Protein AF-A0A7V2CKJ3-F1 (afdb_monomer_lite)

Foldseek 3Di:
DWDQDCQAIWDDDPNDIGDDPCCVPDLHNHFQEWEAQVVQRWIWTQHLAFIWIDGPNDIDTDACPPAVDLFRGWQEWEDENFWIWTAGQFAIWIQGPVPRHIDTDHVVHAVQPFRGWQYWYDYNFWIWTQGALFAIWIAGPVVRDIDGFADPVSPQDQDPDFWAGDRGSGFNDWDAAPQRWIWTQHQAFIWIGNPDIIGTDGCVRHVCVGSHWQEWDYDHLKIWTWFFQFIWIDSSPWIWTFHDDPPDATWIWTDDPDPVLIDTDHAPEHDDDGGWNYWDDDPQKIWTQHPVGIKIKGFDLDDDVPDDDDDDDDDDDDDDSPDDDTDIRIYRSPDDDPDPPPDDDDDDDPADDDDPDDPDPPDLAQEEEEEAEDDPDPCNVLSVLLVLLLVLLQVVCVVVCFQVNRGYDYDYDYAHDPQLSRLSVVLCCCCPVVNHLAYEAYQEPSSLQSCLVVQVVSLHAYEYLHYQQPSNLSSLPLSYAYAFHHLLQFLLLQLCCVCVVVVWQEEAEEAEPDPQRVRNVVSNQVSCVVVVRHHLYYYYDYPPDQDPPPVLVVVQVSPGQEYEYTDALLVVLSVLQVNVVVVPNHQYEYEQNVQDPSNLVNNPPSQAFYKYKHLADCPDPDPQLVVSQVSSCVVPVDGRDSSSFSSNQSSNQLSVQCSVQNSHSVSSSSSQQPAQWGAHSRGIWGAASSNYTDASMWIWTQDPSHTDTDGDPPVPCRNLRPPPPVADPVVVPPDDDDDDDDDDDDQDAAEEEEEEACDDVRVVLVVLLVVLQVVVCVVCVPDHRYHYHYDYNPDDPLVVVLVVCCCVQPVVHQEYEEACDDPVNVVVLVVCVPLVRAYEHEYQDDHPCPDGDSVPRYHYDPRPDGSSVVVVVVCVVSDDDDPDDDPPPVVVVRSVVSSVVVVVDDPDPCNVSVVVVVPDPDDDDPDDDDDDDDDDDDDDDDD

Sequence (943 aa):
MWIGTACGVARYAGGVLEKHPTAGRLANAFVTSIAFHEPTGDVWVGTLTGLTRYSAGRRIDYNQVNSGLINDVIYGVAASRTAIWVATAAGCGRYDLARDEWTLFDRSNSPMPEVTLNGVSATEDRVAVAVFGGGVLEYRNSTGRWRRFLDPDGDRVTDLLSDDGLIHDVVNVAVHDESGRLWAGTRFGLSCFDGGRWRSFRSFDSPLACERVTSLIARGRFVWIGTDEGLYTTDGTRWIVYRRWPAERDRASTPGPEDSLAQHIALPASFPEGPINDIAFDGSDIWVATDSGLAHGRTIWALDLTETPAVVSSQRSPSTRADRLTPIQAIPLRRYSDPYGRFYECLPPTAKRPHVISPPVVRERVKLGFLSPAGGARDAHLAREMLDGIRLALEEVNEAGGYKGVPFELVVRGERGLWGATAANEIVSLALEDGVVALFGPVDGASAQAAAQLAGRLRLPVVNTAATDPGLTELGDPWLVRNMPDDRQQAYALAHHVYNECVIELVAGMRSDDRFGYLGLAAFREASDRLGHPLRLSLRWVAGQESFAEAINQIAVSAVGGLVLWGPADDAAKIVRQVRARGLPVRIFGCDRLASEAFLRSAGKAAEGVTAVATYDPGSTDTLAASFREAFSRRWAYQPGTFAVHAYDGARMLLDCIRRAGPQAALIRDELAGQTDYRGAAGAVTFDTTLNAVGGLYVAQVTGGMFTCRAVDLVVMPANNAVRVLDRELARYAFAPPREPGLHSRRQDYNVGCFWPLDGWGRRALLGAELAVSEDAVLHPAAPPISLHAHDARADWGTQCAALVDLVREDEVLAILGPSDGPIGSLLPALAARISVPIVALGQGTVPSSGGDSARWFSAPPPGGLPHEAAGLLEKTLGRPTASDQALGAGYAAARFVIRAIRGGATSRAGLAESLRSTGRYGTPKGAGRSTGGRDEHERTQQ

Structure (mmCIF, N/CA/C/O backbone):
data_AF-A0A7V2CKJ3-F1
#
_entry.id   AF-A0A7V2CKJ3-F1
#
loop_
_atom_site.group_PDB
_atom_site.id
_atom_site.type_symbol
_atom_site.label_atom_id
_atom_site.label_alt_id
_atom_site.label_comp_id
_atom_site.label_asym_id
_atom_site.label_entity_id
_atom_site.label_seq_id
_atom_site.pdbx_PDB_ins_code
_atom_site.Cartn_x
_atom_site.Cartn_y
_atom_site.Cartn_z
_atom_site.occupancy
_atom_site.B_iso_or_equiv
_atom_site.auth_seq_id
_atom_site.auth_comp_id
_atom_site.auth_asym_id
_atom_site.auth_atom_id
_atom_site.pdbx_PDB_model_num
ATOM 1 N N . MET A 1 1 ? -18.918 -0.712 29.990 1.00 81.31 1 MET A N 1
ATOM 2 C CA . MET A 1 1 ? -18.197 -0.570 28.707 1.00 81.31 1 MET A CA 1
ATOM 3 C C . MET A 1 1 ? -16.763 -0.077 28.920 1.00 81.31 1 MET A C 1
ATOM 5 O O . MET A 1 1 ? -16.547 0.785 29.770 1.00 81.31 1 MET A O 1
ATOM 9 N N . TRP A 1 2 ? -15.801 -0.613 28.165 1.00 84.56 2 TRP A N 1
ATOM 10 C CA . TRP A 1 2 ? -14.410 -0.134 28.100 1.00 84.56 2 TRP A CA 1
ATOM 11 C C . TRP A 1 2 ? -14.186 0.600 26.780 1.00 84.56 2 TRP A C 1
ATOM 13 O O . TRP A 1 2 ? -14.695 0.163 25.756 1.00 84.56 2 TRP A O 1
ATOM 23 N N . ILE A 1 3 ? -13.468 1.722 26.810 1.00 82.94 3 ILE A N 1
ATOM 24 C CA . ILE A 1 3 ? -13.304 2.614 25.657 1.00 82.94 3 ILE A CA 1
ATOM 25 C C . ILE A 1 3 ? -11.818 2.910 25.465 1.00 82.94 3 ILE A C 1
ATOM 27 O O . ILE A 1 3 ? -11.149 3.380 26.389 1.00 82.94 3 ILE A O 1
ATOM 31 N N . GLY A 1 4 ? -11.313 2.635 24.264 1.00 79.62 4 GLY A N 1
ATOM 32 C CA . GLY A 1 4 ? -9.965 2.995 23.836 1.00 79.62 4 GLY A CA 1
ATOM 33 C C . GLY A 1 4 ? -9.937 4.405 23.264 1.00 79.62 4 GLY A C 1
ATOM 34 O O . GLY A 1 4 ? -10.873 4.828 22.592 1.00 79.62 4 GLY A O 1
ATOM 35 N N . THR A 1 5 ? -8.877 5.152 23.549 1.00 73.06 5 THR A N 1
ATOM 36 C CA . THR A 1 5 ? -8.663 6.502 23.020 1.00 73.06 5 THR A CA 1
ATOM 37 C C . THR A 1 5 ? -7.204 6.672 22.610 1.00 73.06 5 THR A C 1
ATOM 39 O O . THR A 1 5 ? -6.349 5.874 22.994 1.00 73.06 5 THR A O 1
ATOM 42 N N . ALA A 1 6 ? -6.888 7.764 21.913 1.00 65.81 6 ALA A N 1
ATOM 43 C CA . ALA A 1 6 ? -5.502 8.155 21.641 1.00 65.81 6 ALA A CA 1
ATOM 44 C C . ALA A 1 6 ? -4.692 8.493 22.917 1.00 65.81 6 ALA A C 1
ATOM 46 O O . ALA A 1 6 ? -3.472 8.616 22.862 1.00 65.81 6 ALA A O 1
ATOM 47 N N . CYS A 1 7 ? -5.363 8.655 24.066 1.00 66.12 7 CYS A N 1
ATOM 48 C CA . CYS A 1 7 ? -4.778 9.091 25.338 1.00 66.12 7 CYS A CA 1
ATOM 49 C C . CYS A 1 7 ? -4.960 8.062 26.472 1.00 66.12 7 CYS A C 1
ATOM 51 O O . CYS A 1 7 ? -4.827 8.401 27.653 1.00 66.12 7 CYS A O 1
ATOM 53 N N . GLY A 1 8 ? -5.299 6.824 26.120 1.00 72.12 8 GLY A N 1
ATOM 54 C CA . GLY A 1 8 ? -5.406 5.680 27.010 1.00 72.12 8 GLY A CA 1
ATOM 55 C C . GLY A 1 8 ? -6.808 5.086 27.054 1.00 72.12 8 GLY A C 1
ATOM 56 O O . GLY A 1 8 ? -7.588 5.204 26.111 1.00 72.12 8 GLY A O 1
ATOM 57 N N . VAL A 1 9 ? -7.132 4.438 28.170 1.00 78.56 9 VAL A N 1
ATOM 58 C CA . VAL A 1 9 ? -8.401 3.725 28.357 1.00 78.56 9 VAL A CA 1
ATOM 59 C C . VAL A 1 9 ? -9.333 4.510 29.279 1.00 78.56 9 VAL A C 1
ATOM 61 O O . VAL A 1 9 ? -8.914 5.053 30.306 1.00 78.56 9 VAL A O 1
ATOM 64 N N . ALA A 1 10 ? -10.616 4.527 28.937 1.00 79.00 10 ALA A N 1
ATOM 65 C CA . ALA A 1 10 ? -11.703 4.999 29.782 1.00 79.00 10 ALA A CA 1
ATOM 66 C C . ALA A 1 10 ? -12.689 3.861 30.077 1.00 79.00 10 ALA A C 1
ATOM 68 O O . ALA A 1 10 ? -12.806 2.894 29.320 1.00 79.00 10 ALA A O 1
ATOM 69 N N . ARG A 1 11 ? -13.409 3.977 31.192 1.00 80.50 11 ARG A N 1
ATOM 70 C CA . ARG A 1 11 ? -14.468 3.045 31.579 1.00 80.50 11 ARG A CA 1
ATOM 71 C C . ARG A 1 11 ? -15.772 3.811 31.718 1.00 80.50 11 ARG A C 1
ATOM 73 O O . ARG A 1 11 ? -15.843 4.793 32.446 1.00 80.50 11 ARG A O 1
ATOM 80 N N . TYR A 1 12 ? -16.805 3.327 31.043 1.00 76.81 12 TYR A N 1
ATOM 81 C CA . TYR A 1 12 ? -18.172 3.777 31.255 1.00 76.81 12 TYR A CA 1
ATOM 82 C C . TYR A 1 12 ? -18.911 2.765 32.131 1.00 76.81 12 TYR A C 1
ATOM 84 O O . TYR A 1 12 ? -19.065 1.594 31.752 1.00 76.81 12 TYR A O 1
ATOM 92 N N . ALA A 1 13 ? -19.336 3.207 33.314 1.00 77.62 13 ALA A N 1
ATOM 93 C CA . ALA A 1 13 ? -20.080 2.407 34.280 1.00 77.62 13 ALA A CA 1
ATOM 94 C C . ALA A 1 13 ? -21.094 3.285 35.028 1.00 77.62 13 ALA A C 1
ATOM 96 O O . ALA A 1 13 ? -20.775 4.391 35.452 1.00 77.62 13 ALA A O 1
ATOM 97 N N . GLY A 1 14 ? -22.331 2.801 35.184 1.00 72.31 14 GLY A N 1
ATOM 98 C CA . GLY A 1 14 ? -23.355 3.495 35.978 1.00 72.31 14 GLY A CA 1
ATOM 99 C C . GLY A 1 14 ? -23.722 4.901 35.481 1.00 72.31 14 GLY A C 1
ATOM 100 O O . GLY A 1 14 ? -24.084 5.749 36.288 1.00 72.31 14 GLY A O 1
ATOM 101 N N . GLY A 1 15 ? -23.605 5.175 34.178 1.00 69.81 15 GLY A N 1
ATOM 102 C CA . GLY A 1 15 ? -23.878 6.502 33.614 1.00 69.81 15 GLY A CA 1
ATOM 103 C C . GLY A 1 15 ? -22.683 7.460 33.611 1.00 69.81 15 GLY A C 1
ATOM 104 O O . GLY A 1 15 ? -22.788 8.550 33.050 1.00 69.81 15 GLY A O 1
ATOM 105 N N . VAL A 1 16 ? -21.554 7.064 34.203 1.00 69.19 16 VAL A N 1
ATOM 106 C CA . VAL A 1 16 ? -20.360 7.901 34.350 1.00 69.19 16 VAL A CA 1
ATOM 107 C C . VAL A 1 16 ? -19.248 7.372 33.450 1.00 69.19 16 VAL A C 1
ATOM 109 O O . VAL A 1 16 ? -18.949 6.177 33.449 1.00 69.19 16 VAL A O 1
ATOM 112 N N . LEU A 1 17 ? -18.649 8.273 32.669 1.00 70.81 17 LEU A N 1
ATOM 113 C CA . LEU A 1 17 ? -17.422 8.011 31.928 1.00 70.81 17 LEU A CA 1
ATOM 114 C C . LEU A 1 17 ? -16.235 8.463 32.779 1.00 70.81 17 LEU A C 1
ATOM 116 O O . LEU A 1 17 ? -16.068 9.654 33.030 1.00 70.81 17 LEU A O 1
ATOM 120 N N . GLU A 1 18 ? -15.401 7.519 33.193 1.00 71.00 18 GLU A N 1
ATOM 121 C CA . GLU A 1 18 ? -14.225 7.793 34.010 1.00 71.00 18 GLU A CA 1
ATOM 122 C C . GLU A 1 18 ? -12.960 7.459 33.225 1.00 71.00 18 GLU A C 1
ATOM 124 O O . GLU A 1 18 ? -12.833 6.383 32.627 1.00 71.00 18 GLU A O 1
ATOM 129 N N . LYS A 1 19 ? -11.987 8.378 33.239 1.00 70.56 19 LYS A N 1
ATOM 130 C CA . LYS A 1 19 ? -10.637 8.064 32.769 1.00 70.56 19 LYS A CA 1
ATOM 131 C C . LYS A 1 19 ? -10.095 6.962 33.666 1.00 70.56 19 LYS A C 1
ATOM 133 O O . LYS A 1 19 ? -10.027 7.136 34.883 1.00 70.56 19 LYS A O 1
ATOM 138 N N . HIS A 1 20 ? -9.703 5.836 33.080 1.00 67.50 20 HIS A N 1
ATOM 139 C CA . HIS A 1 20 ? -9.189 4.753 33.893 1.00 67.50 20 HIS A CA 1
ATOM 140 C C . HIS A 1 20 ? -7.852 5.202 34.514 1.00 67.50 20 HIS A C 1
ATOM 142 O O . HIS A 1 20 ? -7.015 5.759 33.793 1.00 67.50 20 HIS A O 1
ATOM 148 N N . PRO A 1 21 ? -7.603 4.973 35.820 1.00 58.06 21 PRO A N 1
ATOM 149 C CA . PRO A 1 21 ? -6.398 5.455 36.509 1.00 58.06 21 PRO A CA 1
ATOM 150 C C . PRO A 1 21 ? -5.074 5.020 35.857 1.00 58.06 21 PRO A C 1
ATOM 152 O O . PRO A 1 21 ? -4.019 5.594 36.114 1.00 58.06 21 PRO A O 1
ATOM 155 N N . THR A 1 22 ? -5.119 4.004 34.996 1.00 56.50 22 THR A N 1
ATOM 156 C CA . THR A 1 22 ? -3.974 3.470 34.254 1.00 56.50 22 THR A CA 1
ATOM 157 C C . THR A 1 22 ? -3.816 4.030 32.840 1.00 56.50 22 THR A C 1
ATOM 159 O O . THR A 1 22 ? -2.952 3.549 32.121 1.00 56.50 22 THR A O 1
ATOM 162 N N . ALA A 1 23 ? -4.565 5.054 32.421 1.00 49.19 23 ALA A N 1
ATOM 163 C CA . ALA A 1 23 ? -4.414 5.665 31.093 1.00 49.19 23 ALA A CA 1
ATOM 164 C C . ALA A 1 23 ? -2.998 6.236 30.823 1.00 49.19 23 ALA A C 1
ATOM 166 O O . ALA A 1 23 ? -2.587 6.309 29.673 1.00 49.19 23 ALA A O 1
ATOM 167 N N . GLY A 1 24 ? -2.223 6.572 31.866 1.00 50.09 24 GLY A N 1
ATOM 168 C CA . GLY A 1 24 ? -0.783 6.896 31.770 1.00 50.09 24 GLY A CA 1
ATOM 169 C C . GLY A 1 24 ? 0.163 5.715 32.045 1.00 50.09 24 GLY A C 1
ATOM 170 O O . GLY A 1 24 ? 1.362 5.900 32.208 1.00 50.09 24 GLY A O 1
ATOM 171 N N . ARG A 1 25 ? -0.383 4.504 32.185 1.00 58.44 25 ARG A N 1
ATOM 172 C CA . ARG A 1 25 ? 0.295 3.250 32.547 1.00 58.44 25 ARG A CA 1
ATOM 173 C C . ARG A 1 25 ? -0.173 2.128 31.609 1.00 58.44 25 ARG A C 1
ATOM 175 O O . ARG A 1 25 ? -0.467 1.034 32.086 1.00 58.44 25 ARG A O 1
ATOM 182 N N . LEU A 1 26 ? -0.276 2.402 30.317 1.00 62.91 26 LEU A N 1
ATOM 183 C CA . LEU A 1 26 ? -0.391 1.395 29.255 1.00 62.91 26 LEU A CA 1
ATOM 184 C C . LEU A 1 26 ? 0.995 1.149 28.649 1.00 62.91 26 LEU A C 1
ATOM 186 O O . LEU A 1 26 ? 1.929 1.889 28.973 1.00 62.91 26 LEU A O 1
ATOM 190 N N . ALA A 1 27 ? 1.139 0.130 27.796 1.00 56.91 27 ALA A N 1
ATOM 191 C CA . ALA A 1 27 ? 2.325 0.012 26.945 1.00 56.91 27 ALA A CA 1
ATOM 192 C C . ALA A 1 27 ? 2.506 1.299 26.116 1.00 56.91 27 ALA A C 1
ATOM 194 O O . ALA A 1 27 ? 3.567 1.914 26.150 1.00 56.91 27 ALA A O 1
ATOM 195 N N . ASN A 1 28 ? 1.413 1.782 25.519 1.00 68.38 28 ASN A N 1
ATOM 196 C CA . ASN A 1 28 ? 1.296 3.096 24.895 1.00 68.38 28 ASN A CA 1
ATOM 197 C C . ASN A 1 28 ? -0.115 3.667 25.122 1.00 68.38 28 ASN A C 1
ATOM 199 O O . ASN A 1 28 ? -1.081 2.918 25.264 1.00 68.38 28 ASN A O 1
ATOM 203 N N . ALA A 1 29 ? -0.243 4.994 25.194 1.00 65.38 29 ALA A N 1
ATOM 204 C CA . ALA A 1 29 ? -1.537 5.648 25.401 1.00 65.38 29 ALA A CA 1
ATOM 205 C C . ALA A 1 29 ? -2.465 5.536 24.176 1.00 65.38 29 ALA A C 1
ATOM 207 O O . ALA A 1 29 ? -3.680 5.601 24.323 1.00 65.38 29 ALA A O 1
ATOM 208 N N . PHE A 1 30 ? -1.918 5.341 22.981 1.00 72.06 30 PHE A N 1
ATOM 209 C CA . PHE A 1 30 ? -2.671 5.175 21.751 1.00 72.06 30 PHE A CA 1
ATOM 210 C C . PHE A 1 30 ? -3.243 3.757 21.663 1.00 72.06 30 PHE A C 1
ATOM 212 O O . PHE A 1 30 ? -2.552 2.803 21.293 1.00 72.06 30 PHE A O 1
ATOM 219 N N . VAL A 1 31 ? -4.518 3.623 22.027 1.00 81.81 31 VAL A N 1
ATOM 220 C CA . VAL A 1 31 ? -5.241 2.349 21.991 1.00 81.81 31 VAL A CA 1
ATOM 221 C C . VAL A 1 31 ? -5.795 2.110 20.591 1.00 81.81 31 VAL A C 1
ATOM 223 O O . VAL A 1 31 ? -6.547 2.934 20.075 1.00 81.81 31 VAL A O 1
ATOM 226 N N . THR A 1 32 ? -5.448 0.971 19.997 1.00 85.38 32 THR A N 1
ATOM 227 C CA . THR A 1 32 ? -5.893 0.573 18.651 1.00 85.38 32 THR A CA 1
ATOM 228 C C . THR A 1 32 ? -7.021 -0.450 18.676 1.00 85.38 32 THR A C 1
ATOM 230 O O . THR A 1 32 ? -7.798 -0.517 17.731 1.00 85.38 32 THR A O 1
ATOM 233 N N . SER A 1 33 ? -7.119 -1.252 19.739 1.00 90.25 33 SER A N 1
ATOM 234 C CA . SER A 1 33 ? -8.153 -2.277 19.897 1.00 90.25 33 SER A CA 1
ATOM 235 C C . SER A 1 33 ? -8.321 -2.662 21.367 1.00 90.25 33 SER A C 1
ATOM 237 O O . SER A 1 33 ? -7.357 -2.641 22.138 1.00 90.25 33 SER A O 1
ATOM 239 N N . ILE A 1 34 ? -9.542 -3.026 21.764 1.00 91.56 34 ILE A N 1
ATOM 240 C CA . ILE A 1 34 ? -9.839 -3.595 23.081 1.00 91.56 34 ILE A CA 1
ATOM 241 C C . ILE A 1 34 ? -10.639 -4.886 22.908 1.00 91.56 34 ILE A C 1
ATOM 243 O O . ILE A 1 34 ? -11.619 -4.911 22.171 1.00 91.56 34 ILE A O 1
ATOM 247 N N . ALA A 1 35 ? -10.275 -5.924 23.660 1.00 92.50 35 ALA A N 1
ATOM 248 C CA . ALA A 1 35 ? -11.079 -7.128 23.823 1.00 92.50 35 ALA A CA 1
ATOM 249 C C . ALA A 1 35 ? -11.379 -7.380 25.305 1.00 92.50 35 ALA A C 1
ATOM 251 O O . ALA A 1 35 ? -10.497 -7.294 26.162 1.00 92.50 35 ALA A O 1
ATOM 252 N N . PHE A 1 36 ? -12.631 -7.716 25.608 1.00 90.38 36 PHE A N 1
ATOM 253 C CA . PHE A 1 36 ? -13.051 -8.143 26.938 1.00 90.38 36 PHE A CA 1
ATOM 254 C C . PHE A 1 36 ? -13.218 -9.660 26.954 1.00 90.38 36 PHE A C 1
ATOM 256 O O . PHE A 1 36 ? -13.961 -10.214 26.146 1.00 90.38 36 PHE A O 1
ATOM 263 N N . HIS A 1 37 ? -12.531 -10.336 27.870 1.00 92.44 37 HIS A N 1
ATOM 264 C CA . HIS A 1 37 ? -12.664 -11.774 28.040 1.00 92.44 37 HIS A CA 1
ATOM 265 C C . HIS A 1 37 ? -13.704 -12.070 29.126 1.00 92.44 37 HIS A C 1
ATOM 267 O O . HIS A 1 37 ? -13.390 -12.060 30.317 1.00 92.44 37 HIS A O 1
ATOM 273 N N . GLU A 1 38 ? -14.949 -12.331 28.714 1.00 86.12 38 GLU A N 1
ATOM 274 C CA . GLU A 1 38 ? -16.087 -12.499 29.631 1.00 86.12 38 GLU A CA 1
ATOM 275 C C . GLU A 1 38 ? -15.851 -13.512 30.767 1.00 86.12 38 GLU A C 1
ATOM 277 O O . GLU A 1 38 ? -16.176 -13.178 31.907 1.00 86.12 38 GLU A O 1
ATOM 282 N N . PRO A 1 39 ? -15.267 -14.710 30.533 1.00 90.00 39 PRO A N 1
ATOM 283 C CA . PRO A 1 39 ? -15.106 -15.704 31.595 1.00 90.00 39 PRO A CA 1
ATOM 284 C C . PRO A 1 39 ? -14.175 -15.277 32.735 1.00 90.00 39 PRO A C 1
ATOM 286 O O . PRO A 1 39 ? -14.412 -15.656 33.879 1.00 90.00 39 PRO A O 1
ATOM 289 N N . THR A 1 40 ? -13.109 -14.520 32.444 1.00 88.88 40 THR A N 1
ATOM 290 C CA . THR A 1 40 ? -12.150 -14.074 33.477 1.00 88.88 40 THR A CA 1
ATOM 291 C C . THR A 1 40 ? -12.384 -12.636 33.925 1.00 88.88 40 THR A C 1
ATOM 293 O O . THR A 1 40 ? -11.887 -12.236 34.975 1.00 88.88 40 THR A O 1
ATOM 296 N N . GLY A 1 41 ? -13.137 -11.852 33.150 1.00 88.19 41 GLY A N 1
ATOM 297 C CA . GLY A 1 41 ? -13.283 -10.413 33.352 1.00 88.19 41 GLY A CA 1
ATOM 298 C C . GLY A 1 41 ? -12.037 -9.610 32.967 1.00 88.19 41 GLY A C 1
ATOM 299 O O . GLY A 1 41 ? -11.947 -8.430 33.315 1.00 88.19 41 GLY A O 1
ATOM 300 N N . ASP A 1 42 ? -11.077 -10.228 32.272 1.00 91.69 42 ASP A N 1
ATOM 301 C CA . ASP A 1 42 ? -9.850 -9.558 31.850 1.00 91.69 42 ASP A CA 1
ATOM 302 C C . ASP A 1 42 ? -10.101 -8.630 30.664 1.00 91.69 42 ASP A C 1
ATOM 304 O O . ASP A 1 42 ? -10.896 -8.920 29.766 1.00 91.69 42 ASP A O 1
ATOM 308 N N . VAL A 1 43 ? -9.356 -7.529 30.630 1.00 91.69 43 VAL A N 1
ATOM 309 C CA . VAL A 1 43 ? -9.372 -6.574 29.521 1.00 91.69 43 VAL A CA 1
ATOM 310 C C . VAL A 1 43 ? -8.029 -6.627 28.821 1.00 91.69 43 VAL A C 1
ATOM 312 O O . VAL A 1 43 ? -6.988 -6.444 29.449 1.00 91.69 43 VAL A O 1
ATOM 315 N N . TRP A 1 44 ? -8.058 -6.842 27.517 1.00 93.81 44 TRP A N 1
ATOM 316 C CA . TRP A 1 44 ? -6.886 -6.889 26.662 1.00 93.81 44 TRP A CA 1
ATOM 317 C C . TRP A 1 44 ? -6.881 -5.657 25.771 1.00 93.81 44 TRP A C 1
ATOM 319 O O . TRP A 1 44 ? -7.863 -5.376 25.091 1.00 93.81 44 TRP A O 1
ATOM 329 N N . VAL A 1 45 ? -5.792 -4.900 25.815 1.00 92.75 45 VAL A N 1
ATOM 330 C CA . VAL A 1 45 ? -5.674 -3.588 25.180 1.00 92.75 45 VAL A CA 1
ATOM 331 C C . VAL A 1 45 ? -4.506 -3.625 24.209 1.00 92.75 45 VAL A C 1
ATOM 333 O O . VAL A 1 45 ? -3.351 -3.700 24.626 1.00 92.75 45 VAL A O 1
ATOM 336 N N . GLY A 1 46 ? -4.819 -3.597 22.918 1.00 92.06 46 GLY A N 1
ATOM 337 C CA . GLY A 1 46 ? -3.843 -3.442 21.849 1.00 92.06 46 GLY A CA 1
ATOM 338 C C . GLY A 1 46 ? -3.402 -1.988 21.728 1.00 92.06 46 GLY A C 1
ATOM 339 O O . GLY A 1 46 ? -4.226 -1.071 21.791 1.00 92.06 46 GLY A O 1
ATOM 340 N N . THR A 1 47 ? -2.098 -1.777 21.572 1.00 87.81 47 THR A N 1
ATOM 341 C CA . THR A 1 47 ? -1.503 -0.448 21.414 1.00 87.81 47 THR A CA 1
ATOM 342 C C . THR A 1 47 ? -0.474 -0.446 20.285 1.00 87.81 47 THR A C 1
ATOM 344 O O . THR A 1 47 ? -0.182 -1.486 19.694 1.00 87.81 47 THR A O 1
ATOM 347 N N . LEU A 1 48 ? 0.099 0.722 19.989 1.00 81.75 48 LEU A N 1
ATOM 348 C CA . LEU A 1 48 ? 1.184 0.844 19.010 1.00 81.75 48 LEU A CA 1
ATOM 349 C C . LEU A 1 48 ? 2.553 0.353 19.516 1.00 81.75 48 LEU A C 1
ATOM 351 O O . LEU A 1 48 ? 3.501 0.363 18.742 1.00 81.75 48 LEU A O 1
ATOM 355 N N . THR A 1 49 ? 2.686 -0.043 20.787 1.00 81.44 49 THR A N 1
ATOM 356 C CA . THR A 1 49 ? 3.959 -0.551 21.340 1.00 81.44 49 THR A CA 1
ATOM 357 C C . THR A 1 49 ? 3.760 -1.769 22.256 1.00 81.44 49 THR A C 1
ATOM 359 O O . THR A 1 49 ? 4.448 -1.927 23.268 1.00 81.44 49 THR A O 1
ATOM 362 N N . GLY A 1 50 ? 2.770 -2.603 21.950 1.00 88.69 50 GLY A N 1
ATOM 363 C CA . GLY A 1 50 ? 2.528 -3.881 22.612 1.00 88.69 50 GLY A CA 1
ATOM 364 C C . GLY A 1 50 ? 1.096 -4.063 23.108 1.00 88.69 50 GLY A C 1
ATOM 365 O O . GLY A 1 50 ? 0.222 -3.204 22.940 1.00 88.69 50 GLY A O 1
ATOM 366 N N . LEU A 1 51 ? 0.863 -5.216 23.732 1.00 93.44 51 LEU A N 1
ATOM 367 C CA . LEU A 1 51 ? -0.418 -5.627 24.301 1.00 93.44 51 LEU A CA 1
ATOM 368 C C . LEU A 1 51 ? -0.386 -5.440 25.814 1.00 93.44 51 LEU A C 1
ATOM 370 O O . LEU A 1 51 ? 0.543 -5.898 26.473 1.00 93.44 51 LEU A O 1
ATOM 374 N N . THR A 1 52 ? -1.433 -4.866 26.389 1.00 92.12 52 THR A N 1
ATOM 375 C CA . THR A 1 52 ? -1.599 -4.800 27.843 1.00 92.12 52 THR A CA 1
ATOM 376 C C . THR A 1 52 ? -2.806 -5.634 28.273 1.00 92.12 52 THR A C 1
ATOM 378 O O . THR A 1 52 ? -3.928 -5.377 27.841 1.00 92.12 52 THR A O 1
ATOM 381 N N . ARG A 1 53 ? -2.600 -6.606 29.168 1.00 92.19 53 ARG A N 1
ATOM 382 C CA . ARG A 1 53 ? -3.663 -7.322 29.890 1.00 92.19 53 ARG A CA 1
ATOM 383 C C . ARG A 1 53 ? -3.896 -6.669 31.245 1.00 92.19 53 ARG A C 1
ATOM 385 O O . ARG A 1 53 ? -2.973 -6.530 32.053 1.00 92.19 53 ARG A O 1
ATOM 392 N N . TYR A 1 54 ? -5.151 -6.354 31.525 1.00 87.69 54 TYR A N 1
ATOM 393 C CA . TYR A 1 54 ? -5.635 -6.015 32.852 1.00 87.69 54 TYR A CA 1
ATOM 394 C C . TYR A 1 54 ? -6.416 -7.187 33.427 1.00 87.69 54 TYR A C 1
ATOM 396 O O . TYR A 1 54 ? -7.457 -7.562 32.894 1.00 87.69 54 TYR A O 1
ATOM 404 N N . SER A 1 55 ? -5.913 -7.740 34.528 1.00 86.06 55 SER A N 1
ATOM 405 C CA . SER A 1 55 ? -6.512 -8.882 35.218 1.00 86.06 55 SER A CA 1
ATOM 406 C C . SER A 1 55 ? -6.534 -8.630 36.718 1.00 86.06 55 SER A C 1
ATOM 408 O O . SER A 1 55 ? -5.488 -8.384 37.320 1.00 86.06 55 SER A O 1
ATOM 410 N N . ALA A 1 56 ? -7.726 -8.619 37.322 1.00 81.56 56 ALA A N 1
ATOM 411 C CA . ALA A 1 56 ? -7.924 -8.388 38.760 1.00 81.56 56 ALA A CA 1
ATOM 412 C C . ALA A 1 56 ? -7.146 -7.170 39.326 1.00 81.56 56 ALA A C 1
ATOM 414 O O . ALA A 1 56 ? -6.550 -7.228 40.400 1.00 81.56 56 ALA A O 1
ATOM 415 N N . GLY A 1 57 ? -7.103 -6.060 38.578 1.00 75.75 57 GLY A N 1
ATOM 416 C CA . GLY A 1 57 ? -6.384 -4.837 38.966 1.00 75.75 57 GLY A CA 1
ATOM 417 C C . GLY A 1 57 ? -4.865 -4.868 38.741 1.00 75.75 57 GLY A C 1
ATOM 418 O O . GLY A 1 57 ? -4.194 -3.863 38.975 1.00 75.75 57 GLY A O 1
ATOM 419 N N . ARG A 1 58 ? -4.311 -5.984 38.250 1.00 82.38 58 ARG A N 1
ATOM 420 C CA . ARG A 1 58 ? -2.907 -6.113 37.840 1.00 82.38 58 ARG A CA 1
ATOM 421 C C . ARG A 1 58 ? -2.753 -5.848 36.346 1.00 82.38 58 ARG A C 1
ATOM 423 O O . ARG A 1 58 ? -3.631 -6.179 35.553 1.00 82.38 58 ARG A O 1
ATOM 430 N N . ARG A 1 59 ? -1.611 -5.258 35.985 1.00 85.62 59 ARG A N 1
ATOM 431 C CA . ARG A 1 59 ? -1.175 -5.002 34.608 1.00 85.62 59 ARG A CA 1
ATOM 432 C C . ARG A 1 59 ? -0.094 -6.007 34.228 1.00 85.62 59 ARG A C 1
ATOM 434 O O . ARG A 1 59 ? 0.846 -6.194 35.000 1.00 85.62 59 ARG A O 1
ATOM 441 N N . ILE A 1 60 ? -0.218 -6.588 33.042 1.00 88.94 60 ILE A N 1
ATOM 442 C CA . ILE A 1 60 ? 0.815 -7.403 32.403 1.00 88.94 60 ILE A CA 1
ATOM 443 C C . ILE A 1 60 ? 0.959 -6.895 30.971 1.00 88.94 60 ILE A C 1
ATOM 445 O O . ILE A 1 60 ? -0.042 -6.780 30.269 1.00 88.94 60 ILE A O 1
ATOM 449 N N . ASP A 1 61 ? 2.179 -6.568 30.556 1.00 89.38 61 ASP A N 1
ATOM 450 C CA . ASP A 1 61 ? 2.454 -6.135 29.186 1.00 89.38 61 ASP A CA 1
ATOM 451 C C . ASP A 1 61 ? 3.174 -7.227 28.415 1.00 89.38 61 ASP A C 1
ATOM 453 O O . ASP A 1 61 ? 4.069 -7.879 28.954 1.00 89.38 61 ASP A O 1
ATOM 457 N N . TYR A 1 62 ? 2.822 -7.360 27.145 1.00 90.69 62 TYR A N 1
ATOM 458 C CA . TYR A 1 62 ? 3.424 -8.282 26.200 1.00 90.69 62 TYR A CA 1
ATOM 459 C C . TYR A 1 62 ? 3.963 -7.479 25.014 1.00 90.69 62 TYR A C 1
ATOM 461 O O . TYR A 1 62 ? 3.230 -6.721 24.376 1.00 90.69 62 TYR A O 1
ATOM 469 N N . ASN A 1 63 ? 5.250 -7.643 24.741 1.00 87.50 63 ASN A N 1
ATOM 470 C CA . ASN A 1 63 ? 5.962 -7.099 23.591 1.00 87.50 63 ASN A CA 1
ATOM 471 C C . ASN A 1 63 ? 6.957 -8.143 23.051 1.00 87.50 63 ASN A C 1
ATOM 473 O O . ASN A 1 63 ? 7.138 -9.219 23.641 1.00 87.50 63 ASN A O 1
ATOM 477 N N . GLN A 1 64 ? 7.609 -7.824 21.936 1.00 83.69 64 GLN A N 1
ATOM 478 C CA . GLN A 1 64 ? 8.602 -8.668 21.273 1.00 83.69 64 GLN A CA 1
ATOM 479 C C . GLN A 1 64 ? 9.718 -9.109 22.226 1.00 83.69 64 GLN A C 1
ATOM 481 O O . GLN A 1 64 ? 10.186 -10.243 22.151 1.00 83.69 64 GLN A O 1
ATOM 486 N N . VAL A 1 65 ? 10.120 -8.237 23.152 1.00 79.50 65 VAL A N 1
ATOM 487 C CA . VAL A 1 65 ? 11.263 -8.469 24.044 1.00 79.50 65 VAL A CA 1
ATOM 488 C C . VAL A 1 65 ? 10.911 -9.391 25.211 1.00 79.50 65 VAL A C 1
ATOM 490 O O . VAL A 1 65 ? 11.718 -10.237 25.586 1.00 79.50 65 VAL A O 1
ATOM 493 N N . ASN A 1 66 ? 9.733 -9.227 25.816 1.00 82.62 66 ASN A N 1
ATOM 494 C CA . ASN A 1 66 ? 9.394 -9.891 27.076 1.00 82.62 66 ASN A CA 1
ATOM 495 C C . ASN A 1 66 ? 8.511 -11.138 26.924 1.00 82.62 66 ASN A C 1
ATOM 497 O O . ASN A 1 66 ? 8.427 -11.930 27.859 1.00 82.62 66 ASN A O 1
ATOM 501 N N . SER A 1 67 ? 7.848 -11.304 25.779 1.00 82.44 67 SER A N 1
ATOM 502 C CA . SER A 1 67 ? 6.844 -12.356 25.575 1.00 82.44 67 SER A CA 1
ATOM 503 C C . SER A 1 67 ? 7.010 -13.128 24.274 1.00 82.44 67 SER A C 1
ATOM 505 O O . SER A 1 67 ? 6.400 -14.180 24.111 1.00 82.44 67 SER A O 1
ATOM 507 N N . GLY A 1 68 ? 7.818 -12.609 23.345 1.00 72.62 68 GLY A N 1
ATOM 508 C CA . GLY A 1 68 ? 7.918 -13.157 21.999 1.00 72.62 68 GLY A CA 1
ATOM 509 C C . GLY A 1 68 ? 6.702 -12.853 21.123 1.00 72.62 68 GLY A C 1
ATOM 510 O O . GLY A 1 68 ? 6.543 -13.503 20.098 1.00 72.62 68 GLY A O 1
ATOM 511 N N . LEU A 1 69 ? 5.845 -11.884 21.484 1.00 86.31 69 LEU A N 1
ATOM 512 C CA . LEU A 1 69 ? 4.819 -11.362 20.572 1.00 86.31 69 LEU A CA 1
ATOM 513 C C . LEU A 1 69 ? 5.469 -11.020 19.225 1.00 86.31 69 LEU A C 1
ATOM 515 O O . LEU A 1 69 ? 6.539 -10.428 19.206 1.00 86.31 69 LEU A O 1
ATOM 519 N N . ILE A 1 70 ? 4.848 -11.382 18.102 1.00 84.31 70 ILE A N 1
ATOM 520 C CA . ILE A 1 70 ? 5.514 -11.271 16.795 1.00 84.31 70 ILE A CA 1
ATOM 521 C C . ILE A 1 70 ? 5.840 -9.820 16.397 1.00 84.31 70 ILE A C 1
ATOM 523 O O . ILE A 1 70 ? 6.843 -9.576 15.725 1.00 84.31 70 ILE A O 1
ATOM 527 N N . ASN A 1 71 ? 5.031 -8.853 16.838 1.00 85.81 71 ASN A N 1
ATOM 528 C CA . ASN A 1 71 ? 5.230 -7.425 16.606 1.00 85.81 71 ASN A CA 1
ATOM 529 C C . ASN A 1 71 ? 4.545 -6.580 17.689 1.00 85.81 71 ASN A C 1
ATOM 531 O O . ASN A 1 71 ? 3.491 -6.973 18.191 1.00 85.81 71 ASN A O 1
ATOM 535 N N . ASP A 1 72 ? 5.111 -5.414 18.002 1.00 86.81 72 ASP A N 1
ATOM 536 C CA . ASP A 1 72 ? 4.585 -4.516 19.036 1.00 86.81 72 ASP A CA 1
ATOM 537 C C . ASP A 1 72 ? 3.441 -3.626 18.526 1.00 86.81 72 ASP A C 1
ATOM 539 O O . ASP A 1 72 ? 2.598 -3.190 19.310 1.00 86.81 72 ASP A O 1
ATOM 543 N N . VAL A 1 73 ? 3.346 -3.385 17.217 1.00 86.12 73 VAL A N 1
ATOM 544 C CA . VAL A 1 73 ? 2.227 -2.646 16.625 1.00 86.12 73 VAL A CA 1
ATOM 545 C C . VAL A 1 73 ? 1.028 -3.576 16.474 1.00 86.12 73 VAL A C 1
ATOM 547 O O . VAL A 1 73 ? 0.982 -4.436 15.588 1.00 86.12 73 VAL A O 1
ATOM 550 N N . ILE A 1 74 ? 0.032 -3.383 17.337 1.00 91.31 74 ILE A N 1
ATOM 551 C CA . ILE A 1 74 ? -1.192 -4.185 17.358 1.00 91.31 74 ILE A CA 1
ATOM 552 C C . ILE A 1 74 ? -2.297 -3.456 16.610 1.00 91.31 74 ILE A C 1
ATOM 554 O O . ILE A 1 74 ? -2.592 -2.292 16.883 1.00 91.31 74 ILE A O 1
ATOM 558 N N . TYR A 1 75 ? -2.951 -4.166 15.698 1.00 89.00 75 TYR A N 1
ATOM 559 C CA . TYR A 1 75 ? -4.048 -3.640 14.894 1.00 89.00 75 TYR A CA 1
ATOM 560 C C . TYR A 1 75 ? -5.412 -4.189 15.297 1.00 89.00 75 TYR A C 1
ATOM 562 O O . TYR A 1 75 ? -6.407 -3.492 15.127 1.00 89.00 75 TYR A O 1
ATOM 570 N N . GLY A 1 76 ? -5.462 -5.386 15.883 1.00 92.62 76 GLY A N 1
ATOM 571 C CA . GLY A 1 76 ? -6.702 -5.974 16.378 1.00 92.62 76 GLY A CA 1
ATOM 572 C C . GLY A 1 76 ? -6.453 -6.980 17.490 1.00 92.62 76 GLY A C 1
ATOM 573 O O . GLY A 1 76 ? -5.458 -7.705 17.469 1.00 92.62 76 GLY A O 1
ATOM 574 N N . VAL A 1 77 ? -7.370 -7.037 18.448 1.00 95.94 77 VAL A N 1
ATOM 575 C CA . VAL A 1 77 ? -7.393 -8.031 19.520 1.00 95.94 77 VAL A CA 1
ATOM 576 C C . VAL A 1 77 ? -8.780 -8.659 19.548 1.00 95.94 77 VAL A C 1
ATOM 578 O O . VAL A 1 77 ? -9.781 -7.949 19.587 1.00 95.94 77 VAL A O 1
ATOM 581 N N . ALA A 1 78 ? -8.844 -9.986 19.554 1.00 95.31 78 ALA A N 1
ATOM 582 C CA . ALA A 1 78 ? -10.089 -10.732 19.675 1.00 95.31 78 ALA A CA 1
ATOM 583 C C . ALA A 1 78 ? -9.987 -11.766 20.796 1.00 95.31 78 ALA A C 1
ATOM 585 O O . ALA A 1 78 ? -8.973 -12.449 20.936 1.00 95.31 78 ALA A O 1
ATOM 586 N N . ALA A 1 79 ? -11.047 -11.899 21.587 1.00 93.44 79 ALA A N 1
ATOM 587 C CA . ALA A 1 79 ? -11.126 -12.878 22.662 1.00 93.44 79 ALA A CA 1
ATOM 588 C C . ALA A 1 79 ? -12.100 -14.002 22.288 1.00 93.44 79 ALA A C 1
ATOM 590 O O . ALA A 1 79 ? -13.232 -13.747 21.892 1.00 93.44 79 ALA A O 1
ATOM 591 N N . SER A 1 80 ? -11.654 -15.244 22.454 1.00 91.75 80 SER A N 1
ATOM 592 C CA . SER A 1 80 ? -12.505 -16.440 22.538 1.00 91.75 80 SER A CA 1
ATOM 593 C C . SER A 1 80 ? -12.486 -16.952 23.982 1.00 91.75 80 SER A C 1
ATOM 595 O O . SER A 1 80 ? -11.647 -16.500 24.761 1.00 91.75 80 SER A O 1
ATOM 597 N N . ARG A 1 81 ? -13.326 -17.929 24.357 1.00 89.38 81 ARG A N 1
ATOM 598 C CA . ARG A 1 81 ? -13.291 -18.496 25.725 1.00 89.38 81 ARG A CA 1
ATOM 599 C C . ARG A 1 81 ? -11.957 -19.131 26.116 1.00 89.38 81 ARG A C 1
ATOM 601 O O . ARG A 1 81 ? -11.699 -19.301 27.304 1.00 89.38 81 ARG A O 1
ATOM 608 N N . THR A 1 82 ? -11.158 -19.564 25.141 1.00 90.38 82 THR A N 1
ATOM 609 C CA . THR A 1 82 ? -9.939 -20.355 25.389 1.00 90.38 82 THR A CA 1
ATOM 610 C C . THR A 1 82 ? -8.653 -19.644 24.988 1.00 90.38 82 THR A C 1
ATOM 612 O O . THR A 1 82 ? -7.576 -20.027 25.445 1.00 90.38 82 THR A O 1
ATOM 615 N N . ALA A 1 83 ? -8.736 -18.614 24.150 1.00 93.44 83 ALA A N 1
ATOM 616 C CA . ALA A 1 83 ? -7.563 -17.926 23.638 1.00 93.44 83 ALA A CA 1
ATOM 617 C C . ALA A 1 83 ? -7.825 -16.455 23.313 1.00 93.44 83 ALA A C 1
ATOM 619 O O . ALA A 1 83 ? -8.940 -16.067 22.946 1.00 93.44 83 ALA A O 1
ATOM 620 N N . ILE A 1 84 ? -6.750 -15.673 23.360 1.00 95.75 84 ILE A N 1
ATOM 621 C CA . ILE A 1 84 ? -6.694 -14.307 22.844 1.00 95.75 84 ILE A CA 1
ATOM 622 C C . ILE A 1 84 ? -5.930 -14.319 21.529 1.00 95.75 84 ILE A C 1
ATOM 624 O O . ILE A 1 84 ? -4.834 -14.866 21.441 1.00 95.75 84 ILE A O 1
ATOM 628 N N . TRP A 1 85 ? -6.514 -13.707 20.512 1.00 96.44 85 TRP A N 1
ATOM 629 C CA . TRP A 1 85 ? -5.921 -13.545 19.197 1.00 96.44 85 TRP A CA 1
ATOM 630 C C . TRP A 1 85 ? -5.510 -12.098 18.988 1.00 96.44 85 TRP A C 1
ATOM 632 O O . TRP A 1 85 ? -6.243 -11.177 19.348 1.00 96.44 85 TRP A O 1
ATOM 642 N N . VAL A 1 86 ? -4.339 -11.906 18.394 1.00 96.38 86 VAL A N 1
ATOM 643 C CA . VAL A 1 86 ? -3.728 -10.597 18.189 1.00 96.38 86 VAL A CA 1
ATOM 644 C C . VAL A 1 86 ? -3.290 -10.485 16.736 1.00 96.38 86 VAL A C 1
ATOM 646 O O . VAL A 1 86 ? -2.451 -11.256 16.270 1.00 96.38 86 VAL A O 1
ATOM 649 N N . ALA A 1 87 ? -3.867 -9.529 16.015 1.00 94.56 87 ALA A N 1
ATOM 650 C CA . ALA A 1 87 ? -3.415 -9.113 14.697 1.00 94.56 87 ALA A CA 1
ATOM 651 C C . ALA A 1 87 ? -2.375 -8.002 14.847 1.00 94.56 87 ALA A C 1
ATOM 653 O O . ALA A 1 87 ? -2.631 -6.998 15.516 1.00 94.56 87 ALA A O 1
ATOM 654 N N . THR A 1 88 ? -1.216 -8.175 14.220 1.00 92.12 88 THR A N 1
ATOM 655 C CA . THR A 1 88 ? -0.093 -7.242 14.334 1.00 92.12 88 THR A CA 1
ATOM 656 C C . THR A 1 88 ? 0.442 -6.828 12.963 1.00 92.12 88 THR A C 1
ATOM 658 O O . THR A 1 88 ? 0.049 -7.391 11.937 1.00 92.12 88 THR A O 1
ATOM 661 N N . ALA A 1 89 ? 1.375 -5.874 12.934 1.00 83.75 89 ALA A N 1
ATOM 662 C CA . ALA A 1 89 ? 2.008 -5.430 11.693 1.00 83.75 89 ALA A CA 1
ATOM 663 C C . ALA A 1 89 ? 2.895 -6.484 10.995 1.00 83.75 89 ALA A C 1
ATOM 665 O O . ALA A 1 89 ? 3.262 -6.288 9.836 1.00 83.75 89 ALA A O 1
ATOM 666 N N . ALA A 1 90 ? 3.225 -7.600 11.656 1.00 82.69 90 ALA A N 1
ATOM 667 C CA . ALA A 1 90 ? 4.102 -8.632 11.091 1.00 82.69 90 ALA A CA 1
ATOM 668 C C . ALA A 1 90 ? 3.624 -10.073 11.328 1.00 82.69 90 ALA A C 1
ATOM 670 O O . ALA A 1 90 ? 4.417 -11.009 11.266 1.00 82.69 90 ALA A O 1
ATOM 671 N N . GLY A 1 91 ? 2.334 -10.255 11.592 1.00 88.50 91 GLY A N 1
ATOM 672 C CA . GLY A 1 91 ? 1.693 -11.562 11.658 1.00 88.50 91 GLY A CA 1
ATOM 673 C C . GLY A 1 91 ? 0.706 -11.655 12.810 1.00 88.50 91 GLY A C 1
ATOM 674 O O . GLY A 1 91 ? 0.281 -10.643 13.379 1.00 88.50 91 GLY A O 1
ATOM 675 N N . CYS A 1 92 ? 0.316 -12.880 13.149 1.00 92.44 92 CYS A N 1
ATOM 676 C CA . CYS A 1 92 ? -0.726 -13.137 14.137 1.00 92.44 92 CYS A CA 1
ATOM 677 C C . CYS A 1 92 ? -0.167 -13.850 15.372 1.00 92.44 92 CYS A C 1
ATOM 679 O O . CYS A 1 92 ? 0.627 -14.779 15.255 1.00 92.44 92 CYS A O 1
ATOM 681 N N . GLY A 1 93 ? -0.605 -13.443 16.562 1.00 93.69 93 GLY A N 1
ATOM 682 C CA . GLY A 1 93 ? -0.332 -14.140 17.816 1.00 93.69 93 GLY A CA 1
ATOM 683 C C . GLY A 1 93 ? -1.602 -14.764 18.387 1.00 93.69 93 GLY A C 1
ATOM 684 O O . GLY A 1 93 ? -2.657 -14.133 18.393 1.00 93.69 93 GLY A O 1
ATOM 685 N N . ARG A 1 94 ? -1.498 -15.986 18.907 1.00 94.19 94 ARG A N 1
ATOM 686 C CA . ARG A 1 94 ? -2.540 -16.659 19.688 1.00 94.19 94 ARG A CA 1
ATOM 687 C C . ARG A 1 94 ? -1.992 -16.970 21.072 1.00 94.19 94 ARG A C 1
ATOM 689 O O . ARG A 1 94 ? -1.044 -17.737 21.195 1.00 94.19 94 ARG A O 1
ATOM 696 N N . TYR A 1 95 ? -2.616 -16.419 22.097 1.00 94.12 95 TYR A N 1
ATOM 697 C CA . TYR A 1 95 ? -2.287 -16.670 23.490 1.00 94.12 95 TYR A CA 1
ATOM 698 C C . TYR A 1 95 ? -3.303 -17.642 24.095 1.00 94.12 95 TYR A C 1
ATOM 700 O O . TYR A 1 95 ? -4.495 -17.334 24.167 1.00 94.12 95 TYR A O 1
ATOM 708 N N . ASP A 1 96 ? -2.841 -18.829 24.483 1.00 92.25 96 ASP A N 1
ATOM 709 C CA . ASP A 1 96 ? -3.656 -19.858 25.133 1.00 92.25 96 ASP A CA 1
ATOM 710 C C . ASP A 1 96 ? -3.848 -19.497 26.613 1.00 92.25 96 ASP A C 1
ATOM 712 O O . ASP A 1 96 ? -2.897 -19.471 27.395 1.00 92.25 96 ASP A O 1
ATOM 716 N N . LEU A 1 97 ? -5.096 -19.220 27.002 1.00 90.88 97 LEU A N 1
ATOM 717 C CA . LEU A 1 97 ? -5.429 -18.755 28.351 1.00 90.88 97 LEU A CA 1
ATOM 718 C C . LEU A 1 97 ? -5.278 -19.843 29.421 1.00 90.88 97 LEU A C 1
ATOM 720 O O . LEU A 1 97 ? -5.159 -19.510 30.600 1.00 90.88 97 LEU A O 1
ATOM 724 N N . ALA A 1 98 ? -5.309 -21.122 29.036 1.00 90.06 98 ALA A N 1
ATOM 725 C CA . ALA A 1 98 ? -5.154 -22.237 29.964 1.00 90.06 98 ALA A CA 1
ATOM 726 C C . ALA A 1 98 ? -3.679 -22.589 30.194 1.00 90.06 98 ALA A C 1
ATOM 728 O O . ALA A 1 98 ? -3.325 -23.028 31.288 1.00 90.06 98 ALA A O 1
ATOM 729 N N . ARG A 1 99 ? -2.836 -22.416 29.167 1.00 90.06 99 ARG A N 1
ATOM 730 C CA . ARG A 1 99 ? -1.404 -22.755 29.215 1.00 90.06 99 ARG A CA 1
ATOM 731 C C . ARG A 1 99 ? -0.484 -21.579 29.524 1.00 90.06 99 ARG A C 1
ATOM 733 O O . ARG A 1 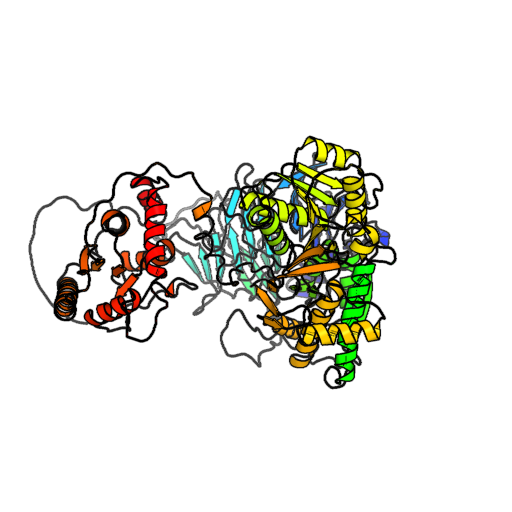99 ? 0.638 -21.832 29.935 1.00 90.06 99 ARG A O 1
ATOM 740 N N . ASP A 1 100 ? -0.952 -20.339 29.364 1.00 89.12 100 ASP A N 1
ATOM 741 C CA . ASP A 1 100 ? -0.112 -19.132 29.450 1.00 89.12 100 ASP A CA 1
ATOM 742 C C . ASP A 1 100 ? 1.014 -19.138 28.393 1.00 89.12 100 ASP A C 1
ATOM 744 O O . ASP A 1 100 ? 2.158 -18.773 28.651 1.00 89.12 100 ASP A O 1
ATOM 748 N N . GLU A 1 101 ? 0.686 -19.592 27.179 1.00 91.00 101 GLU A N 1
ATOM 749 C CA . GLU A 1 101 ? 1.650 -19.797 26.091 1.00 91.00 101 GLU A CA 1
ATOM 750 C C . GLU A 1 101 ? 1.228 -19.085 24.804 1.00 91.00 101 GLU A C 1
ATOM 752 O O . GLU A 1 101 ? 0.049 -19.049 24.436 1.00 91.00 101 GLU A O 1
ATOM 757 N N . TRP A 1 102 ? 2.222 -18.560 24.082 1.00 92.62 102 TRP A N 1
ATOM 758 C CA . TRP A 1 102 ? 2.047 -17.970 22.758 1.00 92.62 102 TRP A CA 1
ATOM 759 C C . TRP A 1 102 ? 2.275 -18.996 21.649 1.00 92.62 102 TRP A C 1
ATOM 761 O O . TRP A 1 102 ? 3.256 -19.733 21.635 1.00 92.62 102 TRP A O 1
ATOM 771 N N . THR A 1 103 ? 1.391 -18.979 20.657 1.00 92.06 103 THR A N 1
ATOM 772 C CA . THR A 1 103 ? 1.613 -19.553 19.329 1.00 92.06 103 THR A CA 1
ATOM 773 C C . THR A 1 103 ? 1.644 -18.411 18.320 1.00 92.06 103 THR A C 1
ATOM 775 O O . THR A 1 103 ? 0.721 -17.598 18.283 1.00 92.06 103 THR A O 1
ATOM 778 N N . LEU A 1 104 ? 2.700 -18.333 17.514 1.00 91.88 104 LEU A N 1
ATOM 779 C CA . LEU A 1 104 ? 2.908 -17.249 16.551 1.00 91.88 104 LEU A CA 1
ATOM 780 C C . LEU A 1 104 ? 2.717 -17.764 15.128 1.00 91.88 104 LEU A C 1
ATOM 782 O O . LEU A 1 104 ? 3.173 -18.861 14.800 1.00 91.88 104 LEU A O 1
ATOM 786 N N . PHE A 1 105 ? 2.076 -16.957 14.290 1.00 90.38 105 PHE A N 1
ATOM 787 C CA . PHE A 1 105 ? 1.796 -17.272 12.898 1.00 90.38 105 PHE A CA 1
ATOM 788 C C . PHE A 1 105 ? 2.360 -16.201 11.967 1.00 90.38 105 PHE A C 1
ATOM 790 O O . PHE A 1 105 ? 2.042 -15.017 12.101 1.00 90.38 105 PHE A O 1
ATOM 797 N N . ASP A 1 106 ? 3.156 -16.648 11.000 1.00 83.56 106 ASP A N 1
ATOM 798 C CA . ASP A 1 106 ? 3.791 -15.836 9.965 1.00 83.56 106 ASP A CA 1
ATOM 799 C C . ASP A 1 106 ? 3.791 -16.576 8.612 1.00 83.56 106 ASP A C 1
ATOM 801 O O . ASP A 1 106 ? 3.166 -17.629 8.455 1.00 83.56 106 ASP A O 1
ATOM 805 N N . ARG A 1 107 ? 4.511 -16.048 7.616 1.00 77.69 107 ARG A N 1
ATOM 806 C CA . ARG A 1 107 ? 4.665 -16.681 6.292 1.00 77.69 107 ARG A CA 1
ATOM 807 C C . ARG A 1 107 ? 5.286 -18.084 6.325 1.00 77.69 107 ARG A C 1
ATOM 809 O O . ARG A 1 107 ? 5.097 -18.845 5.381 1.00 77.69 107 ARG A O 1
ATOM 816 N N . SER A 1 108 ? 6.071 -18.415 7.350 1.00 76.88 108 SER A N 1
ATOM 817 C CA . SER A 1 108 ? 6.811 -19.680 7.423 1.00 76.88 108 SER A CA 1
ATOM 818 C C . SER A 1 108 ? 5.933 -20.855 7.853 1.00 76.88 108 SER A C 1
ATOM 820 O O . SER A 1 108 ? 6.194 -21.994 7.467 1.00 76.88 108 SER A O 1
ATOM 822 N N . ASN A 1 109 ? 4.887 -20.585 8.636 1.00 84.88 109 ASN A N 1
ATOM 823 C CA . ASN A 1 109 ? 4.064 -21.616 9.268 1.00 84.88 109 ASN A CA 1
ATOM 824 C C . ASN A 1 109 ? 2.552 -21.440 9.045 1.00 84.88 109 ASN A C 1
ATOM 826 O O . ASN A 1 109 ? 1.749 -22.237 9.535 1.00 84.88 109 ASN A O 1
ATOM 830 N N . SER A 1 110 ? 2.154 -20.420 8.290 1.00 86.00 110 SER A N 1
ATOM 831 C CA . SER A 1 110 ? 0.773 -20.182 7.889 1.00 86.00 110 SER A CA 1
ATOM 832 C C . SER A 1 110 ? 0.725 -19.819 6.404 1.00 86.00 110 SER A C 1
ATOM 834 O O . SER A 1 110 ? 1.714 -19.339 5.848 1.00 86.00 110 SER A O 1
ATOM 836 N N . PRO A 1 111 ? -0.410 -20.020 5.712 1.00 84.56 111 PRO A N 1
ATOM 837 C CA . PRO A 1 111 ? -0.514 -19.734 4.285 1.00 84.56 111 PRO A CA 1
ATOM 838 C C . PRO A 1 111 ? -0.719 -18.232 4.025 1.00 84.56 111 PRO A C 1
ATOM 840 O O . PRO A 1 111 ? -1.343 -17.848 3.038 1.00 84.56 111 PRO A O 1
ATOM 843 N N . MET A 1 112 ? -0.232 -17.402 4.946 1.00 80.31 112 MET A N 1
ATOM 844 C CA . MET A 1 112 ? -0.350 -15.961 4.978 1.00 80.31 112 MET A CA 1
ATOM 845 C C . MET A 1 112 ? 0.532 -15.371 3.880 1.00 80.31 112 MET A C 1
ATOM 847 O O . MET A 1 112 ? 1.752 -15.373 4.022 1.00 80.31 112 MET A O 1
ATOM 851 N N . PRO A 1 113 ? -0.045 -14.890 2.764 1.00 63.25 113 PRO A N 1
ATOM 852 C CA . PRO A 1 113 ? 0.749 -14.331 1.685 1.00 63.25 113 PRO A CA 1
ATOM 853 C C . PRO A 1 113 ? 1.386 -13.018 2.111 1.00 63.25 113 PRO A C 1
ATOM 855 O O . PRO A 1 113 ? 2.418 -12.690 1.563 1.00 63.25 113 PRO A O 1
ATOM 858 N N . GLU A 1 114 ? 0.825 -12.292 3.079 1.00 69.81 114 GLU A N 1
ATOM 859 C CA . GLU A 1 114 ? 1.295 -10.993 3.561 1.00 69.81 114 GLU A CA 1
ATOM 860 C C . GLU A 1 114 ? 1.249 -10.948 5.078 1.00 69.81 114 GLU A C 1
ATOM 862 O O . GLU A 1 114 ? 0.260 -11.362 5.669 1.00 69.81 114 GLU A O 1
ATOM 867 N N . VAL A 1 115 ? 2.308 -10.447 5.713 1.00 71.94 115 VAL A N 1
ATOM 868 C CA . VAL A 1 115 ? 2.435 -10.480 7.179 1.00 71.94 115 VAL A CA 1
ATOM 869 C C . VAL A 1 115 ? 1.667 -9.362 7.879 1.00 71.94 115 VAL A C 1
ATOM 871 O O . VAL A 1 115 ? 1.431 -9.435 9.079 1.00 71.94 115 VAL A O 1
ATOM 874 N N . THR A 1 116 ? 1.263 -8.323 7.154 1.00 78.38 116 THR A N 1
ATOM 875 C CA . THR A 1 116 ? 0.635 -7.155 7.763 1.00 78.38 116 THR A CA 1
ATOM 876 C C . THR A 1 116 ? -0.880 -7.327 7.837 1.00 78.38 116 THR A C 1
ATOM 878 O O . THR A 1 116 ? -1.564 -7.439 6.817 1.00 78.38 116 THR A O 1
ATOM 881 N N . LEU A 1 117 ? -1.409 -7.363 9.060 1.00 88.00 117 LEU A N 1
ATOM 882 C CA . LEU A 1 117 ? -2.810 -7.687 9.332 1.00 88.00 117 LEU A CA 1
ATOM 883 C C . LEU A 1 117 ? -3.604 -6.430 9.679 1.00 88.00 117 LEU A C 1
ATOM 885 O O . LEU A 1 117 ? -3.155 -5.639 10.491 1.00 88.00 117 LEU A O 1
ATOM 889 N N . ASN A 1 118 ? -4.813 -6.258 9.152 1.00 86.75 118 ASN A N 1
ATOM 890 C CA . ASN A 1 118 ? -5.639 -5.095 9.500 1.00 86.75 118 ASN A CA 1
ATOM 891 C C . ASN A 1 118 ? -6.526 -5.332 10.727 1.00 86.75 118 ASN A C 1
ATOM 893 O O . ASN A 1 118 ? -6.840 -4.383 11.445 1.00 86.75 118 ASN A O 1
ATOM 897 N N . GLY A 1 119 ? -6.893 -6.587 10.993 1.00 91.44 119 GLY A N 1
ATOM 898 C CA . GLY A 1 119 ? -7.769 -6.939 12.102 1.00 91.44 119 GLY A CA 1
ATOM 899 C C . GLY A 1 119 ? -7.917 -8.445 12.288 1.00 91.44 119 GLY A C 1
ATOM 900 O O . GLY A 1 119 ? -7.525 -9.247 11.438 1.00 91.44 119 GLY A O 1
ATOM 901 N N . VAL A 1 120 ? -8.498 -8.826 13.422 1.00 95.88 120 VAL A N 1
ATOM 902 C CA . VAL A 1 120 ? -8.831 -10.214 13.751 1.00 95.88 120 VAL A CA 1
ATOM 903 C C . VAL A 1 120 ? -10.171 -10.262 14.467 1.00 95.88 120 VAL A C 1
ATOM 905 O O . VAL A 1 120 ? -10.474 -9.398 15.286 1.00 95.88 120 VAL A O 1
ATOM 908 N N . SER A 1 121 ? -10.959 -11.290 14.176 1.00 95.19 121 SER A N 1
ATOM 909 C CA . SER A 1 121 ? -12.142 -11.656 14.946 1.00 95.19 121 SER A CA 1
ATOM 910 C C . SER A 1 121 ? -12.100 -13.140 15.281 1.00 95.19 121 SER A C 1
ATOM 912 O O . SER A 1 121 ? -11.589 -13.957 14.513 1.00 95.19 121 SER A O 1
ATOM 914 N N . ALA A 1 122 ? -12.622 -13.498 16.450 1.00 93.00 122 ALA A N 1
ATOM 915 C CA . ALA A 1 122 ? -12.602 -14.864 16.940 1.00 93.00 122 ALA A CA 1
ATOM 916 C C . ALA A 1 122 ? -13.996 -15.277 17.407 1.00 93.00 122 ALA A C 1
ATOM 918 O O . ALA A 1 122 ? -14.629 -14.602 18.213 1.00 93.00 122 ALA A O 1
ATOM 919 N N . THR A 1 123 ? -14.444 -16.418 16.902 1.00 89.75 123 THR A N 1
ATOM 920 C CA . THR A 1 123 ? -15.484 -17.243 17.518 1.00 89.75 123 THR A CA 1
ATOM 921 C C . THR A 1 123 ? -14.806 -18.410 18.245 1.00 89.75 123 THR A C 1
ATOM 923 O O . THR A 1 123 ? -13.578 -18.528 18.239 1.00 89.75 123 THR A O 1
ATOM 926 N N . GLU A 1 124 ? -15.583 -19.306 18.852 1.00 86.75 124 GLU A N 1
ATOM 927 C CA . GLU A 1 124 ? -15.026 -20.482 19.533 1.00 86.75 124 GLU A CA 1
ATOM 928 C C . GLU A 1 124 ? -14.236 -21.407 18.596 1.00 86.75 124 GLU A C 1
ATOM 930 O O . GLU A 1 124 ? -13.150 -21.864 18.950 1.00 86.75 124 GLU A O 1
ATOM 935 N N . ASP A 1 125 ? -14.740 -21.662 17.385 1.00 90.19 125 ASP A N 1
ATOM 936 C CA . ASP A 1 125 ? -14.072 -22.558 16.431 1.00 90.19 125 ASP A CA 1
ATOM 937 C C . ASP A 1 125 ? -13.383 -21.821 15.281 1.00 90.19 125 ASP A C 1
ATOM 939 O O . ASP A 1 125 ? -12.362 -22.290 14.790 1.00 90.19 125 ASP A O 1
ATOM 943 N N . ARG A 1 126 ? -13.913 -20.678 14.835 1.00 93.06 126 ARG A N 1
ATOM 944 C CA . ARG A 1 126 ? -13.420 -19.969 13.645 1.00 93.06 126 ARG A CA 1
ATOM 945 C C . ARG A 1 126 ? -12.842 -18.613 13.993 1.00 93.06 126 ARG A C 1
ATOM 947 O O . ARG A 1 126 ? -13.490 -17.818 14.672 1.00 93.06 126 ARG A O 1
ATOM 954 N N . VAL A 1 127 ? -11.671 -18.328 13.450 1.00 95.56 127 VAL A N 1
ATOM 955 C CA . VAL A 1 127 ? -10.967 -17.057 13.600 1.00 95.56 127 VAL A CA 1
ATOM 956 C C . VAL A 1 127 ? -10.767 -16.480 12.211 1.00 95.56 127 VAL A C 1
ATOM 958 O O . VAL A 1 127 ? -10.19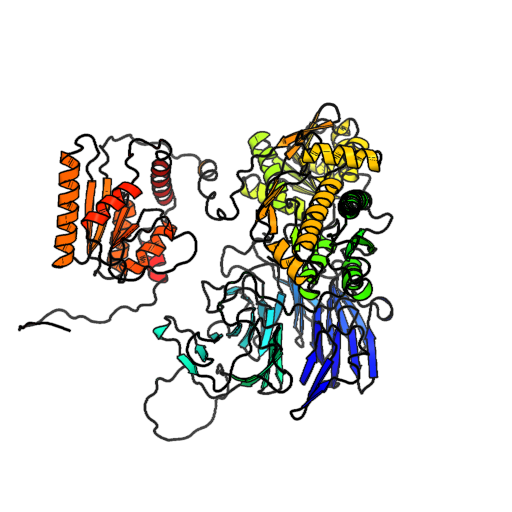7 -17.155 11.359 1.00 95.56 127 VAL A O 1
ATOM 961 N N . ALA A 1 128 ? -11.257 -15.268 11.969 1.00 96.00 128 ALA A N 1
ATOM 962 C CA . ALA A 1 128 ? -11.026 -14.559 10.717 1.00 96.00 128 ALA A CA 1
ATOM 963 C C . ALA A 1 128 ? -9.928 -13.516 10.924 1.00 96.00 128 ALA A C 1
ATOM 965 O O . ALA A 1 128 ? -9.996 -12.700 11.842 1.00 96.00 128 ALA A O 1
ATOM 966 N N . VAL A 1 129 ? -8.927 -13.541 10.055 1.00 95.31 129 VAL A N 1
ATOM 967 C CA . VAL A 1 129 ? -7.819 -12.593 10.023 1.00 95.31 129 VAL A CA 1
ATOM 968 C C . VAL A 1 129 ? -7.915 -11.815 8.717 1.00 95.31 129 VAL A C 1
ATOM 970 O O . VAL A 1 129 ? -7.851 -12.399 7.634 1.00 95.31 129 VAL A O 1
ATOM 973 N N . ALA A 1 130 ? -8.085 -10.500 8.830 1.00 93.38 130 ALA A N 1
ATOM 974 C CA . ALA A 1 130 ? -8.096 -9.587 7.697 1.00 93.38 130 ALA A CA 1
ATOM 975 C C . ALA A 1 130 ? -6.653 -9.224 7.338 1.00 93.38 130 ALA A C 1
ATOM 977 O O . ALA A 1 130 ? -5.918 -8.689 8.175 1.00 93.38 130 ALA A O 1
ATOM 978 N N . VAL A 1 131 ? -6.241 -9.538 6.113 1.00 86.62 131 VAL A N 1
ATOM 979 C CA . VAL A 1 131 ? -4.862 -9.362 5.656 1.00 86.62 131 VAL A CA 1
ATOM 980 C C . VAL A 1 131 ? -4.800 -8.221 4.655 1.00 86.62 131 VAL A C 1
ATOM 982 O O . VAL A 1 131 ? -5.613 -8.128 3.736 1.00 86.62 131 VAL A O 1
ATOM 985 N N . PHE A 1 132 ? -3.804 -7.355 4.811 1.00 77.12 132 PHE A N 1
ATOM 986 C CA . PHE A 1 132 ? -3.554 -6.316 3.833 1.00 77.12 132 PHE A CA 1
ATOM 987 C C . PHE A 1 132 ? -3.011 -6.920 2.530 1.00 77.12 132 PHE A C 1
ATOM 989 O O . PHE A 1 132 ? -1.914 -7.475 2.529 1.00 77.12 132 PHE A O 1
ATOM 996 N N . GLY A 1 133 ? -3.755 -6.806 1.425 1.00 71.06 133 GLY A N 1
ATOM 997 C CA . GLY A 1 133 ? -3.336 -7.317 0.111 1.00 71.06 133 GLY A CA 1
ATOM 998 C C . GLY A 1 133 ? -3.231 -8.847 0.046 1.00 71.06 133 GLY A C 1
ATOM 999 O O . GLY A 1 133 ? -2.479 -9.383 -0.769 1.00 71.06 133 GLY A O 1
ATOM 1000 N N . GLY A 1 134 ? -3.926 -9.546 0.949 1.00 75.25 134 GLY A N 1
ATOM 1001 C CA . GLY A 1 134 ? -3.896 -11.003 1.080 1.00 75.25 134 GLY A CA 1
ATOM 1002 C C . GLY A 1 134 ? -5.253 -11.642 1.375 1.00 75.25 134 GLY A C 1
ATOM 1003 O O . GLY A 1 134 ? -5.282 -12.822 1.735 1.00 75.25 134 GLY A O 1
ATOM 1004 N N . GLY A 1 135 ? -6.341 -10.877 1.261 1.00 87.25 135 GLY A N 1
ATOM 1005 C CA . GLY A 1 135 ? -7.710 -11.340 1.458 1.00 87.25 135 GLY A CA 1
ATOM 1006 C C . GLY A 1 135 ? -8.043 -11.656 2.920 1.00 87.25 135 GLY A C 1
ATOM 1007 O O . GLY A 1 135 ? -7.619 -10.963 3.852 1.00 87.25 135 GLY A O 1
ATOM 1008 N N . VAL A 1 136 ? -8.819 -12.723 3.126 1.00 92.62 136 VAL A N 1
ATOM 1009 C CA . VAL A 1 136 ? -9.159 -13.236 4.463 1.00 92.62 136 VAL A CA 1
ATOM 1010 C C . VAL A 1 136 ? -8.503 -14.591 4.694 1.00 92.62 136 VAL A C 1
ATOM 1012 O O . VAL A 1 136 ? -8.634 -15.516 3.890 1.00 92.62 136 VAL A O 1
ATOM 1015 N N . LEU A 1 137 ? -7.851 -14.741 5.845 1.00 93.75 137 LEU A N 1
ATOM 1016 C CA . LEU A 1 137 ? -7.415 -16.039 6.348 1.00 93.75 137 LEU A CA 1
ATOM 1017 C C . LEU A 1 137 ? -8.362 -16.493 7.451 1.00 93.75 137 LEU A C 1
ATOM 1019 O O . LEU A 1 137 ? -8.594 -15.775 8.420 1.00 93.75 137 LEU A O 1
ATOM 1023 N N . GLU A 1 138 ? -8.885 -17.703 7.328 1.00 94.75 138 GLU A N 1
ATOM 1024 C CA . GLU A 1 138 ? -9.678 -18.342 8.367 1.00 94.75 138 GLU A CA 1
ATOM 1025 C C . GLU A 1 138 ? -8.846 -19.434 9.040 1.00 94.75 138 GLU A C 1
ATOM 1027 O O . GLU A 1 138 ? -8.340 -20.339 8.374 1.00 94.75 138 GLU A O 1
ATOM 1032 N N . TYR A 1 139 ? -8.724 -19.369 10.363 1.00 94.69 139 TYR A N 1
ATOM 1033 C CA . TYR A 1 139 ? -8.157 -20.437 11.176 1.00 94.69 139 TYR A CA 1
ATOM 1034 C C . TYR A 1 139 ? -9.259 -21.169 11.929 1.00 94.69 139 TYR A C 1
ATOM 1036 O O . TYR A 1 139 ? -10.127 -20.552 12.551 1.00 94.69 139 TYR A O 1
ATOM 1044 N N . ARG A 1 140 ? -9.205 -22.499 11.894 1.00 93.19 140 ARG A N 1
ATOM 1045 C CA . ARG A 1 140 ? -10.140 -23.359 12.615 1.00 93.19 140 ARG A CA 1
ATOM 1046 C C . ARG A 1 140 ? -9.466 -23.970 13.843 1.00 93.19 140 ARG A C 1
ATOM 1048 O O . ARG A 1 140 ? -8.606 -24.843 13.693 1.00 93.19 140 ARG A O 1
ATOM 1055 N N . ASN A 1 141 ? -9.897 -23.565 15.038 1.00 89.12 141 ASN A N 1
ATOM 1056 C CA . ASN A 1 141 ? -9.346 -24.006 16.323 1.00 89.12 141 ASN A CA 1
ATOM 1057 C C . ASN A 1 141 ? -9.448 -25.527 16.510 1.00 89.12 141 ASN A C 1
ATOM 1059 O O . ASN A 1 141 ? -8.492 -26.141 16.976 1.00 89.12 141 ASN A O 1
ATOM 1063 N N . SER A 1 142 ? -10.561 -26.154 16.106 1.00 89.12 142 SER A N 1
ATOM 1064 C CA . SER A 1 142 ? -10.752 -27.607 16.258 1.00 89.12 142 SER A CA 1
ATOM 1065 C C . SER A 1 142 ? -9.765 -28.461 15.459 1.00 89.12 142 SER A C 1
ATOM 1067 O O . SER A 1 142 ? -9.426 -29.562 15.887 1.00 89.12 142 SER A O 1
ATOM 1069 N N . THR A 1 143 ? -9.307 -27.983 14.300 1.00 91.44 143 THR A N 1
ATOM 1070 C CA . THR A 1 143 ? -8.437 -28.762 13.399 1.00 91.44 143 THR A CA 1
ATOM 1071 C C . THR A 1 143 ? -7.016 -28.221 13.301 1.00 91.44 143 THR A C 1
ATOM 1073 O O . THR A 1 143 ? -6.164 -28.880 12.710 1.00 91.44 143 THR A O 1
ATOM 1076 N N . GLY A 1 144 ? -6.772 -27.004 13.789 1.00 89.50 144 GLY A N 1
ATOM 1077 C CA . GLY A 1 144 ? -5.511 -26.290 13.613 1.00 89.50 144 GLY A CA 1
ATOM 1078 C C . GLY A 1 144 ? -5.176 -25.978 12.151 1.00 89.50 144 GLY A C 1
ATOM 1079 O O . GLY A 1 144 ? -4.004 -25.937 11.787 1.00 89.50 144 GLY A O 1
ATOM 1080 N N . ARG A 1 145 ? -6.193 -25.821 11.291 1.00 91.94 145 ARG A N 1
ATOM 1081 C CA . ARG A 1 145 ? -6.015 -25.648 9.840 1.00 91.94 145 ARG A CA 1
ATOM 1082 C C . ARG A 1 145 ? -6.392 -24.244 9.405 1.00 91.94 145 ARG A C 1
ATOM 1084 O O . ARG A 1 145 ? -7.350 -23.670 9.918 1.00 91.94 145 ARG A O 1
ATOM 1091 N N . TRP A 1 146 ? -5.659 -23.760 8.412 1.00 93.31 146 TRP A N 1
ATOM 1092 C CA . TRP A 1 146 ? -5.917 -22.503 7.732 1.00 93.31 146 TRP A CA 1
ATOM 1093 C C . TRP A 1 146 ? -6.687 -22.724 6.430 1.00 93.31 146 TRP A C 1
ATOM 1095 O O . TRP A 1 146 ? -6.437 -23.691 5.705 1.00 93.31 146 TRP A O 1
ATOM 1105 N N . ARG A 1 147 ? -7.571 -21.783 6.109 1.00 91.06 147 ARG A N 1
ATOM 1106 C CA . ARG A 1 147 ? -8.237 -21.632 4.815 1.00 91.06 147 ARG A CA 1
ATOM 1107 C C . ARG A 1 147 ? -8.037 -20.199 4.327 1.00 91.06 147 ARG A C 1
ATOM 1109 O O . ARG A 1 147 ? -8.099 -19.267 5.122 1.00 91.06 147 ARG A O 1
ATOM 1116 N N . ARG A 1 148 ? -7.772 -20.031 3.032 1.00 89.19 148 ARG A N 1
ATOM 1117 C CA . ARG A 1 148 ? -7.627 -18.717 2.392 1.00 89.19 148 ARG A CA 1
ATOM 1118 C C . ARG A 1 148 ? -8.881 -18.378 1.604 1.00 89.19 148 ARG A C 1
ATOM 1120 O O . ARG A 1 148 ? -9.436 -19.255 0.946 1.00 89.19 148 ARG A O 1
ATOM 1127 N N . PHE A 1 149 ? -9.245 -17.109 1.634 1.00 85.81 149 PHE A N 1
ATOM 1128 C CA . PHE A 1 149 ? -10.226 -16.486 0.763 1.00 85.81 149 PHE A CA 1
ATOM 1129 C C . PHE A 1 149 ? -9.533 -15.323 0.060 1.00 85.81 149 PHE A C 1
ATOM 1131 O O . PHE A 1 149 ? -8.960 -14.468 0.734 1.00 85.81 149 PHE A O 1
ATOM 1138 N N . LEU A 1 150 ? -9.535 -15.348 -1.269 1.00 74.00 150 LEU A N 1
ATOM 1139 C CA . LEU A 1 150 ? -8.873 -14.386 -2.152 1.00 74.00 150 LEU A CA 1
ATOM 1140 C C . LEU A 1 150 ? -9.833 -14.031 -3.285 1.00 74.00 150 LEU A C 1
ATOM 1142 O O . LEU A 1 150 ? -10.817 -14.750 -3.495 1.00 74.00 150 LEU A O 1
ATOM 1146 N N . ASP A 1 151 ? -9.495 -12.976 -4.009 1.00 65.88 151 ASP A N 1
ATOM 1147 C CA . ASP A 1 151 ? -9.996 -12.750 -5.359 1.00 65.88 151 ASP A CA 1
ATOM 1148 C C . ASP A 1 151 ? -9.678 -13.964 -6.280 1.00 65.88 151 ASP A C 1
ATOM 1150 O O . ASP A 1 151 ? -8.533 -14.446 -6.276 1.00 65.88 151 ASP A O 1
ATOM 1154 N N . PRO A 1 152 ? -10.665 -14.542 -7.000 1.00 55.88 152 PRO A N 1
ATOM 1155 C CA . PRO A 1 152 ? -10.463 -15.637 -7.943 1.00 55.88 152 PRO A CA 1
ATOM 1156 C C . PRO A 1 152 ? -9.530 -15.317 -9.113 1.00 55.88 152 PRO A C 1
ATOM 1158 O O . PRO A 1 152 ? -8.871 -16.247 -9.595 1.00 55.88 152 PRO A O 1
ATOM 1161 N N . ASP A 1 153 ? -9.486 -14.067 -9.587 1.00 48.91 153 ASP A N 1
ATOM 1162 C CA . ASP A 1 153 ? -8.632 -13.687 -10.719 1.00 48.91 153 ASP A CA 1
ATOM 1163 C C . ASP A 1 153 ? -7.181 -13.400 -10.282 1.00 48.91 153 ASP A C 1
ATOM 1165 O O . ASP A 1 153 ? -6.237 -13.637 -11.041 1.00 48.91 153 ASP A O 1
ATOM 1169 N N . GLY A 1 154 ? -6.992 -13.040 -9.008 1.00 48.66 154 GLY A N 1
ATOM 1170 C CA . GLY A 1 154 ? -5.695 -12.773 -8.395 1.00 48.66 154 GLY A CA 1
ATOM 1171 C C . GLY A 1 154 ? -5.023 -11.487 -8.884 1.00 48.66 154 GLY A C 1
ATOM 1172 O O . GLY A 1 154 ? -3.881 -11.223 -8.478 1.00 48.66 154 GLY A O 1
ATOM 1173 N N . ASP A 1 155 ? -5.706 -10.699 -9.716 1.00 45.00 155 ASP A N 1
ATOM 1174 C CA . ASP A 1 155 ? -5.302 -9.345 -10.049 1.00 45.00 155 ASP A CA 1
ATOM 1175 C C . ASP A 1 155 ? -5.617 -8.520 -8.804 1.00 45.00 155 ASP A C 1
ATOM 1177 O O . ASP A 1 155 ? -6.747 -8.436 -8.348 1.00 45.00 155 ASP A O 1
ATOM 1181 N N . ARG A 1 156 ? -4.611 -7.910 -8.176 1.00 45.47 156 ARG A N 1
ATOM 1182 C CA . ARG A 1 156 ? -4.786 -7.129 -6.930 1.00 45.47 156 ARG A CA 1
ATOM 1183 C C . ARG A 1 156 ? -5.585 -5.829 -7.125 1.00 45.47 156 ARG A C 1
ATOM 1185 O O . ARG A 1 156 ? -5.462 -4.903 -6.333 1.00 45.47 156 ARG A O 1
ATOM 1192 N N . VAL A 1 157 ? -6.348 -5.759 -8.205 1.00 42.25 157 VAL A N 1
ATOM 1193 C CA . VAL A 1 157 ? -7.239 -4.690 -8.619 1.00 42.25 157 VAL A CA 1
ATOM 1194 C C . VAL A 1 157 ? -8.635 -5.008 -8.073 1.00 42.25 157 VAL A C 1
ATOM 1196 O O . VAL A 1 157 ? -8.896 -6.084 -7.553 1.00 42.25 157 VAL A O 1
ATOM 1199 N N . THR A 1 158 ? -9.546 -4.042 -8.118 1.00 42.34 158 THR A N 1
ATOM 1200 C CA . THR A 1 158 ? -10.950 -4.304 -7.799 1.00 42.34 158 THR A CA 1
ATOM 1201 C C . THR A 1 158 ? -11.529 -5.337 -8.766 1.00 42.34 158 THR A C 1
ATOM 1203 O O . THR A 1 158 ? -11.517 -5.089 -9.973 1.00 42.34 158 THR A O 1
ATOM 1206 N N . ASP A 1 159 ? -12.108 -6.408 -8.224 1.00 46.78 159 ASP A N 1
ATOM 1207 C CA . ASP A 1 159 ? -12.821 -7.437 -8.982 1.00 46.78 159 ASP A CA 1
ATOM 1208 C C . ASP A 1 159 ? -13.838 -6.787 -9.946 1.00 46.78 159 ASP A C 1
ATOM 1210 O O . ASP A 1 159 ? -14.642 -5.915 -9.568 1.00 46.78 159 ASP A O 1
ATOM 1214 N N . LEU A 1 160 ? -13.759 -7.162 -11.222 1.00 44.97 160 LEU A N 1
ATOM 1215 C CA . LEU A 1 160 ? -14.616 -6.636 -12.285 1.00 44.97 160 LEU A CA 1
ATOM 1216 C C . LEU A 1 160 ? -15.927 -7.428 -12.424 1.00 44.97 160 LEU A C 1
ATOM 1218 O O . LEU A 1 160 ? -16.889 -6.912 -13.005 1.00 44.97 160 LEU A O 1
ATOM 1222 N N . LEU A 1 161 ? -15.988 -8.653 -11.895 1.00 47.91 161 LEU A N 1
ATOM 1223 C CA . LEU A 1 161 ? -17.105 -9.584 -12.003 1.00 47.91 161 LEU A CA 1
ATOM 1224 C C . LEU A 1 161 ? -17.789 -9.774 -10.645 1.00 47.91 161 LEU A C 1
ATOM 1226 O O . LEU A 1 161 ? -17.484 -10.670 -9.871 1.00 47.91 161 LEU A O 1
ATOM 1230 N N . SER A 1 162 ? -18.824 -8.968 -10.399 1.00 63.53 162 SER A N 1
ATOM 1231 C CA . SER A 1 162 ? -19.601 -9.054 -9.155 1.00 63.53 162 SER A CA 1
ATOM 1232 C C . SER A 1 162 ? -20.029 -10.491 -8.798 1.00 63.53 162 SER A C 1
ATOM 1234 O O . SER A 1 162 ? -20.489 -11.247 -9.657 1.00 63.53 162 SER A O 1
ATOM 1236 N N . ASP A 1 163 ? -19.941 -10.818 -7.505 1.00 74.00 163 ASP A N 1
ATOM 1237 C CA . ASP A 1 163 ? -20.312 -12.093 -6.869 1.00 74.00 163 ASP A CA 1
ATOM 1238 C C . ASP A 1 163 ? -19.431 -13.321 -7.195 1.00 74.00 163 ASP A C 1
ATOM 1240 O O . ASP A 1 163 ? -19.777 -14.437 -6.786 1.00 74.00 163 ASP A O 1
ATOM 1244 N N . ASP A 1 164 ? -18.290 -13.167 -7.873 1.00 68.38 164 ASP A N 1
ATOM 1245 C CA . ASP A 1 164 ? -17.384 -14.295 -8.131 1.00 68.38 164 ASP A CA 1
ATOM 1246 C C . ASP A 1 164 ? -16.384 -14.561 -6.981 1.00 68.38 164 ASP A C 1
ATOM 1248 O O . ASP A 1 164 ? -15.940 -15.702 -6.788 1.00 68.38 164 ASP A O 1
ATOM 1252 N N . GLY A 1 165 ? -16.134 -13.546 -6.147 1.00 76.69 165 GLY A N 1
ATOM 1253 C CA . GLY A 1 165 ? -15.014 -13.516 -5.219 1.00 76.69 165 GLY A CA 1
ATOM 1254 C C . GLY A 1 165 ? -15.106 -12.491 -4.090 1.00 76.69 165 GLY A C 1
ATOM 1255 O O . GLY A 1 165 ? -16.153 -11.908 -3.791 1.00 76.69 165 GLY A O 1
ATOM 1256 N N . LEU A 1 166 ? -13.967 -12.286 -3.420 1.00 81.81 166 LEU A N 1
ATOM 1257 C CA . LEU A 1 166 ? -13.762 -11.087 -2.606 1.00 81.81 166 LEU A CA 1
ATOM 1258 C C . LEU A 1 166 ? -13.672 -9.880 -3.541 1.00 81.81 166 LEU A C 1
ATOM 1260 O O . LEU A 1 166 ? -12.928 -9.926 -4.502 1.00 81.81 166 LEU A O 1
ATOM 1264 N N . ILE A 1 167 ? -14.330 -8.770 -3.193 1.00 76.25 167 ILE A N 1
ATOM 1265 C CA . ILE A 1 167 ? -14.284 -7.528 -3.992 1.00 76.25 167 ILE A CA 1
ATOM 1266 C C . ILE A 1 167 ? -12.850 -7.007 -4.174 1.00 76.25 167 ILE A C 1
ATOM 1268 O O . ILE A 1 167 ? -12.557 -6.308 -5.143 1.00 76.25 167 ILE A O 1
ATOM 1272 N N . HIS A 1 168 ? -12.000 -7.245 -3.171 1.00 73.50 168 HIS A N 1
ATOM 1273 C CA . HIS A 1 168 ? -10.601 -6.850 -3.181 1.00 73.50 168 HIS A CA 1
ATOM 1274 C C . HIS A 1 168 ? -9.807 -7.626 -2.128 1.00 73.50 168 HIS A C 1
ATOM 1276 O O . HIS A 1 168 ? -10.283 -7.872 -1.014 1.00 73.50 168 HIS A O 1
ATOM 1282 N N . ASP A 1 169 ? -8.530 -7.862 -2.414 1.00 74.00 169 ASP A N 1
ATOM 1283 C CA . ASP A 1 169 ? -7.586 -8.503 -1.494 1.00 74.00 169 ASP A CA 1
ATOM 1284 C C . ASP A 1 169 ? -7.122 -7.610 -0.324 1.00 74.00 169 ASP A C 1
ATOM 1286 O O . ASP A 1 169 ? -6.425 -8.076 0.580 1.00 74.00 169 ASP A O 1
ATOM 1290 N N . VAL A 1 170 ? -7.503 -6.327 -0.289 1.00 75.38 170 VAL A N 1
ATOM 1291 C CA . VAL A 1 170 ? -7.218 -5.439 0.844 1.00 75.38 170 VAL A CA 1
ATOM 1292 C C . VAL A 1 170 ? -8.427 -5.433 1.764 1.00 75.38 170 VAL A C 1
ATOM 1294 O O . VAL A 1 170 ? -9.342 -4.613 1.644 1.00 75.38 170 VAL A O 1
ATOM 1297 N N . VAL A 1 171 ? -8.406 -6.356 2.720 1.00 86.94 171 VAL A N 1
ATOM 1298 C CA . VAL A 1 171 ? -9.482 -6.498 3.695 1.00 86.94 171 VAL A CA 1
ATOM 1299 C C . VAL A 1 171 ? -9.123 -5.716 4.951 1.00 86.94 171 VAL A C 1
ATOM 1301 O O . VAL A 1 171 ? -8.083 -5.958 5.563 1.00 86.94 171 VAL A O 1
ATOM 1304 N N . ASN A 1 172 ? -9.981 -4.777 5.349 1.00 86.81 172 ASN A N 1
ATOM 1305 C CA . ASN A 1 172 ? -9.808 -3.993 6.573 1.00 86.81 172 ASN A CA 1
ATOM 1306 C C . ASN A 1 172 ? -10.272 -4.784 7.802 1.00 86.81 172 ASN A C 1
ATOM 1308 O O . ASN A 1 172 ? -9.624 -4.771 8.844 1.00 86.81 172 ASN A O 1
ATOM 1312 N N . VAL A 1 173 ? -11.399 -5.484 7.679 1.00 92.69 173 VAL A N 1
ATOM 1313 C CA . VAL A 1 173 ? -12.038 -6.193 8.788 1.00 92.69 173 VAL A CA 1
ATOM 1314 C C . VAL A 1 173 ? -12.792 -7.409 8.264 1.00 92.69 173 VAL A C 1
ATOM 1316 O O . VAL A 1 173 ? -13.385 -7.366 7.190 1.00 92.69 173 VAL A O 1
ATOM 1319 N N . ALA A 1 174 ? -12.778 -8.504 9.021 1.00 95.94 174 ALA A N 1
ATOM 1320 C CA . ALA A 1 174 ? -13.508 -9.714 8.676 1.00 95.94 174 ALA A CA 1
ATOM 1321 C C . ALA A 1 174 ? -14.149 -10.331 9.921 1.00 95.94 174 ALA A C 1
ATOM 1323 O O . ALA A 1 174 ? -13.501 -10.426 10.967 1.00 95.94 174 ALA A O 1
ATOM 1324 N N . VAL A 1 175 ? -15.408 -10.758 9.812 1.00 95.88 175 VAL A N 1
ATOM 1325 C CA . VAL A 1 175 ? -16.181 -11.362 10.908 1.00 95.88 175 VAL A CA 1
ATOM 1326 C C . VAL A 1 175 ? -17.020 -12.536 10.425 1.00 95.88 175 VAL A C 1
ATOM 1328 O O . VAL A 1 175 ? -17.497 -12.551 9.293 1.00 95.88 175 VAL A O 1
ATOM 1331 N N . HIS A 1 176 ? -17.231 -13.510 11.305 1.00 94.75 176 HIS A N 1
ATOM 1332 C CA . HIS A 1 176 ? -18.244 -14.540 11.101 1.00 94.75 176 HIS A CA 1
ATOM 1333 C C . HIS A 1 176 ? -19.540 -14.137 11.794 1.00 94.75 176 HIS A C 1
ATOM 1335 O O . HIS A 1 176 ? -19.507 -13.678 12.936 1.00 94.75 176 HIS A O 1
ATOM 1341 N N . ASP A 1 177 ? -20.671 -14.342 11.125 1.00 91.44 177 ASP A N 1
ATOM 1342 C CA . ASP A 1 177 ? -21.974 -14.267 11.783 1.00 91.44 177 ASP A CA 1
ATOM 1343 C C . ASP A 1 177 ? -22.353 -15.591 12.467 1.00 91.44 177 ASP A C 1
ATOM 1345 O O . ASP A 1 177 ? -21.694 -16.619 12.285 1.00 91.44 177 ASP A O 1
ATOM 1349 N N . GLU A 1 178 ? -23.423 -15.588 13.268 1.00 86.88 178 GLU A N 1
ATOM 1350 C CA . GLU A 1 178 ? -23.856 -16.789 14.002 1.00 86.88 178 GLU A CA 1
ATOM 1351 C C . GLU A 1 178 ? -24.371 -17.905 13.077 1.00 86.88 178 GLU A C 1
ATOM 1353 O O . GLU A 1 178 ? -24.440 -19.062 13.487 1.00 86.88 178 GLU A O 1
ATOM 1358 N N . SER A 1 179 ? -24.691 -17.589 11.815 1.00 86.25 179 SER A N 1
ATOM 1359 C CA . SER A 1 179 ? -25.014 -18.595 10.794 1.00 86.25 179 SER A CA 1
ATOM 1360 C C . SER A 1 179 ? -23.773 -19.209 10.133 1.00 86.25 179 SER A C 1
ATOM 1362 O O . SER A 1 179 ? -23.892 -20.141 9.340 1.00 86.25 179 SER A O 1
ATOM 1364 N N . GLY A 1 180 ? -22.577 -18.727 10.480 1.00 88.44 180 GLY A N 1
ATOM 1365 C CA . GLY A 1 180 ? -21.303 -19.216 9.968 1.00 88.44 180 GLY A CA 1
ATOM 1366 C C . GLY A 1 180 ? -20.896 -18.624 8.618 1.00 88.44 180 GLY A C 1
ATOM 1367 O O . GLY A 1 180 ? -19.951 -19.149 8.016 1.00 88.44 180 GLY A O 1
ATOM 1368 N N . ARG A 1 181 ? -21.576 -17.563 8.158 1.00 92.81 181 ARG A N 1
ATOM 1369 C CA . ARG A 1 181 ? -21.195 -16.808 6.956 1.00 92.81 181 ARG A CA 1
ATOM 1370 C C . ARG A 1 181 ? -20.038 -15.877 7.283 1.00 92.81 181 ARG A C 1
ATOM 1372 O O . ARG A 1 181 ? -19.995 -15.297 8.370 1.00 92.81 181 ARG A O 1
ATOM 1379 N N . LEU A 1 182 ? -19.114 -15.738 6.341 1.00 95.00 182 LEU A N 1
ATOM 1380 C CA . LEU A 1 182 ? -17.985 -14.824 6.453 1.00 95.00 182 LEU A CA 1
ATOM 1381 C C . LEU A 1 182 ? -18.360 -13.485 5.820 1.00 95.00 182 LEU A C 1
ATOM 1383 O O . LEU A 1 182 ? -18.811 -13.442 4.682 1.00 95.00 182 LEU A O 1
ATOM 1387 N N . TRP A 1 183 ? -18.135 -12.401 6.547 1.00 95.88 183 TRP A N 1
ATOM 1388 C CA . TRP A 1 183 ? -18.285 -11.033 6.072 1.00 95.88 183 TRP A CA 1
ATOM 1389 C C . TRP A 1 183 ? -16.916 -10.365 6.052 1.00 95.88 183 TRP A C 1
ATOM 1391 O O . TRP A 1 183 ? -16.207 -10.399 7.058 1.00 95.88 183 TRP A O 1
ATOM 1401 N N . ALA A 1 184 ? -16.551 -9.761 4.926 1.00 95.06 184 ALA A N 1
ATOM 1402 C CA . ALA A 1 184 ? -15.277 -9.087 4.718 1.00 95.06 184 ALA A CA 1
ATOM 1403 C C . ALA A 1 184 ? -15.523 -7.646 4.260 1.00 95.06 184 ALA A C 1
ATOM 1405 O O . ALA A 1 184 ? -16.113 -7.405 3.210 1.00 95.06 184 ALA A O 1
ATOM 1406 N N . GLY A 1 185 ? -15.090 -6.687 5.072 1.00 92.50 185 GLY A N 1
ATOM 1407 C CA . GLY A 1 185 ? -15.128 -5.265 4.766 1.00 92.50 185 GLY A CA 1
ATOM 1408 C C . GLY A 1 185 ? -13.814 -4.831 4.134 1.00 92.50 185 GLY A C 1
ATOM 1409 O O . GLY A 1 185 ? -12.746 -5.023 4.723 1.00 92.50 185 GLY A O 1
ATOM 1410 N N . THR A 1 186 ? -13.892 -4.237 2.950 1.00 84.75 186 THR A N 1
ATOM 1411 C CA . THR A 1 186 ? -12.742 -3.727 2.193 1.00 84.75 186 THR A CA 1
ATOM 1412 C C . THR A 1 186 ? -12.822 -2.202 2.075 1.00 84.75 186 THR A C 1
ATOM 1414 O O . THR A 1 186 ? -13.735 -1.571 2.611 1.00 84.75 186 THR A O 1
ATOM 1417 N N . ARG A 1 187 ? -11.866 -1.579 1.375 1.00 73.00 187 ARG A N 1
ATOM 1418 C CA . ARG A 1 187 ? -11.985 -0.160 0.987 1.00 73.00 187 ARG A CA 1
ATOM 1419 C C . ARG A 1 187 ? -12.925 0.077 -0.201 1.00 73.00 187 ARG A C 1
ATOM 1421 O O . ARG A 1 187 ? -13.252 1.226 -0.468 1.00 73.00 187 ARG A O 1
ATOM 1428 N N . PHE A 1 188 ? -13.347 -0.997 -0.863 1.00 73.19 188 PHE A N 1
ATOM 1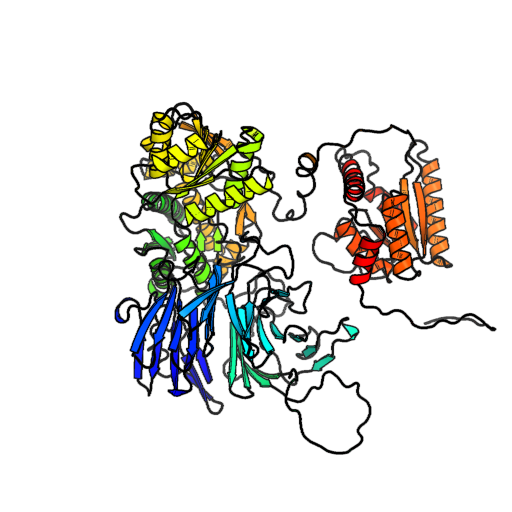429 C CA . PHE A 1 188 ? -14.069 -1.002 -2.136 1.00 73.19 188 PHE A CA 1
ATOM 1430 C C . PHE A 1 188 ? -15.476 -1.609 -2.008 1.00 73.19 188 PHE A C 1
ATOM 1432 O O . PHE A 1 188 ? -16.161 -1.842 -2.999 1.00 73.19 188 PHE A O 1
ATOM 1439 N N . GLY A 1 189 ? -15.918 -1.883 -0.779 1.00 81.62 189 GLY A N 1
ATOM 1440 C CA . GLY A 1 189 ? -17.225 -2.448 -0.481 1.00 81.62 189 GLY A CA 1
ATOM 1441 C C . GLY A 1 189 ? -17.176 -3.591 0.527 1.00 81.62 189 GLY A C 1
ATOM 1442 O O . GLY A 1 189 ? -16.171 -3.843 1.204 1.00 81.62 189 GLY A O 1
ATOM 1443 N N . LEU A 1 190 ? -18.302 -4.289 0.622 1.00 91.25 190 LEU A N 1
ATOM 1444 C CA . LEU A 1 190 ? -18.526 -5.401 1.537 1.00 91.25 190 LEU A CA 1
ATOM 1445 C C . LEU A 1 190 ? -18.727 -6.698 0.748 1.00 91.25 190 LEU A C 1
ATOM 1447 O O . LEU A 1 190 ? -19.556 -6.745 -0.155 1.00 91.25 190 LEU A O 1
ATOM 1451 N N . SER A 1 191 ? -18.038 -7.766 1.140 1.00 92.19 191 SER A N 1
ATOM 1452 C CA . SER A 1 191 ? -18.241 -9.114 0.597 1.00 92.19 191 SER A CA 1
ATOM 1453 C C . SER A 1 191 ? -18.809 -10.053 1.659 1.00 92.19 191 SER A C 1
ATOM 1455 O O . SER A 1 191 ? -18.446 -9.983 2.835 1.00 92.19 191 SER A O 1
ATOM 1457 N N . CYS A 1 192 ? -19.686 -10.963 1.245 1.00 93.50 192 CYS A N 1
ATOM 1458 C CA . CYS A 1 192 ? -20.242 -12.026 2.072 1.00 93.50 192 CYS A CA 1
ATOM 1459 C C . CYS A 1 192 ? -20.030 -13.383 1.398 1.00 93.50 192 CYS A C 1
ATOM 1461 O O . CYS A 1 192 ? -20.366 -13.546 0.230 1.00 93.50 192 CYS A O 1
ATOM 1463 N N . PHE A 1 193 ? -19.526 -14.361 2.144 1.00 92.31 193 PHE A N 1
ATOM 1464 C CA . PHE A 1 193 ? -19.402 -15.745 1.707 1.00 92.31 193 PHE A CA 1
ATOM 1465 C C . PHE A 1 193 ? -20.298 -16.648 2.551 1.00 92.31 193 PHE A C 1
ATOM 1467 O O . PHE A 1 193 ? -20.142 -16.744 3.774 1.00 92.31 193 PHE A O 1
ATOM 1474 N N . ASP A 1 194 ? -21.229 -17.338 1.893 1.00 86.62 194 ASP A N 1
ATOM 1475 C CA . ASP A 1 194 ? -22.231 -18.176 2.560 1.00 86.62 194 ASP A CA 1
ATOM 1476 C C . ASP A 1 194 ? -21.795 -19.634 2.793 1.00 86.62 194 ASP A C 1
ATOM 1478 O O . ASP A 1 194 ? -22.533 -20.421 3.386 1.00 86.62 194 ASP A O 1
ATOM 1482 N N . GLY A 1 195 ? -20.587 -19.997 2.355 1.00 82.19 195 GLY A N 1
ATOM 1483 C CA . GLY A 1 195 ? -20.081 -21.369 2.375 1.00 82.19 195 GLY A CA 1
ATOM 1484 C C . GLY A 1 195 ? -19.949 -21.998 0.988 1.00 82.19 195 GLY A C 1
ATOM 1485 O O . GLY A 1 195 ? -19.224 -22.987 0.860 1.00 82.19 195 GLY A O 1
ATOM 1486 N N . GLY A 1 196 ? -20.581 -21.420 -0.037 1.00 80.50 196 GLY A N 1
ATOM 1487 C CA . GLY A 1 196 ? -20.435 -21.858 -1.427 1.00 80.50 196 GLY A CA 1
ATOM 1488 C C . GLY A 1 196 ? -20.448 -20.737 -2.466 1.00 80.50 196 GLY A C 1
ATOM 1489 O O . GLY A 1 196 ? -19.928 -20.947 -3.558 1.00 80.50 196 GLY A O 1
ATOM 1490 N N . ARG A 1 197 ? -21.016 -19.569 -2.153 1.00 83.75 197 ARG A N 1
ATOM 1491 C CA . ARG A 1 197 ? -21.131 -18.426 -3.063 1.00 83.75 197 ARG A CA 1
ATOM 1492 C C . ARG A 1 197 ? -20.679 -17.140 -2.393 1.00 83.75 197 ARG A C 1
ATOM 1494 O O . ARG A 1 197 ? -20.865 -16.958 -1.185 1.00 83.75 197 ARG A O 1
ATOM 1501 N N . TRP A 1 198 ? -20.110 -16.262 -3.207 1.00 86.19 198 TRP A N 1
ATOM 1502 C CA . TRP A 1 198 ? -19.828 -14.889 -2.835 1.00 86.19 198 TRP A CA 1
ATOM 1503 C C . TRP A 1 198 ? -21.010 -13.994 -3.162 1.00 86.19 198 TRP A C 1
ATOM 1505 O O . TRP A 1 198 ? -21.819 -14.281 -4.045 1.00 86.19 198 TRP A O 1
ATOM 1515 N N . ARG A 1 199 ? -21.116 -12.920 -2.390 1.00 88.44 199 ARG A N 1
ATOM 1516 C CA . ARG A 1 199 ? -21.974 -11.796 -2.699 1.00 88.44 199 ARG A CA 1
ATOM 1517 C C . ARG A 1 199 ? -21.279 -10.493 -2.357 1.00 88.44 199 ARG A C 1
ATOM 1519 O O . ARG A 1 199 ? -20.802 -10.332 -1.231 1.00 88.44 199 ARG A O 1
ATOM 1526 N N . SER A 1 200 ? -21.283 -9.576 -3.303 1.00 84.06 200 SER A N 1
ATOM 1527 C CA . SER A 1 200 ? -20.622 -8.286 -3.246 1.00 84.06 200 SER A CA 1
ATOM 1528 C C . SER A 1 200 ? -21.651 -7.168 -3.069 1.00 84.06 200 SER A C 1
ATOM 1530 O O . SER A 1 200 ? -22.776 -7.240 -3.561 1.00 84.06 200 SER A O 1
ATOM 1532 N N . PHE A 1 201 ? -21.286 -6.151 -2.292 1.00 84.12 201 PHE A N 1
ATOM 1533 C CA . PHE A 1 201 ? -22.114 -4.981 -2.023 1.00 84.12 201 PHE A CA 1
ATOM 1534 C C . PHE A 1 201 ? -21.261 -3.720 -2.169 1.00 84.12 201 PHE A C 1
ATOM 1536 O O . PHE A 1 201 ? -20.338 -3.485 -1.379 1.00 84.12 201 PHE A O 1
ATOM 1543 N N . ARG A 1 202 ? -21.589 -2.913 -3.176 1.00 73.19 202 ARG A N 1
ATOM 1544 C CA . ARG A 1 202 ? -20.945 -1.645 -3.530 1.00 73.19 202 ARG A CA 1
ATOM 1545 C C . ARG A 1 202 ? -21.968 -0.515 -3.540 1.00 73.19 202 ARG A C 1
ATOM 1547 O O . ARG A 1 202 ? -23.169 -0.731 -3.362 1.00 73.19 202 ARG A O 1
ATOM 1554 N N . SER A 1 203 ? -21.497 0.710 -3.729 1.00 67.12 203 SER A N 1
ATOM 1555 C CA . SER A 1 203 ? -22.359 1.895 -3.648 1.00 67.12 203 SER A CA 1
ATOM 1556 C C . SER A 1 203 ? -23.406 1.991 -4.754 1.00 67.12 203 SER A C 1
ATOM 1558 O O . SER A 1 203 ? -24.468 2.579 -4.554 1.00 67.12 203 SER A O 1
ATOM 1560 N N . PHE A 1 204 ? -23.138 1.383 -5.909 1.00 58.84 204 PHE A N 1
ATOM 1561 C CA . PHE A 1 204 ? -24.027 1.432 -7.067 1.00 58.84 204 PHE A CA 1
ATOM 1562 C C . PHE A 1 204 ? -25.043 0.280 -7.130 1.00 58.84 204 PHE A C 1
ATOM 1564 O O . PHE A 1 204 ? -26.046 0.405 -7.830 1.00 58.84 204 PHE A O 1
ATOM 1571 N N . ASP A 1 205 ? -24.803 -0.837 -6.436 1.00 64.06 205 ASP A N 1
ATOM 1572 C CA . ASP A 1 205 ? -25.652 -2.042 -6.470 1.00 64.06 205 ASP A CA 1
ATOM 1573 C C . ASP A 1 205 ? -26.253 -2.410 -5.104 1.00 64.06 205 ASP A C 1
ATOM 1575 O O . ASP A 1 205 ? -27.044 -3.354 -4.986 1.00 64.06 205 ASP A O 1
ATOM 1579 N N . SER A 1 206 ? -25.928 -1.641 -4.065 1.00 73.62 206 SER A N 1
ATOM 1580 C CA . SER A 1 206 ? -26.432 -1.847 -2.718 1.00 73.62 206 SER A CA 1
ATOM 1581 C C . SER A 1 206 ? -26.706 -0.521 -1.998 1.00 73.62 206 SER A C 1
ATOM 1583 O O . SER A 1 206 ? -26.225 0.532 -2.405 1.00 73.62 206 SER A O 1
ATOM 1585 N N . PRO A 1 207 ? -27.449 -0.544 -0.877 1.00 75.12 207 PRO A N 1
ATOM 1586 C CA . PRO A 1 207 ? -27.675 0.649 -0.058 1.00 75.12 207 PRO A CA 1
ATOM 1587 C C . PRO A 1 207 ? -26.437 1.195 0.672 1.00 75.12 207 PRO A C 1
ATOM 1589 O O . PRO A 1 207 ? -26.562 2.149 1.443 1.00 75.12 207 PRO A O 1
ATOM 1592 N N . LEU A 1 208 ? -25.271 0.567 0.502 1.00 73.75 208 LEU A N 1
ATOM 1593 C CA . LEU A 1 208 ? -24.010 0.968 1.110 1.00 73.75 208 LEU A CA 1
ATOM 1594 C C . LEU A 1 208 ? -23.459 2.218 0.406 1.00 73.75 208 LEU A C 1
ATOM 1596 O O . LEU A 1 208 ? -22.693 2.105 -0.537 1.00 73.75 208 LEU A O 1
ATOM 1600 N N . ALA A 1 209 ? -23.813 3.419 0.864 1.00 65.44 209 ALA A N 1
ATOM 1601 C CA . ALA A 1 209 ? -23.422 4.657 0.175 1.00 65.44 209 ALA A CA 1
ATOM 1602 C C . ALA A 1 209 ? -21.900 4.917 0.155 1.00 65.44 209 ALA A C 1
ATOM 1604 O O . ALA A 1 209 ? -21.415 5.625 -0.721 1.00 65.44 209 ALA A O 1
ATOM 1605 N N . CYS A 1 210 ? -21.151 4.323 1.090 1.00 68.69 210 CYS A N 1
ATOM 1606 C CA . CYS A 1 210 ? -19.700 4.443 1.177 1.00 68.69 210 CYS A CA 1
ATOM 1607 C C . CYS A 1 210 ? -19.040 3.063 1.172 1.00 68.69 210 CYS A C 1
ATOM 1609 O O . CYS A 1 210 ? -19.299 2.229 2.038 1.00 68.69 210 CYS A O 1
ATOM 1611 N N . GLU A 1 211 ? -18.150 2.851 0.209 1.00 73.44 211 GLU A N 1
ATOM 1612 C CA . GLU A 1 211 ? -17.448 1.583 -0.009 1.00 73.44 211 GLU A CA 1
ATOM 1613 C C . GLU A 1 211 ? -16.322 1.328 0.996 1.00 73.44 211 GLU A C 1
ATOM 1615 O O . GLU A 1 211 ? -15.927 0.179 1.208 1.00 73.44 211 GLU A O 1
ATOM 1620 N N . ARG A 1 212 ? -15.829 2.373 1.671 1.00 77.06 212 ARG A N 1
ATOM 1621 C CA . ARG A 1 212 ? -14.780 2.221 2.676 1.00 77.06 212 ARG A CA 1
ATOM 1622 C C . ARG A 1 212 ? -15.366 1.694 3.984 1.00 77.06 212 ARG A C 1
ATOM 1624 O O . ARG A 1 212 ? -15.796 2.459 4.846 1.00 77.06 212 ARG A O 1
ATOM 1631 N N . VAL A 1 213 ? -15.346 0.370 4.133 1.00 87.75 213 VAL A N 1
ATOM 1632 C CA . VAL A 1 213 ? -15.770 -0.327 5.351 1.00 87.75 213 VAL A CA 1
ATOM 1633 C C . VAL A 1 213 ? -14.636 -0.303 6.371 1.00 87.75 213 VAL A C 1
ATOM 1635 O O . VAL A 1 213 ? -13.543 -0.826 6.133 1.00 87.75 213 VAL A O 1
ATOM 1638 N N . THR A 1 214 ? -14.898 0.308 7.520 1.00 85.38 214 THR A N 1
ATOM 1639 C CA . THR A 1 214 ? -13.913 0.548 8.585 1.00 85.38 214 THR A CA 1
ATOM 1640 C C . THR A 1 214 ? -14.078 -0.410 9.762 1.00 85.38 214 THR A C 1
ATOM 1642 O O . THR A 1 214 ? -13.086 -0.802 10.369 1.00 85.38 214 THR A O 1
ATOM 1645 N N . SER A 1 215 ? -15.312 -0.823 10.069 1.00 90.50 215 SER A N 1
ATOM 1646 C CA . SER A 1 215 ? -15.619 -1.737 11.176 1.00 90.50 215 SER A CA 1
ATOM 1647 C C . SER A 1 215 ? -16.781 -2.668 10.836 1.00 90.50 215 SER A C 1
ATOM 1649 O O . SER A 1 215 ? -17.724 -2.291 10.137 1.00 90.50 215 SER A O 1
ATOM 1651 N N . LEU A 1 216 ? -16.705 -3.901 11.344 1.00 94.62 216 LEU A N 1
ATOM 1652 C CA . LEU A 1 216 ? -17.766 -4.898 11.255 1.00 94.62 216 LEU A CA 1
ATOM 1653 C C . LEU A 1 216 ? -17.935 -5.590 12.602 1.00 94.62 216 LEU A C 1
ATOM 1655 O O . LEU A 1 216 ? -16.957 -6.018 13.210 1.00 94.62 216 LEU A O 1
ATOM 1659 N N . ILE A 1 217 ? -19.183 -5.776 13.020 1.00 92.12 217 ILE A N 1
ATOM 1660 C CA . ILE A 1 217 ? -19.525 -6.631 14.158 1.00 92.12 217 ILE A CA 1
ATOM 1661 C C . ILE A 1 217 ? -20.791 -7.422 13.840 1.00 92.12 217 ILE A C 1
ATOM 1663 O O . ILE A 1 217 ? -21.790 -6.876 13.366 1.00 92.12 217 ILE A O 1
ATOM 1667 N N . ALA A 1 218 ? -20.748 -8.731 14.072 1.00 90.81 218 ALA A N 1
ATOM 1668 C CA . ALA A 1 218 ? -21.893 -9.602 13.857 1.00 90.81 218 ALA A CA 1
ATOM 1669 C C . ALA A 1 218 ? -22.725 -9.747 15.135 1.00 90.81 218 ALA A C 1
ATOM 1671 O O . ALA A 1 218 ? -22.194 -9.811 16.244 1.00 90.81 218 ALA A O 1
ATOM 1672 N N . ARG A 1 219 ? -24.045 -9.815 14.967 1.00 86.50 219 ARG A N 1
ATOM 1673 C CA . ARG A 1 219 ? -25.009 -10.086 16.032 1.00 86.50 219 ARG A CA 1
ATOM 1674 C C . ARG A 1 219 ? -26.154 -10.920 15.466 1.00 86.50 219 ARG A C 1
ATOM 1676 O O . ARG A 1 219 ? -26.957 -10.423 14.669 1.00 86.50 219 ARG A O 1
ATOM 1683 N N . GLY A 1 220 ? -26.251 -12.187 15.862 1.00 84.69 220 GLY A N 1
ATOM 1684 C CA . GLY A 1 220 ? -27.127 -13.126 15.169 1.00 84.69 220 GLY A CA 1
ATOM 1685 C C . GLY A 1 220 ? -26.701 -13.303 13.712 1.00 84.69 220 GLY A C 1
ATOM 1686 O O . GLY A 1 220 ? -25.520 -13.420 13.388 1.00 84.69 220 GLY A O 1
ATOM 1687 N N . ARG A 1 221 ? -27.690 -13.265 12.818 1.00 82.12 221 ARG A N 1
ATOM 1688 C CA . ARG A 1 221 ? -27.514 -13.266 11.355 1.00 82.12 221 ARG A CA 1
ATOM 1689 C C . ARG A 1 221 ? -27.232 -11.884 10.751 1.00 82.12 221 ARG A C 1
ATOM 1691 O O . ARG A 1 221 ? -27.107 -11.781 9.532 1.00 82.12 221 ARG A O 1
ATOM 1698 N N . PHE A 1 222 ? -27.248 -10.825 11.559 1.00 87.06 222 PHE A N 1
ATOM 1699 C CA . PHE A 1 222 ? -27.059 -9.458 11.082 1.00 87.06 222 PHE A CA 1
ATOM 1700 C C . PHE A 1 222 ? -25.623 -9.017 11.324 1.00 87.06 222 PHE A C 1
ATOM 1702 O O . PHE A 1 222 ? -25.055 -9.272 12.385 1.00 87.06 222 PHE A O 1
ATOM 1709 N N . VAL A 1 223 ? -25.059 -8.305 10.358 1.00 91.50 223 VAL A N 1
ATOM 1710 C CA . VAL A 1 223 ? -23.798 -7.590 10.513 1.00 91.50 223 VAL A CA 1
ATOM 1711 C C . VAL A 1 223 ? -24.087 -6.097 10.624 1.00 91.50 223 VAL A C 1
ATOM 1713 O O . VAL A 1 223 ? -24.978 -5.566 9.957 1.00 91.50 223 VAL A O 1
ATOM 1716 N N . TRP A 1 224 ? -23.368 -5.432 11.517 1.00 91.50 224 TRP A N 1
ATOM 1717 C CA . TRP A 1 224 ? -23.333 -3.982 11.648 1.00 91.50 224 TRP A CA 1
ATOM 1718 C C . TRP A 1 224 ? -22.059 -3.471 11.004 1.00 91.50 224 TRP A C 1
ATOM 1720 O O . TRP A 1 224 ? -20.990 -4.034 11.232 1.00 91.50 224 TRP A O 1
ATOM 1730 N N . ILE A 1 225 ? -22.199 -2.436 10.186 1.00 91.69 225 ILE A N 1
ATOM 1731 C CA . ILE A 1 225 ? -21.172 -1.962 9.267 1.00 91.69 225 ILE A CA 1
ATOM 1732 C C . ILE A 1 225 ? -20.929 -0.487 9.543 1.00 91.69 225 ILE A C 1
ATOM 1734 O O . ILE A 1 225 ? -21.835 0.334 9.374 1.00 91.69 225 ILE A O 1
ATOM 1738 N N . GLY A 1 226 ? -19.710 -0.161 9.957 1.00 88.25 226 GLY A N 1
ATOM 1739 C CA . GLY A 1 226 ? -19.220 1.206 10.008 1.00 88.25 226 GLY A CA 1
ATOM 1740 C C . GLY A 1 226 ? -18.508 1.564 8.710 1.00 88.25 226 GLY A C 1
ATOM 1741 O O . GLY A 1 226 ? -17.760 0.758 8.155 1.00 88.25 226 GLY A O 1
ATOM 1742 N N . THR A 1 227 ? -18.756 2.779 8.236 1.00 82.81 227 THR A N 1
ATOM 1743 C CA . THR A 1 227 ? -18.071 3.384 7.089 1.00 82.81 227 THR A CA 1
ATOM 1744 C C . THR A 1 227 ? -17.710 4.829 7.425 1.00 82.81 227 THR A C 1
ATOM 1746 O O . THR A 1 227 ? -18.075 5.337 8.492 1.00 82.81 227 THR A O 1
ATOM 1749 N N . ASP A 1 228 ? -17.067 5.531 6.496 1.00 72.12 228 ASP A N 1
ATOM 1750 C CA . ASP A 1 228 ? -16.816 6.965 6.663 1.00 72.12 228 ASP A CA 1
ATOM 1751 C C . ASP A 1 228 ? -18.072 7.831 6.678 1.00 72.12 228 ASP A C 1
ATOM 1753 O O . ASP A 1 228 ? -18.072 8.921 7.251 1.00 72.12 228 ASP A O 1
ATOM 1757 N N . GLU A 1 229 ? -19.126 7.371 6.006 1.00 69.25 229 GLU A N 1
ATOM 1758 C CA . GLU A 1 229 ? -20.318 8.181 5.753 1.00 69.25 229 GLU A CA 1
ATOM 1759 C C . GLU A 1 229 ? -21.541 7.721 6.544 1.00 69.25 229 GLU A C 1
ATOM 1761 O O . GLU A 1 229 ? -22.586 8.372 6.505 1.00 69.25 229 GLU A O 1
ATOM 1766 N N . GLY A 1 230 ? -21.438 6.623 7.293 1.00 74.00 230 GLY A N 1
ATOM 1767 C CA . GLY A 1 230 ? -22.545 6.184 8.130 1.00 74.00 230 GLY A CA 1
ATOM 1768 C C . GLY A 1 230 ? -22.450 4.767 8.668 1.00 74.00 230 GLY A C 1
ATOM 1769 O O . GLY A 1 230 ? -21.482 4.036 8.436 1.00 74.00 230 GLY A O 1
ATOM 1770 N N . LEU A 1 231 ? -23.509 4.414 9.398 1.00 81.81 231 LEU A N 1
ATOM 1771 C CA . LEU A 1 231 ? -23.747 3.103 9.989 1.00 81.81 231 LEU A CA 1
ATOM 1772 C C . LEU A 1 231 ? -24.811 2.371 9.181 1.00 81.81 231 LEU A C 1
ATOM 1774 O O . LEU A 1 231 ? -25.858 2.932 8.845 1.00 81.81 231 LEU A O 1
ATOM 1778 N N . TYR A 1 232 ? -24.580 1.087 8.957 1.00 85.38 232 TYR A N 1
ATOM 1779 C CA . TYR A 1 232 ? -25.502 0.213 8.253 1.00 85.38 232 TYR A CA 1
ATOM 1780 C C . TYR A 1 232 ? -25.685 -1.070 9.052 1.00 85.38 232 TYR A C 1
ATOM 1782 O O . TYR A 1 232 ? -24.819 -1.474 9.829 1.00 85.38 232 TYR A O 1
ATOM 1790 N N . THR A 1 233 ? -26.810 -1.742 8.855 1.00 86.62 233 THR A N 1
ATOM 1791 C CA . THR A 1 233 ? -26.946 -3.135 9.276 1.00 86.62 233 THR A CA 1
ATOM 1792 C C . THR A 1 233 ? -27.679 -3.942 8.226 1.00 86.62 233 THR A C 1
ATOM 1794 O O . THR A 1 233 ? -28.605 -3.441 7.585 1.00 86.62 233 THR A O 1
ATOM 1797 N N . THR A 1 234 ? -27.237 -5.181 8.023 1.00 86.06 234 THR A N 1
ATOM 1798 C CA . THR A 1 234 ? -27.776 -6.061 6.991 1.00 86.06 234 THR A CA 1
ATOM 1799 C C . THR A 1 234 ? -27.659 -7.530 7.368 1.00 86.06 234 THR A C 1
ATOM 1801 O O . THR A 1 234 ? -26.790 -7.915 8.145 1.00 86.06 234 THR A O 1
ATOM 1804 N N . ASP A 1 235 ? -28.530 -8.369 6.810 1.00 83.50 235 ASP A N 1
ATOM 1805 C CA . ASP A 1 235 ? -28.325 -9.825 6.742 1.00 83.50 235 ASP A CA 1
ATOM 1806 C C . ASP A 1 235 ? -27.921 -10.299 5.338 1.00 83.50 235 ASP A C 1
ATOM 1808 O O . ASP A 1 235 ? -27.958 -11.498 5.054 1.00 83.50 235 ASP A O 1
ATOM 1812 N N . GLY A 1 236 ? -27.597 -9.360 4.448 1.00 81.88 236 GLY A N 1
ATOM 1813 C CA . GLY A 1 236 ? -27.309 -9.577 3.032 1.00 81.88 236 GLY A CA 1
ATOM 1814 C C . GLY A 1 236 ? -28.528 -9.440 2.132 1.00 81.88 236 GLY A C 1
ATOM 1815 O O . GLY A 1 236 ? -28.383 -9.313 0.921 1.00 81.88 236 GLY A O 1
ATOM 1816 N N . THR A 1 237 ? -29.738 -9.430 2.686 1.00 79.38 237 THR A N 1
ATOM 1817 C CA . THR A 1 237 ? -30.977 -9.259 1.912 1.00 79.38 237 THR A CA 1
ATOM 1818 C C . THR A 1 237 ? -31.730 -7.998 2.296 1.00 79.38 237 THR A C 1
ATOM 1820 O O . THR A 1 237 ? -32.254 -7.307 1.427 1.00 79.38 237 THR A O 1
ATOM 1823 N N . ARG A 1 238 ? -31.760 -7.676 3.588 1.00 78.88 238 ARG A N 1
ATOM 1824 C CA . ARG A 1 238 ? -32.458 -6.521 4.147 1.00 78.88 238 ARG A CA 1
ATOM 1825 C C . ARG A 1 238 ? -31.442 -5.576 4.751 1.00 78.88 238 ARG A C 1
ATOM 1827 O O . ARG A 1 238 ? -30.552 -6.032 5.456 1.00 78.88 238 ARG A O 1
ATOM 1834 N N . TRP A 1 239 ? -31.624 -4.281 4.526 1.00 78.06 239 TRP A N 1
ATOM 1835 C CA . TRP A 1 239 ? -30.738 -3.242 5.035 1.00 78.06 239 TRP A CA 1
ATOM 1836 C C . TRP A 1 239 ? -31.500 -2.278 5.947 1.00 78.06 239 TRP A C 1
ATOM 1838 O O . TRP A 1 239 ? -32.677 -1.994 5.727 1.00 78.06 239 TRP A O 1
ATOM 1848 N N . ILE A 1 240 ? -30.815 -1.747 6.956 1.00 76.44 240 ILE A N 1
ATOM 1849 C CA . ILE A 1 240 ? -31.166 -0.476 7.590 1.00 76.44 240 ILE A CA 1
ATOM 1850 C C . ILE A 1 240 ? -29.973 0.456 7.409 1.00 76.44 240 ILE A C 1
ATOM 1852 O O . ILE A 1 240 ? -28.844 0.095 7.745 1.00 76.44 240 ILE A O 1
ATOM 1856 N N . VAL A 1 241 ? -30.247 1.655 6.903 1.00 75.44 241 VAL A N 1
ATOM 1857 C CA . VAL A 1 241 ? -29.270 2.730 6.720 1.00 75.44 241 VAL A CA 1
ATOM 1858 C C . VAL A 1 241 ? -29.537 3.821 7.749 1.00 75.44 241 VAL A C 1
ATOM 1860 O O . VAL A 1 241 ? -30.657 4.340 7.829 1.00 75.44 241 VAL A O 1
ATOM 1863 N N . TYR A 1 242 ? -28.512 4.187 8.514 1.00 72.44 242 TYR A N 1
ATOM 1864 C CA . TYR A 1 242 ? -28.554 5.307 9.448 1.00 72.44 242 TYR A CA 1
ATOM 1865 C C . TYR A 1 242 ? -27.818 6.497 8.825 1.00 72.44 242 TYR A C 1
ATOM 1867 O O . TYR A 1 242 ? -26.593 6.474 8.711 1.00 72.44 242 TYR A O 1
ATOM 1875 N N . ARG A 1 243 ? -28.568 7.528 8.404 1.00 58.94 243 ARG A N 1
ATOM 1876 C CA . ARG A 1 243 ? -28.011 8.723 7.749 1.00 58.94 243 ARG A CA 1
ATOM 1877 C C . ARG A 1 243 ? -28.680 10.013 8.219 1.00 58.94 243 ARG A C 1
ATOM 1879 O O . ARG A 1 243 ? -29.857 10.028 8.584 1.00 58.94 243 ARG A O 1
ATOM 1886 N N . ARG A 1 244 ? -27.948 11.122 8.141 1.00 53.03 244 ARG A N 1
ATOM 1887 C CA . ARG A 1 244 ? -28.488 12.465 8.390 1.00 53.03 244 ARG A CA 1
ATOM 1888 C C . ARG A 1 244 ? -29.117 13.032 7.117 1.00 53.03 244 ARG A C 1
ATOM 1890 O O . ARG A 1 244 ? -28.508 12.960 6.054 1.00 53.03 244 ARG A O 1
ATOM 1897 N N . TRP A 1 245 ? -30.329 13.590 7.207 1.00 47.97 245 TRP A N 1
ATOM 1898 C CA . TRP A 1 245 ? -31.009 14.221 6.065 1.00 47.97 245 TRP A CA 1
ATOM 1899 C C . TRP A 1 245 ? -30.840 15.752 6.101 1.00 47.97 245 TRP A C 1
ATOM 1901 O O . TRP A 1 245 ? -31.024 16.326 7.176 1.00 47.97 245 TRP A O 1
ATOM 1911 N N . PRO A 1 246 ? -30.563 16.444 4.975 1.00 40.50 246 PRO A N 1
ATOM 1912 C CA . PRO A 1 246 ? -30.239 17.879 4.965 1.00 40.50 246 PRO A CA 1
ATOM 1913 C C . PRO A 1 246 ? -31.335 18.869 5.402 1.00 40.50 246 PRO A C 1
ATOM 1915 O O . PRO A 1 246 ? -31.112 20.068 5.281 1.00 40.50 246 PRO A O 1
ATOM 1918 N N . ALA A 1 247 ? -32.500 18.432 5.897 1.00 42.75 247 ALA A N 1
ATOM 1919 C CA . ALA A 1 247 ? -33.600 19.358 6.191 1.00 42.75 247 ALA A CA 1
ATOM 1920 C C . ALA A 1 247 ? -34.343 19.162 7.521 1.00 42.75 247 ALA A C 1
ATOM 1922 O O . ALA A 1 247 ? -34.818 20.157 8.037 1.00 42.75 247 ALA A O 1
ATOM 1923 N N . GLU A 1 248 ? -34.441 17.978 8.140 1.00 40.00 248 GLU A N 1
ATOM 1924 C CA . GLU A 1 248 ? -35.203 17.831 9.400 1.00 40.00 248 GLU A CA 1
ATOM 1925 C C . GLU A 1 248 ? -34.974 16.454 10.059 1.00 40.00 248 GLU A C 1
ATOM 1927 O O . GLU A 1 248 ? -35.411 15.437 9.516 1.00 40.00 248 GLU A O 1
ATOM 1932 N N . ARG A 1 249 ? -34.360 16.455 11.260 1.00 43.59 249 ARG A N 1
ATOM 1933 C CA . ARG A 1 249 ? -34.071 15.313 12.169 1.00 43.59 249 ARG A CA 1
ATOM 1934 C C . ARG A 1 249 ? -33.289 14.132 11.555 1.00 43.59 249 ARG A C 1
ATOM 1936 O O . ARG A 1 249 ? -33.389 13.821 10.375 1.00 43.59 249 ARG A O 1
ATOM 1943 N N . ASP A 1 250 ? -32.509 13.439 12.383 1.00 46.09 250 ASP A N 1
ATOM 1944 C CA . ASP A 1 250 ? -31.817 12.212 11.965 1.00 46.09 250 ASP A CA 1
ATOM 1945 C C . ASP A 1 250 ? -32.830 11.080 11.733 1.00 46.09 250 ASP A C 1
ATOM 1947 O O . ASP A 1 250 ? -33.787 10.925 12.499 1.00 46.09 250 ASP A O 1
ATOM 1951 N N . ARG A 1 251 ? -32.672 10.320 10.640 1.00 49.22 251 ARG A N 1
ATOM 1952 C CA . ARG A 1 251 ? -33.639 9.297 10.209 1.00 49.22 251 ARG A CA 1
ATOM 1953 C C . ARG A 1 251 ? -32.937 7.963 9.953 1.00 49.22 251 ARG A C 1
ATOM 1955 O O . ARG A 1 251 ? -31.882 7.917 9.327 1.00 49.22 251 ARG A O 1
ATOM 1962 N N . ALA A 1 252 ? -33.548 6.869 10.400 1.00 45.88 252 ALA A N 1
ATOM 1963 C CA . ALA A 1 252 ? -33.216 5.530 9.918 1.00 45.88 252 ALA A CA 1
ATOM 1964 C C . ALA A 1 252 ? -34.110 5.208 8.715 1.00 45.88 252 ALA A C 1
ATOM 1966 O O . ALA A 1 252 ? -35.276 5.608 8.691 1.00 45.88 252 ALA A O 1
ATOM 1967 N N . SER A 1 253 ? -33.580 4.501 7.720 1.00 47.81 253 SER A N 1
ATOM 1968 C CA . SER A 1 253 ? -34.361 4.085 6.551 1.00 47.81 253 SER A CA 1
ATOM 1969 C C . SER A 1 253 ? -34.159 2.616 6.225 1.00 47.81 253 SER A C 1
ATOM 1971 O O . SER A 1 253 ? -33.051 2.094 6.348 1.00 47.81 253 SER A O 1
ATOM 1973 N N . THR A 1 254 ? -35.234 1.959 5.797 1.00 44.97 254 THR A N 1
ATOM 1974 C CA . THR A 1 254 ? -35.159 0.651 5.144 1.00 44.97 254 THR A CA 1
ATOM 1975 C C . THR A 1 254 ? -35.271 0.878 3.641 1.00 44.97 254 THR A C 1
ATOM 1977 O O . THR A 1 254 ? -36.344 1.283 3.194 1.00 44.97 254 THR A O 1
ATOM 1980 N N . PRO A 1 255 ? -34.203 0.686 2.857 1.00 45.69 255 PRO A N 1
ATOM 1981 C CA . PRO A 1 255 ? -34.248 0.913 1.422 1.00 45.69 255 PRO A CA 1
ATOM 1982 C C . PRO A 1 255 ? -35.248 -0.057 0.783 1.00 45.69 255 PRO A C 1
ATOM 1984 O O . PRO A 1 255 ? -35.164 -1.276 0.956 1.00 45.69 255 PRO A O 1
ATOM 1987 N N . GLY A 1 256 ? -36.231 0.514 0.089 1.00 36.47 256 GLY A N 1
ATOM 1988 C CA . GLY A 1 256 ? -37.121 -0.201 -0.813 1.00 36.47 256 GLY A CA 1
ATOM 1989 C C . GLY A 1 256 ? -36.563 -0.182 -2.240 1.00 36.47 256 GLY A C 1
ATOM 1990 O O . GLY A 1 256 ? -35.624 0.554 -2.523 1.00 36.47 256 GLY A O 1
ATOM 1991 N N . PRO A 1 257 ? -37.133 -0.973 -3.160 1.00 31.80 257 PRO A N 1
ATOM 1992 C CA . PRO A 1 257 ? -36.726 -0.989 -4.572 1.00 31.80 257 PRO A CA 1
ATOM 1993 C C . PRO A 1 257 ? -36.911 0.335 -5.330 1.00 31.80 257 PRO A C 1
ATOM 1995 O O . PRO A 1 257 ? -36.449 0.452 -6.458 1.00 31.80 257 PRO A O 1
ATOM 1998 N N . GLU A 1 258 ? -37.570 1.308 -4.711 1.00 36.88 258 GLU A N 1
ATOM 1999 C CA . GLU A 1 258 ? -37.693 2.698 -5.128 1.00 36.88 258 GLU A CA 1
ATOM 2000 C C . GLU A 1 258 ? -37.563 3.559 -3.859 1.00 36.88 258 GLU A C 1
ATOM 2002 O O . GLU A 1 258 ? -38.034 3.142 -2.795 1.00 36.88 258 GLU A O 1
ATOM 2007 N N . ASP A 1 259 ? -36.993 4.767 -3.951 1.00 38.50 259 ASP A N 1
ATOM 2008 C CA . ASP A 1 259 ? -36.952 5.735 -2.831 1.00 38.50 259 ASP A CA 1
ATOM 2009 C C . ASP A 1 259 ? -38.365 6.046 -2.282 1.00 38.50 259 ASP A C 1
ATOM 2011 O O . ASP A 1 259 ? -38.528 6.388 -1.113 1.00 38.50 259 ASP A O 1
ATOM 2015 N N . SER A 1 260 ? -39.407 5.842 -3.099 1.00 35.16 260 SER A N 1
ATOM 2016 C CA . SER A 1 260 ? -40.829 5.947 -2.739 1.00 35.16 260 SER A CA 1
ATOM 2017 C C . SER A 1 260 ? -41.296 4.908 -1.699 1.00 35.16 260 SER A C 1
ATOM 2019 O O . SER A 1 260 ? -42.296 5.130 -1.015 1.00 35.16 260 SER A O 1
ATOM 2021 N N . LEU A 1 261 ? -40.578 3.786 -1.555 1.00 34.66 261 LEU A N 1
ATOM 2022 C CA . LEU A 1 261 ? -40.881 2.678 -0.638 1.00 34.66 261 LEU A CA 1
ATOM 2023 C C . LEU A 1 261 ? -39.969 2.655 0.596 1.00 34.66 261 LEU A C 1
ATOM 2025 O O . LEU A 1 261 ? -40.111 1.772 1.448 1.00 34.66 261 LEU A O 1
ATOM 2029 N N . ALA A 1 262 ? -39.033 3.601 0.711 1.00 47.72 262 ALA A N 1
ATOM 2030 C CA . ALA A 1 262 ? -38.183 3.702 1.882 1.00 47.72 262 ALA A CA 1
ATOM 2031 C C . ALA A 1 262 ? -39.013 4.131 3.103 1.00 47.72 262 ALA A C 1
ATOM 2033 O O . ALA A 1 262 ? -39.525 5.249 3.181 1.00 47.72 262 ALA A O 1
ATOM 2034 N N . GLN A 1 263 ? -39.146 3.247 4.096 1.00 53.03 263 GLN A N 1
ATOM 2035 C CA . GLN A 1 263 ? -39.743 3.641 5.370 1.00 53.03 263 GLN A CA 1
ATOM 2036 C C . GLN A 1 263 ? -38.742 4.504 6.130 1.00 53.03 263 GLN A C 1
ATOM 2038 O O . GLN A 1 263 ? -37.727 4.015 6.626 1.00 53.03 263 GLN A O 1
ATOM 2043 N N . HIS A 1 264 ? -39.029 5.800 6.211 1.00 57.50 264 HIS A N 1
ATOM 2044 C CA . HIS A 1 264 ? -38.240 6.745 6.983 1.00 57.50 264 HIS A CA 1
ATOM 2045 C C . HIS A 1 264 ? -38.756 6.824 8.414 1.00 57.50 264 HIS A C 1
ATOM 2047 O O . HIS A 1 264 ? -39.872 7.273 8.673 1.00 57.50 264 HIS A O 1
ATOM 2053 N N . ILE A 1 265 ? -37.907 6.443 9.357 1.00 58.09 265 ILE A N 1
ATOM 2054 C CA . ILE A 1 265 ? -38.216 6.481 10.779 1.00 58.09 265 ILE A CA 1
ATOM 2055 C C . ILE A 1 265 ? -37.453 7.661 11.364 1.00 58.09 265 ILE A C 1
ATOM 2057 O O . ILE A 1 265 ? -36.221 7.656 11.405 1.00 58.09 265 ILE A O 1
ATOM 2061 N N . ALA A 1 266 ? -38.184 8.684 11.804 1.00 54.06 266 ALA A N 1
ATOM 2062 C CA . ALA A 1 266 ? -37.594 9.792 12.540 1.00 54.06 266 ALA A CA 1
ATOM 2063 C C . ALA A 1 266 ? -37.022 9.277 13.864 1.00 54.06 266 ALA A C 1
ATOM 2065 O O . ALA A 1 266 ? -37.744 8.701 14.682 1.00 54.06 266 ALA A O 1
ATOM 2066 N N . LEU A 1 267 ? -35.725 9.488 14.076 1.00 56.31 267 LEU A N 1
ATOM 2067 C CA . LEU A 1 267 ? -35.079 9.129 15.325 1.00 56.31 267 LEU A CA 1
ATOM 2068 C C . LEU A 1 267 ? -35.313 10.247 16.353 1.00 56.31 267 LEU A C 1
ATOM 2070 O O . LEU A 1 267 ? -35.291 11.433 16.012 1.00 56.31 267 LEU A O 1
ATOM 2074 N N . PRO A 1 268 ? -35.565 9.899 17.625 1.00 44.00 268 PRO A N 1
ATOM 2075 C CA . PRO A 1 268 ? -35.844 10.889 18.665 1.00 44.00 268 PRO A CA 1
ATOM 2076 C C . PRO A 1 268 ? -34.601 11.676 19.106 1.00 44.00 268 PRO A C 1
ATOM 2078 O O . PRO A 1 268 ? -34.740 12.666 19.820 1.00 44.00 268 PRO A O 1
ATOM 2081 N N . ALA A 1 269 ? -33.402 11.262 18.698 1.00 53.53 269 ALA A N 1
ATOM 2082 C CA . ALA A 1 269 ? -32.154 11.941 19.006 1.00 53.53 269 ALA A CA 1
ATOM 2083 C C . ALA A 1 269 ? -31.141 11.769 17.866 1.00 53.53 269 ALA A C 1
ATOM 2085 O O . ALA A 1 269 ? -31.358 10.982 16.941 1.00 53.53 269 ALA A O 1
ATOM 2086 N N . SER A 1 270 ? -30.098 12.603 17.903 1.00 51.84 270 SER A N 1
ATOM 2087 C CA . SER A 1 270 ? -29.206 12.788 16.765 1.00 51.84 270 SER A CA 1
ATOM 2088 C C . SER A 1 270 ? -28.162 11.688 16.605 1.00 51.84 270 SER A C 1
ATOM 2090 O O . SER A 1 270 ? -27.667 11.141 17.592 1.00 51.84 270 SER A O 1
ATOM 2092 N N . PHE A 1 271 ? -27.825 11.375 15.356 1.00 57.75 271 PHE A N 1
ATOM 2093 C CA . PHE A 1 271 ? -26.814 10.382 15.001 1.00 57.75 271 PHE A CA 1
ATOM 2094 C C . PHE A 1 271 ? -25.404 11.010 15.069 1.00 57.75 271 PHE A C 1
ATOM 2096 O O . PHE A 1 271 ? -25.263 12.190 14.735 1.00 57.75 271 PHE A O 1
ATOM 2103 N N . PRO A 1 272 ? -24.361 10.288 15.530 1.00 54.16 272 PRO A N 1
ATOM 2104 C CA . PRO A 1 272 ? -23.000 10.826 15.583 1.00 54.16 272 PRO A CA 1
ATOM 2105 C C . PRO A 1 272 ? -22.473 11.246 14.206 1.00 54.16 272 PRO A C 1
ATOM 2107 O O . PRO A 1 272 ? -22.715 10.581 13.202 1.00 54.16 272 PRO A O 1
ATOM 2110 N N . GLU A 1 273 ? -21.722 12.348 14.181 1.00 54.12 273 GLU A N 1
ATOM 2111 C CA . GLU A 1 273 ? -21.089 12.880 12.974 1.00 54.12 273 GLU A CA 1
ATOM 2112 C C . GLU A 1 273 ? -19.693 12.270 12.752 1.00 54.12 273 GLU A C 1
ATOM 2114 O O . GLU A 1 273 ? -18.907 12.111 13.695 1.00 54.12 273 GLU A O 1
ATOM 2119 N N . GLY A 1 274 ? -19.373 11.999 11.483 1.00 57.62 274 GLY A N 1
ATOM 2120 C CA . GLY A 1 274 ? -18.040 11.612 11.016 1.00 57.62 274 GLY A CA 1
ATOM 2121 C C . GLY A 1 274 ? -17.824 10.105 10.825 1.00 57.62 274 GLY A C 1
ATOM 2122 O O . GLY A 1 274 ? -18.730 9.317 11.108 1.00 57.62 274 GLY A O 1
ATOM 2123 N N . PRO A 1 275 ? -16.624 9.717 10.353 1.00 70.56 275 PRO A N 1
ATOM 2124 C CA . PRO A 1 275 ? -16.266 8.326 10.106 1.00 70.56 275 PRO A CA 1
ATOM 2125 C C . PRO A 1 275 ? -16.453 7.449 11.334 1.00 70.56 275 PRO A C 1
ATOM 2127 O O . PRO A 1 275 ? -16.063 7.833 12.441 1.00 70.56 275 PRO A O 1
ATOM 2130 N N . ILE A 1 276 ? -17.050 6.274 11.138 1.00 80.00 276 ILE A N 1
ATOM 2131 C CA . ILE A 1 276 ? -17.235 5.291 12.203 1.00 80.00 276 ILE A CA 1
ATOM 2132 C C . ILE A 1 276 ? -15.958 4.476 12.332 1.00 80.00 276 ILE A C 1
ATOM 2134 O O . ILE A 1 276 ? -15.562 3.795 11.396 1.00 80.00 276 ILE A O 1
ATOM 2138 N N . ASN A 1 277 ? -15.336 4.513 13.502 1.00 79.81 277 ASN A N 1
ATOM 2139 C CA . ASN A 1 277 ? -14.084 3.812 13.765 1.00 79.81 277 ASN A CA 1
ATOM 2140 C C . ASN A 1 277 ? -14.311 2.417 14.352 1.00 79.81 277 ASN A C 1
ATOM 2142 O O . ASN A 1 277 ? -13.573 1.496 14.019 1.00 79.81 277 ASN A O 1
ATOM 2146 N N . ASP A 1 278 ? -15.318 2.255 15.214 1.00 87.06 278 ASP A N 1
ATOM 2147 C CA . ASP A 1 278 ? -15.618 0.971 15.854 1.00 87.06 278 ASP A CA 1
ATOM 2148 C C . ASP A 1 278 ? -17.072 0.901 16.349 1.00 87.06 278 ASP A C 1
ATOM 2150 O O . ASP A 1 278 ? -17.714 1.932 16.597 1.00 87.06 278 ASP A O 1
ATOM 2154 N N . ILE A 1 279 ? -17.589 -0.320 16.506 1.00 88.81 279 ILE A N 1
ATOM 2155 C CA . ILE A 1 279 ? -18.954 -0.609 16.956 1.00 88.81 279 ILE A CA 1
ATOM 2156 C C . ILE A 1 279 ? -18.907 -1.706 18.021 1.00 88.81 279 ILE A C 1
ATOM 2158 O O . ILE A 1 279 ? -18.395 -2.797 17.784 1.00 88.81 279 ILE A O 1
ATOM 2162 N N . ALA A 1 280 ? -19.525 -1.455 19.174 1.00 88.00 280 ALA A N 1
ATOM 2163 C CA . ALA A 1 280 ? -19.604 -2.421 20.267 1.00 88.00 280 ALA A CA 1
ATOM 2164 C C . ALA A 1 280 ? -21.030 -2.571 20.804 1.00 88.00 280 ALA A C 1
ATOM 2166 O O . ALA A 1 280 ? -21.835 -1.640 20.757 1.00 88.00 280 ALA A O 1
ATOM 2167 N N . PHE A 1 281 ? -21.331 -3.742 21.368 1.00 85.31 281 PHE A N 1
ATOM 2168 C CA . PHE A 1 281 ? -22.607 -4.021 22.025 1.00 85.31 281 PHE A CA 1
ATOM 2169 C C . PHE A 1 281 ? -22.425 -4.338 23.510 1.00 85.31 281 PHE A C 1
ATOM 2171 O O . PHE A 1 281 ? -21.480 -5.017 23.897 1.00 85.31 281 PHE A O 1
ATOM 2178 N N . ASP A 1 282 ? -23.373 -3.881 24.326 1.00 80.50 282 ASP A N 1
ATOM 2179 C CA . ASP A 1 282 ? -23.533 -4.261 25.735 1.00 80.50 282 ASP A CA 1
ATOM 2180 C C . ASP A 1 282 ? -25.015 -4.576 25.980 1.00 80.50 282 ASP A C 1
ATOM 2182 O O . ASP A 1 282 ? -25.862 -3.688 26.103 1.00 80.50 282 ASP A O 1
ATOM 2186 N N . GLY A 1 283 ? -25.381 -5.858 25.919 1.00 79.94 283 GLY A N 1
ATOM 2187 C CA . GLY A 1 283 ? -26.788 -6.257 25.943 1.00 79.94 283 GLY A CA 1
ATOM 2188 C C . GLY A 1 283 ? -27.578 -5.618 24.791 1.00 79.94 283 GLY A C 1
ATOM 2189 O O . GLY A 1 283 ? -27.272 -5.850 23.624 1.00 79.94 283 GLY A O 1
ATOM 2190 N N . SER A 1 284 ? -28.626 -4.842 25.083 1.00 75.75 284 SER A N 1
ATOM 2191 C CA . SER A 1 284 ? -29.413 -4.117 24.061 1.00 75.75 284 SER A CA 1
ATOM 2192 C C . SER A 1 284 ? -28.788 -2.799 23.602 1.00 75.75 284 SER A C 1
ATOM 2194 O O . SER A 1 284 ? -29.352 -2.122 22.743 1.00 75.75 284 SER A O 1
ATOM 2196 N N . ASP A 1 285 ? -27.681 -2.401 24.216 1.00 78.31 285 ASP A N 1
ATOM 2197 C CA . ASP A 1 285 ? -27.055 -1.123 23.943 1.00 78.31 285 ASP A CA 1
ATOM 2198 C C . ASP A 1 285 ? -26.010 -1.283 22.847 1.00 78.31 285 ASP A C 1
ATOM 2200 O O . ASP A 1 285 ? -25.254 -2.254 22.825 1.00 78.31 285 ASP A O 1
ATOM 2204 N N . ILE A 1 286 ? -25.985 -0.318 21.938 1.00 82.31 286 ILE A N 1
ATOM 2205 C CA . ILE A 1 286 ? -24.984 -0.167 20.893 1.00 82.31 286 ILE A CA 1
ATOM 2206 C C . ILE A 1 286 ? -24.146 1.067 21.195 1.00 82.31 286 ILE A C 1
ATOM 2208 O O . ILE A 1 286 ? -24.651 2.104 21.626 1.00 82.31 286 ILE A O 1
ATOM 2212 N N . TRP A 1 287 ? -22.856 0.947 20.948 1.00 82.69 287 TRP A N 1
ATOM 2213 C CA . TRP A 1 287 ? -21.876 2.000 21.101 1.00 82.69 287 TRP A CA 1
ATOM 2214 C C . TRP A 1 287 ? -21.170 2.180 19.768 1.00 82.69 287 TRP A C 1
ATOM 2216 O O . TRP A 1 287 ? -20.720 1.202 19.178 1.00 82.69 287 TRP A O 1
ATOM 2226 N N . VAL A 1 288 ? -21.110 3.418 19.287 1.00 81.81 288 VAL A N 1
ATOM 2227 C CA . VAL A 1 288 ? -20.527 3.759 17.985 1.00 81.81 288 VAL A CA 1
ATOM 2228 C C . VAL A 1 288 ? -19.456 4.811 18.216 1.00 81.81 288 VAL A C 1
ATOM 2230 O O . VAL A 1 288 ? -19.761 5.927 18.646 1.00 81.81 288 VAL A O 1
ATOM 2233 N N . ALA A 1 289 ? -18.203 4.441 17.971 1.00 79.31 289 ALA A N 1
ATOM 2234 C CA . ALA A 1 289 ? -17.073 5.353 18.046 1.00 79.31 289 ALA A CA 1
ATOM 2235 C C . ALA A 1 289 ? -16.900 6.070 16.704 1.00 79.31 289 ALA A C 1
ATOM 2237 O O . ALA A 1 289 ? -16.887 5.426 15.656 1.00 79.31 289 ALA A O 1
ATOM 2238 N N . THR A 1 290 ? -16.735 7.390 16.736 1.00 73.56 290 THR A N 1
ATOM 2239 C CA . THR A 1 290 ? -16.397 8.209 15.567 1.00 73.56 290 THR A CA 1
ATOM 2240 C C . THR A 1 290 ? -15.189 9.090 15.851 1.00 73.56 290 THR A C 1
ATOM 2242 O O . THR A 1 290 ? -14.767 9.246 16.999 1.00 73.56 290 THR A O 1
ATOM 2245 N N . ASP A 1 291 ? -14.646 9.722 14.812 1.00 65.12 291 ASP A N 1
ATOM 2246 C CA . ASP A 1 291 ? -13.575 10.720 14.957 1.00 65.12 291 ASP A CA 1
ATOM 2247 C C . ASP A 1 291 ? -13.945 11.899 15.873 1.00 65.12 291 ASP A C 1
ATOM 2249 O O . ASP A 1 291 ? -13.063 12.579 16.398 1.00 65.12 291 ASP A O 1
ATOM 2253 N N . SER A 1 292 ? -15.244 12.147 16.065 1.00 58.75 292 SER A N 1
ATOM 2254 C CA . SER A 1 292 ? -15.763 13.271 16.851 1.00 58.75 292 SER A CA 1
ATOM 2255 C C . SER A 1 292 ? -16.242 12.868 18.250 1.00 58.75 292 SER A C 1
ATOM 2257 O O . SER A 1 292 ? -16.680 13.730 19.013 1.00 58.75 292 SER A O 1
ATOM 2259 N N . GLY A 1 293 ? -16.172 11.581 18.610 1.00 66.62 293 GLY A N 1
ATOM 2260 C CA . GLY A 1 293 ? -16.530 11.105 19.944 1.00 66.62 293 GLY A CA 1
ATOM 2261 C C . GLY A 1 293 ? -17.256 9.764 19.950 1.00 66.62 293 GLY A C 1
ATOM 2262 O O . GLY A 1 293 ? -17.056 8.914 19.092 1.00 66.62 293 GLY A O 1
ATOM 2263 N N . LEU A 1 294 ? -18.088 9.560 20.970 1.00 72.81 294 LEU A N 1
ATOM 2264 C CA . LEU A 1 294 ? -18.783 8.299 21.213 1.00 72.81 294 LEU A CA 1
ATOM 2265 C C . LEU A 1 294 ? -20.295 8.526 21.252 1.00 72.81 294 LEU A C 1
ATOM 2267 O O . LEU A 1 294 ? -20.788 9.364 22.012 1.00 72.81 294 LEU A O 1
ATOM 2271 N N . ALA A 1 295 ? -21.030 7.744 20.468 1.00 74.81 295 ALA A N 1
ATOM 2272 C CA . ALA A 1 295 ? -22.477 7.652 20.567 1.00 74.81 295 ALA A CA 1
ATOM 2273 C C . ALA A 1 295 ? -22.900 6.379 21.286 1.00 74.81 295 ALA A C 1
ATOM 2275 O O . ALA A 1 295 ? -22.290 5.319 21.140 1.00 74.81 295 ALA A O 1
ATOM 2276 N N . HIS A 1 296 ? -23.992 6.501 22.029 1.00 75.81 296 HIS A N 1
ATOM 2277 C CA . HIS A 1 296 ? -24.681 5.395 22.670 1.00 75.81 296 HIS A CA 1
ATOM 2278 C C . HIS A 1 296 ? -26.078 5.306 22.087 1.00 75.81 296 HIS A C 1
ATOM 2280 O O . HIS A 1 296 ? -26.722 6.323 21.849 1.00 75.81 296 HIS A O 1
ATOM 2286 N N . GLY A 1 297 ? -26.566 4.102 21.857 1.00 71.31 297 GLY A N 1
ATOM 2287 C CA . GLY A 1 297 ? -27.949 3.895 21.498 1.00 71.31 297 GLY A CA 1
ATOM 2288 C C . GLY A 1 297 ? -28.491 2.595 22.041 1.00 71.31 297 GLY A C 1
ATOM 2289 O O . GLY A 1 297 ? -27.753 1.754 22.543 1.00 71.31 297 GLY A O 1
ATOM 2290 N N . ARG A 1 298 ? -29.802 2.424 21.924 1.00 69.62 298 ARG A N 1
ATOM 2291 C CA . ARG A 1 298 ? -30.493 1.204 22.329 1.00 69.62 298 ARG A CA 1
ATOM 2292 C C . ARG A 1 298 ? -31.260 0.622 21.156 1.00 69.62 298 ARG A C 1
ATOM 2294 O O . ARG A 1 298 ? -32.021 1.336 20.500 1.00 69.62 298 ARG A O 1
ATOM 2301 N N . THR A 1 299 ? -31.075 -0.667 20.892 1.00 65.06 299 THR A N 1
ATOM 2302 C CA . THR A 1 299 ? -31.842 -1.383 19.866 1.00 65.06 299 THR A CA 1
ATOM 2303 C C . THR A 1 299 ? -33.297 -1.516 20.312 1.00 65.06 299 THR A C 1
ATOM 2305 O O . THR A 1 299 ? -33.573 -2.046 21.394 1.00 65.06 299 THR A O 1
ATOM 2308 N N . ILE A 1 300 ? -34.232 -1.042 19.488 1.00 59.12 300 ILE A N 1
ATOM 2309 C CA . ILE A 1 300 ? -35.667 -1.053 19.783 1.00 59.12 300 ILE A CA 1
ATOM 2310 C C . ILE A 1 300 ? -36.321 -2.222 19.052 1.00 59.12 300 ILE A C 1
ATOM 2312 O O . ILE A 1 300 ? -36.333 -2.265 17.828 1.00 59.12 300 ILE A O 1
ATOM 2316 N N . TRP A 1 301 ? -36.955 -3.124 19.795 1.00 51.88 301 TRP A N 1
ATOM 2317 C CA . TRP A 1 301 ? -37.574 -4.360 19.289 1.00 51.88 301 TRP A CA 1
ATOM 2318 C C . TRP A 1 301 ? -38.844 -4.181 18.429 1.00 51.88 301 TRP A C 1
ATOM 2320 O O . TRP A 1 301 ? -39.563 -5.152 18.209 1.00 51.88 301 TRP A O 1
ATOM 2330 N N . ALA A 1 302 ? -39.174 -2.963 17.987 1.00 40.06 302 ALA A N 1
ATOM 2331 C CA . ALA A 1 302 ? -40.559 -2.578 17.699 1.00 40.06 302 ALA A CA 1
ATOM 2332 C C . ALA A 1 302 ? -40.924 -2.300 16.230 1.00 40.06 302 ALA A C 1
ATOM 2334 O O . ALA A 1 302 ? -42.017 -1.791 16.005 1.00 40.06 302 ALA A O 1
ATOM 2335 N N . LEU A 1 303 ? -40.095 -2.630 15.233 1.00 43.88 303 LEU A N 1
ATOM 2336 C CA . LEU A 1 303 ? -40.526 -2.507 13.833 1.00 43.88 303 LEU A CA 1
ATOM 2337 C C . LEU A 1 303 ? -40.638 -3.857 13.131 1.00 43.88 303 LEU A C 1
ATOM 2339 O O . LEU A 1 303 ? -39.654 -4.553 12.893 1.00 43.88 303 LEU A O 1
ATOM 2343 N N . ASP A 1 304 ? -41.885 -4.213 12.827 1.00 40.03 304 ASP A N 1
ATOM 2344 C CA . ASP A 1 304 ? -42.245 -5.268 11.891 1.00 40.03 304 ASP A CA 1
ATOM 2345 C C . ASP A 1 304 ? -42.284 -4.638 10.497 1.00 40.03 304 ASP A C 1
ATOM 2347 O O . ASP A 1 304 ? -43.177 -3.855 10.185 1.00 40.03 304 ASP A O 1
ATOM 2351 N N . LEU A 1 305 ? -41.289 -4.922 9.658 1.00 42.19 305 LEU A N 1
ATOM 2352 C CA . LEU A 1 305 ? -41.173 -4.330 8.315 1.00 42.19 305 LEU A CA 1
ATOM 2353 C C . LEU A 1 305 ? -42.150 -4.958 7.298 1.00 42.19 305 LEU A C 1
ATOM 2355 O O . LEU A 1 305 ? -41.920 -4.886 6.093 1.00 42.19 305 LEU A O 1
ATOM 2359 N N . THR A 1 306 ? -43.220 -5.603 7.767 1.00 38.66 306 THR A N 1
ATOM 2360 C CA . THR A 1 306 ? -44.149 -6.392 6.944 1.00 38.66 306 THR A CA 1
ATOM 2361 C C . THR A 1 306 ? -45.604 -5.931 6.996 1.00 38.66 306 THR A C 1
ATOM 2363 O O . THR A 1 306 ? -46.389 -6.419 6.189 1.00 38.66 306 THR A O 1
ATOM 2366 N N . GLU A 1 307 ? -45.995 -5.000 7.874 1.00 31.44 307 GLU A N 1
ATOM 2367 C CA . GLU A 1 307 ? -47.405 -4.599 8.004 1.00 31.44 307 GLU A CA 1
ATOM 2368 C C . GLU A 1 307 ? -47.654 -3.148 7.560 1.00 31.44 307 GLU A C 1
ATOM 2370 O O . GLU A 1 307 ? -47.184 -2.182 8.158 1.00 31.44 307 GLU A O 1
ATOM 2375 N N . THR A 1 308 ? -48.436 -2.996 6.488 1.00 30.09 308 THR A N 1
ATOM 2376 C CA . THR A 1 308 ? -49.158 -1.760 6.149 1.00 30.09 308 THR A CA 1
ATOM 2377 C C . THR A 1 308 ? -50.043 -1.309 7.320 1.00 30.09 308 THR A C 1
ATOM 2379 O O . THR A 1 308 ? -50.680 -2.158 7.945 1.00 30.09 308 THR A O 1
ATOM 2382 N N . PRO A 1 309 ? -50.172 0.003 7.604 1.00 29.44 309 PRO A N 1
ATOM 2383 C CA . PRO A 1 309 ? -50.943 0.477 8.745 1.00 29.44 309 PRO A CA 1
ATOM 2384 C C . PRO A 1 309 ? -52.446 0.384 8.452 1.00 29.44 309 PRO A C 1
ATOM 2386 O O . PRO A 1 309 ? -53.020 1.256 7.804 1.00 29.44 309 PRO A O 1
ATOM 2389 N N . ALA A 1 310 ? -53.103 -0.657 8.961 1.00 25.58 310 ALA A N 1
ATOM 2390 C CA . ALA A 1 310 ? -54.555 -0.706 9.074 1.00 25.58 310 ALA A CA 1
ATOM 2391 C C . ALA A 1 310 ? -54.945 -0.947 10.538 1.00 25.58 310 ALA A C 1
ATOM 2393 O O . ALA A 1 310 ? -54.645 -1.984 11.114 1.00 25.58 310 ALA A O 1
ATOM 2394 N N . VAL A 1 311 ? -55.572 0.083 11.110 1.00 24.78 311 VAL A N 1
ATOM 2395 C CA . VAL A 1 311 ? -56.488 0.122 12.262 1.00 24.78 311 VAL A CA 1
ATOM 2396 C C . VAL A 1 311 ? -56.406 -1.036 13.270 1.00 24.78 311 VAL A C 1
ATOM 2398 O O . VAL A 1 311 ? -56.805 -2.167 13.014 1.00 24.78 311 VAL A O 1
ATOM 2401 N N . VAL A 1 312 ? -56.014 -0.662 14.489 1.00 32.03 312 VAL A N 1
ATOM 2402 C CA . VAL A 1 312 ? -56.124 -1.428 15.735 1.00 32.03 312 VAL A CA 1
ATOM 2403 C C . VAL A 1 312 ? -57.450 -2.195 15.830 1.00 32.03 312 VAL A C 1
ATOM 2405 O O . VAL A 1 312 ? -58.516 -1.591 15.924 1.00 32.03 312 VAL A O 1
ATOM 2408 N N . SER A 1 313 ? -57.379 -3.520 15.958 1.00 24.77 313 SER A N 1
ATOM 2409 C CA . SER A 1 313 ? -58.346 -4.257 16.771 1.00 24.77 313 SER A CA 1
ATOM 2410 C C . SER A 1 313 ? -57.664 -5.417 17.498 1.00 24.77 313 SER A C 1
ATOM 2412 O O . SER A 1 313 ? -56.748 -6.066 17.004 1.00 24.77 313 SER A O 1
ATOM 2414 N N . SER A 1 314 ? -58.061 -5.572 18.751 1.00 37.50 314 SER A N 1
ATOM 2415 C CA . SER A 1 314 ? -57.491 -6.427 19.786 1.00 37.50 314 SER A CA 1
ATOM 2416 C C . SER A 1 314 ? -57.630 -7.929 19.515 1.00 37.50 314 SER A C 1
ATOM 2418 O O . SER A 1 314 ? -58.740 -8.367 19.230 1.00 37.50 314 SER A O 1
ATOM 2420 N N . GLN A 1 315 ? -56.584 -8.721 19.789 1.00 27.92 315 GLN A N 1
ATOM 2421 C CA . GLN A 1 315 ? -56.552 -9.813 20.788 1.00 27.92 315 GLN A CA 1
ATOM 2422 C C . GLN A 1 315 ? -55.216 -10.597 20.741 1.00 27.92 315 GLN A C 1
ATOM 2424 O O . GLN A 1 315 ? -54.497 -10.592 19.752 1.00 27.92 315 GLN A O 1
ATOM 2429 N N . ARG A 1 316 ? -54.853 -11.194 21.884 1.00 29.45 316 ARG A N 1
ATOM 2430 C CA . ARG A 1 316 ? -53.545 -11.779 22.265 1.00 29.45 316 ARG A CA 1
ATOM 2431 C C . ARG A 1 316 ? -53.119 -13.028 21.462 1.00 29.45 316 ARG A C 1
ATOM 2433 O O . ARG A 1 316 ? -53.948 -13.906 21.273 1.00 29.45 316 ARG A O 1
ATOM 2440 N N . SER A 1 317 ? -51.805 -13.222 21.251 1.00 26.45 317 SER A N 1
ATOM 2441 C CA . SER A 1 317 ? -50.974 -14.204 22.000 1.00 26.45 317 SER A CA 1
ATOM 2442 C C . SER A 1 317 ? -49.459 -14.072 21.694 1.00 26.45 317 SER A C 1
ATOM 2444 O O . SER A 1 317 ? -49.113 -13.575 20.625 1.00 26.45 317 SER A O 1
ATOM 2446 N N . PRO A 1 318 ? -48.540 -14.476 22.603 1.00 45.56 318 PRO A N 1
ATOM 2447 C CA . PRO A 1 318 ? -47.099 -14.234 22.499 1.00 45.56 318 PRO A CA 1
ATOM 2448 C C . PRO A 1 318 ? -46.303 -15.492 22.100 1.00 45.56 318 PRO A C 1
ATOM 2450 O O . PRO A 1 318 ? -46.232 -16.422 22.892 1.00 45.56 318 PRO A O 1
ATOM 2453 N N . SER A 1 319 ? -45.630 -15.499 20.942 1.00 33.06 319 SER A N 1
ATOM 2454 C CA . SER A 1 319 ? -44.455 -16.359 20.668 1.00 33.06 319 SER A CA 1
ATOM 2455 C C . SER A 1 319 ? -43.928 -16.175 19.238 1.00 33.06 319 SER A C 1
ATOM 2457 O O . SER A 1 319 ? -44.457 -16.799 18.332 1.00 33.06 319 SER A O 1
ATOM 2459 N N . THR A 1 320 ? -42.893 -15.342 19.067 1.00 35.53 320 THR A N 1
ATOM 2460 C CA . THR A 1 320 ? -41.761 -15.459 18.109 1.00 35.53 320 THR A CA 1
ATOM 2461 C C . THR A 1 320 ? -41.001 -14.134 18.151 1.00 35.53 320 THR A C 1
ATOM 2463 O O . THR A 1 320 ? -41.320 -13.187 17.441 1.00 35.53 320 THR A O 1
ATOM 2466 N N . ARG A 1 321 ? -40.022 -14.028 19.057 1.00 41.50 321 ARG A N 1
ATOM 2467 C CA . ARG A 1 321 ? -39.142 -12.849 19.187 1.00 41.50 321 ARG A CA 1
ATOM 2468 C C . ARG A 1 321 ? -37.898 -12.923 18.287 1.00 41.50 321 ARG A C 1
ATOM 2470 O O . ARG A 1 321 ? -37.041 -12.052 18.385 1.00 41.50 321 ARG A O 1
ATOM 2477 N N . ALA A 1 322 ? -37.782 -13.960 17.460 1.00 38.91 322 ALA A N 1
ATOM 2478 C CA . ALA A 1 322 ? -36.662 -14.157 16.550 1.00 38.91 322 ALA A CA 1
ATOM 2479 C C . ALA A 1 322 ? -36.973 -13.527 15.179 1.00 38.91 322 ALA A C 1
ATOM 2481 O O . ALA A 1 322 ? -38.098 -13.636 14.703 1.00 38.91 322 ALA A O 1
ATOM 2482 N N . ASP A 1 323 ? -35.966 -12.890 14.574 1.00 44.47 323 ASP A N 1
ATOM 2483 C CA . ASP A 1 323 ? -35.897 -12.471 13.158 1.00 44.47 323 ASP A CA 1
ATOM 2484 C C . ASP A 1 323 ? -36.416 -11.075 12.750 1.00 44.47 323 ASP A C 1
ATOM 2486 O O . ASP A 1 323 ? -36.935 -10.900 11.642 1.00 44.47 323 ASP A O 1
ATOM 2490 N N . ARG A 1 324 ? -36.204 -10.034 13.574 1.00 51.69 324 ARG A N 1
ATOM 2491 C CA . ARG A 1 324 ? -36.477 -8.633 13.173 1.00 51.69 324 ARG A CA 1
ATOM 2492 C C . ARG A 1 324 ? -35.235 -7.740 13.193 1.00 51.69 324 ARG A C 1
ATOM 2494 O O . ARG A 1 324 ? -34.456 -7.769 14.140 1.00 51.69 324 ARG A O 1
ATOM 2501 N N . LEU A 1 325 ? -35.097 -6.922 12.146 1.00 48.03 325 LEU A N 1
ATOM 2502 C CA . LEU A 1 325 ? -34.140 -5.817 12.051 1.00 48.03 325 LEU A CA 1
ATOM 2503 C C . LEU A 1 325 ? -34.659 -4.650 12.896 1.00 48.03 325 LEU A C 1
ATOM 2505 O O . LEU A 1 325 ? -35.722 -4.103 12.616 1.00 48.03 325 LEU A O 1
ATOM 2509 N N . THR A 1 326 ? -33.932 -4.295 13.952 1.00 53.91 326 THR A N 1
ATOM 2510 C CA . THR A 1 326 ? -34.366 -3.301 14.943 1.00 53.91 326 THR A CA 1
ATOM 2511 C C . THR A 1 326 ? -33.678 -1.950 14.751 1.00 53.91 326 THR A C 1
ATOM 2513 O O . THR A 1 326 ? -32.448 -1.896 14.844 1.00 53.91 326 THR A O 1
ATOM 2516 N N . PRO A 1 327 ? -34.435 -0.854 14.566 1.00 52.88 327 PRO A N 1
ATOM 2517 C CA . PRO A 1 327 ? -33.898 0.505 14.598 1.00 52.88 327 PRO A CA 1
ATOM 2518 C C . PRO A 1 327 ? -33.318 0.872 15.969 1.00 52.88 327 PRO A C 1
ATOM 2520 O O . PRO A 1 327 ? -33.731 0.339 17.004 1.00 52.88 327 PRO A O 1
ATOM 2523 N N . ILE A 1 328 ? -32.375 1.814 15.984 1.00 52.09 328 ILE A N 1
ATOM 2524 C CA . ILE A 1 328 ? -31.717 2.295 17.205 1.00 52.09 328 ILE A CA 1
ATOM 2525 C C . ILE A 1 328 ? -32.282 3.643 17.644 1.00 52.09 328 ILE A C 1
ATOM 2527 O O . ILE A 1 328 ? -32.465 4.550 16.839 1.00 52.09 328 ILE A O 1
ATOM 2531 N N . GLN A 1 329 ? -32.452 3.806 18.953 1.00 49.53 329 GLN A N 1
ATOM 2532 C CA . GLN A 1 329 ? -32.570 5.102 19.617 1.00 49.53 329 GLN A CA 1
ATOM 2533 C C . GLN A 1 329 ? -31.180 5.553 20.081 1.00 49.53 329 GLN A C 1
ATOM 2535 O O . GLN A 1 329 ? -30.688 5.018 21.068 1.00 49.53 329 GLN A O 1
ATOM 2540 N N . ALA A 1 330 ? -30.530 6.477 19.364 1.00 45.06 330 ALA A N 1
ATOM 2541 C CA . ALA A 1 330 ? -29.175 6.939 19.683 1.00 45.06 330 ALA A CA 1
ATOM 2542 C C . ALA A 1 330 ? -29.197 8.290 20.404 1.00 45.06 330 ALA A C 1
ATOM 2544 O O . ALA A 1 330 ? -29.871 9.209 19.958 1.00 45.06 330 ALA A O 1
ATOM 2545 N N . ILE A 1 331 ? -28.453 8.417 21.501 1.00 40.16 331 ILE A N 1
ATOM 2546 C CA . ILE A 1 331 ? -28.253 9.650 22.257 1.00 40.16 331 ILE A CA 1
ATOM 2547 C C . ILE A 1 331 ? -26.751 9.968 22.236 1.00 40.16 331 ILE A C 1
ATOM 2549 O O . ILE A 1 331 ? -25.945 9.179 22.736 1.00 40.16 331 ILE A O 1
ATOM 2553 N N . PRO A 1 332 ? -26.336 11.129 21.704 1.00 43.00 332 PRO A N 1
ATOM 2554 C CA . PRO A 1 332 ? -24.958 11.564 21.850 1.00 43.00 332 PRO A CA 1
ATOM 2555 C C . PRO A 1 332 ? -24.696 11.889 23.327 1.00 43.00 332 PRO A C 1
ATOM 2557 O O . PRO A 1 332 ? -25.427 12.672 23.941 1.00 43.00 332 PRO A O 1
ATOM 2560 N N . LEU A 1 333 ? -23.650 11.305 23.916 1.00 38.00 333 LEU A N 1
ATOM 2561 C CA . LEU A 1 333 ? -23.261 11.545 25.310 1.00 38.00 333 LEU A CA 1
ATOM 2562 C C . LEU A 1 333 ? -22.606 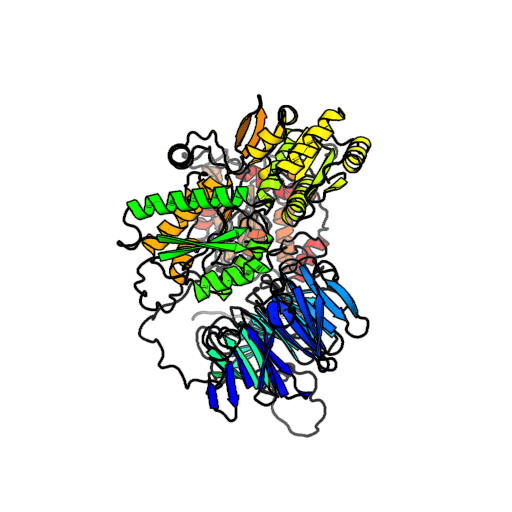12.932 25.453 1.00 38.00 333 LEU A C 1
ATOM 2564 O O . LEU A 1 333 ? -21.393 13.080 25.576 1.00 38.00 333 LEU A O 1
ATOM 2568 N N . ARG A 1 334 ? -23.433 13.983 25.427 1.00 34.62 334 ARG A N 1
ATOM 2569 C CA . ARG A 1 334 ? -23.032 15.400 25.485 1.00 34.62 334 ARG A CA 1
ATOM 2570 C C . ARG A 1 334 ? -22.792 15.902 26.914 1.00 34.62 334 ARG A C 1
ATOM 2572 O O . ARG A 1 334 ? -23.525 16.763 27.397 1.00 34.62 334 ARG A O 1
ATOM 2579 N N . ARG A 1 335 ? -21.765 15.400 27.606 1.00 28.98 335 ARG A N 1
ATOM 2580 C CA . ARG A 1 335 ? -21.302 16.033 28.865 1.00 28.98 335 ARG A CA 1
ATOM 2581 C C . ARG A 1 335 ? -19.817 16.354 28.968 1.00 28.98 335 ARG A C 1
ATOM 2583 O O . ARG A 1 335 ? -19.388 16.820 30.015 1.00 28.98 335 ARG A O 1
ATOM 2590 N N . TYR A 1 336 ? -19.071 16.236 27.875 1.00 37.31 336 TYR A N 1
ATOM 2591 C CA . TYR A 1 336 ? -17.694 16.723 27.804 1.00 37.31 336 TYR A CA 1
ATOM 2592 C C . TYR A 1 336 ? -17.402 17.288 26.419 1.00 37.31 336 TYR A C 1
ATOM 2594 O O . TYR A 1 336 ? -16.770 16.646 25.593 1.00 37.31 336 TYR A O 1
ATOM 2602 N N . SER A 1 337 ? -17.893 18.495 26.171 1.00 28.42 337 SER A N 1
ATOM 2603 C CA . SER A 1 337 ? -17.340 19.384 25.154 1.00 28.42 337 SER A CA 1
ATOM 2604 C C . SER A 1 337 ? -17.969 20.751 25.364 1.00 28.42 337 SER A C 1
ATOM 2606 O O . SER A 1 337 ? -19.150 20.931 25.069 1.00 28.42 337 SER A O 1
ATOM 2608 N N . ASP A 1 338 ? -17.187 21.692 25.879 1.00 24.41 338 ASP A N 1
ATOM 2609 C CA . ASP A 1 338 ? -17.338 23.081 25.469 1.00 24.41 338 ASP A CA 1
ATOM 2610 C C . ASP A 1 338 ? -16.959 23.082 23.978 1.00 24.41 338 ASP A C 1
ATOM 2612 O O . ASP A 1 338 ? -15.804 22.773 23.653 1.00 24.41 338 ASP A O 1
ATOM 2616 N N . PRO A 1 339 ? -17.915 23.210 23.041 1.00 29.28 339 PRO A N 1
ATOM 2617 C CA . PRO A 1 339 ? -17.616 22.999 21.644 1.00 29.28 339 PRO A CA 1
ATOM 2618 C C . PRO A 1 339 ? -16.822 24.179 21.119 1.00 29.28 339 PRO A C 1
ATOM 2620 O O . PRO A 1 339 ? -17.124 25.341 21.383 1.00 29.28 339 PRO A O 1
ATOM 2623 N N . TYR A 1 340 ? -15.861 23.815 20.287 1.00 26.36 340 TYR A N 1
ATOM 2624 C CA . TYR A 1 340 ? -15.088 24.575 19.315 1.00 26.36 340 TYR A CA 1
ATOM 2625 C C . TYR A 1 340 ? -15.973 25.343 18.296 1.00 26.36 340 TYR A C 1
ATOM 2627 O O . TYR A 1 340 ? -15.701 25.380 17.102 1.00 26.36 340 TYR A O 1
ATOM 2635 N N . GLY A 1 341 ? -17.072 25.939 18.756 1.00 24.50 341 GLY A N 1
ATOM 2636 C CA . GLY A 1 341 ? -18.035 26.726 18.007 1.00 24.50 341 GLY A CA 1
ATOM 2637 C C . GLY A 1 341 ? -17.722 28.207 18.145 1.00 24.50 341 GLY A C 1
ATOM 2638 O O . GLY A 1 341 ? -18.390 28.937 18.871 1.00 24.50 341 GLY A O 1
ATOM 2639 N N . ARG A 1 342 ? -16.704 28.663 17.420 1.00 23.64 342 ARG A N 1
ATOM 2640 C CA . ARG A 1 342 ? -16.685 30.052 16.936 1.00 23.64 342 ARG A CA 1
ATOM 2641 C C . ARG A 1 342 ? -16.412 30.181 15.447 1.00 23.64 342 ARG A C 1
ATOM 2643 O O . ARG A 1 342 ? -16.421 31.295 14.942 1.00 23.64 342 ARG A O 1
ATOM 2650 N N . PHE A 1 343 ? -16.215 29.079 14.733 1.00 26.03 343 PHE A N 1
ATOM 2651 C CA . PHE A 1 343 ? -15.920 29.126 13.311 1.00 26.03 343 PHE A CA 1
ATOM 2652 C C . PHE A 1 343 ? -16.708 28.043 12.581 1.00 26.03 343 PHE A C 1
ATOM 2654 O O . PHE A 1 343 ? -16.860 26.943 13.103 1.00 26.03 343 PHE A O 1
ATOM 2661 N N . TYR A 1 344 ? -17.138 28.380 11.367 1.00 27.55 344 TYR A N 1
ATOM 2662 C CA . TYR A 1 344 ? -17.709 27.506 10.335 1.00 27.55 344 TYR A CA 1
ATOM 2663 C C . TYR A 1 344 ? -19.243 27.433 10.259 1.00 27.55 344 TYR A C 1
ATOM 2665 O O . TYR A 1 344 ? -19.863 26.383 10.390 1.00 27.55 344 TYR A O 1
ATOM 2673 N N . GLU A 1 345 ? -19.833 28.579 9.910 1.00 25.45 345 GLU A N 1
ATOM 2674 C CA . GLU A 1 345 ? -21.036 28.668 9.075 1.00 25.45 345 GLU A CA 1
ATOM 2675 C C . GLU A 1 345 ? -20.624 28.647 7.581 1.00 25.45 345 GLU A C 1
ATOM 2677 O O . GLU A 1 345 ? -20.283 29.692 7.038 1.00 25.45 345 GLU A O 1
ATOM 2682 N N . CYS A 1 346 ? -20.570 27.473 6.931 1.00 22.38 346 CYS A N 1
ATOM 2683 C CA . CYS A 1 346 ? -20.902 27.217 5.505 1.00 22.38 346 CYS A CA 1
ATOM 2684 C C . CYS A 1 346 ? -20.404 25.843 4.997 1.00 22.38 346 CYS A C 1
ATOM 2686 O O . CYS A 1 346 ? -19.446 25.277 5.508 1.00 22.38 346 CYS A O 1
ATOM 2688 N N . LEU A 1 347 ? -21.127 25.347 3.986 1.00 23.33 347 LEU A N 1
ATOM 2689 C CA . LEU A 1 347 ? -21.337 23.974 3.475 1.00 23.33 347 LEU A CA 1
ATOM 2690 C C . LEU A 1 347 ? -20.150 23.280 2.725 1.00 23.33 347 LEU A C 1
ATOM 2692 O O . LEU A 1 347 ? -19.144 23.929 2.451 1.00 23.33 347 LEU A O 1
ATOM 2696 N N . PRO A 1 348 ? -20.248 21.955 2.417 1.00 38.31 348 PRO A N 1
ATOM 2697 C CA . PRO A 1 348 ? -19.130 21.024 2.183 1.00 38.31 348 PRO A CA 1
ATOM 2698 C C . PRO A 1 348 ? -18.613 21.002 0.732 1.00 38.31 348 PRO A C 1
ATOM 2700 O O . PRO A 1 348 ? -19.346 21.346 -0.195 1.00 38.31 348 PRO A O 1
ATOM 2703 N N . PRO A 1 349 ? -17.360 20.554 0.524 1.00 31.00 349 PRO A N 1
ATOM 2704 C CA . PRO A 1 349 ? -17.100 19.361 -0.301 1.00 31.00 349 PRO A CA 1
ATOM 2705 C C . PRO A 1 349 ? -15.934 18.508 0.255 1.00 31.00 349 PRO A C 1
ATOM 2707 O O . PRO A 1 349 ? -15.242 18.900 1.190 1.00 31.00 349 PRO A O 1
ATOM 2710 N N . THR A 1 350 ? -15.687 17.326 -0.307 1.00 33.31 350 THR A N 1
ATOM 2711 C CA . THR A 1 350 ? -14.627 16.355 0.061 1.00 33.31 350 THR A CA 1
ATOM 2712 C C . THR A 1 350 ? -13.177 16.834 -0.147 1.00 33.31 350 THR A C 1
ATOM 2714 O O . THR A 1 350 ? -12.242 16.042 -0.122 1.00 33.31 350 THR A O 1
ATOM 2717 N N . ALA A 1 351 ? -12.952 18.141 -0.244 1.00 32.34 351 ALA A N 1
ATOM 2718 C CA . ALA A 1 351 ? -11.646 18.776 -0.192 1.00 32.34 351 ALA A CA 1
ATOM 2719 C C . ALA A 1 351 ? -11.706 19.904 0.847 1.00 32.34 351 ALA A C 1
ATOM 2721 O O . ALA A 1 351 ? -12.583 20.761 0.777 1.00 32.34 351 ALA A O 1
ATOM 2722 N N . LYS A 1 352 ? -10.748 19.924 1.781 1.00 28.34 352 LYS A N 1
ATOM 2723 C CA . LYS A 1 352 ? -10.581 20.952 2.829 1.00 28.34 352 LYS A CA 1
ATOM 2724 C C . LYS A 1 352 ? -11.652 20.933 3.931 1.00 28.34 352 LYS A C 1
ATOM 2726 O O . LYS A 1 352 ? -12.475 21.837 4.035 1.00 28.34 352 LYS A O 1
ATOM 2731 N N . ARG A 1 353 ? -11.581 19.966 4.855 1.00 32.47 353 ARG A N 1
ATOM 2732 C CA . ARG A 1 353 ? -12.112 20.205 6.211 1.00 32.47 353 ARG A CA 1
ATOM 2733 C C . ARG A 1 353 ? -10.999 20.811 7.076 1.00 32.47 353 ARG A C 1
ATOM 2735 O O . ARG A 1 353 ? -9.942 20.190 7.179 1.00 32.47 353 ARG A O 1
ATOM 2742 N N . PRO A 1 354 ? -11.198 21.992 7.687 1.00 29.77 354 PRO A N 1
ATOM 2743 C CA . PRO A 1 354 ? -10.222 22.573 8.594 1.00 29.77 354 PRO A CA 1
ATOM 2744 C C . PRO A 1 354 ? -10.159 21.716 9.858 1.00 29.77 354 PRO A C 1
ATOM 2746 O O . PRO A 1 354 ? -11.111 21.642 10.634 1.00 29.77 354 PRO A O 1
ATOM 2749 N N . HIS A 1 355 ? -9.028 21.043 10.052 1.00 37.84 355 HIS A N 1
ATOM 2750 C CA . HIS A 1 355 ? -8.709 20.403 11.323 1.00 37.84 355 HIS A CA 1
ATOM 2751 C C . HIS A 1 355 ? -8.575 21.468 12.407 1.00 37.84 355 HIS A C 1
ATOM 2753 O O . HIS A 1 355 ? -8.225 22.615 12.128 1.00 37.84 355 HIS A O 1
ATOM 2759 N N . VAL A 1 356 ? -8.820 21.088 13.658 1.00 35.94 356 VAL A N 1
ATOM 2760 C CA . VAL A 1 356 ? -8.449 21.916 14.804 1.00 35.94 356 VAL A CA 1
ATOM 2761 C C . VAL A 1 356 ? -6.930 22.122 14.769 1.00 35.94 356 VAL A C 1
ATOM 2763 O O . VAL A 1 356 ? -6.157 21.239 15.133 1.00 35.94 356 VAL A O 1
ATOM 2766 N N . ILE A 1 357 ? -6.513 23.284 14.263 1.00 37.81 357 ILE A N 1
ATOM 2767 C CA . ILE A 1 357 ? -5.127 23.746 14.222 1.00 37.81 357 ILE A CA 1
ATOM 2768 C C . ILE A 1 357 ? -4.732 24.025 15.672 1.00 37.81 357 ILE A C 1
ATOM 2770 O O . ILE A 1 357 ? -5.036 25.090 16.213 1.00 37.81 357 ILE A O 1
ATOM 2774 N N . SER A 1 358 ? -4.084 23.063 16.330 1.00 38.00 358 SER A N 1
ATOM 2775 C CA . SER A 1 358 ? -3.311 23.377 17.531 1.00 38.00 358 SER A CA 1
ATOM 2776 C C . SER A 1 358 ? -2.321 24.484 17.157 1.00 38.00 358 SER A C 1
ATOM 2778 O O . SER A 1 358 ? -1.697 24.387 16.094 1.00 38.00 358 SER A O 1
ATOM 2780 N N . PRO A 1 359 ? -2.165 25.548 17.966 1.00 35.69 359 PRO A N 1
ATOM 2781 C CA . PRO A 1 359 ? -1.192 26.588 17.665 1.00 35.69 359 PRO A CA 1
ATOM 2782 C C . PRO A 1 359 ? 0.174 25.932 17.424 1.00 35.69 359 PRO A C 1
ATOM 2784 O O . PRO A 1 359 ? 0.526 24.995 18.150 1.00 35.69 359 PRO A O 1
ATOM 2787 N N . PRO A 1 360 ? 0.919 26.354 16.385 1.00 44.75 360 PRO A N 1
ATOM 2788 C CA . PRO A 1 360 ? 2.172 25.712 16.030 1.00 44.75 360 PRO A CA 1
ATOM 2789 C C . PRO A 1 360 ? 3.081 25.724 17.254 1.00 44.75 360 PRO A C 1
ATOM 2791 O O . PRO A 1 360 ? 3.422 26.787 17.772 1.00 44.75 360 PRO A O 1
ATOM 2794 N N . VAL A 1 361 ? 3.461 24.537 17.730 1.00 51.16 361 VAL A N 1
ATOM 2795 C CA . VAL A 1 361 ? 4.539 24.429 18.708 1.00 51.16 361 VAL A CA 1
ATOM 2796 C C . VAL A 1 361 ? 5.774 24.948 17.988 1.00 51.16 361 VAL A C 1
ATOM 2798 O O . VAL A 1 361 ? 6.247 24.322 17.040 1.00 51.16 361 VAL A O 1
ATOM 2801 N N . VAL A 1 362 ? 6.253 26.129 18.377 1.00 52.81 362 VAL A N 1
ATOM 2802 C CA . VAL A 1 362 ? 7.498 26.680 17.844 1.00 52.81 362 VAL A CA 1
ATOM 2803 C C . VAL A 1 362 ? 8.617 25.780 18.352 1.00 52.81 362 VAL A C 1
ATOM 2805 O O . VAL A 1 362 ? 9.000 25.841 19.517 1.00 52.81 362 VAL A O 1
ATOM 2808 N N . ARG A 1 363 ? 9.072 24.871 17.491 1.00 64.62 363 ARG A N 1
ATOM 2809 C CA . ARG A 1 363 ? 10.202 23.979 17.752 1.00 64.62 363 ARG A CA 1
ATOM 2810 C C . ARG A 1 363 ? 11.468 24.607 17.185 1.00 64.62 363 ARG A C 1
ATOM 2812 O O . ARG A 1 363 ? 11.413 25.277 16.159 1.00 64.62 363 ARG A O 1
ATOM 2819 N N . GLU A 1 364 ? 12.607 24.345 17.823 1.00 82.44 364 GLU A N 1
ATOM 2820 C CA . GLU A 1 364 ? 13.924 24.812 17.358 1.00 82.44 364 GLU A CA 1
ATOM 2821 C C . GLU A 1 364 ? 14.287 24.279 15.963 1.00 82.44 364 GLU A C 1
ATOM 2823 O O . GLU A 1 364 ? 15.086 24.889 15.255 1.00 82.44 364 GLU A O 1
ATOM 2828 N N . ARG A 1 365 ? 13.708 23.135 15.571 1.00 90.06 365 ARG A N 1
ATOM 2829 C CA . ARG A 1 365 ? 13.921 22.468 14.281 1.00 90.06 365 ARG A CA 1
ATOM 2830 C C . ARG A 1 365 ? 12.627 21.829 13.784 1.00 90.06 365 ARG A C 1
ATOM 2832 O O . ARG A 1 365 ? 11.830 21.325 14.583 1.00 90.06 365 ARG A O 1
ATOM 2839 N N . VAL A 1 366 ? 12.442 21.805 12.465 1.00 94.19 366 VAL A N 1
ATOM 2840 C CA . VAL A 1 366 ? 11.386 21.016 11.814 1.00 94.19 366 VAL A CA 1
ATOM 2841 C C . VAL A 1 366 ? 11.956 19.642 11.471 1.00 94.19 366 VAL A C 1
ATOM 2843 O O . VAL A 1 366 ? 12.742 19.506 10.536 1.00 94.19 366 VAL A O 1
ATOM 2846 N N . LYS A 1 367 ? 11.582 18.627 12.253 1.00 95.75 367 LYS A N 1
ATOM 2847 C CA . LYS A 1 367 ? 12.106 17.264 12.112 1.00 95.75 367 LYS A CA 1
ATOM 2848 C C . LYS A 1 367 ? 11.334 16.463 11.065 1.00 95.75 367 LYS A C 1
ATOM 2850 O O . LYS A 1 367 ? 10.107 16.390 11.129 1.00 95.75 367 LYS A O 1
ATOM 2855 N N . LEU A 1 368 ? 12.058 15.829 10.153 1.00 96.50 368 LEU A N 1
ATOM 2856 C CA . LEU A 1 368 ? 11.557 14.915 9.127 1.00 96.50 368 LEU A CA 1
ATOM 2857 C C . LEU A 1 368 ? 12.160 13.532 9.366 1.00 96.50 368 LEU A C 1
ATOM 2859 O O . LEU A 1 368 ? 13.336 13.433 9.700 1.00 96.50 368 LEU A O 1
ATOM 2863 N N . GLY A 1 369 ? 11.371 12.474 9.222 1.00 94.44 369 GLY A N 1
ATOM 2864 C CA . GLY A 1 369 ? 11.838 11.104 9.413 1.00 94.44 369 GLY A CA 1
ATOM 2865 C C . GLY A 1 369 ? 12.355 10.486 8.119 1.00 94.44 369 GLY A C 1
ATOM 2866 O O . GLY A 1 369 ? 11.828 10.762 7.045 1.00 94.44 369 GLY A O 1
ATOM 2867 N N . PHE A 1 370 ? 13.329 9.591 8.227 1.00 92.62 370 PHE A N 1
ATOM 2868 C CA . PHE A 1 370 ? 13.677 8.638 7.176 1.00 92.62 370 PHE A CA 1
ATOM 2869 C C . PHE A 1 370 ? 13.984 7.280 7.801 1.00 92.62 370 PHE A C 1
ATOM 2871 O O . PHE A 1 370 ? 14.745 7.187 8.771 1.00 92.62 370 PHE A O 1
ATOM 2878 N N . LEU A 1 371 ? 13.391 6.230 7.238 1.00 86.62 371 LEU A N 1
ATOM 2879 C CA . LEU A 1 371 ? 13.659 4.863 7.654 1.00 86.62 371 LEU A CA 1
ATOM 2880 C C . LEU A 1 371 ? 14.709 4.242 6.728 1.00 86.62 371 LEU A C 1
ATOM 2882 O O . LEU A 1 371 ? 14.462 4.022 5.545 1.00 86.62 371 LEU A O 1
ATOM 2886 N N . SER A 1 372 ? 15.884 3.956 7.280 1.00 81.81 372 SER A N 1
ATOM 2887 C CA . SER A 1 372 ? 16.976 3.303 6.566 1.00 81.81 372 SER A CA 1
ATOM 2888 C C . SER A 1 372 ? 16.974 1.798 6.851 1.00 81.81 372 SER A C 1
ATOM 2890 O O . SER A 1 372 ? 16.897 1.406 8.016 1.00 81.81 372 SER A O 1
ATOM 2892 N N . PRO A 1 373 ? 17.194 0.936 5.848 1.00 74.62 373 PRO A N 1
ATOM 2893 C CA . PRO A 1 373 ? 17.602 -0.445 6.071 1.00 74.62 373 PRO A CA 1
ATOM 2894 C C . PRO A 1 373 ? 18.863 -0.505 6.945 1.00 74.62 373 PRO A C 1
ATOM 2896 O O . PRO A 1 373 ? 19.730 0.376 6.868 1.00 74.62 373 PRO A O 1
ATOM 2899 N N . ALA A 1 374 ? 18.986 -1.543 7.773 1.00 66.50 374 ALA A N 1
ATOM 2900 C CA . ALA A 1 374 ? 20.154 -1.756 8.621 1.00 66.50 374 ALA A CA 1
ATOM 2901 C C . ALA A 1 374 ? 21.464 -1.882 7.831 1.00 66.50 374 ALA A C 1
ATOM 2903 O O . ALA A 1 374 ? 21.502 -2.328 6.682 1.00 66.50 374 ALA A O 1
ATOM 2904 N N . GLY A 1 375 ? 22.577 -1.545 8.490 1.00 55.47 375 GLY A N 1
ATOM 2905 C CA . GLY A 1 375 ? 23.916 -1.724 7.931 1.00 55.47 375 GLY A CA 1
ATOM 2906 C C . GLY A 1 375 ? 24.168 -3.180 7.528 1.00 55.47 375 GLY A C 1
ATOM 2907 O O . GLY A 1 375 ? 24.060 -4.079 8.358 1.00 55.47 375 GLY A O 1
ATOM 2908 N N . GLY A 1 376 ? 24.493 -3.402 6.251 1.00 55.47 376 GLY A N 1
ATOM 2909 C CA . GLY A 1 376 ? 24.685 -4.733 5.662 1.00 55.47 376 GLY A CA 1
ATOM 2910 C C . GLY A 1 376 ? 23.452 -5.314 4.959 1.00 55.47 376 GLY A C 1
ATOM 2911 O O . GLY A 1 376 ? 23.574 -6.353 4.311 1.00 55.47 376 GLY A O 1
ATOM 2912 N N . ALA A 1 377 ? 22.288 -4.654 5.028 1.00 65.44 377 ALA A N 1
ATOM 2913 C CA . ALA A 1 377 ? 21.132 -5.021 4.216 1.00 65.44 377 ALA A CA 1
ATOM 2914 C C . ALA A 1 377 ? 21.446 -4.866 2.719 1.00 65.44 377 ALA A C 1
ATOM 2916 O O . ALA A 1 377 ? 22.187 -3.973 2.305 1.00 65.44 377 ALA A O 1
ATOM 2917 N N . ARG A 1 378 ? 20.858 -5.736 1.898 1.00 65.31 378 ARG A N 1
ATOM 2918 C CA . ARG A 1 378 ? 21.112 -5.814 0.451 1.00 65.31 378 ARG A CA 1
ATOM 2919 C C . ARG A 1 378 ? 20.879 -4.486 -0.275 1.00 65.31 378 ARG A C 1
ATOM 2921 O O . ARG A 1 378 ? 21.713 -4.067 -1.067 1.00 65.31 378 ARG A O 1
ATOM 2928 N N . ASP A 1 379 ? 19.795 -3.803 0.078 1.00 72.50 379 ASP A N 1
ATOM 2929 C CA . ASP A 1 379 ? 19.386 -2.532 -0.524 1.00 72.50 379 ASP A CA 1
ATOM 2930 C C . ASP A 1 379 ? 19.966 -1.311 0.227 1.00 72.50 379 ASP A C 1
ATOM 2932 O O . ASP A 1 379 ? 19.585 -0.168 -0.021 1.00 72.50 379 ASP A O 1
ATOM 2936 N N . ALA A 1 380 ? 20.938 -1.505 1.132 1.00 78.00 380 ALA A N 1
ATOM 2937 C CA . ALA A 1 380 ? 21.541 -0.410 1.900 1.00 78.00 380 ALA A CA 1
ATOM 2938 C C . ALA A 1 380 ? 22.315 0.596 1.027 1.00 78.00 380 ALA A C 1
ATOM 2940 O O . ALA A 1 380 ? 22.583 1.716 1.461 1.00 78.00 380 ALA A O 1
ATOM 2941 N N . HIS A 1 381 ? 22.729 0.225 -0.189 1.00 80.75 381 HIS A N 1
ATOM 2942 C CA . HIS A 1 381 ? 23.286 1.203 -1.128 1.00 80.75 381 HIS A CA 1
ATOM 2943 C C . HIS A 1 381 ? 22.198 2.127 -1.701 1.00 80.75 381 HIS A C 1
ATOM 2945 O O . HIS A 1 381 ? 22.431 3.326 -1.783 1.00 80.75 381 HIS A O 1
ATOM 2951 N N . LEU A 1 382 ? 20.999 1.604 -1.984 1.00 87.06 382 LEU A N 1
ATOM 2952 C CA . LEU A 1 382 ? 19.854 2.388 -2.464 1.00 87.06 382 LEU A CA 1
ATOM 2953 C C . LEU A 1 382 ? 19.397 3.391 -1.400 1.00 87.06 382 LEU A C 1
ATOM 2955 O O . LEU A 1 382 ? 19.190 4.565 -1.687 1.00 87.06 382 LEU A O 1
ATOM 2959 N N . ALA A 1 383 ? 19.339 2.957 -0.138 1.00 87.81 383 ALA A N 1
ATOM 2960 C CA . ALA A 1 383 ? 19.014 3.841 0.980 1.00 87.81 383 ALA A CA 1
ATOM 2961 C C . ALA A 1 383 ? 20.037 4.968 1.179 1.00 87.81 383 ALA A C 1
ATOM 2963 O O . ALA A 1 383 ? 19.668 6.072 1.574 1.00 87.81 383 ALA A O 1
ATOM 2964 N N . ARG A 1 384 ? 21.322 4.697 0.909 1.00 89.38 384 ARG A N 1
ATOM 2965 C CA . ARG A 1 384 ? 22.373 5.724 0.939 1.00 89.38 384 ARG A CA 1
ATOM 2966 C C . ARG A 1 384 ? 22.167 6.759 -0.162 1.00 89.38 384 ARG A C 1
ATOM 2968 O O . ARG A 1 384 ? 22.207 7.942 0.144 1.00 89.38 384 ARG A O 1
ATOM 2975 N N . GLU A 1 385 ? 21.862 6.328 -1.386 1.00 91.19 385 GLU A N 1
ATOM 2976 C CA . GLU A 1 385 ? 21.532 7.245 -2.486 1.00 91.19 385 GLU A CA 1
ATOM 2977 C C . GLU A 1 385 ? 20.334 8.143 -2.141 1.00 91.19 385 GLU A C 1
ATOM 2979 O O . GLU A 1 385 ? 20.405 9.359 -2.320 1.00 91.19 385 GLU A O 1
ATOM 2984 N N . MET A 1 386 ? 19.260 7.573 -1.578 1.00 93.88 386 MET A N 1
ATOM 2985 C CA . MET A 1 386 ? 18.102 8.359 -1.128 1.00 93.88 386 MET A CA 1
ATOM 2986 C C . MET A 1 386 ? 18.484 9.373 -0.051 1.00 93.88 386 MET A C 1
ATOM 2988 O O . MET A 1 386 ? 18.095 10.537 -0.125 1.00 93.88 386 MET A O 1
ATOM 2992 N N . LEU A 1 387 ? 19.247 8.936 0.954 1.00 93.75 387 LEU A N 1
ATOM 2993 C CA . LEU A 1 387 ? 19.685 9.781 2.060 1.00 93.75 387 LEU A CA 1
ATOM 2994 C C . LEU A 1 387 ? 20.520 10.965 1.562 1.00 93.75 387 LEU A C 1
ATOM 2996 O O . LEU A 1 387 ? 20.332 12.087 2.032 1.00 93.75 387 LEU A O 1
ATOM 3000 N N . ASP A 1 388 ? 21.413 10.719 0.610 1.00 95.88 388 ASP A N 1
ATOM 3001 C CA . ASP A 1 388 ? 22.261 11.736 -0.006 1.00 95.88 388 ASP A CA 1
ATOM 3002 C C . ASP A 1 388 ? 21.434 12.738 -0.831 1.00 95.88 388 ASP A C 1
ATOM 3004 O O . ASP A 1 388 ? 21.689 13.944 -0.759 1.00 95.88 388 ASP A O 1
ATOM 3008 N N . GLY A 1 389 ? 20.401 12.269 -1.545 1.00 97.25 389 GLY A N 1
ATOM 3009 C CA . GLY A 1 389 ? 19.451 13.118 -2.275 1.00 97.25 389 GLY A CA 1
ATOM 3010 C C . GLY A 1 389 ? 18.591 13.987 -1.350 1.00 97.25 389 GLY A C 1
ATOM 3011 O O . GLY A 1 389 ? 18.501 15.200 -1.539 1.00 97.25 389 GLY A O 1
ATOM 3012 N N . ILE A 1 390 ? 18.024 13.395 -0.292 1.00 97.88 390 ILE A N 1
ATOM 3013 C CA . ILE A 1 390 ? 17.237 14.110 0.728 1.00 97.88 390 ILE A CA 1
ATOM 3014 C C . ILE A 1 390 ? 18.103 15.171 1.414 1.00 97.88 390 ILE A C 1
ATOM 3016 O O . ILE A 1 390 ? 17.680 16.316 1.570 1.00 97.88 390 ILE A O 1
ATOM 3020 N N . ARG A 1 391 ? 19.331 14.815 1.813 1.00 97.50 391 ARG A N 1
ATOM 3021 C CA . ARG A 1 391 ? 20.258 15.748 2.469 1.00 97.50 391 ARG A CA 1
ATOM 3022 C C . ARG A 1 391 ? 20.599 16.934 1.588 1.00 97.50 391 ARG A C 1
ATOM 3024 O O . ARG A 1 391 ? 20.561 18.048 2.095 1.00 97.50 391 ARG A O 1
ATOM 3031 N N . LEU A 1 392 ? 20.866 16.713 0.301 1.00 98.44 392 LEU A N 1
ATOM 3032 C CA . LEU A 1 392 ? 21.134 17.805 -0.632 1.00 98.44 392 LEU A CA 1
ATOM 3033 C C . LEU A 1 392 ? 19.953 18.790 -0.688 1.00 98.44 392 LEU A C 1
ATOM 3035 O O . LEU A 1 392 ? 20.152 19.992 -0.539 1.00 98.44 392 LEU A O 1
ATOM 3039 N N . ALA A 1 393 ? 18.717 18.290 -0.796 1.00 98.19 393 ALA A N 1
ATOM 3040 C CA . ALA A 1 393 ? 17.524 19.139 -0.790 1.00 98.19 393 ALA A CA 1
ATOM 3041 C C . ALA A 1 393 ? 17.360 19.926 0.527 1.00 98.19 393 ALA A C 1
ATOM 3043 O O . ALA A 1 393 ? 17.006 21.107 0.506 1.00 98.19 393 ALA A O 1
ATOM 3044 N N . LEU A 1 394 ? 17.622 19.292 1.677 1.00 97.94 394 LEU A N 1
ATOM 3045 C CA . LEU A 1 394 ? 17.564 19.955 2.984 1.00 97.94 394 LEU A CA 1
ATOM 3046 C C . LEU A 1 394 ? 18.652 21.024 3.135 1.00 97.94 394 LEU A C 1
ATOM 3048 O O . LEU A 1 394 ? 18.351 22.099 3.650 1.00 97.94 394 LEU A O 1
ATOM 3052 N N . GLU A 1 395 ? 19.888 20.734 2.716 1.00 97.88 395 GLU A N 1
ATOM 3053 C CA . GLU A 1 395 ? 21.018 21.674 2.732 1.00 97.88 395 GLU A CA 1
ATOM 3054 C C . GLU A 1 395 ? 20.645 22.944 1.945 1.00 97.88 395 GLU A C 1
ATOM 3056 O O . GLU A 1 395 ? 20.638 24.035 2.516 1.00 97.88 395 GLU A O 1
ATOM 3061 N N . GLU A 1 396 ? 20.179 22.796 0.703 1.00 97.62 396 GLU A N 1
ATOM 3062 C CA . GLU A 1 396 ? 19.771 23.919 -0.154 1.00 97.62 396 GLU A CA 1
ATOM 3063 C C . GLU A 1 396 ? 18.600 24.736 0.424 1.00 97.62 396 GLU A C 1
ATOM 3065 O O . GLU A 1 396 ? 18.597 25.969 0.384 1.00 97.62 396 GLU A O 1
ATOM 3070 N N . VAL A 1 397 ? 17.576 24.075 0.977 1.00 97.50 397 VAL A N 1
ATOM 3071 C CA . VAL A 1 397 ? 16.419 24.777 1.564 1.00 97.50 397 VAL A CA 1
ATOM 3072 C C . VAL A 1 397 ? 16.790 25.482 2.872 1.00 97.50 397 VAL A C 1
ATOM 3074 O O . VAL A 1 397 ? 16.278 26.573 3.145 1.00 97.50 397 VAL A O 1
ATOM 3077 N N . ASN A 1 398 ? 17.675 24.895 3.677 1.00 97.50 398 ASN A N 1
ATOM 3078 C CA . ASN A 1 398 ? 18.163 25.503 4.912 1.00 97.50 398 ASN A CA 1
ATOM 3079 C C . ASN A 1 398 ? 19.054 26.719 4.636 1.00 97.50 398 ASN A C 1
ATOM 3081 O O . ASN A 1 398 ? 18.882 27.743 5.298 1.00 97.50 398 ASN A O 1
ATOM 3085 N N . GLU A 1 399 ? 19.933 26.647 3.633 1.00 96.75 399 GLU A N 1
ATOM 3086 C CA . GLU A 1 399 ? 20.703 27.800 3.146 1.00 96.75 399 GLU A CA 1
ATOM 3087 C C . GLU A 1 399 ? 19.781 28.929 2.659 1.00 96.75 399 GLU A C 1
ATOM 3089 O O . GLU A 1 399 ? 20.041 30.105 2.911 1.00 96.75 399 GLU A O 1
ATOM 3094 N N . ALA A 1 400 ? 18.634 28.579 2.066 1.00 95.75 400 ALA A N 1
ATOM 3095 C CA . ALA A 1 400 ? 17.578 29.515 1.677 1.00 95.75 400 ALA A CA 1
ATOM 3096 C C . ALA A 1 400 ? 16.654 29.969 2.838 1.00 95.75 400 ALA A C 1
ATOM 3098 O O . ALA A 1 400 ? 15.552 30.477 2.590 1.00 95.75 400 ALA A O 1
ATOM 3099 N N . GLY A 1 401 ? 17.074 29.787 4.096 1.00 92.31 401 GLY A N 1
ATOM 3100 C CA . GLY A 1 401 ? 16.393 30.294 5.295 1.00 92.31 401 GLY A CA 1
ATOM 3101 C C . GLY A 1 401 ? 15.378 29.343 5.945 1.00 92.31 401 GLY A C 1
ATOM 3102 O O . GLY A 1 401 ? 14.652 29.765 6.852 1.00 92.31 401 GLY A O 1
ATOM 3103 N N . GLY A 1 402 ? 15.305 28.082 5.504 1.00 93.50 402 GLY A N 1
ATOM 3104 C CA . GLY A 1 402 ? 14.443 27.053 6.095 1.00 93.50 402 GLY A CA 1
ATOM 3105 C C . GLY A 1 402 ? 12.953 27.432 6.116 1.00 93.50 402 GLY A C 1
ATOM 3106 O O . GLY A 1 402 ? 12.433 28.086 5.206 1.00 93.50 402 GLY A O 1
ATOM 3107 N N . TYR A 1 403 ? 12.243 27.035 7.175 1.00 92.75 403 TYR A N 1
ATOM 3108 C CA . TYR A 1 403 ? 10.870 27.466 7.446 1.00 92.75 403 TYR A CA 1
ATOM 3109 C C . TYR A 1 403 ? 10.864 28.690 8.369 1.00 92.75 403 TYR A C 1
ATOM 3111 O O . TYR A 1 403 ? 10.953 28.561 9.588 1.00 92.75 403 TYR A O 1
ATOM 3119 N N . LYS A 1 404 ? 10.735 29.895 7.797 1.00 91.81 404 LYS A N 1
ATOM 3120 C CA . LYS A 1 404 ? 10.680 31.164 8.559 1.00 91.81 404 LYS A CA 1
ATOM 3121 C C . LYS A 1 404 ? 11.863 31.323 9.537 1.00 91.81 404 LYS A C 1
ATOM 3123 O O . LYS A 1 404 ? 11.676 31.765 10.667 1.00 91.81 404 LYS A O 1
ATOM 3128 N N . GLY A 1 405 ? 13.067 30.933 9.110 1.00 91.56 405 GLY A N 1
ATOM 3129 C CA . GLY A 1 405 ? 14.284 30.952 9.929 1.00 91.56 405 GLY A CA 1
ATOM 3130 C C . GLY A 1 405 ? 14.510 29.697 10.782 1.00 91.56 405 GLY A C 1
ATOM 3131 O O . GLY A 1 405 ? 15.568 29.574 11.390 1.00 91.56 405 GLY A O 1
ATOM 3132 N N . VAL A 1 406 ? 13.559 28.755 10.820 1.00 94.00 406 VAL A N 1
ATOM 3133 C CA . VAL A 1 406 ? 13.709 27.461 11.502 1.00 94.00 406 VAL A CA 1
ATOM 3134 C C . VAL A 1 406 ? 14.275 26.426 10.522 1.00 94.00 406 VAL A C 1
ATOM 3136 O O . VAL A 1 406 ? 13.657 26.189 9.479 1.00 94.00 406 VAL A O 1
ATOM 3139 N N . PRO A 1 407 ? 15.417 25.783 10.820 1.00 95.62 407 PRO A N 1
ATOM 3140 C CA . PRO A 1 407 ? 16.005 24.793 9.929 1.00 95.62 407 PRO A CA 1
ATOM 3141 C C . PRO A 1 407 ? 15.246 23.459 9.962 1.00 95.62 407 PRO A C 1
ATOM 3143 O O . PRO A 1 407 ? 14.698 23.043 10.989 1.00 95.62 407 PRO A O 1
ATOM 3146 N N . PHE A 1 408 ? 15.274 22.764 8.830 1.00 96.88 408 PHE A N 1
ATOM 3147 C CA . PHE A 1 408 ? 14.857 21.376 8.697 1.00 96.88 408 PHE A CA 1
ATOM 3148 C C . PHE A 1 408 ? 15.966 20.431 9.160 1.00 96.88 408 PHE A C 1
ATOM 3150 O O . PHE A 1 408 ? 17.147 20.654 8.884 1.00 96.88 408 PHE A O 1
ATOM 3157 N N . GLU A 1 409 ? 15.577 19.358 9.840 1.00 96.12 409 GLU A N 1
ATOM 3158 C CA . GLU A 1 409 ? 16.467 18.310 10.337 1.00 96.12 409 GLU A CA 1
ATOM 3159 C C . GLU A 1 409 ? 15.937 16.945 9.902 1.00 96.12 409 GLU A C 1
ATOM 3161 O O . GLU A 1 409 ? 14.747 16.666 10.052 1.00 96.12 409 GLU A O 1
ATOM 3166 N N . LEU A 1 410 ? 16.822 16.084 9.400 1.00 96.31 410 LEU A N 1
ATOM 3167 C CA . LEU A 1 410 ? 16.483 14.703 9.081 1.00 96.31 410 LEU A CA 1
ATOM 3168 C C . LEU A 1 410 ? 16.851 13.780 10.247 1.00 96.31 410 LEU A C 1
ATOM 3170 O O . LEU A 1 410 ? 18.022 13.662 10.604 1.00 96.31 410 LEU A O 1
ATOM 3174 N N . VAL A 1 411 ? 15.856 13.086 10.789 1.00 95.69 411 VAL A N 1
ATOM 3175 C CA . VAL A 1 411 ? 16.006 12.035 11.795 1.00 95.69 411 VAL A CA 1
ATOM 3176 C C . VAL A 1 411 ? 15.985 10.688 11.083 1.00 95.69 411 VAL A C 1
ATOM 3178 O O . VAL A 1 411 ? 14.987 10.317 10.468 1.00 95.69 411 VAL A O 1
ATOM 3181 N N . VAL A 1 412 ? 17.095 9.957 11.157 1.00 91.75 412 VAL A N 1
ATOM 3182 C CA . VAL A 1 412 ? 17.241 8.651 10.505 1.00 91.75 412 VAL A CA 1
ATOM 3183 C C . VAL A 1 412 ? 17.162 7.549 11.551 1.00 91.75 412 VAL A C 1
ATOM 3185 O O . VAL A 1 412 ? 17.963 7.537 12.487 1.00 91.75 412 VAL A O 1
ATOM 3188 N N . ARG A 1 413 ? 16.247 6.595 11.362 1.00 88.00 413 ARG A N 1
ATOM 3189 C CA . ARG A 1 413 ? 16.204 5.352 12.146 1.00 88.00 413 ARG A CA 1
ATOM 3190 C C . ARG A 1 413 ? 16.499 4.147 11.267 1.00 88.00 413 ARG A C 1
ATOM 3192 O O . ARG A 1 413 ? 16.176 4.141 10.083 1.00 88.00 413 ARG A O 1
ATOM 3199 N N . GLY A 1 414 ? 17.185 3.163 11.841 1.00 78.94 414 GLY A N 1
ATOM 3200 C CA . GLY A 1 414 ? 17.628 1.963 11.139 1.00 78.94 414 GLY A CA 1
ATOM 3201 C C . GLY A 1 414 ? 16.734 0.773 11.454 1.00 78.94 414 GLY A C 1
ATOM 3202 O O . GLY A 1 414 ? 16.540 0.469 12.625 1.00 78.94 414 GLY A O 1
ATOM 3203 N N . GLU A 1 415 ? 16.265 0.054 10.440 1.00 73.00 415 GLU A N 1
ATOM 3204 C CA . GLU A 1 415 ? 15.398 -1.111 10.618 1.00 73.00 415 GLU A CA 1
ATOM 3205 C C . GLU A 1 415 ? 16.133 -2.428 10.311 1.00 73.00 415 GLU A C 1
ATOM 3207 O O . GLU A 1 415 ? 16.872 -2.539 9.334 1.00 73.00 415 GLU A O 1
ATOM 3212 N N . ARG A 1 416 ? 16.013 -3.417 11.206 1.00 61.81 416 ARG A N 1
ATOM 3213 C CA . ARG A 1 416 ? 16.813 -4.665 11.198 1.00 61.81 416 ARG A CA 1
ATOM 3214 C C . ARG A 1 416 ? 15.993 -5.923 10.895 1.00 61.81 416 ARG A C 1
ATOM 3216 O O . ARG A 1 416 ? 16.557 -7.013 10.838 1.00 61.81 416 ARG A O 1
ATOM 3223 N N . GLY A 1 417 ? 14.679 -5.791 10.782 1.00 52.66 417 GLY A N 1
ATOM 3224 C CA . GLY A 1 417 ? 13.730 -6.889 10.699 1.00 52.66 417 GLY A CA 1
ATOM 3225 C C . GLY A 1 417 ? 13.547 -7.403 9.281 1.00 52.66 417 GLY A C 1
ATOM 3226 O O . GLY A 1 417 ? 13.586 -6.655 8.310 1.00 52.66 417 GLY A O 1
ATOM 3227 N N . LEU A 1 418 ? 13.290 -8.703 9.164 1.00 47.16 418 LEU A N 1
ATOM 3228 C CA . LEU A 1 418 ? 12.752 -9.264 7.934 1.00 47.16 418 LEU A CA 1
ATOM 3229 C C . LEU A 1 418 ? 11.345 -8.686 7.703 1.00 47.16 418 LEU A C 1
ATOM 3231 O O . LEU A 1 418 ? 10.544 -8.597 8.634 1.00 47.16 418 LEU A O 1
ATOM 3235 N N . TRP A 1 419 ? 11.051 -8.315 6.456 1.00 50.97 419 TRP A N 1
ATOM 3236 C CA . TRP A 1 419 ? 9.690 -8.027 5.978 1.00 50.97 419 TRP A CA 1
ATOM 3237 C C . TRP A 1 419 ? 8.981 -6.853 6.678 1.00 50.97 419 TRP A C 1
ATOM 3239 O O . TRP A 1 419 ? 7.772 -6.907 6.891 1.00 50.97 419 TRP A O 1
ATOM 3249 N N . GLY A 1 420 ? 9.721 -5.806 7.054 1.00 54.72 420 GLY A N 1
ATOM 3250 C CA . GLY A 1 420 ? 9.157 -4.604 7.679 1.00 54.72 420 GLY A CA 1
ATOM 3251 C C . GLY A 1 420 ? 8.690 -4.797 9.124 1.00 54.72 420 GLY A C 1
ATOM 3252 O O . GLY A 1 420 ? 8.085 -3.895 9.703 1.00 54.72 420 GLY A O 1
ATOM 3253 N N . ALA A 1 421 ? 8.994 -5.942 9.752 1.00 59.12 421 ALA A N 1
ATOM 3254 C CA . ALA A 1 421 ? 8.599 -6.204 11.134 1.00 59.12 421 ALA A CA 1
ATOM 3255 C C . ALA A 1 421 ? 9.159 -5.154 12.109 1.00 59.12 421 ALA A C 1
ATOM 3257 O O . ALA A 1 421 ? 8.474 -4.736 13.035 1.00 59.12 421 ALA A O 1
ATOM 3258 N N . THR A 1 422 ? 10.379 -4.661 11.893 1.00 73.81 422 THR A N 1
ATOM 3259 C CA . THR A 1 422 ? 10.900 -3.542 12.695 1.00 73.81 422 THR A CA 1
ATOM 3260 C C . THR A 1 422 ? 10.452 -2.180 12.181 1.00 73.81 422 THR A C 1
ATOM 3262 O O . THR A 1 422 ? 10.386 -1.244 12.970 1.00 73.81 422 THR A O 1
ATOM 3265 N N . ALA A 1 423 ? 10.122 -2.053 10.891 1.00 79.75 423 ALA A N 1
ATOM 3266 C CA . ALA A 1 423 ? 9.739 -0.781 10.288 1.00 79.75 423 ALA A CA 1
ATOM 3267 C C . ALA A 1 423 ? 8.558 -0.129 11.007 1.00 79.75 423 ALA A C 1
ATOM 3269 O O . ALA A 1 423 ? 8.615 1.058 11.313 1.00 79.75 423 ALA A O 1
ATOM 3270 N N . ALA A 1 424 ? 7.521 -0.905 11.338 1.00 81.62 424 ALA A N 1
ATOM 3271 C CA . ALA A 1 424 ? 6.351 -0.388 12.042 1.00 81.62 424 ALA A CA 1
ATOM 3272 C C . ALA A 1 424 ? 6.726 0.261 13.392 1.00 81.62 424 ALA A C 1
ATOM 3274 O O . ALA A 1 424 ? 6.302 1.384 13.667 1.00 81.62 424 ALA A O 1
ATOM 3275 N N . ASN A 1 425 ? 7.584 -0.394 14.184 1.00 81.19 425 ASN A N 1
ATOM 3276 C CA . ASN A 1 425 ? 8.065 0.135 15.464 1.00 81.19 425 ASN A CA 1
ATOM 3277 C C . ASN A 1 425 ? 8.877 1.422 15.269 1.00 81.19 425 ASN A C 1
ATOM 3279 O O . ASN A 1 425 ? 8.615 2.424 15.928 1.00 81.19 425 ASN A O 1
ATOM 3283 N N . GLU A 1 426 ? 9.828 1.425 14.332 1.00 87.06 426 GLU A N 1
ATOM 3284 C CA . GLU A 1 426 ? 10.686 2.591 14.093 1.00 87.06 426 GLU A CA 1
ATOM 3285 C C . GLU A 1 426 ? 9.902 3.795 13.548 1.00 87.06 426 GLU A C 1
ATOM 3287 O O . GLU A 1 426 ? 10.208 4.936 13.891 1.00 87.06 426 GLU A O 1
ATOM 3292 N N . ILE A 1 427 ? 8.854 3.564 12.749 1.00 87.88 427 ILE A N 1
ATOM 3293 C CA . ILE A 1 427 ? 7.941 4.615 12.271 1.00 87.88 427 ILE A CA 1
ATOM 3294 C C . ILE A 1 427 ? 7.134 5.199 13.433 1.00 87.88 427 ILE A C 1
ATOM 3296 O O . ILE A 1 427 ? 6.997 6.421 13.534 1.00 87.88 427 ILE A O 1
ATOM 3300 N N . VAL A 1 428 ? 6.629 4.348 14.333 1.00 83.62 428 VAL A N 1
ATOM 3301 C CA . VAL A 1 428 ? 5.945 4.795 15.555 1.00 83.62 428 VAL A CA 1
ATOM 3302 C C . VAL A 1 428 ? 6.894 5.617 16.426 1.00 83.62 428 VAL A C 1
ATOM 3304 O O . VAL A 1 428 ? 6.503 6.689 16.885 1.00 83.62 428 VAL A O 1
ATOM 3307 N N . SER A 1 429 ? 8.143 5.187 16.613 1.00 85.19 429 SER A N 1
ATOM 3308 C CA . SER A 1 429 ? 9.115 5.953 17.394 1.00 85.19 429 SER A CA 1
ATOM 3309 C C . SER A 1 429 ? 9.510 7.273 16.720 1.00 85.19 429 SER A C 1
ATOM 3311 O O . SER A 1 429 ? 9.553 8.302 17.393 1.00 85.19 429 SER A O 1
ATOM 3313 N N . LEU A 1 430 ? 9.694 7.304 15.395 1.00 89.69 430 LEU A N 1
ATOM 3314 C CA . LEU A 1 430 ? 9.892 8.553 14.647 1.00 89.69 430 LEU A CA 1
ATOM 3315 C C . LEU A 1 430 ? 8.736 9.539 14.894 1.00 89.69 430 LEU A C 1
ATOM 3317 O O . LEU A 1 430 ? 8.960 10.726 15.148 1.00 89.69 430 LEU A O 1
ATOM 3321 N N . ALA A 1 431 ? 7.494 9.054 14.861 1.00 86.44 431 ALA A N 1
ATOM 3322 C CA . ALA A 1 431 ? 6.311 9.887 15.050 1.00 86.44 431 ALA A CA 1
ATOM 3323 C C . ALA A 1 431 ? 6.128 10.354 16.504 1.00 86.44 431 ALA A C 1
ATOM 3325 O O . ALA A 1 431 ? 5.894 11.539 16.751 1.00 86.44 431 ALA A O 1
ATOM 3326 N N . LEU A 1 432 ? 6.207 9.429 17.464 1.00 81.31 432 LEU A N 1
ATOM 3327 C CA . LEU A 1 432 ? 5.794 9.660 18.851 1.00 81.31 432 LEU A CA 1
ATOM 3328 C C . LEU A 1 432 ? 6.946 10.070 19.778 1.00 81.31 432 LEU A C 1
ATOM 3330 O O . LEU A 1 432 ? 6.713 10.842 20.706 1.00 81.31 432 LEU A O 1
ATOM 3334 N N . GLU A 1 433 ? 8.166 9.579 19.545 1.00 84.94 433 GLU A N 1
ATOM 3335 C CA . GLU A 1 433 ? 9.341 9.892 20.373 1.00 84.94 433 GLU A CA 1
ATOM 3336 C C . GLU A 1 433 ? 10.154 11.042 19.772 1.00 84.94 433 GLU A C 1
ATOM 3338 O O . GLU A 1 433 ? 10.431 12.032 20.451 1.00 84.94 433 GLU A O 1
ATOM 3343 N N . ASP A 1 434 ? 10.508 10.946 18.486 1.00 87.88 434 ASP A N 1
ATOM 3344 C CA . ASP A 1 434 ? 11.339 11.966 17.833 1.00 87.88 434 ASP A CA 1
ATOM 3345 C C . ASP A 1 434 ? 10.524 13.195 17.415 1.00 87.88 434 ASP A C 1
ATOM 3347 O O . ASP A 1 434 ? 11.072 14.296 17.261 1.00 87.88 434 ASP A O 1
ATOM 3351 N N . GLY A 1 435 ? 9.209 13.010 17.269 1.00 88.50 435 GLY A N 1
ATOM 3352 C CA . GLY A 1 435 ? 8.251 14.048 16.928 1.00 88.50 435 GLY A CA 1
ATOM 3353 C C . GLY A 1 435 ? 8.383 14.529 15.486 1.00 88.50 435 GLY A C 1
ATOM 3354 O O . GLY A 1 435 ? 8.248 15.730 15.251 1.00 88.50 435 GLY A O 1
ATOM 3355 N N . VAL A 1 436 ? 8.687 13.659 14.524 1.00 93.44 436 VAL A N 1
ATOM 3356 C CA . VAL A 1 436 ? 8.779 14.084 13.118 1.00 93.44 436 VAL A CA 1
ATOM 3357 C C . VAL A 1 436 ? 7.417 14.546 12.585 1.00 93.44 436 VAL A C 1
ATOM 3359 O O . VAL A 1 436 ? 6.374 14.034 12.989 1.00 93.44 436 VAL A O 1
ATOM 3362 N N . VAL A 1 437 ? 7.411 15.539 11.690 1.00 93.19 437 VAL A N 1
ATOM 3363 C CA . VAL A 1 437 ? 6.166 16.095 11.115 1.00 93.19 437 VAL A CA 1
ATOM 3364 C C . VAL A 1 437 ? 5.767 15.449 9.788 1.00 93.19 437 VAL A C 1
ATOM 3366 O O . VAL A 1 437 ? 4.647 15.654 9.330 1.00 93.19 437 VAL A O 1
ATOM 3369 N N . ALA A 1 438 ? 6.684 14.698 9.178 1.00 94.69 438 ALA A N 1
ATOM 3370 C CA . ALA A 1 438 ? 6.497 13.908 7.967 1.00 94.69 438 ALA A CA 1
ATOM 3371 C C . ALA A 1 438 ? 7.619 12.857 7.857 1.00 94.69 438 ALA A C 1
ATOM 3373 O O . ALA A 1 438 ? 8.653 12.979 8.522 1.00 94.69 438 ALA A O 1
ATOM 3374 N N . LEU A 1 439 ? 7.411 11.843 7.021 1.00 94.19 439 LEU A N 1
ATOM 3375 C CA . LEU A 1 439 ? 8.308 10.708 6.813 1.00 94.19 439 LEU A CA 1
ATOM 3376 C C . LEU A 1 439 ? 8.636 10.553 5.323 1.00 94.19 439 LEU A C 1
ATOM 3378 O O . LEU A 1 439 ? 7.740 10.535 4.481 1.00 94.19 439 LEU A O 1
ATOM 3382 N N . PHE A 1 440 ? 9.910 10.372 4.997 1.00 93.12 440 PHE A N 1
ATOM 3383 C CA . PHE A 1 440 ? 10.320 9.830 3.706 1.00 93.12 440 PHE A CA 1
ATOM 3384 C C . PHE A 1 440 ? 10.220 8.307 3.747 1.00 93.12 440 PHE A C 1
ATOM 3386 O O . PHE A 1 440 ? 10.730 7.669 4.674 1.00 93.12 440 PHE A O 1
ATOM 3393 N N . GLY A 1 441 ? 9.519 7.738 2.766 1.00 76.88 441 GLY A N 1
ATOM 3394 C CA . GLY A 1 441 ? 9.242 6.309 2.707 1.00 76.88 441 GLY A CA 1
ATOM 3395 C C . GLY A 1 441 ? 10.521 5.465 2.608 1.00 76.88 441 GLY A C 1
ATOM 3396 O O . GLY A 1 441 ? 11.519 5.928 2.054 1.00 76.88 441 GLY A O 1
ATOM 3397 N N . PRO A 1 442 ? 10.507 4.234 3.140 1.00 81.19 442 PRO A N 1
ATOM 3398 C CA . PRO A 1 442 ? 11.627 3.304 3.023 1.00 81.19 442 PRO A CA 1
ATOM 3399 C C . PRO A 1 442 ? 11.786 2.772 1.591 1.00 81.19 442 PRO A C 1
ATOM 3401 O O . PRO A 1 442 ? 10.884 2.889 0.757 1.00 81.19 442 PRO A O 1
ATOM 3404 N N . VAL A 1 443 ? 12.948 2.162 1.332 1.00 80.88 443 VAL A N 1
ATOM 3405 C CA . VAL A 1 443 ? 13.311 1.584 0.026 1.00 80.88 443 VAL A CA 1
ATOM 3406 C C . VAL A 1 443 ? 12.433 0.384 -0.333 1.00 80.88 443 VAL A C 1
ATOM 3408 O O . VAL A 1 443 ? 12.004 0.248 -1.477 1.00 80.88 443 VAL A O 1
ATOM 3411 N N . ASP A 1 444 ? 12.218 -0.533 0.611 1.00 78.12 444 ASP A N 1
ATOM 3412 C CA . ASP A 1 444 ? 11.584 -1.816 0.335 1.00 78.12 444 ASP A CA 1
ATOM 3413 C C . ASP A 1 444 ? 10.057 -1.754 0.477 1.00 78.12 444 ASP A C 1
ATOM 3415 O O . ASP A 1 444 ? 9.498 -1.037 1.309 1.00 78.12 444 ASP A O 1
ATOM 3419 N N . GLY A 1 445 ? 9.367 -2.554 -0.340 1.00 74.00 445 GLY A N 1
ATOM 3420 C CA . GLY A 1 445 ? 7.905 -2.573 -0.368 1.00 74.00 445 GLY A CA 1
ATOM 3421 C C . GLY A 1 445 ? 7.259 -3.028 0.944 1.00 74.00 445 GLY A C 1
ATOM 3422 O O . GLY A 1 445 ? 6.163 -2.579 1.261 1.00 74.00 445 GLY A O 1
ATOM 3423 N N . ALA A 1 446 ? 7.913 -3.887 1.736 1.00 74.50 446 ALA A N 1
ATOM 3424 C CA . ALA A 1 446 ? 7.314 -4.398 2.971 1.00 74.50 446 ALA A CA 1
ATOM 3425 C C . ALA A 1 446 ? 7.280 -3.311 4.057 1.00 74.50 446 ALA A C 1
ATOM 3427 O O . ALA A 1 446 ? 6.234 -3.051 4.654 1.00 74.50 446 ALA A O 1
ATOM 3428 N N . SER A 1 447 ? 8.394 -2.609 4.249 1.00 80.00 447 SER A N 1
ATOM 3429 C CA . SER A 1 447 ? 8.479 -1.462 5.151 1.00 80.00 447 SER A CA 1
ATOM 3430 C C . SER A 1 447 ? 7.649 -0.283 4.649 1.00 80.00 447 SER A C 1
ATOM 3432 O O . SER A 1 447 ? 7.026 0.419 5.449 1.00 80.00 447 SER A O 1
ATOM 3434 N N . ALA A 1 448 ? 7.568 -0.079 3.328 1.00 84.25 448 ALA A N 1
ATOM 3435 C CA . ALA A 1 448 ? 6.719 0.959 2.747 1.00 84.25 448 ALA A CA 1
ATOM 3436 C C . ALA A 1 448 ? 5.237 0.685 3.026 1.00 84.25 448 ALA A C 1
ATOM 3438 O O . ALA A 1 448 ? 4.493 1.609 3.352 1.00 84.25 448 ALA A O 1
ATOM 3439 N N . GLN A 1 449 ? 4.824 -0.582 2.993 1.00 78.75 449 GLN A N 1
ATOM 3440 C CA . GLN A 1 449 ? 3.464 -0.973 3.333 1.00 78.75 449 GLN A CA 1
ATOM 3441 C C . GLN A 1 449 ? 3.134 -0.731 4.811 1.00 78.75 449 GLN A C 1
ATOM 3443 O O . GLN A 1 449 ? 2.039 -0.258 5.127 1.00 78.75 449 GLN A O 1
ATOM 3448 N N . ALA A 1 450 ? 4.085 -1.000 5.711 1.00 79.12 450 ALA A N 1
ATOM 3449 C CA . ALA A 1 450 ? 3.944 -0.655 7.124 1.00 79.12 450 ALA A CA 1
ATOM 3450 C C . ALA A 1 450 ? 3.777 0.866 7.309 1.00 79.12 450 ALA A C 1
ATOM 3452 O O . ALA A 1 450 ? 2.890 1.305 8.045 1.00 79.12 450 ALA A O 1
ATOM 3453 N N . ALA A 1 451 ? 4.562 1.675 6.585 1.00 83.50 451 ALA A N 1
ATOM 3454 C CA . ALA A 1 451 ? 4.415 3.130 6.579 1.00 83.50 451 ALA A CA 1
ATOM 3455 C C . ALA A 1 451 ? 3.040 3.575 6.074 1.00 83.50 451 ALA A C 1
ATOM 3457 O O . ALA A 1 451 ? 2.398 4.392 6.730 1.00 83.50 451 ALA A O 1
ATOM 3458 N N . ALA A 1 452 ? 2.549 2.999 4.976 1.00 80.62 452 ALA A N 1
ATOM 3459 C CA . ALA A 1 452 ? 1.233 3.313 4.425 1.00 80.62 452 ALA A CA 1
ATOM 3460 C C . ALA A 1 452 ? 0.093 3.035 5.416 1.00 80.62 452 ALA A C 1
ATOM 3462 O O . ALA A 1 452 ? -0.807 3.853 5.577 1.00 80.62 452 ALA A O 1
ATOM 3463 N N . GLN A 1 453 ? 0.139 1.913 6.136 1.00 75.50 453 GLN A N 1
ATOM 3464 C CA . GLN A 1 453 ? -0.903 1.576 7.113 1.00 75.50 453 GLN A CA 1
ATOM 3465 C C . GLN A 1 453 ? -0.866 2.442 8.372 1.00 75.50 453 GLN A C 1
ATOM 3467 O O . GLN A 1 453 ? -1.897 2.656 9.019 1.00 75.50 453 GLN A O 1
ATOM 3472 N N . LEU A 1 454 ? 0.324 2.916 8.742 1.00 77.81 454 LEU A N 1
ATOM 3473 C CA . LEU A 1 454 ? 0.515 3.798 9.885 1.00 77.81 454 LEU A CA 1
ATOM 3474 C C . LEU A 1 454 ? 0.257 5.269 9.547 1.00 77.81 454 LEU A C 1
ATOM 3476 O O . LEU A 1 454 ? -0.129 6.003 10.452 1.00 77.81 454 LEU A O 1
ATOM 3480 N N . ALA A 1 455 ? 0.403 5.688 8.286 1.00 79.06 455 ALA A N 1
ATOM 3481 C CA . ALA A 1 455 ? 0.267 7.078 7.843 1.00 79.06 455 ALA A CA 1
ATOM 3482 C C . ALA A 1 455 ? -1.043 7.719 8.333 1.00 79.06 455 ALA A C 1
ATOM 3484 O O . ALA A 1 455 ? -1.016 8.687 9.098 1.00 79.06 455 ALA A O 1
ATOM 3485 N N . GLY A 1 456 ? -2.194 7.122 8.000 1.00 69.19 456 GLY A N 1
ATOM 3486 C CA . GLY A 1 456 ? -3.498 7.608 8.456 1.00 69.19 456 GLY A CA 1
ATOM 3487 C C . GLY A 1 456 ? -3.723 7.483 9.969 1.00 69.19 456 GLY A C 1
ATOM 3488 O O . GLY A 1 456 ? -4.285 8.392 10.583 1.00 69.19 456 GLY A O 1
ATOM 3489 N N . ARG A 1 457 ? -3.244 6.398 10.598 1.00 71.88 457 ARG A N 1
ATOM 3490 C CA . ARG A 1 457 ? -3.434 6.137 12.043 1.00 71.88 457 ARG A CA 1
ATOM 3491 C C . ARG A 1 457 ? -2.643 7.110 12.920 1.00 71.88 457 ARG A C 1
ATOM 3493 O O . ARG A 1 457 ? -3.163 7.604 13.916 1.00 71.88 457 ARG A O 1
ATOM 3500 N N . LEU A 1 458 ? -1.401 7.397 12.533 1.00 72.75 458 LEU A N 1
ATOM 3501 C CA . LEU A 1 458 ? -0.514 8.353 13.198 1.00 72.75 458 LEU A CA 1
ATOM 3502 C C . LEU A 1 458 ? -0.789 9.799 12.773 1.00 72.75 458 LEU A C 1
ATOM 3504 O O . LEU A 1 458 ? -0.262 10.716 13.401 1.00 72.75 458 LEU A O 1
ATOM 3508 N N . ARG A 1 459 ? -1.596 10.008 11.720 1.00 75.81 459 ARG A N 1
ATOM 3509 C CA . ARG A 1 459 ? -1.754 11.301 11.038 1.00 75.81 459 ARG A CA 1
ATOM 3510 C C . ARG A 1 459 ? -0.390 11.867 10.634 1.00 75.81 459 ARG A C 1
ATOM 3512 O O . ARG A 1 459 ? -0.081 13.018 10.930 1.00 75.81 459 ARG A O 1
ATOM 3519 N N . LEU A 1 460 ? 0.432 11.031 10.001 1.00 85.81 460 LEU A N 1
ATOM 3520 C CA . LEU A 1 460 ? 1.800 11.337 9.590 1.00 85.81 460 LEU A CA 1
ATOM 3521 C C . LEU A 1 460 ? 1.898 11.301 8.056 1.00 85.81 460 LEU A C 1
ATOM 3523 O O . LEU A 1 460 ? 1.726 10.228 7.483 1.00 85.81 460 LEU A O 1
ATOM 3527 N N . PRO A 1 461 ? 2.185 12.431 7.382 1.00 92.62 461 PRO A N 1
ATOM 3528 C CA . PRO A 1 461 ? 2.399 12.453 5.942 1.00 92.62 461 PRO A CA 1
ATOM 3529 C C . PRO A 1 461 ? 3.634 11.635 5.562 1.00 92.62 461 PRO A C 1
ATOM 3531 O O . PRO A 1 461 ? 4.706 11.820 6.144 1.00 92.62 461 PRO A O 1
ATOM 3534 N N . VAL A 1 462 ? 3.488 10.771 4.565 1.00 92.88 462 VAL A N 1
ATOM 3535 C CA . VAL A 1 462 ? 4.531 9.908 4.018 1.00 92.88 462 VAL A CA 1
ATOM 3536 C C . VAL A 1 462 ? 4.736 10.254 2.546 1.00 92.88 462 VAL A C 1
ATOM 3538 O O . VAL A 1 462 ? 3.805 10.178 1.748 1.00 92.88 462 VAL A O 1
ATOM 3541 N N . VAL A 1 463 ? 5.967 10.604 2.176 1.00 94.69 463 VAL A N 1
ATOM 3542 C CA . VAL A 1 463 ? 6.379 10.762 0.774 1.00 94.69 463 VAL A CA 1
ATOM 3543 C C . VAL A 1 463 ? 7.288 9.593 0.427 1.00 94.69 463 VAL A C 1
ATOM 3545 O O . VAL A 1 463 ? 8.444 9.551 0.850 1.00 94.69 463 VAL A O 1
ATOM 3548 N N . ASN A 1 464 ? 6.757 8.602 -0.285 1.00 92.62 464 ASN A N 1
ATOM 3549 C CA . ASN A 1 464 ? 7.534 7.464 -0.753 1.00 92.62 464 ASN A CA 1
ATOM 3550 C C . ASN A 1 464 ? 8.250 7.808 -2.063 1.00 92.62 464 ASN A C 1
ATOM 3552 O O . ASN A 1 464 ? 7.619 8.238 -3.026 1.00 92.62 464 ASN A O 1
ATOM 3556 N N . THR A 1 465 ? 9.562 7.588 -2.085 1.00 89.69 465 THR A N 1
ATOM 3557 C CA . THR A 1 465 ? 10.437 7.975 -3.196 1.00 89.69 465 THR A CA 1
ATOM 3558 C C . THR A 1 465 ? 11.195 6.796 -3.812 1.00 89.69 465 THR A C 1
ATOM 3560 O O . THR A 1 465 ? 12.182 7.008 -4.514 1.00 89.69 465 THR A O 1
ATOM 3563 N N . ALA A 1 466 ? 10.779 5.554 -3.524 1.00 89.56 466 ALA A N 1
ATOM 3564 C CA . ALA A 1 466 ? 11.530 4.359 -3.921 1.00 89.56 466 ALA A CA 1
ATOM 3565 C C . ALA A 1 466 ? 10.693 3.090 -4.134 1.00 89.56 466 ALA A C 1
ATOM 3567 O O . ALA A 1 466 ? 10.962 2.337 -5.065 1.00 89.56 466 ALA A O 1
ATOM 3568 N N . ALA A 1 467 ? 9.717 2.802 -3.271 1.00 88.81 467 ALA A N 1
ATOM 3569 C CA . ALA A 1 467 ? 8.988 1.541 -3.320 1.00 88.81 467 ALA A CA 1
ATOM 3570 C C . ALA A 1 467 ? 7.964 1.543 -4.465 1.00 88.81 467 ALA A C 1
ATOM 3572 O O . ALA A 1 467 ? 6.954 2.250 -4.435 1.00 88.81 467 ALA A O 1
ATOM 3573 N N . THR A 1 468 ? 8.203 0.687 -5.453 1.00 88.88 468 THR A N 1
ATOM 3574 C CA . THR A 1 468 ? 7.400 0.562 -6.679 1.00 88.88 468 THR A CA 1
ATOM 3575 C C . THR A 1 468 ? 6.208 -0.387 -6.532 1.00 88.88 468 THR A C 1
ATOM 3577 O O . THR A 1 468 ? 5.507 -0.664 -7.500 1.00 88.88 468 THR A O 1
ATOM 3580 N N . ASP A 1 469 ? 5.940 -0.854 -5.312 1.00 84.31 469 ASP A N 1
ATOM 3581 C CA . ASP A 1 469 ? 4.851 -1.772 -4.989 1.00 84.31 469 ASP A CA 1
ATOM 3582 C C . ASP A 1 469 ? 3.482 -1.215 -5.422 1.00 84.31 469 ASP A C 1
ATOM 3584 O O . ASP A 1 469 ? 3.054 -0.188 -4.880 1.00 84.31 469 ASP A O 1
ATOM 3588 N N . PRO A 1 470 ? 2.761 -1.871 -6.349 1.00 71.31 470 PRO A N 1
ATOM 3589 C CA . PRO A 1 470 ? 1.463 -1.395 -6.827 1.00 71.31 470 PRO A CA 1
ATOM 3590 C C . PRO A 1 470 ? 0.456 -1.121 -5.703 1.00 71.31 470 PRO A C 1
ATOM 3592 O O . PRO A 1 470 ? -0.231 -0.101 -5.735 1.00 71.31 470 PRO A O 1
ATOM 3595 N N . GLY A 1 471 ? 0.458 -1.955 -4.655 1.00 68.56 471 GLY A N 1
ATOM 3596 C CA . GLY A 1 471 ? -0.505 -1.896 -3.553 1.00 68.56 471 GLY A CA 1
ATOM 3597 C C . GLY A 1 471 ? -0.312 -0.730 -2.584 1.00 68.56 471 GLY A C 1
ATOM 3598 O O . GLY A 1 471 ? -1.143 -0.517 -1.699 1.00 68.56 471 GLY A O 1
ATOM 3599 N N . LEU A 1 472 ? 0.774 0.035 -2.731 1.00 73.75 472 LEU A N 1
ATOM 3600 C CA . LEU A 1 472 ? 1.127 1.089 -1.788 1.00 73.75 472 LEU A CA 1
ATOM 3601 C C . LEU A 1 472 ? 0.094 2.226 -1.787 1.00 73.75 472 LEU A C 1
ATOM 3603 O O . LEU A 1 472 ? -0.358 2.642 -0.721 1.00 73.75 472 LEU A O 1
ATOM 3607 N N . THR A 1 473 ? -0.294 2.709 -2.971 1.00 68.31 473 THR A N 1
ATOM 3608 C CA . THR A 1 473 ? -1.202 3.857 -3.124 1.00 68.31 473 THR A CA 1
ATOM 3609 C C . THR A 1 473 ? -2.638 3.468 -3.456 1.00 68.31 473 THR A C 1
ATOM 3611 O O . THR A 1 473 ? -3.518 4.296 -3.269 1.00 68.31 473 THR A O 1
ATOM 3614 N N . GLU A 1 474 ? -2.925 2.219 -3.847 1.00 61.25 474 GLU A N 1
ATOM 3615 C CA . GLU A 1 474 ? -4.280 1.727 -4.212 1.00 61.25 474 GLU A CA 1
ATOM 3616 C C . GLU A 1 474 ? -5.368 2.047 -3.181 1.00 61.25 474 GLU A C 1
ATOM 3618 O O . GLU A 1 474 ? -6.549 2.182 -3.478 1.00 61.25 474 GLU A O 1
ATOM 3623 N N . LEU A 1 475 ? -4.929 2.217 -1.947 1.00 55.59 475 LEU A N 1
ATOM 3624 C CA . LEU A 1 475 ? -5.691 2.620 -0.789 1.00 55.59 475 LEU A CA 1
ATOM 3625 C C . LEU A 1 475 ? -6.269 4.036 -0.812 1.00 55.59 475 LEU A C 1
ATOM 3627 O O . LEU A 1 475 ? -7.097 4.327 0.061 1.00 55.59 475 LEU A O 1
ATOM 3631 N N . GLY A 1 476 ? -5.785 4.903 -1.706 1.00 60.50 476 GLY A N 1
ATOM 3632 C CA . GLY A 1 476 ? -6.143 6.319 -1.780 1.00 60.50 476 GLY A CA 1
ATOM 3633 C C . GLY A 1 476 ? -5.927 7.060 -0.459 1.00 60.50 476 GLY A C 1
ATOM 3634 O O . GLY A 1 476 ? -6.723 7.928 -0.109 1.00 60.50 476 GLY A O 1
ATOM 3635 N N . ASP A 1 477 ? -4.923 6.665 0.334 1.00 67.75 477 ASP A N 1
ATOM 3636 C CA . ASP A 1 477 ? -4.672 7.295 1.629 1.00 67.75 477 ASP A CA 1
ATOM 3637 C C . ASP A 1 477 ? -4.092 8.703 1.405 1.00 67.75 477 ASP A C 1
ATOM 3639 O O . ASP A 1 477 ? -2.971 8.819 0.911 1.00 67.75 477 ASP A O 1
ATOM 3643 N N . PRO A 1 478 ? -4.798 9.786 1.785 1.00 70.19 478 PRO A N 1
ATOM 3644 C CA . PRO A 1 478 ? -4.321 11.145 1.537 1.00 70.19 478 PRO A CA 1
ATOM 3645 C C . PRO A 1 478 ? -3.050 11.482 2.328 1.00 70.19 478 PRO A C 1
ATOM 3647 O O . PRO A 1 478 ? -2.444 12.527 2.103 1.00 70.19 478 PRO A O 1
ATOM 3650 N N . TRP A 1 479 ? -2.654 10.638 3.284 1.00 81.56 479 TRP A N 1
ATOM 3651 C CA . TRP A 1 479 ? -1.407 10.768 4.029 1.00 81.56 479 TRP A CA 1
ATOM 3652 C C . TRP A 1 479 ? -0.204 10.160 3.306 1.00 81.56 479 TRP A C 1
ATOM 3654 O O . TRP A 1 479 ? 0.896 10.244 3.840 1.00 81.56 479 TRP A O 1
ATOM 3664 N N . LEU A 1 480 ? -0.377 9.572 2.121 1.00 85.56 480 LEU A N 1
ATOM 3665 C CA . LEU A 1 480 ? 0.677 8.891 1.380 1.00 85.56 480 LEU A CA 1
ATOM 3666 C C . LEU A 1 480 ? 0.740 9.389 -0.064 1.00 85.56 480 LEU A C 1
ATOM 3668 O O . LEU A 1 480 ? -0.234 9.308 -0.800 1.00 85.56 480 LEU A O 1
ATOM 3672 N N . VAL A 1 481 ? 1.917 9.854 -0.473 1.00 88.62 481 VAL A N 1
ATOM 3673 C CA . VAL A 1 481 ? 2.221 10.227 -1.860 1.00 88.62 481 VAL A CA 1
ATOM 3674 C C . VAL A 1 481 ? 3.399 9.396 -2.338 1.00 88.62 481 VAL A C 1
ATOM 3676 O O . VAL A 1 481 ? 4.367 9.225 -1.593 1.00 88.62 481 VAL A O 1
ATOM 3679 N N . ARG A 1 482 ? 3.354 8.914 -3.582 1.00 90.31 482 ARG A N 1
ATOM 3680 C CA . ARG A 1 482 ? 4.502 8.283 -4.242 1.00 90.31 482 ARG A CA 1
ATOM 3681 C C . ARG A 1 482 ? 4.896 9.081 -5.478 1.00 90.31 482 ARG A C 1
ATOM 3683 O O . ARG A 1 482 ? 4.108 9.175 -6.410 1.00 90.31 482 ARG A O 1
ATOM 3690 N N . ASN A 1 483 ? 6.122 9.603 -5.519 1.00 92.56 483 ASN A N 1
ATOM 3691 C CA . ASN A 1 483 ? 6.625 10.385 -6.659 1.00 92.56 483 ASN A CA 1
ATOM 3692 C C . ASN A 1 483 ? 7.402 9.560 -7.705 1.00 92.56 483 ASN A C 1
ATOM 3694 O O . ASN A 1 483 ? 7.990 10.136 -8.614 1.00 92.56 483 ASN A O 1
ATOM 3698 N N . MET A 1 484 ? 7.384 8.231 -7.594 1.00 90.12 484 MET A N 1
ATOM 3699 C CA . MET A 1 484 ? 8.011 7.296 -8.529 1.00 90.12 484 MET A CA 1
ATOM 3700 C C . MET A 1 484 ? 6.950 6.372 -9.160 1.00 90.12 484 MET A C 1
ATOM 3702 O O . MET A 1 484 ? 6.078 5.891 -8.433 1.00 90.12 484 MET A O 1
ATOM 3706 N N . PRO A 1 485 ? 7.012 6.083 -10.473 1.00 86.56 485 PRO A N 1
ATOM 3707 C CA . PRO A 1 485 ? 6.089 5.149 -11.120 1.00 86.56 485 PRO A CA 1
ATOM 3708 C C . PRO A 1 485 ? 6.184 3.737 -10.544 1.00 86.56 485 PRO A C 1
ATOM 3710 O O . PRO A 1 485 ? 7.273 3.248 -10.237 1.00 86.56 485 PRO A O 1
ATOM 3713 N N . ASP A 1 486 ? 5.048 3.058 -10.448 1.00 86.88 486 ASP A N 1
ATOM 3714 C CA . ASP A 1 486 ? 4.952 1.712 -9.885 1.00 86.88 486 ASP A CA 1
ATOM 3715 C C . ASP A 1 486 ? 5.264 0.590 -10.875 1.00 86.88 486 ASP A C 1
ATOM 3717 O O . ASP A 1 486 ? 5.406 0.795 -12.084 1.00 86.88 486 ASP A O 1
ATOM 3721 N N . ASP A 1 487 ? 5.344 -0.629 -10.340 1.00 84.69 487 ASP A N 1
ATOM 3722 C CA . ASP A 1 487 ? 5.665 -1.820 -11.115 1.00 84.69 487 ASP A CA 1
ATOM 3723 C C . ASP A 1 487 ? 4.629 -2.088 -12.211 1.00 84.69 487 ASP A C 1
ATOM 3725 O O . ASP A 1 487 ? 5.005 -2.650 -13.228 1.00 84.69 487 ASP A O 1
ATOM 3729 N N . ARG A 1 488 ? 3.364 -1.652 -12.082 1.00 77.62 488 ARG A N 1
ATOM 3730 C CA . ARG A 1 488 ? 2.349 -1.801 -13.147 1.00 77.62 488 ARG A CA 1
ATOM 3731 C C . ARG A 1 488 ? 2.727 -1.003 -14.385 1.00 77.62 488 ARG A C 1
ATOM 3733 O O . ARG A 1 488 ? 2.761 -1.542 -15.492 1.00 77.62 488 ARG A O 1
ATOM 3740 N N . GLN A 1 489 ? 3.043 0.276 -14.196 1.00 86.00 489 GLN A N 1
ATOM 3741 C CA . GLN A 1 489 ? 3.446 1.149 -15.294 1.00 86.00 489 GLN A CA 1
ATOM 3742 C C . GLN A 1 489 ? 4.772 0.686 -15.906 1.00 86.00 489 GLN A C 1
ATOM 3744 O O . GLN A 1 489 ? 4.906 0.604 -17.129 1.00 86.00 489 GLN A O 1
ATOM 3749 N N . GLN A 1 490 ? 5.739 0.334 -15.055 1.00 90.75 490 GLN A N 1
ATOM 3750 C CA . GLN A 1 490 ? 7.047 -0.147 -15.491 1.00 90.75 490 GLN A CA 1
ATOM 3751 C C . GLN A 1 490 ? 6.956 -1.479 -16.249 1.00 90.75 490 GLN A C 1
ATOM 3753 O O . GLN A 1 490 ? 7.558 -1.638 -17.312 1.00 90.75 490 GLN A O 1
ATOM 3758 N N . ALA A 1 491 ? 6.181 -2.427 -15.725 1.00 87.12 491 ALA A N 1
ATOM 3759 C CA . ALA A 1 491 ? 5.949 -3.726 -16.335 1.00 87.12 491 ALA A CA 1
ATOM 3760 C C . ALA A 1 491 ? 5.247 -3.605 -17.684 1.00 87.12 491 ALA A C 1
ATOM 3762 O O . ALA A 1 491 ? 5.670 -4.255 -18.637 1.00 87.12 491 ALA A O 1
ATOM 3763 N N . TYR A 1 492 ? 4.221 -2.755 -17.784 1.00 84.31 492 TYR A N 1
ATOM 3764 C CA . TYR A 1 492 ? 3.523 -2.523 -19.044 1.00 84.31 492 TYR A CA 1
ATOM 3765 C C . TYR A 1 492 ? 4.445 -1.900 -20.097 1.00 84.31 492 TYR A C 1
ATOM 3767 O O . TYR A 1 492 ? 4.490 -2.383 -21.228 1.00 84.31 492 TYR A O 1
ATOM 3775 N N . ALA A 1 493 ? 5.247 -0.894 -19.726 1.00 85.56 493 ALA A N 1
ATOM 3776 C CA . ALA A 1 493 ? 6.254 -0.320 -20.620 1.00 85.56 493 ALA A CA 1
ATOM 3777 C C . ALA A 1 493 ? 7.263 -1.371 -21.106 1.00 85.56 493 ALA A C 1
ATOM 3779 O O . ALA A 1 493 ? 7.575 -1.436 -22.298 1.00 85.56 493 ALA A O 1
ATOM 3780 N N . LEU A 1 494 ? 7.748 -2.224 -20.197 1.00 94.44 494 LEU A N 1
ATOM 3781 C CA . LEU A 1 494 ? 8.683 -3.288 -20.544 1.00 94.44 494 LEU A CA 1
ATOM 3782 C C . LEU A 1 494 ? 8.033 -4.339 -21.452 1.00 94.44 494 LEU A C 1
ATOM 3784 O O . LEU A 1 494 ? 8.635 -4.729 -22.449 1.00 94.44 494 LEU A O 1
ATOM 3788 N N . ALA A 1 495 ? 6.814 -4.782 -21.142 1.00 87.81 495 ALA A N 1
ATOM 3789 C CA . ALA A 1 495 ? 6.090 -5.776 -21.928 1.00 87.81 495 ALA A CA 1
ATOM 3790 C C . ALA A 1 495 ? 5.777 -5.248 -23.335 1.00 87.81 495 ALA A C 1
ATOM 3792 O O . ALA A 1 495 ? 6.056 -5.933 -24.318 1.00 87.81 495 ALA A O 1
ATOM 3793 N N . HIS A 1 496 ? 5.313 -3.999 -23.450 1.00 86.12 496 HIS A N 1
ATOM 3794 C CA . HIS A 1 496 ? 5.113 -3.334 -24.737 1.00 86.12 496 HIS A CA 1
ATOM 3795 C C . HIS A 1 496 ? 6.406 -3.317 -25.565 1.00 86.12 496 HIS A C 1
ATOM 3797 O O . HIS A 1 496 ? 6.409 -3.697 -26.736 1.00 86.12 496 HIS A O 1
ATOM 3803 N N . HIS A 1 497 ? 7.534 -2.949 -24.952 1.00 92.88 497 HIS A N 1
ATOM 3804 C CA . HIS A 1 497 ? 8.827 -2.965 -25.632 1.00 92.88 497 HIS A CA 1
ATOM 3805 C C . HIS A 1 497 ? 9.241 -4.377 -26.087 1.00 92.88 497 HIS A C 1
ATOM 3807 O O . HIS A 1 497 ? 9.730 -4.557 -27.204 1.00 92.88 497 HIS A O 1
ATOM 3813 N N . VAL A 1 498 ? 9.039 -5.395 -25.248 1.00 95.62 498 VAL A N 1
ATOM 3814 C CA . VAL A 1 498 ? 9.405 -6.789 -25.546 1.00 95.62 498 VAL A CA 1
ATOM 3815 C C . VAL A 1 498 ? 8.556 -7.375 -26.680 1.00 95.62 498 VAL A C 1
ATOM 3817 O O . VAL A 1 498 ? 9.106 -7.968 -27.612 1.00 95.62 498 VAL A O 1
ATOM 3820 N N . TYR A 1 499 ? 7.237 -7.202 -26.624 1.00 90.25 499 TYR A N 1
ATOM 3821 C CA . TYR A 1 499 ? 6.310 -7.851 -27.552 1.00 90.25 499 TYR A CA 1
ATOM 3822 C C . TYR A 1 499 ? 6.076 -7.041 -28.825 1.00 90.25 499 TYR A C 1
ATOM 3824 O O . TYR A 1 499 ? 6.149 -7.599 -29.915 1.00 90.25 499 TYR A O 1
ATOM 3832 N N . ASN A 1 500 ? 5.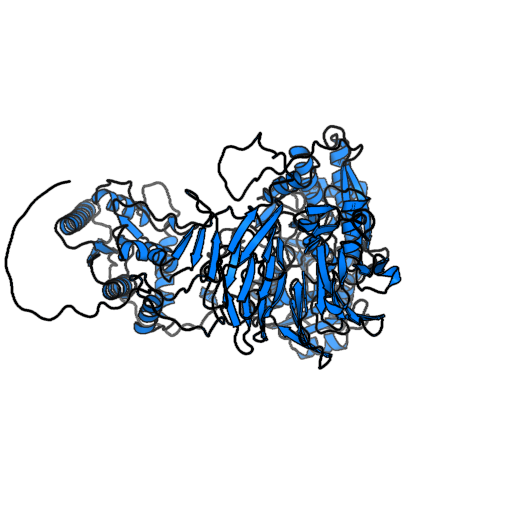879 -5.726 -28.723 1.00 86.06 500 ASN A N 1
ATOM 3833 C CA . ASN A 1 500 ? 5.470 -4.918 -29.876 1.00 86.06 500 ASN A CA 1
ATOM 3834 C C . ASN A 1 500 ? 6.662 -4.340 -30.640 1.00 86.06 500 ASN A C 1
ATOM 3836 O O . ASN A 1 500 ? 6.630 -4.254 -31.865 1.00 86.06 500 ASN A O 1
ATOM 3840 N N . GLU A 1 501 ? 7.719 -3.938 -29.934 1.00 90.31 501 GLU A N 1
ATOM 3841 C CA . GLU A 1 501 ? 8.879 -3.297 -30.567 1.00 90.31 501 GLU A CA 1
ATOM 3842 C C . GLU A 1 501 ? 9.984 -4.308 -30.888 1.00 90.31 501 GLU A C 1
ATOM 3844 O O . GLU A 1 501 ? 10.588 -4.271 -31.959 1.00 90.31 501 GLU A O 1
ATOM 3849 N N . CYS A 1 502 ? 10.250 -5.230 -29.962 1.00 93.44 502 CYS A N 1
ATOM 3850 C CA . CYS A 1 502 ? 11.253 -6.275 -30.137 1.00 93.44 502 CYS A CA 1
ATOM 3851 C C . CYS A 1 502 ? 10.713 -7.535 -30.820 1.00 93.44 502 CYS A C 1
ATOM 3853 O O . CYS A 1 502 ? 11.529 -8.336 -31.281 1.00 93.44 502 CYS A O 1
ATOM 3855 N N . VAL A 1 503 ? 9.385 -7.694 -30.886 1.00 95.06 503 VAL A N 1
ATOM 3856 C CA . VAL A 1 503 ? 8.686 -8.800 -31.559 1.00 95.06 503 VAL A CA 1
ATOM 3857 C C . VAL A 1 503 ? 9.109 -10.175 -31.019 1.00 95.06 503 VAL A C 1
ATOM 3859 O O . VAL A 1 503 ? 9.442 -11.091 -31.769 1.00 95.06 503 VAL A O 1
ATOM 3862 N N . ILE A 1 504 ? 9.154 -10.317 -29.689 1.00 95.44 504 ILE A N 1
ATOM 3863 C CA . ILE A 1 504 ? 9.548 -11.565 -29.014 1.00 95.44 504 ILE A CA 1
ATOM 3864 C C . ILE A 1 504 ? 8.315 -12.267 -28.454 1.00 95.44 504 ILE A C 1
ATOM 3866 O O . ILE A 1 504 ? 7.855 -11.920 -27.379 1.00 95.44 504 ILE A O 1
ATOM 3870 N N . GLU A 1 505 ? 7.820 -13.303 -29.128 1.00 88.69 505 GLU A N 1
ATOM 3871 C CA . GLU A 1 505 ? 6.567 -13.972 -28.737 1.00 88.69 505 GLU A CA 1
ATOM 3872 C C . GLU A 1 505 ? 6.674 -14.845 -27.476 1.00 88.69 505 GLU A C 1
ATOM 3874 O O . GLU A 1 505 ? 5.722 -14.940 -26.706 1.00 88.69 505 GLU A O 1
ATOM 3879 N N . LEU A 1 506 ? 7.818 -15.511 -27.268 1.00 93.50 506 LEU A N 1
ATOM 3880 C CA . LEU A 1 506 ? 8.022 -16.462 -26.171 1.00 93.50 506 LEU A CA 1
ATOM 3881 C C . LEU A 1 506 ? 9.046 -15.929 -25.173 1.00 93.50 506 LEU A C 1
ATOM 3883 O O . LEU A 1 506 ? 10.239 -15.829 -25.480 1.00 93.50 506 LEU A O 1
ATOM 3887 N N . VAL A 1 507 ? 8.585 -15.647 -23.956 1.00 97.38 507 VAL A N 1
ATOM 3888 C CA . VAL A 1 507 ? 9.395 -15.040 -22.895 1.00 97.38 507 VAL A CA 1
ATOM 3889 C C . VAL A 1 507 ? 9.347 -15.890 -21.627 1.00 97.38 507 VAL A C 1
ATOM 3891 O O . VAL A 1 507 ? 8.296 -16.397 -21.231 1.00 97.38 507 VAL A O 1
ATOM 3894 N N . ALA A 1 508 ? 10.503 -16.047 -20.983 1.00 96.06 508 ALA A N 1
ATOM 3895 C CA . ALA A 1 508 ? 10.615 -16.568 -19.625 1.00 96.06 508 ALA A CA 1
ATOM 3896 C C . ALA A 1 508 ? 10.754 -15.415 -18.627 1.00 96.06 508 ALA A C 1
ATOM 3898 O O . ALA A 1 508 ? 11.473 -14.449 -18.880 1.00 96.06 508 ALA A O 1
ATOM 3899 N N . GLY A 1 509 ? 10.121 -15.555 -17.468 1.00 96.00 509 GLY A N 1
ATOM 3900 C CA . GLY A 1 509 ? 10.315 -14.675 -16.323 1.00 96.00 509 GLY A CA 1
ATOM 3901 C C . GLY A 1 509 ? 11.189 -15.331 -15.263 1.00 96.00 509 GLY A C 1
ATOM 3902 O O . GLY A 1 509 ? 11.067 -16.526 -14.994 1.00 96.00 509 GLY A O 1
ATOM 3903 N N . MET A 1 510 ? 12.048 -14.558 -14.616 1.00 95.88 510 MET A N 1
ATOM 3904 C CA . MET A 1 510 ? 12.820 -15.011 -13.469 1.00 95.88 510 MET A CA 1
ATOM 3905 C C . MET A 1 510 ? 12.857 -13.885 -12.430 1.00 95.88 510 MET A C 1
ATOM 3907 O O . MET A 1 510 ? 13.103 -12.732 -12.786 1.00 95.88 510 MET A O 1
ATOM 3911 N N . ARG A 1 511 ? 12.605 -14.203 -11.153 1.00 93.56 511 ARG A N 1
ATOM 3912 C CA . ARG A 1 511 ? 12.525 -13.205 -10.068 1.00 93.56 511 ARG A CA 1
ATOM 3913 C C . ARG A 1 511 ? 13.265 -13.575 -8.782 1.00 93.56 511 ARG A C 1
ATOM 3915 O O . ARG A 1 511 ? 13.426 -14.762 -8.487 1.00 93.56 511 ARG A O 1
ATOM 3922 N N . SER A 1 512 ? 13.639 -12.578 -7.980 1.00 88.81 512 SER A N 1
ATOM 3923 C CA . SER A 1 512 ? 14.102 -12.818 -6.609 1.00 88.81 512 SER A CA 1
ATOM 3924 C C . SER A 1 512 ? 12.973 -13.373 -5.734 1.00 88.81 512 SER A C 1
ATOM 3926 O O . SER A 1 512 ? 11.782 -13.149 -5.982 1.00 88.81 512 SER A O 1
ATOM 3928 N N . ASP A 1 513 ? 13.341 -14.149 -4.715 1.00 81.75 513 ASP A N 1
ATOM 3929 C CA . ASP A 1 513 ? 12.405 -14.716 -3.740 1.00 81.75 513 ASP A CA 1
ATOM 3930 C C . ASP A 1 513 ? 12.130 -13.763 -2.570 1.00 81.75 513 ASP A C 1
ATOM 3932 O O . ASP A 1 513 ? 12.311 -14.084 -1.398 1.00 81.75 513 ASP A O 1
ATOM 3936 N N . ASP A 1 514 ? 11.715 -12.551 -2.921 1.00 75.62 514 ASP A N 1
ATOM 3937 C CA . ASP A 1 514 ? 11.276 -11.506 -2.005 1.00 75.62 514 ASP A CA 1
ATOM 3938 C C . ASP A 1 514 ? 10.006 -10.824 -2.549 1.00 75.62 514 ASP A C 1
ATOM 3940 O O . ASP A 1 514 ? 9.504 -11.162 -3.625 1.00 75.62 514 ASP A O 1
ATOM 3944 N N . ARG A 1 515 ? 9.453 -9.876 -1.779 1.00 77.25 515 ARG A N 1
ATOM 3945 C CA . ARG A 1 515 ? 8.236 -9.140 -2.158 1.00 77.25 515 ARG A CA 1
ATOM 3946 C C . ARG A 1 515 ? 8.415 -8.383 -3.476 1.00 77.25 515 ARG A C 1
ATOM 3948 O O . ARG A 1 515 ? 7.522 -8.438 -4.312 1.00 77.25 515 ARG A O 1
ATOM 3955 N N . PHE A 1 516 ? 9.548 -7.706 -3.655 1.00 83.75 516 PHE A N 1
ATOM 3956 C CA . PHE A 1 516 ? 9.815 -6.887 -4.836 1.00 83.75 516 PHE A CA 1
ATOM 3957 C C . PHE A 1 516 ? 9.855 -7.747 -6.105 1.00 83.75 516 PHE A C 1
ATOM 3959 O O . PHE A 1 516 ? 9.135 -7.476 -7.062 1.00 83.75 516 PHE A O 1
ATOM 3966 N N . GLY A 1 517 ? 10.616 -8.844 -6.085 1.00 86.00 517 GLY A N 1
ATOM 3967 C CA . GLY A 1 517 ? 10.665 -9.790 -7.196 1.00 86.00 517 GLY A CA 1
ATOM 3968 C C . GLY A 1 517 ? 9.306 -10.434 -7.477 1.00 86.00 517 GLY A C 1
ATOM 3969 O O . GLY A 1 517 ? 8.933 -10.599 -8.638 1.00 86.00 517 GLY A O 1
ATOM 3970 N N . TYR A 1 518 ? 8.560 -10.807 -6.428 1.00 82.56 518 TYR A N 1
ATOM 3971 C CA . TYR A 1 518 ? 7.238 -11.426 -6.568 1.00 82.56 518 TYR A CA 1
ATOM 3972 C C . TYR A 1 518 ? 6.232 -10.499 -7.253 1.00 82.56 518 TYR A C 1
ATOM 3974 O O . TYR A 1 518 ? 5.625 -10.908 -8.241 1.00 82.56 518 TYR A O 1
ATOM 3982 N N . LEU A 1 519 ? 6.078 -9.268 -6.759 1.00 79.00 519 LEU A N 1
ATOM 3983 C CA . LEU A 1 519 ? 5.078 -8.327 -7.270 1.00 79.00 519 LEU A CA 1
ATOM 3984 C C . LEU A 1 519 ? 5.428 -7.774 -8.633 1.00 79.00 519 LEU A C 1
ATOM 3986 O O . LEU A 1 519 ? 4.568 -7.725 -9.505 1.00 79.00 519 LEU A O 1
ATOM 3990 N N . GLY A 1 520 ? 6.692 -7.443 -8.843 1.00 84.44 520 GLY A N 1
ATOM 3991 C CA . GLY A 1 520 ? 7.120 -6.912 -10.115 1.00 84.44 520 GLY A CA 1
ATOM 3992 C C . GLY A 1 520 ? 6.985 -7.909 -11.264 1.00 84.44 520 GLY A C 1
ATOM 3993 O O . GLY A 1 520 ? 6.427 -7.586 -12.312 1.00 84.44 520 GLY A O 1
ATOM 3994 N N . LEU A 1 521 ? 7.398 -9.171 -11.064 1.00 88.75 521 LEU A N 1
ATOM 3995 C CA . LEU A 1 521 ? 7.191 -10.189 -12.099 1.00 88.75 521 LEU A CA 1
ATOM 3996 C C . LEU A 1 521 ? 5.707 -10.550 -12.268 1.00 88.75 521 LEU A C 1
ATOM 3998 O O . LEU A 1 521 ? 5.307 -10.904 -13.375 1.00 88.75 521 LEU A O 1
ATOM 4002 N N . ALA A 1 522 ? 4.894 -10.458 -11.209 1.00 77.19 522 ALA A N 1
ATOM 4003 C CA . ALA A 1 522 ? 3.445 -10.613 -11.326 1.00 77.19 522 ALA A CA 1
ATOM 4004 C C . ALA A 1 522 ? 2.837 -9.509 -12.209 1.00 77.19 522 ALA A C 1
ATOM 4006 O O . ALA A 1 522 ? 2.128 -9.839 -13.153 1.00 77.19 522 ALA A O 1
ATOM 4007 N N . ALA A 1 523 ? 3.213 -8.243 -12.000 1.00 76.94 523 ALA A N 1
ATOM 4008 C CA . ALA A 1 523 ? 2.789 -7.126 -12.847 1.00 76.94 523 ALA A CA 1
ATOM 4009 C C . ALA A 1 523 ? 3.252 -7.295 -14.307 1.00 76.94 523 ALA A C 1
ATOM 4011 O O . ALA A 1 523 ? 2.497 -7.027 -15.241 1.00 76.94 523 ALA A O 1
ATOM 4012 N N . PHE A 1 524 ? 4.474 -7.801 -14.531 1.00 85.75 524 PHE A N 1
ATOM 4013 C CA . PHE A 1 524 ? 4.929 -8.149 -15.882 1.00 85.75 524 PHE A CA 1
ATOM 4014 C C . PHE A 1 524 ? 4.081 -9.242 -16.505 1.00 85.75 524 PHE A C 1
ATOM 4016 O O . PHE A 1 524 ? 3.679 -9.105 -17.655 1.00 85.75 524 PHE A O 1
ATOM 4023 N N . ARG A 1 525 ? 3.809 -10.321 -15.768 1.00 79.56 525 ARG A N 1
ATOM 4024 C CA . ARG A 1 525 ? 2.971 -11.414 -16.255 1.00 79.56 525 ARG A CA 1
ATOM 4025 C C . ARG A 1 525 ? 1.579 -10.912 -16.632 1.00 79.56 525 ARG A C 1
ATOM 4027 O O . ARG A 1 525 ? 1.122 -11.243 -17.715 1.00 79.56 525 ARG A O 1
ATOM 4034 N N . GLU A 1 526 ? 0.960 -10.089 -15.795 1.00 69.25 526 GLU A N 1
ATOM 4035 C CA . GLU A 1 526 ? -0.348 -9.494 -16.073 1.00 69.25 526 GLU A CA 1
ATOM 4036 C C . GLU A 1 526 ? -0.322 -8.658 -17.365 1.00 69.25 526 GLU A C 1
ATOM 4038 O O . GLU A 1 526 ? -1.140 -8.857 -18.263 1.00 69.25 526 GLU A O 1
ATOM 4043 N N . ALA A 1 527 ? 0.673 -7.777 -17.522 1.00 73.31 527 ALA A N 1
ATOM 4044 C CA . ALA A 1 527 ? 0.849 -7.004 -18.751 1.00 73.31 527 ALA A CA 1
ATOM 4045 C C . ALA A 1 527 ? 1.083 -7.905 -19.981 1.00 73.31 527 ALA A C 1
ATOM 4047 O O . ALA A 1 527 ? 0.551 -7.647 -21.059 1.00 73.31 527 ALA A O 1
ATOM 4048 N N . SER A 1 528 ? 1.852 -8.979 -19.808 1.00 76.62 528 SER A N 1
ATOM 4049 C CA . SER A 1 528 ? 2.131 -10.006 -20.814 1.00 76.62 528 SER A CA 1
ATOM 4050 C C . SER A 1 528 ? 0.851 -10.714 -21.274 1.00 76.62 528 SER A C 1
ATOM 4052 O O . SER A 1 528 ? 0.600 -10.825 -22.474 1.00 76.62 528 SER A O 1
ATOM 4054 N N . ASP A 1 529 ? 0.023 -11.145 -20.320 1.00 67.69 529 ASP A N 1
ATOM 4055 C CA . ASP A 1 529 ? -1.250 -11.828 -20.554 1.00 67.69 529 ASP A CA 1
ATOM 4056 C C . ASP A 1 529 ? -2.236 -10.887 -21.279 1.00 67.69 529 ASP A C 1
ATOM 4058 O O . ASP A 1 529 ? -2.838 -11.279 -22.281 1.00 67.69 529 ASP A O 1
ATOM 4062 N N . ARG A 1 530 ? -2.317 -9.612 -20.863 1.00 63.44 530 ARG A N 1
ATOM 4063 C CA . ARG A 1 530 ? -3.142 -8.570 -21.514 1.00 63.44 530 ARG A CA 1
ATOM 4064 C C . ARG A 1 530 ? -2.729 -8.282 -22.960 1.00 63.44 530 ARG A C 1
ATOM 4066 O O . ARG A 1 530 ? -3.585 -7.990 -23.791 1.00 63.44 530 ARG A O 1
ATOM 4073 N N . LEU A 1 531 ? -1.435 -8.372 -23.266 1.00 70.75 531 LEU A N 1
ATOM 4074 C CA . LEU A 1 531 ? -0.911 -8.228 -24.628 1.00 70.75 531 LEU A CA 1
ATOM 4075 C C . LEU A 1 531 ? -1.058 -9.512 -25.467 1.00 70.75 531 LEU A C 1
ATOM 4077 O O . LEU A 1 531 ? -0.666 -9.522 -26.629 1.00 70.75 531 LEU A O 1
ATOM 4081 N N . GLY A 1 532 ? -1.631 -10.588 -24.915 1.00 71.44 532 GLY A N 1
ATOM 4082 C CA . GLY A 1 532 ? -1.845 -11.855 -25.622 1.00 71.44 532 GLY A CA 1
ATOM 4083 C C . GLY A 1 532 ? -0.620 -12.774 -25.660 1.00 71.44 532 GLY A C 1
ATOM 4084 O O . GLY A 1 532 ? -0.603 -13.743 -26.419 1.00 71.44 532 GLY A O 1
ATOM 4085 N N . HIS A 1 533 ? 0.393 -12.502 -24.835 1.00 79.88 533 HIS A N 1
ATOM 4086 C CA . HIS A 1 533 ? 1.658 -13.232 -24.804 1.00 79.88 533 HIS A CA 1
ATOM 4087 C C . HIS A 1 533 ? 1.945 -13.783 -23.401 1.00 79.88 533 HIS A C 1
ATOM 4089 O O . HIS A 1 533 ? 2.796 -13.239 -22.701 1.00 79.88 533 HIS A O 1
ATOM 4095 N N . PRO A 1 534 ? 1.277 -14.852 -22.937 1.00 78.75 534 PRO A N 1
ATOM 4096 C CA . PRO A 1 534 ? 1.516 -15.374 -21.597 1.00 78.75 534 PRO A CA 1
ATOM 4097 C C . PRO A 1 534 ? 2.954 -15.860 -21.403 1.00 78.75 534 PRO A C 1
ATOM 4099 O O . PRO A 1 534 ? 3.552 -16.474 -22.294 1.00 78.75 534 PRO A O 1
ATOM 4102 N N . LEU A 1 535 ? 3.512 -15.624 -20.210 1.00 81.81 535 LEU A N 1
ATOM 4103 C CA . LEU A 1 535 ? 4.863 -16.085 -19.879 1.00 81.81 535 LEU A CA 1
ATOM 4104 C C . LEU A 1 535 ? 4.965 -17.608 -20.015 1.00 81.81 535 LEU A C 1
ATOM 4106 O O . LEU A 1 535 ? 4.198 -18.365 -19.418 1.00 81.81 535 LEU A O 1
ATOM 4110 N N . ARG A 1 536 ? 5.986 -18.075 -20.741 1.00 88.00 536 ARG A N 1
ATOM 4111 C CA . ARG A 1 536 ? 6.194 -19.506 -21.001 1.00 88.00 536 ARG A CA 1
ATOM 4112 C C . ARG A 1 536 ? 6.540 -20.284 -19.733 1.00 88.00 536 ARG A C 1
ATOM 4114 O O . ARG A 1 536 ? 6.159 -21.449 -19.600 1.00 88.00 536 ARG A O 1
ATOM 4121 N N . LEU A 1 537 ? 7.306 -19.648 -18.851 1.00 83.56 537 LEU A N 1
ATOM 4122 C CA . LEU A 1 537 ? 7.658 -20.129 -17.522 1.00 83.56 537 LEU A CA 1
ATOM 4123 C C . LEU A 1 537 ? 8.048 -18.958 -16.618 1.00 83.56 537 LEU A C 1
ATOM 4125 O O . LEU A 1 537 ? 8.556 -17.937 -17.089 1.00 83.56 537 LEU A O 1
ATOM 4129 N N . SER A 1 538 ? 7.864 -19.146 -15.314 1.00 84.56 538 SER A N 1
ATOM 4130 C CA . SER A 1 538 ? 8.318 -18.222 -14.275 1.00 84.56 538 SER A CA 1
ATOM 4131 C C . SER A 1 538 ? 9.180 -18.970 -13.265 1.00 84.56 538 SER A C 1
ATOM 4133 O O . SER A 1 538 ? 8.746 -19.961 -12.679 1.00 84.56 538 SER A O 1
ATOM 4135 N N . LEU A 1 539 ? 10.404 -18.494 -13.064 1.00 88.50 539 LEU A N 1
ATOM 4136 C CA . LEU A 1 539 ? 11.392 -19.087 -12.168 1.00 88.50 539 LEU A CA 1
ATOM 4137 C C . LEU A 1 539 ? 11.710 -18.143 -11.009 1.00 88.50 539 LEU A C 1
ATOM 4139 O O . LEU A 1 539 ? 11.498 -16.933 -11.087 1.00 88.50 539 LEU A O 1
ATOM 4143 N N . ARG A 1 540 ? 12.259 -18.701 -9.930 1.00 88.44 540 ARG A N 1
ATOM 4144 C CA . ARG A 1 540 ? 12.723 -17.934 -8.770 1.00 88.44 540 ARG A CA 1
ATOM 4145 C C . ARG A 1 540 ? 14.206 -18.167 -8.511 1.00 88.44 540 ARG A C 1
ATOM 4147 O O . ARG A 1 540 ? 14.703 -19.263 -8.771 1.00 88.44 540 ARG A O 1
ATOM 4154 N N . TRP A 1 541 ? 14.879 -17.177 -7.936 1.00 89.94 541 TRP A N 1
ATOM 4155 C CA . TRP A 1 541 ? 16.171 -17.366 -7.281 1.00 89.94 541 TRP A CA 1
ATOM 4156 C C . TRP A 1 541 ? 16.137 -16.891 -5.839 1.00 89.94 541 TRP A C 1
ATOM 4158 O O . TRP A 1 541 ? 15.420 -15.955 -5.485 1.00 89.94 541 TRP A O 1
ATOM 4168 N N . VAL A 1 542 ? 16.962 -17.524 -5.013 1.00 83.31 542 VAL A N 1
ATOM 4169 C CA . VAL A 1 542 ? 17.150 -17.095 -3.633 1.00 83.31 542 VAL A CA 1
ATOM 4170 C C . VAL A 1 542 ? 18.236 -16.032 -3.581 1.00 83.31 542 VAL A C 1
ATOM 4172 O O . VAL A 1 542 ? 19.247 -16.082 -4.283 1.00 83.31 542 VAL A O 1
ATOM 4175 N N . ALA A 1 543 ? 18.018 -15.063 -2.709 1.00 71.88 543 ALA A N 1
ATOM 4176 C CA . ALA A 1 543 ? 18.966 -14.031 -2.366 1.00 71.88 543 ALA A CA 1
ATOM 4177 C C . ALA A 1 543 ? 20.397 -14.572 -2.133 1.00 71.88 543 ALA A C 1
ATOM 4179 O O . ALA A 1 543 ? 20.625 -15.361 -1.222 1.00 71.88 543 ALA A O 1
ATOM 4180 N N . GLY A 1 544 ? 21.376 -14.095 -2.920 1.00 74.50 544 GLY A N 1
ATOM 4181 C CA . GLY A 1 544 ? 22.799 -14.424 -2.722 1.00 74.50 544 GLY A CA 1
ATOM 4182 C C . GLY A 1 544 ? 23.225 -15.762 -3.331 1.00 74.50 544 GLY A C 1
ATOM 4183 O O . GLY A 1 544 ? 24.362 -16.189 -3.148 1.00 74.50 544 GLY A O 1
ATOM 4184 N N . GLN A 1 545 ? 22.330 -16.417 -4.070 1.00 84.06 545 GLN A N 1
ATOM 4185 C CA . GLN A 1 545 ? 22.628 -17.608 -4.852 1.00 84.06 545 GLN A CA 1
ATOM 4186 C C . GLN A 1 545 ? 23.753 -17.333 -5.867 1.00 84.06 545 GLN A C 1
ATOM 4188 O O . GLN A 1 545 ? 23.700 -16.374 -6.633 1.00 84.06 545 GLN A O 1
ATOM 4193 N N . GLU A 1 546 ? 24.775 -18.193 -5.883 1.00 89.56 546 GLU A N 1
ATOM 4194 C CA . GLU A 1 546 ? 25.925 -18.051 -6.791 1.00 89.56 546 GLU A CA 1
ATOM 4195 C C . GLU A 1 546 ? 25.775 -18.857 -8.088 1.00 89.56 546 GLU A C 1
ATOM 4197 O O . GLU A 1 546 ? 26.304 -18.469 -9.127 1.00 89.56 546 GLU A O 1
ATOM 4202 N N . SER A 1 547 ? 25.044 -19.975 -8.061 1.00 91.69 547 SER A N 1
ATOM 4203 C CA . SER A 1 547 ? 24.849 -20.852 -9.224 1.00 91.69 547 SER A CA 1
ATOM 4204 C C . SER A 1 547 ? 23.398 -20.849 -9.683 1.00 91.69 547 SER A C 1
ATOM 4206 O O . SER A 1 547 ? 22.504 -21.134 -8.890 1.00 91.69 547 SER A O 1
ATOM 4208 N N . PHE A 1 548 ? 23.163 -20.601 -10.974 1.00 94.94 548 PHE A N 1
ATOM 4209 C CA . PHE A 1 548 ? 21.826 -20.583 -11.589 1.00 94.94 548 PHE A CA 1
ATOM 4210 C C . PHE A 1 548 ? 21.660 -21.679 -12.653 1.00 94.94 548 PHE A C 1
ATOM 4212 O O . PHE A 1 548 ? 20.779 -21.603 -13.508 1.00 94.94 548 PHE A O 1
ATOM 4219 N N . ALA A 1 549 ? 22.510 -22.711 -12.623 1.00 93.94 549 ALA A N 1
ATOM 4220 C CA . ALA A 1 549 ? 22.615 -23.710 -13.687 1.00 93.94 549 ALA A CA 1
ATOM 4221 C C . ALA A 1 549 ? 21.293 -24.433 -13.999 1.00 93.94 549 ALA A C 1
ATOM 4223 O O . ALA A 1 549 ? 21.005 -24.679 -15.173 1.00 93.94 549 ALA A O 1
ATOM 4224 N N . GLU A 1 550 ? 20.491 -24.749 -12.978 1.00 91.94 550 GLU A N 1
ATOM 4225 C CA . GLU A 1 550 ? 19.187 -25.402 -13.135 1.00 91.94 550 GLU A CA 1
ATOM 4226 C C . GLU A 1 550 ? 18.168 -24.483 -13.816 1.00 91.94 550 GLU A C 1
ATOM 4228 O O . GLU A 1 550 ? 17.587 -24.862 -14.831 1.00 91.94 550 GLU A O 1
ATOM 4233 N N . ALA A 1 551 ? 18.023 -23.246 -13.334 1.00 92.12 551 ALA A N 1
ATOM 4234 C CA . ALA A 1 551 ? 17.141 -22.255 -13.948 1.00 92.12 551 ALA A CA 1
ATOM 4235 C C . ALA A 1 551 ? 17.537 -21.980 -15.408 1.00 92.12 551 ALA A C 1
ATOM 4237 O O . ALA A 1 551 ? 16.697 -21.998 -16.304 1.00 92.12 551 ALA A O 1
ATOM 4238 N N . ILE A 1 552 ? 18.837 -21.821 -15.677 1.00 95.56 552 ILE A N 1
ATOM 4239 C CA . ILE A 1 552 ? 19.350 -21.598 -17.034 1.00 95.56 552 ILE A CA 1
ATOM 4240 C C . ILE A 1 552 ? 19.128 -22.833 -17.926 1.00 95.56 552 ILE A C 1
ATOM 4242 O O . ILE A 1 552 ? 18.880 -22.678 -19.118 1.00 95.56 552 ILE A O 1
ATOM 4246 N N . ASN A 1 553 ? 19.185 -24.054 -17.377 1.00 94.06 553 ASN A N 1
ATOM 4247 C CA . ASN A 1 553 ? 18.843 -25.270 -18.124 1.00 94.06 553 ASN A CA 1
ATOM 4248 C C . ASN A 1 553 ? 17.366 -25.272 -18.523 1.00 94.06 553 ASN A C 1
ATOM 4250 O O . ASN A 1 553 ? 17.053 -25.558 -19.675 1.00 94.06 553 ASN A O 1
ATOM 4254 N N . GLN A 1 554 ? 16.474 -24.916 -17.595 1.00 92.62 554 GLN A N 1
ATOM 4255 C CA . GLN A 1 554 ? 15.041 -24.817 -17.870 1.00 92.62 554 GLN A CA 1
ATOM 4256 C C . GLN A 1 554 ? 14.746 -23.749 -18.933 1.00 92.62 554 GLN A C 1
ATOM 4258 O O . GLN A 1 554 ? 13.974 -24.005 -19.854 1.00 92.62 554 GLN A O 1
ATOM 4263 N N . ILE A 1 555 ? 15.419 -22.595 -18.876 1.00 94.50 555 ILE A N 1
ATOM 4264 C CA . ILE A 1 555 ? 15.321 -21.546 -19.905 1.00 94.50 555 ILE A CA 1
ATOM 4265 C C . ILE A 1 555 ? 15.785 -22.076 -21.271 1.00 94.50 555 ILE A C 1
ATOM 4267 O O . ILE A 1 555 ? 15.086 -21.888 -22.265 1.00 94.50 555 ILE A O 1
ATOM 4271 N N . ALA A 1 556 ? 16.919 -22.784 -21.323 1.00 93.50 556 ALA A N 1
ATOM 4272 C CA . ALA A 1 556 ? 17.477 -23.315 -22.566 1.00 93.50 556 ALA A CA 1
ATOM 4273 C C . ALA A 1 556 ? 16.536 -24.308 -23.271 1.00 93.50 556 ALA A C 1
ATOM 4275 O O . ALA A 1 556 ? 16.365 -24.233 -24.485 1.00 93.50 556 ALA A O 1
ATOM 4276 N N . VAL A 1 557 ? 15.894 -25.212 -22.521 1.00 93.75 557 VAL A N 1
ATOM 4277 C CA . VAL A 1 557 ? 14.963 -26.206 -23.094 1.00 93.75 557 VAL A CA 1
ATOM 4278 C C . VAL A 1 557 ? 13.568 -25.642 -23.382 1.00 93.75 557 VAL A C 1
ATOM 4280 O O . VAL A 1 557 ? 12.778 -26.294 -24.059 1.00 93.75 557 VAL A O 1
ATOM 4283 N N . SER A 1 558 ? 13.256 -24.438 -22.894 1.00 90.12 558 SER A N 1
ATOM 4284 C CA . SER A 1 558 ? 11.946 -23.797 -23.087 1.00 90.12 558 SER A CA 1
ATOM 4285 C C . SER A 1 558 ? 11.809 -23.044 -24.413 1.00 90.12 558 SER A C 1
ATOM 4287 O O . SER A 1 558 ? 10.717 -22.562 -24.708 1.00 90.12 558 SER A O 1
ATOM 4289 N N . ALA A 1 559 ? 12.891 -22.945 -25.198 1.00 86.56 559 ALA A N 1
ATOM 4290 C CA . ALA A 1 559 ? 12.931 -22.290 -26.511 1.00 86.56 559 ALA A CA 1
ATOM 4291 C C . ALA A 1 559 ? 12.399 -20.839 -26.515 1.00 86.56 559 ALA A C 1
ATOM 4293 O O . ALA A 1 559 ? 11.810 -20.384 -27.493 1.00 86.56 559 ALA A O 1
ATOM 4294 N N . VAL A 1 560 ? 12.596 -20.110 -25.413 1.00 95.94 560 VAL A N 1
ATOM 4295 C CA . VAL A 1 560 ? 12.199 -18.700 -25.299 1.00 95.94 560 VAL A CA 1
ATOM 4296 C C . VAL A 1 560 ? 13.168 -17.792 -26.060 1.00 95.94 560 VAL A C 1
ATOM 4298 O O . VAL A 1 560 ? 14.372 -18.041 -26.082 1.00 95.94 560 VAL A O 1
ATOM 4301 N N . GLY A 1 561 ? 12.650 -16.718 -26.657 1.00 96.00 561 GLY A N 1
ATOM 4302 C CA . GLY A 1 561 ? 13.454 -15.665 -27.291 1.00 96.00 561 GLY A CA 1
ATOM 4303 C C . GLY A 1 561 ? 13.861 -14.548 -26.322 1.00 96.00 561 GLY A C 1
ATOM 4304 O O . GLY A 1 561 ? 14.842 -13.840 -26.566 1.00 96.00 561 GLY A O 1
ATOM 4305 N N . GLY A 1 562 ? 13.138 -14.410 -25.204 1.00 97.62 562 GLY A N 1
ATOM 4306 C CA . GLY A 1 562 ? 13.365 -13.386 -24.186 1.00 97.62 562 GLY A CA 1
ATOM 4307 C C . GLY A 1 562 ? 13.442 -13.944 -22.765 1.00 97.62 562 GLY A C 1
ATOM 4308 O O . GLY A 1 562 ? 12.770 -14.918 -22.424 1.00 97.62 562 GLY A O 1
ATOM 4309 N N . LEU A 1 563 ? 14.252 -13.296 -21.929 1.00 98.50 563 LEU A N 1
ATOM 4310 C CA . LEU A 1 563 ? 14.342 -13.532 -20.491 1.00 98.50 563 LEU A CA 1
ATOM 4311 C C . LEU A 1 563 ? 14.151 -12.210 -19.746 1.00 98.50 563 LEU A C 1
ATOM 4313 O O . LEU A 1 563 ? 14.964 -11.302 -19.901 1.00 98.50 563 LEU A O 1
ATOM 4317 N N . VAL A 1 564 ? 13.112 -12.127 -18.921 1.00 98.62 564 VAL A N 1
ATOM 4318 C CA . VAL A 1 564 ? 12.833 -10.985 -18.042 1.00 98.62 564 VAL A CA 1
ATOM 4319 C C . VAL A 1 564 ? 13.355 -11.291 -16.644 1.00 98.62 564 VAL A C 1
ATOM 4321 O O . VAL A 1 564 ? 13.002 -12.314 -16.056 1.00 98.62 564 VAL A O 1
ATOM 4324 N N . LEU A 1 565 ? 14.196 -10.404 -16.116 1.00 98.25 565 LEU A N 1
ATOM 4325 C CA . LEU A 1 565 ? 14.777 -10.486 -14.780 1.00 98.25 565 LEU A CA 1
ATOM 4326 C C . LEU A 1 565 ? 14.160 -9.420 -13.870 1.00 98.25 565 LEU A C 1
ATOM 4328 O O . LEU A 1 565 ? 14.272 -8.227 -14.154 1.00 98.25 565 LEU A O 1
ATOM 4332 N N . TRP A 1 566 ? 13.565 -9.845 -12.754 1.00 95.81 566 TRP A N 1
ATOM 4333 C CA . TRP A 1 566 ? 12.999 -8.933 -11.757 1.00 95.81 566 TRP A CA 1
ATOM 4334 C C . TRP A 1 566 ? 13.619 -9.137 -10.377 1.00 95.81 566 TRP A C 1
ATOM 4336 O O . TRP A 1 566 ? 13.345 -10.124 -9.693 1.00 95.81 566 TRP A O 1
ATOM 4346 N N . GLY A 1 567 ? 14.486 -8.216 -9.962 1.00 91.62 567 GLY A N 1
ATOM 4347 C CA . GLY A 1 567 ? 15.149 -8.296 -8.665 1.00 91.62 567 GLY A CA 1
ATOM 4348 C C . GLY A 1 567 ? 16.428 -7.456 -8.577 1.00 91.62 567 GLY A C 1
ATOM 4349 O O . GLY A 1 567 ? 16.646 -6.564 -9.396 1.00 91.62 567 GLY A O 1
ATOM 4350 N N . PRO A 1 568 ? 17.282 -7.713 -7.572 1.00 89.00 568 PRO A N 1
ATOM 4351 C CA . PRO A 1 568 ? 18.474 -6.908 -7.307 1.00 89.00 568 PRO A CA 1
ATOM 4352 C C . PRO A 1 568 ? 19.516 -6.942 -8.435 1.00 89.00 568 PRO A C 1
ATOM 4354 O O . PRO A 1 568 ? 19.772 -7.993 -9.030 1.00 89.00 568 PRO A O 1
ATOM 4357 N N . ALA A 1 569 ? 20.180 -5.803 -8.657 1.00 90.75 569 ALA A N 1
ATOM 4358 C CA . ALA A 1 569 ? 21.143 -5.589 -9.741 1.00 90.75 569 ALA A CA 1
ATOM 4359 C C . ALA A 1 569 ? 22.301 -6.606 -9.754 1.00 90.75 569 ALA A C 1
ATOM 4361 O O . ALA A 1 569 ? 22.629 -7.162 -10.803 1.00 90.75 569 ALA A O 1
ATOM 4362 N N . ASP A 1 570 ? 22.902 -6.890 -8.595 1.00 89.81 570 ASP A N 1
ATOM 4363 C CA . ASP A 1 570 ? 24.068 -7.780 -8.497 1.00 89.81 570 ASP A CA 1
ATOM 4364 C C . ASP A 1 570 ? 23.732 -9.247 -8.795 1.00 89.81 570 ASP A C 1
ATOM 4366 O O . ASP A 1 570 ? 24.492 -9.937 -9.483 1.00 89.81 570 ASP A O 1
ATOM 4370 N N . ASP A 1 571 ? 22.580 -9.721 -8.312 1.00 91.19 571 ASP A N 1
ATOM 4371 C CA . ASP A 1 571 ? 22.099 -11.078 -8.583 1.00 91.19 571 ASP A CA 1
ATOM 4372 C C . ASP A 1 571 ? 21.726 -11.215 -10.071 1.00 91.19 571 ASP A C 1
ATOM 4374 O O . ASP A 1 571 ? 22.153 -12.164 -10.736 1.00 91.19 571 ASP A O 1
ATOM 4378 N N . ALA A 1 572 ? 21.024 -10.223 -10.634 1.00 94.88 572 ALA A N 1
ATOM 4379 C CA . ALA A 1 572 ? 20.703 -10.176 -12.060 1.00 94.88 572 ALA A CA 1
ATOM 4380 C C . ALA A 1 572 ? 21.969 -10.179 -12.935 1.00 94.88 572 ALA A C 1
ATOM 4382 O O . ALA A 1 572 ? 22.050 -10.928 -13.910 1.00 94.88 572 ALA A O 1
ATOM 4383 N N . ALA A 1 573 ? 23.002 -9.422 -12.557 1.00 95.94 573 ALA A N 1
ATOM 4384 C CA . ALA A 1 573 ? 24.284 -9.413 -13.254 1.00 95.94 573 ALA A CA 1
ATOM 4385 C C . ALA A 1 573 ? 24.965 -10.796 -13.260 1.00 95.94 573 ALA A C 1
ATOM 4387 O O . ALA A 1 573 ? 25.509 -11.208 -14.288 1.00 95.94 573 ALA A O 1
ATOM 4388 N N . LYS A 1 574 ? 24.916 -11.548 -12.148 1.00 96.06 574 LYS A N 1
ATOM 4389 C CA . LYS A 1 574 ? 25.426 -12.934 -12.091 1.00 96.06 574 LYS A CA 1
ATOM 4390 C C . LYS A 1 574 ? 24.676 -13.847 -13.064 1.00 96.06 574 LYS A C 1
ATOM 4392 O O . LYS A 1 574 ? 25.321 -14.609 -13.790 1.00 96.06 574 LYS A O 1
ATOM 4397 N N . ILE A 1 575 ? 23.346 -13.736 -13.116 1.00 97.12 575 ILE A N 1
ATOM 4398 C CA . ILE A 1 575 ? 22.499 -14.499 -14.045 1.00 97.12 575 ILE A CA 1
ATOM 4399 C C . ILE A 1 575 ? 22.877 -14.170 -15.492 1.00 97.12 575 ILE A C 1
ATOM 4401 O O . ILE A 1 575 ? 23.157 -15.081 -16.269 1.00 97.12 575 ILE A O 1
ATOM 4405 N N . VAL A 1 576 ? 22.979 -12.882 -15.837 1.00 98.19 576 VAL A N 1
ATOM 4406 C CA . VAL A 1 576 ? 23.376 -12.415 -17.175 1.00 98.19 576 VAL A CA 1
ATOM 4407 C C . VAL A 1 576 ? 24.722 -13.010 -17.590 1.00 98.19 576 VAL A C 1
ATOM 4409 O O . VAL A 1 576 ? 24.828 -13.584 -18.677 1.00 98.19 576 VAL A O 1
ATOM 4412 N N . ARG A 1 577 ? 25.741 -12.957 -16.718 1.00 97.81 577 ARG A N 1
ATOM 4413 C CA . ARG A 1 577 ? 27.062 -13.546 -17.005 1.00 97.81 577 ARG A CA 1
ATOM 4414 C C . ARG A 1 577 ? 26.974 -15.046 -17.284 1.00 97.81 577 ARG A C 1
ATOM 4416 O O . ARG A 1 577 ? 27.592 -15.515 -18.235 1.00 97.81 577 ARG A O 1
ATOM 4423 N N . GLN A 1 578 ? 26.199 -15.795 -16.499 1.00 97.75 578 GLN A N 1
ATOM 4424 C CA . GLN A 1 578 ? 26.065 -17.246 -16.675 1.00 97.75 578 GLN A CA 1
ATOM 4425 C C . GLN A 1 578 ? 25.245 -17.618 -17.918 1.00 97.75 578 GLN A C 1
ATOM 4427 O O . GLN A 1 578 ? 25.622 -18.545 -18.632 1.00 97.75 578 GLN A O 1
ATOM 4432 N N . VAL A 1 579 ? 24.177 -16.875 -18.226 1.00 97.62 579 VAL A N 1
ATOM 4433 C CA . VAL A 1 579 ? 23.381 -17.046 -19.456 1.00 97.62 579 VAL A CA 1
ATOM 4434 C C . VAL A 1 579 ? 24.253 -16.821 -20.693 1.00 97.62 579 VAL A C 1
ATOM 4436 O O . VAL A 1 579 ? 24.243 -17.641 -21.614 1.00 97.62 579 VAL A O 1
ATOM 4439 N N . ARG A 1 580 ? 25.062 -15.751 -20.694 1.00 97.31 580 ARG A N 1
ATOM 4440 C CA . ARG A 1 580 ? 25.998 -15.437 -21.785 1.00 97.31 580 ARG A CA 1
ATOM 4441 C C . ARG A 1 580 ? 27.137 -16.451 -21.886 1.00 97.31 580 ARG A C 1
ATOM 4443 O O . ARG A 1 580 ? 27.444 -16.888 -22.990 1.00 97.31 580 ARG A O 1
ATOM 4450 N N . ALA A 1 581 ? 27.713 -16.885 -20.763 1.00 96.56 581 ALA A N 1
ATOM 4451 C CA . ALA A 1 581 ? 28.763 -17.908 -20.741 1.00 96.56 581 ALA A CA 1
ATOM 4452 C C . ALA A 1 581 ? 28.293 -19.258 -21.307 1.00 96.56 581 ALA A C 1
ATOM 4454 O O . ALA A 1 581 ? 29.085 -19.995 -21.886 1.00 96.56 581 ALA A O 1
ATOM 4455 N N . ARG A 1 582 ? 26.997 -19.568 -21.178 1.00 96.12 582 ARG A N 1
ATOM 4456 C CA . ARG A 1 582 ? 26.382 -20.763 -21.770 1.00 96.12 582 ARG A CA 1
ATOM 4457 C C . ARG A 1 582 ? 26.052 -20.627 -23.259 1.00 96.12 582 ARG A C 1
ATOM 4459 O O . ARG A 1 582 ? 25.573 -21.590 -23.847 1.00 96.12 582 ARG A O 1
ATOM 4466 N N . GLY A 1 583 ? 26.268 -19.451 -23.850 1.00 95.12 583 GLY A N 1
ATOM 4467 C CA . GLY A 1 583 ? 25.987 -19.187 -25.260 1.00 95.12 583 GLY A CA 1
ATOM 4468 C C . GLY A 1 583 ? 24.498 -19.172 -25.610 1.00 95.12 583 GLY A C 1
ATOM 4469 O O . GLY A 1 583 ? 24.157 -19.423 -26.763 1.00 95.12 583 GLY A O 1
ATOM 4470 N N . LEU A 1 584 ? 23.602 -18.909 -24.647 1.00 94.44 584 LEU A N 1
ATOM 4471 C CA . LEU A 1 584 ? 22.167 -18.869 -24.938 1.00 94.44 584 LEU A CA 1
ATOM 4472 C C . LEU A 1 584 ? 21.815 -17.621 -25.768 1.00 94.44 584 LEU A C 1
ATOM 4474 O O . LEU A 1 584 ? 22.100 -16.503 -25.321 1.00 94.44 584 LEU A O 1
ATOM 4478 N N . PRO A 1 585 ? 21.136 -17.775 -26.920 1.00 92.00 585 PRO A N 1
ATOM 4479 C CA . PRO A 1 585 ? 20.784 -16.671 -27.813 1.00 92.00 585 PRO A CA 1
ATOM 4480 C C . PRO A 1 585 ? 19.527 -15.909 -27.346 1.00 92.00 585 PRO A C 1
ATOM 4482 O O . PRO A 1 585 ? 18.716 -15.485 -28.162 1.00 92.00 585 PRO A O 1
ATOM 4485 N N . VAL A 1 586 ? 19.339 -15.746 -26.033 1.00 96.12 586 VAL A N 1
ATOM 4486 C CA . VAL A 1 586 ? 18.172 -15.057 -25.458 1.00 96.12 586 VAL A CA 1
ATOM 4487 C C . VAL A 1 586 ? 18.443 -13.564 -25.292 1.00 96.12 586 VAL A C 1
ATOM 4489 O O . VAL A 1 586 ? 19.505 -13.156 -24.796 1.00 96.12 586 VAL A O 1
ATOM 4492 N N . ARG A 1 587 ? 17.473 -12.724 -25.662 1.00 97.94 587 ARG A N 1
ATOM 4493 C CA . ARG A 1 587 ? 17.500 -11.298 -25.311 1.00 97.94 587 ARG A CA 1
ATOM 4494 C C . ARG A 1 587 ? 17.123 -11.140 -23.841 1.00 97.94 587 ARG A C 1
ATOM 4496 O O . ARG A 1 587 ? 16.246 -11.847 -23.353 1.00 97.94 587 ARG A O 1
ATOM 4503 N N . ILE A 1 588 ? 17.827 -10.267 -23.124 1.00 98.62 588 ILE A N 1
ATOM 4504 C CA . ILE A 1 588 ? 17.645 -10.107 -21.677 1.00 98.62 588 ILE A CA 1
ATOM 4505 C C . ILE A 1 588 ? 17.040 -8.737 -21.396 1.00 98.62 588 ILE A C 1
ATOM 4507 O O . ILE A 1 588 ? 17.562 -7.718 -21.854 1.00 98.62 588 ILE A O 1
ATOM 4511 N N . PHE A 1 589 ? 15.966 -8.760 -20.618 1.00 98.62 589 PHE A N 1
ATOM 4512 C CA . PHE A 1 589 ? 15.172 -7.623 -20.188 1.00 98.62 589 PHE A CA 1
ATOM 4513 C C . PHE A 1 589 ? 15.115 -7.578 -18.657 1.00 98.62 589 PHE A C 1
ATOM 4515 O O . PHE A 1 589 ? 15.294 -8.614 -18.012 1.00 98.62 589 PHE A O 1
ATOM 4522 N N . GLY A 1 590 ? 14.815 -6.431 -18.051 1.00 97.19 590 GLY A N 1
ATOM 4523 C CA . GLY A 1 590 ? 14.530 -6.404 -16.617 1.00 97.19 590 GLY A CA 1
ATOM 4524 C C . GLY A 1 590 ? 13.997 -5.092 -16.059 1.00 97.19 590 GLY A C 1
ATOM 4525 O O . GLY A 1 590 ? 13.725 -4.145 -16.796 1.00 97.19 590 GLY A O 1
ATOM 4526 N N . CYS A 1 591 ? 13.816 -5.093 -14.741 1.00 95.25 591 CYS A N 1
ATOM 4527 C CA . CYS A 1 591 ? 13.253 -3.987 -13.967 1.00 95.25 591 CYS A CA 1
ATOM 4528 C C . CYS A 1 591 ? 14.203 -2.780 -13.842 1.00 95.25 591 CYS A C 1
ATOM 4530 O O . CYS A 1 591 ? 15.392 -2.871 -14.159 1.00 95.25 591 CYS A O 1
ATOM 4532 N N . ASP A 1 592 ? 13.685 -1.677 -13.299 1.00 92.75 592 ASP A N 1
ATOM 4533 C CA . ASP A 1 592 ? 14.400 -0.422 -13.013 1.00 92.75 592 ASP A CA 1
ATOM 4534 C C . ASP A 1 592 ? 15.753 -0.588 -12.321 1.00 92.75 592 ASP A C 1
ATOM 4536 O O . ASP A 1 592 ? 16.724 0.076 -12.685 1.00 92.75 592 ASP A O 1
ATOM 4540 N N . ARG A 1 593 ? 15.869 -1.520 -11.371 1.00 91.38 593 ARG A N 1
ATOM 4541 C CA . ARG A 1 593 ? 17.127 -1.760 -10.645 1.00 91.38 593 ARG A CA 1
ATOM 4542 C C . ARG A 1 593 ? 18.289 -2.179 -11.555 1.00 91.38 593 ARG A C 1
ATOM 4544 O O . ARG A 1 593 ? 19.450 -1.973 -11.186 1.00 91.38 593 ARG A O 1
ATOM 4551 N N . LEU A 1 594 ? 18.015 -2.758 -12.729 1.00 94.19 594 LEU A N 1
ATOM 4552 C CA . LEU A 1 594 ? 19.057 -3.109 -13.699 1.00 94.19 594 LEU A CA 1
ATOM 4553 C C . LEU A 1 594 ? 19.591 -1.876 -14.436 1.00 94.19 594 LEU A C 1
ATOM 4555 O O . LEU A 1 594 ? 20.743 -1.909 -14.860 1.00 94.19 594 LEU A O 1
ATOM 4559 N N . ALA A 1 595 ? 18.823 -0.786 -14.538 1.00 93.31 595 ALA A N 1
ATOM 4560 C CA . ALA A 1 595 ? 19.255 0.490 -15.111 1.00 93.31 595 ALA A CA 1
ATOM 4561 C C . ALA A 1 595 ? 20.154 1.279 -14.134 1.00 93.31 595 ALA A C 1
ATOM 4563 O O . ALA A 1 595 ? 19.888 2.429 -13.790 1.00 93.31 595 ALA A O 1
ATOM 4564 N N . SER A 1 596 ? 21.217 0.640 -13.638 1.00 90.12 596 SER A N 1
ATOM 4565 C CA . SER A 1 596 ? 22.101 1.186 -12.605 1.00 90.12 596 SER A CA 1
ATOM 4566 C C . SER A 1 596 ? 23.582 0.956 -12.904 1.00 90.12 596 SER A C 1
ATOM 4568 O O . SER A 1 596 ? 23.981 -0.011 -13.559 1.00 90.12 596 SER A O 1
ATOM 4570 N N . GLU A 1 597 ? 24.439 1.821 -12.358 1.00 88.06 597 GLU A N 1
ATOM 4571 C CA . GLU A 1 597 ? 25.895 1.656 -12.448 1.00 88.06 597 GLU A CA 1
ATOM 4572 C C . GLU A 1 597 ? 26.368 0.374 -11.737 1.00 88.06 597 GLU A C 1
ATOM 4574 O O . GLU A 1 597 ? 27.314 -0.282 -12.176 1.00 88.06 597 GLU A O 1
ATOM 4579 N N . ALA A 1 598 ? 25.680 -0.023 -10.658 1.00 88.06 598 ALA A N 1
ATOM 4580 C CA . ALA A 1 598 ? 25.941 -1.274 -9.951 1.00 88.06 598 ALA A CA 1
ATOM 4581 C C . ALA A 1 598 ? 25.776 -2.489 -10.871 1.00 88.06 598 ALA A C 1
ATOM 4583 O O . ALA A 1 598 ? 26.669 -3.337 -10.927 1.00 88.06 598 ALA A O 1
ATOM 4584 N N . PHE A 1 599 ? 24.697 -2.530 -11.661 1.00 93.31 599 PHE A N 1
ATOM 4585 C CA . PHE A 1 599 ? 24.498 -3.576 -12.658 1.00 93.31 599 PHE A CA 1
ATOM 4586 C C . PHE A 1 599 ? 25.622 -3.593 -13.701 1.00 93.31 599 PHE A C 1
ATOM 4588 O O . PHE A 1 599 ? 26.204 -4.652 -13.937 1.00 93.31 599 PHE A O 1
ATOM 4595 N N . LEU A 1 600 ? 25.971 -2.439 -14.286 1.00 94.38 600 LEU A N 1
ATOM 4596 C CA . LEU A 1 600 ? 27.030 -2.341 -15.303 1.00 94.38 600 LEU A CA 1
ATOM 4597 C C . LEU A 1 600 ? 28.379 -2.840 -14.775 1.00 94.38 600 LEU A C 1
ATOM 4599 O O . LEU A 1 600 ? 29.040 -3.658 -15.418 1.00 94.38 600 LEU A O 1
ATOM 4603 N N . ARG A 1 601 ? 28.765 -2.399 -13.573 1.00 92.69 601 ARG A N 1
ATOM 4604 C CA . ARG A 1 601 ? 29.998 -2.825 -12.899 1.00 92.69 601 ARG A CA 1
ATOM 4605 C C . ARG A 1 601 ? 30.011 -4.329 -12.646 1.00 92.69 601 ARG A C 1
ATOM 4607 O O . ARG A 1 601 ? 31.017 -4.981 -12.921 1.00 92.69 601 ARG A O 1
ATOM 4614 N N . SER A 1 602 ? 28.909 -4.880 -12.143 1.00 93.75 602 SER A N 1
ATOM 4615 C CA . SER A 1 602 ? 28.814 -6.301 -11.822 1.00 93.75 602 SER A CA 1
ATOM 4616 C C . SER A 1 602 ? 28.758 -7.169 -13.084 1.00 93.75 602 SER A C 1
ATOM 4618 O O . SER A 1 602 ? 29.446 -8.185 -13.168 1.00 93.75 602 SER A O 1
ATOM 4620 N N . ALA A 1 603 ? 27.974 -6.807 -14.099 1.00 96.62 603 ALA A N 1
ATOM 4621 C CA . ALA A 1 603 ? 27.821 -7.598 -15.322 1.00 96.62 603 ALA A CA 1
ATOM 4622 C C . ALA A 1 603 ? 29.030 -7.472 -16.270 1.00 96.62 603 ALA A C 1
ATOM 4624 O O . ALA A 1 603 ? 29.341 -8.418 -17.004 1.00 96.62 603 ALA A O 1
ATOM 4625 N N . GLY A 1 604 ? 29.740 -6.340 -16.237 1.00 97.00 604 GLY A N 1
ATOM 4626 C CA . GLY A 1 604 ? 30.869 -6.056 -17.118 1.00 97.00 604 GLY A CA 1
ATOM 4627 C C . GLY A 1 604 ? 30.466 -6.168 -18.589 1.00 97.00 604 GLY A C 1
ATOM 4628 O O . GLY A 1 604 ? 29.383 -5.752 -18.989 1.00 97.00 604 GLY A O 1
ATOM 4629 N N . LYS A 1 605 ? 31.303 -6.813 -19.409 1.00 96.38 605 LYS A N 1
ATOM 4630 C CA . LYS A 1 605 ? 31.024 -7.003 -20.846 1.00 96.38 605 LYS A CA 1
ATOM 4631 C C . LYS A 1 605 ? 29.749 -7.804 -21.137 1.00 96.38 605 LYS A C 1
ATOM 4633 O O . LYS A 1 605 ? 29.207 -7.691 -22.229 1.00 96.38 605 LYS A O 1
ATOM 4638 N N . ALA A 1 606 ? 29.271 -8.616 -20.190 1.00 97.56 606 ALA A N 1
ATOM 4639 C CA . ALA A 1 606 ? 28.046 -9.390 -20.381 1.00 97.56 606 ALA A CA 1
ATOM 4640 C C . ALA A 1 606 ? 26.779 -8.515 -20.364 1.00 97.56 606 ALA A C 1
ATOM 4642 O O . ALA A 1 606 ? 25.727 -8.990 -20.788 1.00 97.56 606 ALA A O 1
ATOM 4643 N N . ALA A 1 607 ? 26.885 -7.265 -19.893 1.00 97.75 607 ALA A N 1
ATOM 4644 C CA . ALA A 1 607 ? 25.792 -6.299 -19.874 1.00 97.75 607 ALA A CA 1
ATOM 4645 C C . ALA A 1 607 ? 25.355 -5.853 -21.276 1.00 97.75 607 ALA A C 1
ATOM 4647 O O . ALA A 1 607 ? 24.232 -5.389 -21.430 1.00 97.75 607 ALA A O 1
ATOM 4648 N N . GLU A 1 608 ? 26.222 -5.974 -22.286 1.00 97.81 608 GLU A N 1
ATOM 4649 C CA . GLU A 1 608 ? 25.958 -5.435 -23.621 1.00 97.81 608 GLU A CA 1
ATOM 4650 C C . GLU A 1 608 ? 24.642 -5.978 -24.206 1.00 97.81 608 GLU A C 1
ATOM 4652 O O . GLU A 1 608 ? 24.376 -7.188 -24.197 1.00 97.81 608 GLU A O 1
ATOM 4657 N N . GLY A 1 609 ? 23.800 -5.064 -24.697 1.00 96.75 609 GLY A N 1
ATOM 4658 C CA . GLY A 1 609 ? 22.488 -5.372 -25.261 1.00 96.75 609 GLY A CA 1
ATOM 4659 C C . GLY A 1 609 ? 21.394 -5.712 -24.241 1.00 96.75 609 GLY A C 1
ATOM 4660 O O . GLY A 1 609 ? 20.256 -5.943 -24.658 1.00 96.75 609 GLY A O 1
ATOM 4661 N N . VAL A 1 610 ? 21.686 -5.741 -22.933 1.00 98.50 610 VAL A N 1
ATOM 4662 C CA . VAL A 1 610 ? 20.646 -5.832 -21.894 1.00 98.50 610 VAL A CA 1
ATOM 4663 C C . VAL A 1 610 ? 19.780 -4.579 -21.953 1.00 98.50 610 VAL A C 1
ATOM 4665 O O . VAL A 1 610 ? 20.284 -3.469 -22.116 1.00 98.50 610 VAL A O 1
ATOM 4668 N N . THR A 1 611 ? 18.469 -4.771 -21.842 1.00 98.25 611 THR A N 1
ATOM 4669 C CA . THR A 1 611 ? 17.487 -3.685 -21.825 1.00 98.25 611 THR A CA 1
ATOM 4670 C C . THR A 1 611 ? 16.743 -3.687 -20.495 1.00 98.25 611 THR A C 1
ATOM 4672 O O . THR A 1 611 ? 16.389 -4.746 -19.989 1.00 98.25 611 THR A O 1
ATOM 4675 N N . ALA A 1 612 ? 16.496 -2.525 -19.913 1.00 97.56 612 ALA A N 1
ATOM 4676 C CA . ALA A 1 612 ? 15.722 -2.382 -18.689 1.00 97.56 612 ALA A CA 1
ATOM 4677 C C . ALA A 1 612 ? 14.701 -1.255 -18.843 1.00 97.56 612 ALA A C 1
ATOM 4679 O O . ALA A 1 612 ? 14.922 -0.309 -19.600 1.00 97.56 612 ALA A O 1
ATOM 4680 N N . VAL A 1 613 ? 13.585 -1.351 -18.127 1.00 95.31 613 VAL A N 1
ATOM 4681 C CA . VAL A 1 613 ? 12.767 -0.161 -17.863 1.00 95.31 613 VAL A CA 1
ATOM 4682 C C . VAL A 1 613 ? 13.529 0.747 -16.896 1.00 95.31 613 VAL A C 1
ATOM 4684 O O . VAL A 1 613 ? 14.331 0.257 -16.111 1.00 95.31 613 VAL A O 1
ATOM 4687 N N . ALA A 1 614 ? 13.338 2.058 -16.968 1.00 93.50 614 ALA A N 1
ATOM 4688 C CA . ALA A 1 614 ? 13.940 3.032 -16.065 1.00 93.50 614 ALA A CA 1
ATOM 4689 C C . ALA A 1 614 ? 12.956 4.172 -15.780 1.00 93.50 614 ALA A C 1
ATOM 4691 O O . ALA A 1 614 ? 12.094 4.479 -16.600 1.00 93.50 614 ALA A O 1
ATOM 4692 N N . THR A 1 615 ? 13.100 4.819 -14.626 1.00 91.31 615 THR A N 1
ATOM 4693 C CA . THR A 1 615 ? 12.272 5.962 -14.187 1.00 91.31 615 THR A CA 1
ATOM 4694 C C . THR A 1 615 ? 13.070 7.270 -14.129 1.00 91.31 615 THR A C 1
ATOM 4696 O O . THR A 1 615 ? 12.619 8.267 -13.566 1.00 91.31 615 THR A O 1
ATOM 4699 N N . TYR A 1 616 ? 14.295 7.247 -14.655 1.00 91.00 616 TYR A N 1
ATOM 4700 C CA . TYR A 1 616 ? 15.219 8.369 -14.695 1.00 91.00 616 TYR A CA 1
ATOM 4701 C C . TYR A 1 616 ? 16.132 8.239 -15.913 1.00 91.00 616 TYR A C 1
ATOM 4703 O O . TYR A 1 616 ? 16.637 7.153 -16.202 1.00 91.00 616 TYR A O 1
ATOM 4711 N N . ASP A 1 617 ? 16.373 9.360 -16.590 1.00 90.69 617 ASP A N 1
ATOM 4712 C CA . ASP A 1 617 ? 17.378 9.465 -17.640 1.00 90.69 617 ASP A CA 1
ATOM 4713 C C . ASP A 1 617 ? 18.605 10.254 -17.139 1.00 90.69 617 ASP A C 1
ATOM 4715 O O . ASP A 1 617 ? 18.554 11.490 -17.056 1.00 90.69 617 ASP A O 1
ATOM 4719 N N . PRO A 1 618 ? 19.739 9.585 -16.844 1.00 86.06 618 PRO A N 1
ATOM 4720 C CA . PRO A 1 618 ? 20.964 10.271 -16.439 1.00 86.06 618 PRO A CA 1
ATOM 4721 C C . PRO A 1 618 ? 21.533 11.171 -17.547 1.00 86.06 618 PRO A C 1
ATOM 4723 O O . PRO A 1 618 ? 22.275 12.107 -17.245 1.00 86.06 618 PRO A O 1
ATOM 4726 N N . GLY A 1 619 ? 21.166 10.926 -18.811 1.00 85.94 619 GLY A N 1
ATOM 4727 C CA . GLY A 1 619 ? 21.559 11.717 -19.975 1.00 85.94 619 GLY A CA 1
ATOM 4728 C C . GLY A 1 619 ? 20.685 12.946 -20.240 1.00 85.94 619 GLY A C 1
ATOM 4729 O O . GLY A 1 619 ? 21.010 13.721 -21.141 1.00 85.94 619 GLY A O 1
ATOM 4730 N N . SER A 1 620 ? 19.616 13.162 -19.464 1.00 87.38 620 SER A N 1
ATOM 4731 C CA . SER A 1 620 ? 18.668 14.254 -19.707 1.00 87.38 620 SER A CA 1
ATOM 4732 C C . SER A 1 620 ? 19.352 15.623 -19.694 1.00 87.38 620 SER A C 1
ATOM 4734 O O . SER A 1 620 ? 20.077 15.963 -18.753 1.00 87.38 620 SER A O 1
ATOM 4736 N N . THR A 1 621 ? 19.089 16.440 -20.716 1.00 88.19 621 THR A N 1
ATOM 4737 C CA . THR A 1 621 ? 19.609 17.811 -20.839 1.00 88.19 621 THR A CA 1
ATOM 4738 C C . THR A 1 621 ? 18.697 18.863 -20.203 1.00 88.19 621 THR A C 1
ATOM 4740 O O . THR A 1 621 ? 18.948 20.056 -20.370 1.00 88.19 621 THR A O 1
ATOM 4743 N N . ASP A 1 622 ? 17.628 18.455 -19.506 1.00 91.25 622 ASP A N 1
ATOM 4744 C CA . ASP A 1 622 ? 16.783 19.390 -18.759 1.00 91.25 622 ASP A CA 1
ATOM 4745 C C . ASP A 1 622 ? 17.613 20.136 -17.701 1.00 91.25 622 ASP A C 1
ATOM 4747 O O . ASP A 1 622 ? 18.491 19.569 -17.045 1.00 91.25 622 ASP A O 1
ATOM 4751 N N . THR A 1 623 ? 17.342 21.430 -17.542 1.00 94.25 623 THR A N 1
ATOM 4752 C CA . THR A 1 623 ? 18.109 22.311 -16.657 1.00 94.25 623 THR A CA 1
ATOM 4753 C C . THR A 1 623 ? 18.045 21.896 -15.188 1.00 94.25 623 THR A C 1
ATOM 4755 O O . THR A 1 623 ? 19.049 22.023 -14.491 1.00 94.25 623 THR A O 1
ATOM 4758 N N . LEU A 1 624 ? 16.902 21.385 -14.710 1.00 93.69 624 LEU A N 1
ATOM 4759 C CA . LEU A 1 624 ? 16.757 20.918 -13.327 1.00 93.69 624 LEU A CA 1
ATOM 4760 C C . LEU A 1 624 ? 17.545 19.625 -13.118 1.00 93.69 624 LEU A C 1
ATOM 4762 O O . LEU A 1 624 ? 18.292 19.515 -12.147 1.00 93.69 624 LEU A O 1
ATOM 4766 N N . ALA A 1 625 ? 17.448 18.691 -14.069 1.00 93.25 625 ALA A N 1
ATOM 4767 C CA . ALA A 1 625 ? 18.210 17.446 -14.046 1.00 93.25 625 ALA A CA 1
ATOM 4768 C C . ALA A 1 625 ? 19.728 17.709 -14.062 1.00 93.25 625 ALA A C 1
ATOM 4770 O O . ALA A 1 625 ? 20.469 17.139 -13.261 1.00 93.25 625 ALA A O 1
ATOM 4771 N N . ALA A 1 626 ? 20.196 18.610 -14.933 1.00 94.00 626 ALA A N 1
ATOM 4772 C CA . ALA A 1 626 ? 21.605 18.985 -15.027 1.00 94.00 626 ALA A CA 1
ATOM 4773 C C . ALA A 1 626 ? 22.118 19.678 -13.757 1.00 94.00 626 ALA A C 1
ATOM 4775 O O . ALA A 1 626 ? 23.171 19.296 -13.245 1.00 94.00 626 ALA A O 1
ATOM 4776 N N . SER A 1 627 ? 21.354 20.638 -13.221 1.00 94.75 627 SER A N 1
ATOM 4777 C CA . SER A 1 627 ? 21.700 21.350 -11.985 1.00 94.75 627 SER A CA 1
ATOM 4778 C C . SER A 1 627 ? 21.797 20.398 -10.794 1.00 94.75 627 SER A C 1
ATOM 4780 O O . SER A 1 627 ? 22.762 20.460 -10.032 1.00 94.75 627 SER A O 1
ATOM 4782 N N . PHE A 1 628 ? 20.827 19.492 -10.648 1.00 97.06 628 PHE A N 1
ATOM 4783 C CA . PHE A 1 628 ? 20.851 18.476 -9.601 1.00 97.06 628 PHE A CA 1
ATOM 4784 C C . PHE A 1 628 ? 22.074 17.562 -9.733 1.00 97.06 628 PHE A C 1
ATOM 4786 O O . PHE A 1 628 ? 22.801 17.389 -8.758 1.00 97.06 628 PHE A O 1
ATOM 4793 N N . ARG A 1 629 ? 22.348 17.018 -10.930 1.00 95.38 629 ARG A N 1
ATOM 4794 C CA . ARG A 1 629 ? 23.515 16.144 -11.148 1.00 95.38 629 ARG A CA 1
ATOM 4795 C C . ARG A 1 629 ? 24.822 16.837 -10.784 1.00 95.38 629 ARG A C 1
ATOM 4797 O O . ARG A 1 629 ? 25.650 16.245 -10.098 1.00 95.38 629 ARG A O 1
ATOM 4804 N N . GLU A 1 630 ? 25.004 18.086 -11.210 1.00 95.44 630 GLU A N 1
ATOM 4805 C CA . GLU A 1 630 ? 26.211 18.852 -10.895 1.00 95.44 630 GLU A CA 1
ATOM 4806 C C . GLU A 1 630 ? 26.355 19.080 -9.384 1.00 95.44 630 GLU A C 1
ATOM 4808 O O . GLU A 1 630 ? 27.412 18.794 -8.813 1.00 95.44 630 GLU A O 1
ATOM 4813 N N . ALA A 1 631 ? 25.291 19.546 -8.722 1.00 96.94 631 ALA A N 1
ATOM 4814 C CA . ALA A 1 631 ? 25.294 19.791 -7.283 1.00 96.94 631 ALA A CA 1
ATOM 4815 C C . ALA A 1 631 ? 25.557 18.503 -6.486 1.00 96.94 631 ALA A C 1
ATOM 4817 O O . ALA A 1 631 ? 26.409 18.490 -5.592 1.00 96.94 631 ALA A O 1
ATOM 4818 N N . PHE A 1 632 ? 24.890 17.410 -6.858 1.00 97.56 632 PHE A N 1
ATOM 4819 C CA . PHE A 1 632 ? 25.030 16.104 -6.226 1.00 97.56 632 PHE A CA 1
ATOM 4820 C C . PHE A 1 632 ? 26.442 15.537 -6.392 1.00 97.56 632 PHE A C 1
ATOM 4822 O O . PHE A 1 632 ? 27.093 15.182 -5.407 1.00 97.56 632 PHE A O 1
ATOM 4829 N N . SER A 1 633 ? 26.966 15.505 -7.621 1.00 95.38 633 SER A N 1
ATOM 4830 C CA . SER A 1 633 ? 28.311 14.986 -7.880 1.00 95.38 633 SER A CA 1
ATOM 4831 C C . SER A 1 633 ? 29.399 15.837 -7.238 1.00 95.38 633 SER A C 1
ATOM 4833 O O . SER A 1 633 ? 30.381 15.286 -6.740 1.00 95.38 633 SER A O 1
ATOM 4835 N N . ARG A 1 634 ? 29.219 17.162 -7.162 1.00 96.81 634 ARG A N 1
ATOM 4836 C CA . ARG A 1 634 ? 30.123 18.044 -6.413 1.00 96.81 634 ARG A CA 1
ATOM 4837 C C . ARG A 1 634 ? 30.119 17.727 -4.916 1.00 96.81 634 ARG A C 1
ATOM 4839 O O . ARG A 1 634 ? 31.166 17.808 -4.279 1.00 96.81 634 ARG A O 1
ATOM 4846 N N . ARG A 1 635 ? 28.959 17.373 -4.357 1.00 97.00 635 ARG A N 1
ATOM 4847 C CA . ARG A 1 635 ? 28.792 17.095 -2.926 1.00 97.00 635 ARG A CA 1
ATOM 4848 C C . ARG A 1 635 ? 29.330 15.724 -2.507 1.00 97.00 635 ARG A C 1
ATOM 4850 O O . ARG A 1 635 ? 29.871 15.619 -1.404 1.00 97.00 635 ARG A O 1
ATOM 4857 N N . TRP A 1 636 ? 29.180 14.704 -3.357 1.00 94.69 636 TRP A N 1
ATOM 4858 C CA . TRP A 1 636 ? 29.418 13.301 -2.984 1.00 94.69 636 TRP A CA 1
ATOM 4859 C C . TRP A 1 636 ? 30.471 12.559 -3.817 1.00 94.69 636 TRP A C 1
ATOM 4861 O O . TRP A 1 636 ? 30.834 11.440 -3.467 1.00 94.69 636 TRP A O 1
ATOM 4871 N N . ALA A 1 637 ? 31.000 13.170 -4.881 1.00 92.88 637 ALA A N 1
ATOM 4872 C CA . ALA A 1 637 ? 32.011 12.586 -5.770 1.00 92.88 637 ALA A CA 1
ATOM 4873 C C . ALA A 1 637 ? 31.583 11.286 -6.491 1.00 92.88 637 ALA A C 1
ATOM 4875 O O . ALA A 1 637 ? 32.433 10.492 -6.895 1.00 92.88 637 ALA A O 1
ATOM 4876 N N . TYR A 1 638 ? 30.277 11.083 -6.698 1.00 91.00 638 TYR A N 1
ATOM 4877 C CA . TYR A 1 638 ? 29.721 10.047 -7.578 1.00 91.00 638 TYR A CA 1
ATOM 4878 C C . TYR A 1 638 ? 28.489 10.568 -8.342 1.00 91.00 638 TYR A C 1
ATOM 4880 O O . TYR A 1 638 ? 27.963 11.642 -8.034 1.00 91.00 638 TYR A O 1
ATOM 4888 N N . GLN A 1 639 ? 28.069 9.857 -9.393 1.00 88.62 639 GLN A N 1
ATOM 4889 C CA . GLN A 1 639 ? 26.897 10.232 -10.194 1.00 88.62 639 GLN A CA 1
ATOM 4890 C C . GLN A 1 639 ? 25.603 9.774 -9.508 1.00 88.62 639 GLN A C 1
ATOM 4892 O O . GLN A 1 639 ? 25.556 8.642 -9.028 1.00 88.62 639 GLN A O 1
ATOM 4897 N N . PRO A 1 640 ? 24.548 10.605 -9.458 1.00 91.94 640 PRO A N 1
ATOM 4898 C CA . PRO A 1 640 ? 23.289 10.185 -8.859 1.00 91.94 640 PRO A CA 1
ATOM 4899 C C . PRO A 1 640 ? 22.585 9.122 -9.712 1.00 91.94 640 PRO A C 1
ATOM 4901 O O . PRO A 1 640 ? 22.537 9.219 -10.940 1.00 91.94 640 PRO A O 1
ATOM 4904 N N . GLY A 1 641 ? 21.995 8.134 -9.042 1.00 90.62 641 GLY A N 1
ATOM 4905 C CA . GLY A 1 641 ? 21.056 7.187 -9.637 1.00 90.62 641 GLY A CA 1
ATOM 4906 C C . GLY A 1 641 ? 19.594 7.609 -9.460 1.00 90.62 641 GLY A C 1
ATOM 4907 O O . GLY A 1 641 ? 19.285 8.645 -8.866 1.00 90.62 641 GLY A O 1
ATOM 4908 N N . THR A 1 642 ? 18.687 6.749 -9.928 1.00 91.81 642 THR A N 1
ATOM 4909 C CA . THR A 1 642 ? 17.225 6.878 -9.779 1.00 91.81 642 THR A CA 1
ATOM 4910 C C . THR A 1 642 ? 16.795 7.208 -8.348 1.00 91.81 642 THR A C 1
ATOM 4912 O O . THR A 1 642 ? 15.990 8.110 -8.127 1.00 91.81 642 THR A O 1
ATOM 4915 N N . PHE A 1 643 ? 17.345 6.514 -7.352 1.00 93.19 643 PHE A N 1
ATOM 4916 C CA . PHE A 1 643 ? 16.907 6.661 -5.964 1.00 93.19 643 PHE A CA 1
ATOM 4917 C C . PHE A 1 643 ? 17.338 7.999 -5.357 1.00 93.19 643 PHE A C 1
ATOM 4919 O O . PHE A 1 643 ? 16.595 8.581 -4.572 1.00 93.19 643 PHE A O 1
ATOM 4926 N N . ALA A 1 644 ? 18.499 8.525 -5.757 1.00 95.38 644 ALA A N 1
ATOM 4927 C CA . ALA A 1 644 ? 18.951 9.846 -5.334 1.00 95.38 644 ALA A CA 1
ATOM 4928 C C . ALA A 1 644 ? 18.066 10.963 -5.907 1.00 95.38 644 ALA A C 1
ATOM 4930 O O . ALA A 1 644 ? 17.665 11.861 -5.167 1.00 95.38 644 ALA A O 1
ATOM 4931 N N . VAL A 1 645 ? 17.739 10.904 -7.205 1.00 95.56 645 VAL A N 1
ATOM 4932 C CA . VAL A 1 645 ? 16.961 11.965 -7.865 1.00 95.56 645 VAL A CA 1
ATOM 4933 C C . VAL A 1 645 ? 15.502 11.988 -7.404 1.00 95.56 645 VAL A C 1
ATOM 4935 O O . VAL A 1 645 ? 14.995 13.054 -7.060 1.00 95.56 645 VAL A O 1
ATOM 4938 N N . HIS A 1 646 ? 14.845 10.827 -7.287 1.00 95.94 646 HIS A N 1
ATOM 4939 C CA . HIS A 1 646 ? 13.466 10.758 -6.786 1.00 95.94 646 HIS A CA 1
ATOM 4940 C C . HIS A 1 646 ? 13.380 11.161 -5.313 1.00 95.94 646 HIS A C 1
ATOM 4942 O O . HIS A 1 646 ? 12.419 11.815 -4.909 1.00 95.94 646 HIS A O 1
ATOM 4948 N N . ALA A 1 647 ? 14.392 10.839 -4.501 1.00 96.94 647 ALA A N 1
ATOM 4949 C CA . ALA A 1 647 ? 14.435 11.271 -3.108 1.00 96.94 647 ALA A CA 1
ATOM 4950 C C . ALA A 1 647 ? 14.705 12.778 -2.960 1.00 96.94 647 ALA A C 1
ATOM 4952 O O . ALA A 1 647 ? 14.102 13.416 -2.097 1.00 96.94 647 ALA A O 1
ATOM 4953 N N . TYR A 1 648 ? 15.545 13.360 -3.823 1.00 97.88 648 TYR A N 1
ATOM 4954 C CA . TYR A 1 648 ? 15.738 14.809 -3.903 1.00 97.88 648 TYR A CA 1
ATOM 4955 C C . TYR A 1 648 ? 14.433 15.523 -4.278 1.00 97.88 648 TYR A C 1
ATOM 4957 O O . TYR A 1 648 ? 14.001 16.420 -3.556 1.00 97.88 648 TYR A O 1
ATOM 4965 N N . ASP A 1 649 ? 13.752 15.074 -5.334 1.00 97.00 649 ASP A N 1
ATOM 4966 C CA . ASP A 1 649 ? 12.481 15.649 -5.786 1.00 97.00 649 ASP A CA 1
ATOM 4967 C C . ASP A 1 649 ? 11.370 15.508 -4.738 1.00 97.00 649 ASP A C 1
ATOM 4969 O O . ASP A 1 649 ? 10.672 16.474 -4.427 1.00 97.00 649 ASP A O 1
ATOM 4973 N N . GLY A 1 650 ? 11.244 14.332 -4.119 1.00 96.38 650 GLY A N 1
ATOM 4974 C CA . GLY A 1 650 ? 10.283 14.104 -3.041 1.00 96.38 650 GLY A CA 1
ATOM 4975 C C . GLY A 1 650 ? 10.556 14.991 -1.823 1.00 96.38 650 GLY A C 1
ATOM 4976 O O . GLY A 1 650 ? 9.624 15.544 -1.234 1.00 96.38 650 GLY A O 1
ATOM 4977 N N . ALA A 1 651 ? 11.831 15.196 -1.475 1.00 97.75 651 ALA A N 1
ATOM 4978 C CA . ALA A 1 651 ? 12.232 16.117 -0.417 1.00 97.75 651 ALA A CA 1
ATOM 4979 C C . ALA A 1 651 ? 11.924 17.570 -0.771 1.00 97.75 651 ALA A C 1
ATOM 4981 O O . ALA A 1 651 ? 11.300 18.264 0.030 1.00 97.75 651 ALA A O 1
ATOM 4982 N N . ARG A 1 652 ? 12.284 18.024 -1.972 1.00 97.12 652 ARG A N 1
ATOM 4983 C CA . ARG A 1 652 ? 11.952 19.366 -2.467 1.00 97.12 652 ARG A CA 1
ATOM 4984 C C . ARG A 1 652 ? 10.444 19.616 -2.421 1.00 97.12 652 ARG A C 1
ATOM 4986 O O . ARG A 1 652 ? 10.019 20.609 -1.833 1.00 97.12 652 ARG A O 1
ATOM 4993 N N . MET A 1 653 ? 9.645 18.687 -2.947 1.00 96.31 653 MET A N 1
ATOM 4994 C CA . MET A 1 653 ? 8.183 18.754 -2.922 1.00 96.31 653 MET A CA 1
ATOM 4995 C C . MET A 1 653 ? 7.635 18.901 -1.495 1.00 96.31 653 MET A C 1
ATOM 4997 O O . MET A 1 653 ? 6.855 19.817 -1.221 1.00 96.31 653 MET A O 1
ATOM 5001 N N . LEU A 1 654 ? 8.068 18.041 -0.567 1.00 96.81 654 LEU A N 1
ATOM 5002 C CA . LEU A 1 654 ? 7.622 18.072 0.828 1.00 96.81 654 LEU A CA 1
ATOM 5003 C C . LEU A 1 654 ? 8.032 19.365 1.546 1.00 96.81 654 LEU A C 1
ATOM 5005 O O . LEU A 1 654 ? 7.218 19.980 2.237 1.00 96.81 654 LEU A O 1
ATOM 5009 N N . LEU A 1 655 ? 9.288 19.784 1.385 1.00 97.12 655 LEU A N 1
ATOM 5010 C CA . LEU A 1 655 ? 9.823 20.997 2.002 1.00 97.12 655 LEU A CA 1
ATOM 5011 C C . LEU A 1 655 ? 9.082 22.239 1.504 1.00 97.12 655 LEU A C 1
ATOM 5013 O O . LEU A 1 655 ? 8.721 23.096 2.312 1.00 97.12 655 LEU A O 1
ATOM 5017 N N . ASP A 1 656 ? 8.791 22.316 0.205 1.00 94.75 656 ASP A N 1
ATOM 5018 C CA . ASP A 1 656 ? 8.030 23.418 -0.377 1.00 94.75 656 ASP A CA 1
ATOM 5019 C C . ASP A 1 656 ? 6.579 23.436 0.143 1.00 94.75 656 ASP A C 1
ATOM 5021 O O . ASP A 1 656 ? 6.063 24.508 0.471 1.00 94.75 656 ASP A O 1
ATOM 5025 N N . CYS A 1 657 ? 5.947 22.268 0.332 1.00 94.06 657 CYS A N 1
ATOM 5026 C CA . CYS A 1 657 ? 4.643 22.164 1.001 1.00 94.06 657 CYS A CA 1
ATOM 5027 C C . CYS A 1 657 ? 4.702 22.690 2.443 1.00 94.06 657 CYS A C 1
ATOM 5029 O O . CYS A 1 657 ? 3.887 23.528 2.829 1.00 94.06 657 CYS A O 1
ATOM 5031 N N . ILE A 1 658 ? 5.701 22.277 3.233 1.00 94.31 658 ILE A N 1
ATOM 5032 C CA . ILE A 1 658 ? 5.870 22.750 4.617 1.00 94.31 658 ILE A CA 1
ATOM 5033 C C . ILE A 1 658 ? 6.142 24.259 4.657 1.00 94.31 658 ILE A C 1
ATOM 5035 O O . ILE A 1 658 ? 5.639 24.949 5.544 1.00 94.31 658 ILE A O 1
ATOM 5039 N N . ARG A 1 659 ? 6.895 24.809 3.697 1.00 93.38 659 ARG A N 1
ATOM 5040 C CA . ARG A 1 659 ? 7.142 26.257 3.612 1.00 93.38 659 ARG A CA 1
ATOM 5041 C C . ARG A 1 659 ? 5.865 27.063 3.389 1.00 93.38 659 ARG A C 1
ATOM 5043 O O . ARG A 1 659 ? 5.762 28.160 3.940 1.00 93.38 659 ARG A O 1
ATOM 5050 N N . ARG A 1 660 ? 4.903 26.522 2.633 1.00 90.69 660 ARG A N 1
ATOM 5051 C CA . ARG A 1 660 ? 3.598 27.155 2.373 1.00 90.69 660 ARG A CA 1
ATOM 5052 C C . ARG A 1 660 ? 2.608 26.963 3.524 1.00 90.69 660 ARG A C 1
ATOM 5054 O O . ARG A 1 660 ? 2.081 27.947 4.038 1.00 90.69 660 ARG A O 1
ATOM 5061 N N . ALA A 1 661 ? 2.385 25.719 3.946 1.00 87.69 661 ALA A N 1
ATOM 5062 C CA . ALA A 1 661 ? 1.362 25.350 4.930 1.00 87.69 661 ALA A CA 1
ATOM 5063 C C . ALA A 1 661 ? 1.809 25.488 6.395 1.00 87.69 661 ALA A C 1
ATOM 5065 O O . ALA A 1 661 ? 0.994 25.731 7.285 1.00 87.69 661 ALA A O 1
ATOM 5066 N N . GLY A 1 662 ? 3.103 25.330 6.661 1.00 87.94 662 GLY A N 1
ATOM 5067 C CA . GLY A 1 662 ? 3.669 25.196 8.000 1.00 87.94 662 GLY A CA 1
ATOM 5068 C C . GLY A 1 662 ? 3.818 23.738 8.466 1.00 87.94 662 GLY A C 1
ATOM 5069 O O . GLY A 1 662 ? 3.262 22.821 7.865 1.00 87.94 662 GLY A O 1
ATOM 5070 N N . PRO A 1 663 ? 4.576 23.498 9.555 1.00 89.25 663 PRO A N 1
ATOM 5071 C CA . PRO A 1 663 ? 5.005 22.169 10.000 1.00 89.25 663 PRO A CA 1
ATOM 5072 C C . PRO A 1 663 ? 3.919 21.439 10.807 1.00 89.25 663 PRO A C 1
ATOM 5074 O O . PRO A 1 663 ? 4.177 20.903 11.884 1.00 89.25 663 PRO A O 1
ATOM 5077 N N . GLN A 1 664 ? 2.681 21.460 10.318 1.00 81.75 664 GLN A N 1
ATOM 5078 C CA . GLN A 1 664 ? 1.558 20.744 10.913 1.00 81.75 664 GLN A CA 1
ATOM 5079 C C . GLN A 1 664 ? 1.117 19.638 9.970 1.00 81.75 664 GLN A C 1
ATOM 5081 O O . GLN A 1 664 ? 0.705 19.911 8.845 1.00 81.75 664 GLN A O 1
ATOM 5086 N N . ALA A 1 665 ? 1.155 18.402 10.456 1.00 80.88 665 ALA A N 1
ATOM 5087 C CA . ALA A 1 665 ? 0.908 17.201 9.669 1.00 80.88 665 ALA A CA 1
ATOM 5088 C C . ALA A 1 665 ? -0.362 17.275 8.799 1.00 80.88 665 ALA A C 1
ATOM 5090 O O . ALA A 1 665 ? -0.316 16.979 7.609 1.00 80.88 665 ALA A O 1
ATOM 5091 N N . ALA A 1 666 ? -1.480 17.754 9.354 1.00 74.25 666 ALA A N 1
ATOM 5092 C CA . ALA A 1 666 ? -2.740 17.890 8.622 1.00 74.25 666 ALA A CA 1
ATOM 5093 C C . ALA A 1 666 ? -2.677 18.871 7.436 1.00 74.25 666 ALA A C 1
ATOM 5095 O O . ALA A 1 666 ? -3.267 18.585 6.391 1.00 74.25 666 ALA A O 1
ATOM 5096 N N . LEU A 1 667 ? -1.963 19.993 7.598 1.00 80.38 667 LEU A N 1
ATOM 5097 C CA . LEU A 1 667 ? -1.791 21.013 6.558 1.00 80.38 667 LEU A CA 1
ATOM 5098 C C . LEU A 1 667 ? -0.793 20.548 5.494 1.00 80.38 667 LEU A C 1
ATOM 5100 O O . LEU A 1 667 ? -1.021 20.751 4.308 1.00 80.38 667 LEU A O 1
ATOM 5104 N N . ILE A 1 668 ? 0.276 19.866 5.915 1.00 87.75 668 ILE A N 1
ATOM 5105 C CA . ILE A 1 668 ? 1.230 19.222 5.005 1.00 87.75 668 ILE A CA 1
ATOM 5106 C C . ILE A 1 668 ? 0.496 18.208 4.125 1.00 87.75 668 ILE A C 1
ATOM 5108 O O . ILE A 1 668 ? 0.649 18.231 2.909 1.00 87.75 668 ILE A O 1
ATOM 5112 N N . ARG A 1 669 ? -0.342 17.356 4.727 1.00 84.75 669 ARG A N 1
ATOM 5113 C CA . ARG A 1 669 ? -1.170 16.390 4.001 1.00 84.75 669 ARG A CA 1
ATOM 5114 C C . ARG A 1 669 ? -2.121 17.072 3.012 1.00 84.75 669 ARG A C 1
ATOM 5116 O O . ARG A 1 669 ? -2.224 16.597 1.893 1.00 84.75 669 ARG A O 1
ATOM 5123 N N . ASP A 1 670 ? -2.784 18.174 3.378 1.00 76.75 670 ASP A N 1
ATOM 5124 C CA . ASP A 1 670 ? -3.648 18.902 2.425 1.00 76.75 670 ASP A CA 1
ATOM 5125 C C . ASP A 1 670 ? -2.863 19.442 1.220 1.00 76.75 670 ASP A C 1
ATOM 5127 O O . ASP A 1 670 ? -3.324 19.332 0.088 1.00 76.75 670 ASP A O 1
ATOM 5131 N N . GLU A 1 671 ? -1.675 20.007 1.452 1.00 84.75 671 GLU A N 1
ATOM 5132 C CA . GLU A 1 671 ? -0.809 20.513 0.378 1.00 84.75 671 GLU A CA 1
ATOM 5133 C C . GLU A 1 671 ? -0.259 19.397 -0.515 1.00 84.75 671 GLU A C 1
ATOM 5135 O O . GLU A 1 671 ? -0.111 19.600 -1.719 1.00 84.75 671 GLU A O 1
ATOM 5140 N N . LEU A 1 672 ? 0.048 18.233 0.063 1.00 84.56 672 LEU A N 1
ATOM 5141 C CA . LEU A 1 672 ? 0.505 17.052 -0.668 1.00 84.56 672 LEU A CA 1
ATOM 5142 C C . LEU A 1 672 ? -0.628 16.421 -1.484 1.00 84.56 672 LEU A C 1
ATOM 5144 O O . LEU A 1 672 ? -0.452 16.162 -2.668 1.00 84.56 672 LEU A O 1
ATOM 5148 N N . ALA A 1 673 ? -1.804 16.229 -0.883 1.00 75.31 673 ALA A N 1
ATOM 5149 C CA . ALA A 1 673 ? -2.975 15.678 -1.562 1.00 75.31 673 ALA A CA 1
ATOM 5150 C C . ALA A 1 673 ? -3.534 16.615 -2.648 1.00 75.31 673 ALA A C 1
ATOM 5152 O O . ALA A 1 673 ? -4.270 16.178 -3.527 1.00 75.31 673 ALA A O 1
ATOM 5153 N N . GLY A 1 674 ? -3.196 17.906 -2.588 1.00 72.31 674 GLY A N 1
ATOM 5154 C CA . GLY A 1 674 ? -3.502 18.882 -3.629 1.00 72.31 674 GLY A CA 1
ATOM 5155 C C . GLY A 1 674 ? -2.516 18.904 -4.802 1.00 72.31 674 GLY A C 1
ATOM 5156 O O . GLY A 1 674 ? -2.741 19.675 -5.734 1.00 72.31 674 GLY A O 1
ATOM 5157 N N . GLN A 1 675 ? -1.432 18.119 -4.774 1.00 73.44 675 GLN A N 1
ATOM 5158 C CA . GLN A 1 675 ? -0.484 18.056 -5.890 1.00 73.44 675 GLN A CA 1
ATOM 5159 C C . GLN A 1 675 ? -1.098 17.284 -7.060 1.00 73.44 675 GLN A C 1
ATOM 5161 O O . GLN A 1 675 ? -1.384 16.097 -6.940 1.00 73.44 675 GLN A O 1
ATOM 5166 N N . THR A 1 676 ? -1.268 17.949 -8.203 1.00 72.94 676 THR A N 1
ATOM 5167 C CA . THR A 1 676 ? -1.648 17.293 -9.466 1.00 72.94 676 THR A CA 1
ATOM 5168 C C . THR A 1 676 ? -0.437 17.059 -10.350 1.00 72.94 676 THR A C 1
ATOM 5170 O O . THR A 1 676 ? -0.305 15.995 -10.937 1.00 72.94 676 THR A O 1
ATOM 5173 N N . ASP A 1 677 ? 0.473 18.028 -10.403 1.00 81.38 677 ASP A N 1
ATOM 5174 C CA . ASP A 1 677 ? 1.645 18.008 -11.266 1.00 81.38 677 ASP A CA 1
ATOM 5175 C C . ASP A 1 677 ? 2.860 18.515 -10.498 1.00 81.38 677 ASP A C 1
ATOM 5177 O O . ASP A 1 677 ? 2.784 19.488 -9.742 1.00 81.38 677 ASP A O 1
ATOM 5181 N N . TYR A 1 678 ? 4.000 17.876 -10.725 1.00 87.75 678 TYR A N 1
ATOM 5182 C CA . TYR A 1 678 ? 5.271 18.272 -10.144 1.00 87.75 678 TYR A CA 1
ATOM 5183 C C . TYR A 1 678 ? 6.369 18.212 -11.200 1.00 87.75 678 TYR A C 1
ATOM 5185 O O . TYR A 1 678 ? 6.449 17.271 -11.986 1.00 87.75 678 TYR A O 1
ATOM 5193 N N . ARG A 1 679 ? 7.232 19.230 -11.222 1.00 91.12 679 ARG A N 1
ATOM 5194 C CA . ARG A 1 679 ? 8.387 19.282 -12.119 1.00 91.12 679 ARG A CA 1
ATOM 5195 C C . ARG A 1 679 ? 9.664 19.349 -11.297 1.00 91.12 679 ARG A C 1
ATOM 5197 O O . ARG A 1 679 ? 9.954 20.388 -10.705 1.00 91.12 679 ARG A O 1
ATOM 5204 N N . GLY A 1 680 ? 10.406 18.248 -11.298 1.00 92.56 680 GLY A N 1
ATOM 5205 C CA . GLY A 1 680 ? 11.665 18.104 -10.578 1.00 92.56 680 GLY A CA 1
ATOM 5206 C C . GLY A 1 680 ? 12.822 17.671 -11.475 1.00 92.56 680 GLY A C 1
ATOM 5207 O O . GLY A 1 680 ? 12.727 17.690 -12.706 1.00 92.56 680 GLY A O 1
ATOM 5208 N N . ALA A 1 681 ? 13.931 17.295 -10.846 1.00 94.69 681 ALA A N 1
ATOM 5209 C CA . ALA A 1 681 ? 15.140 16.811 -11.498 1.00 94.69 681 ALA A CA 1
ATOM 5210 C C . ALA A 1 681 ? 14.970 15.428 -12.156 1.00 94.69 681 ALA A C 1
ATOM 5212 O O . ALA A 1 681 ? 15.690 15.124 -13.109 1.00 94.69 681 ALA A O 1
ATOM 5213 N N . ALA A 1 682 ? 14.027 14.602 -11.692 1.00 91.56 682 ALA A N 1
ATOM 5214 C CA . ALA A 1 682 ? 13.680 13.323 -12.315 1.00 91.56 682 ALA A CA 1
ATOM 5215 C C . ALA A 1 682 ? 12.828 13.505 -13.586 1.00 91.56 682 ALA A C 1
ATOM 5217 O O . ALA A 1 682 ? 12.742 12.596 -14.412 1.00 91.56 682 ALA A O 1
ATOM 5218 N N . GLY A 1 683 ? 12.227 14.685 -13.760 1.00 88.06 683 GLY A N 1
ATOM 5219 C CA . GLY A 1 683 ? 11.325 15.018 -14.855 1.00 88.06 683 GLY A CA 1
ATOM 5220 C C . GLY A 1 683 ? 10.002 15.602 -14.361 1.00 88.06 683 GLY A C 1
ATOM 5221 O O . GLY A 1 683 ? 9.817 15.886 -13.177 1.00 88.06 683 GLY A O 1
ATOM 5222 N N . ALA A 1 684 ? 9.078 15.814 -15.296 1.00 84.81 684 ALA A N 1
ATOM 5223 C CA . ALA A 1 684 ? 7.702 16.159 -14.963 1.00 84.81 684 ALA A CA 1
ATOM 5224 C C . ALA A 1 684 ? 6.910 14.884 -14.653 1.00 84.81 684 ALA A C 1
ATOM 5226 O O . ALA A 1 684 ? 6.985 13.912 -15.406 1.00 84.81 684 ALA A O 1
ATOM 5227 N N . VAL A 1 685 ? 6.145 14.913 -13.567 1.00 80.75 685 VAL A N 1
ATOM 5228 C CA . VAL A 1 685 ? 5.235 13.842 -13.159 1.00 80.75 685 VAL A CA 1
ATOM 5229 C C . VAL A 1 685 ? 3.849 14.418 -12.903 1.00 80.75 685 VAL A C 1
ATOM 5231 O O . VAL A 1 685 ? 3.716 15.528 -12.382 1.00 80.75 685 VAL A O 1
ATOM 5234 N N . THR A 1 686 ? 2.827 13.643 -13.247 1.00 78.44 686 THR A N 1
ATOM 5235 C CA . THR A 1 686 ? 1.434 13.914 -12.881 1.00 78.44 686 THR A CA 1
ATOM 5236 C C . THR A 1 686 ? 1.005 12.859 -11.872 1.00 78.44 686 THR A C 1
ATOM 5238 O O . THR A 1 686 ? 1.337 11.685 -12.031 1.00 78.44 686 THR A O 1
ATOM 5241 N N . PHE A 1 687 ? 0.287 13.257 -10.831 1.00 75.00 687 PHE A N 1
ATOM 5242 C CA . PHE A 1 687 ? -0.254 12.341 -9.836 1.00 75.00 687 PHE A CA 1
ATOM 5243 C C . PHE A 1 687 ? -1.662 11.892 -10.230 1.00 75.00 687 PHE A C 1
ATOM 5245 O O . PHE A 1 687 ? -2.500 12.702 -10.632 1.00 75.00 687 PHE A O 1
ATOM 5252 N N . ASP A 1 688 ? -1.930 10.591 -10.120 1.00 63.25 688 ASP A N 1
ATOM 5253 C CA . ASP A 1 688 ? -3.284 10.055 -10.247 1.00 63.25 688 ASP A CA 1
ATOM 5254 C C . ASP A 1 688 ? -4.133 10.334 -8.991 1.00 63.25 688 ASP A C 1
ATOM 5256 O O . ASP A 1 688 ? -3.682 10.922 -8.005 1.00 63.25 688 ASP A O 1
ATOM 5260 N N . THR A 1 689 ? -5.392 9.890 -9.005 1.00 61.34 689 THR A N 1
ATOM 5261 C CA . THR A 1 689 ? -6.327 10.059 -7.880 1.00 61.34 689 THR A CA 1
ATOM 5262 C C . THR A 1 689 ? -5.884 9.353 -6.597 1.00 61.34 689 THR A C 1
ATOM 5264 O O . THR A 1 689 ? -6.462 9.596 -5.540 1.00 61.34 689 THR A O 1
ATOM 5267 N N . THR A 1 690 ? -4.881 8.478 -6.675 1.00 61.81 690 THR A N 1
ATOM 5268 C CA . THR A 1 690 ? -4.283 7.778 -5.537 1.00 61.81 690 THR A CA 1
ATOM 5269 C C . THR A 1 690 ? -2.984 8.423 -5.051 1.00 61.81 690 THR A C 1
ATOM 5271 O O . THR A 1 690 ? -2.331 7.878 -4.166 1.00 61.81 690 THR A O 1
ATOM 5274 N N . LEU A 1 691 ? -2.617 9.591 -5.597 1.00 73.62 691 LEU A N 1
ATOM 5275 C CA . LEU A 1 691 ? -1.364 10.301 -5.314 1.00 73.62 691 LEU A CA 1
ATOM 5276 C C . LEU A 1 691 ? -0.118 9.488 -5.690 1.00 73.62 691 LEU A C 1
ATOM 5278 O O . LEU A 1 691 ? 0.943 9.601 -5.067 1.00 73.62 691 LEU A O 1
ATOM 5282 N N . ASN A 1 692 ? -0.243 8.675 -6.737 1.00 79.25 692 ASN A N 1
ATOM 5283 C CA . ASN A 1 692 ? 0.862 7.971 -7.360 1.00 79.25 692 ASN A CA 1
ATOM 5284 C C . ASN A 1 692 ? 1.317 8.693 -8.630 1.00 79.25 692 ASN A C 1
ATOM 5286 O O . ASN A 1 692 ? 0.497 9.111 -9.445 1.00 79.25 692 ASN A O 1
ATOM 5290 N N . ALA A 1 693 ? 2.631 8.821 -8.800 1.00 83.38 693 ALA A N 1
ATOM 5291 C CA . ALA A 1 693 ? 3.218 9.391 -9.998 1.00 83.38 693 ALA A CA 1
ATOM 5292 C C . ALA A 1 693 ? 2.949 8.513 -11.224 1.00 83.38 693 ALA A C 1
ATOM 5294 O O . ALA A 1 693 ? 3.165 7.294 -11.223 1.00 83.38 693 ALA A O 1
ATOM 5295 N N . VAL A 1 694 ? 2.522 9.179 -12.290 1.00 80.25 694 VAL A N 1
ATOM 5296 C CA . VAL A 1 694 ? 2.248 8.592 -13.592 1.00 80.25 694 VAL A CA 1
ATOM 5297 C C . VAL A 1 694 ? 3.162 9.211 -14.644 1.00 80.25 694 VAL A C 1
ATOM 5299 O O . VAL A 1 694 ? 3.290 10.435 -14.736 1.00 80.25 694 VAL A O 1
ATOM 5302 N N . GLY A 1 695 ? 3.778 8.358 -15.464 1.00 75.81 695 GLY A N 1
ATOM 5303 C CA . GLY A 1 695 ? 4.684 8.769 -16.543 1.00 75.81 695 GLY A CA 1
ATOM 5304 C C . GLY A 1 695 ? 6.158 8.835 -16.126 1.00 75.81 695 GLY A C 1
ATOM 5305 O O . GLY A 1 695 ? 6.553 8.265 -15.119 1.00 75.81 695 GLY A O 1
ATOM 5306 N N . GLY A 1 696 ? 7.006 9.478 -16.938 1.00 78.75 696 GLY A N 1
ATOM 5307 C CA . GLY A 1 696 ? 8.450 9.562 -16.658 1.00 78.75 696 GLY A CA 1
ATOM 5308 C C . GLY A 1 696 ? 9.195 8.227 -16.801 1.00 78.75 696 GLY A C 1
ATOM 5309 O O . GLY A 1 696 ? 10.136 7.957 -16.057 1.00 78.75 696 GLY A O 1
ATOM 5310 N N . LEU A 1 697 ? 8.760 7.380 -17.738 1.00 88.12 697 LEU A N 1
ATOM 5311 C CA . LEU A 1 697 ? 9.354 6.070 -18.003 1.00 88.12 697 LEU A CA 1
ATOM 5312 C C . LEU A 1 697 ? 10.264 6.089 -19.229 1.00 88.12 697 LEU A C 1
ATOM 5314 O O . LEU A 1 697 ? 9.996 6.766 -20.220 1.00 88.12 697 LEU A O 1
ATOM 5318 N N . TYR A 1 698 ? 11.315 5.280 -19.171 1.00 92.25 698 TYR A N 1
ATOM 5319 C CA . TYR A 1 698 ? 12.309 5.122 -20.223 1.00 92.25 698 TYR A CA 1
ATOM 5320 C C . TYR A 1 698 ? 12.591 3.639 -20.462 1.00 92.25 698 TYR A C 1
ATOM 5322 O O . TYR A 1 698 ? 12.551 2.825 -19.541 1.00 92.25 698 TYR A O 1
ATOM 5330 N N . VAL A 1 699 ? 12.926 3.288 -21.700 1.00 94.31 699 VAL A N 1
ATOM 5331 C CA . VAL A 1 699 ? 13.631 2.044 -22.011 1.00 94.31 699 VAL A CA 1
ATOM 5332 C C . VAL A 1 699 ? 15.117 2.377 -22.080 1.00 94.31 699 VAL A C 1
ATOM 5334 O O . VAL A 1 699 ? 15.538 3.176 -22.918 1.00 94.31 699 VAL A O 1
ATOM 5337 N N . ALA A 1 700 ? 15.901 1.775 -21.190 1.00 95.69 700 ALA A N 1
ATOM 5338 C CA . ALA A 1 700 ? 17.342 1.942 -21.095 1.00 95.69 700 ALA A CA 1
ATOM 5339 C C . ALA A 1 700 ? 18.048 0.703 -21.659 1.00 95.69 700 ALA A C 1
ATOM 5341 O O . ALA A 1 700 ? 17.888 -0.404 -21.141 1.00 95.69 700 ALA A O 1
ATOM 5342 N N . GLN A 1 701 ? 18.851 0.873 -22.709 1.00 96.56 701 GLN A N 1
ATOM 5343 C CA . GLN A 1 701 ? 19.610 -0.218 -23.323 1.00 96.56 701 GLN A CA 1
ATOM 5344 C C . GLN A 1 701 ? 21.112 -0.020 -23.126 1.00 96.56 701 GLN A C 1
ATOM 5346 O O . GLN A 1 701 ? 21.631 1.076 -23.319 1.00 96.56 701 GLN A O 1
ATOM 5351 N N . VAL A 1 702 ? 21.830 -1.088 -22.778 1.00 96.88 702 VAL A N 1
ATOM 5352 C CA . VAL A 1 702 ? 23.294 -1.043 -22.698 1.00 96.88 702 VAL A CA 1
ATOM 5353 C C . VAL A 1 702 ? 23.885 -1.057 -24.105 1.00 96.88 702 VAL A C 1
ATOM 5355 O O . VAL A 1 702 ? 23.780 -2.066 -24.807 1.00 96.88 702 VAL A O 1
ATOM 5358 N N . THR A 1 703 ? 24.529 0.047 -24.481 1.00 94.19 703 THR A N 1
ATOM 5359 C CA . THR A 1 703 ? 25.269 0.206 -25.737 1.00 94.19 703 THR A CA 1
ATOM 5360 C C . THR A 1 703 ? 26.653 0.767 -25.436 1.00 94.19 703 THR A C 1
ATOM 5362 O O . THR A 1 703 ? 26.782 1.844 -24.851 1.00 94.19 703 THR A O 1
ATOM 5365 N N . GLY A 1 704 ? 27.707 0.046 -25.819 1.00 92.50 704 GLY A N 1
ATOM 5366 C CA . GLY A 1 704 ? 29.082 0.484 -25.561 1.00 92.50 704 GLY A CA 1
ATOM 5367 C C . GLY A 1 704 ? 29.404 0.593 -24.065 1.00 92.50 704 GLY A C 1
ATOM 5368 O O . GLY A 1 704 ? 30.169 1.467 -23.661 1.00 92.50 704 GLY A O 1
ATOM 5369 N N . GLY A 1 705 ? 28.804 -0.273 -23.241 1.00 90.50 705 GLY A N 1
ATOM 5370 C CA . GLY A 1 705 ? 29.010 -0.295 -21.789 1.00 90.50 705 GLY A CA 1
ATOM 5371 C C . GLY A 1 705 ? 28.304 0.808 -20.987 1.00 90.50 705 GLY A C 1
ATOM 5372 O O . GLY A 1 705 ? 28.555 0.915 -19.789 1.00 90.50 705 GLY A O 1
ATOM 5373 N N . MET A 1 706 ? 27.424 1.604 -21.602 1.00 90.75 706 MET A N 1
ATOM 5374 C CA . MET A 1 706 ? 26.614 2.628 -20.927 1.00 90.75 706 MET A CA 1
ATOM 5375 C C . MET A 1 706 ? 25.134 2.476 -21.286 1.00 90.75 706 MET A C 1
ATOM 5377 O O . MET A 1 706 ? 24.807 1.927 -22.336 1.00 90.75 706 MET A O 1
ATOM 5381 N N . PHE A 1 707 ? 24.239 2.975 -20.433 1.00 91.00 707 PHE A N 1
ATOM 5382 C CA . PHE A 1 707 ? 22.812 3.025 -20.747 1.00 91.00 707 PHE A CA 1
ATOM 5383 C C . PHE A 1 707 ? 22.491 4.191 -21.681 1.00 91.00 707 PHE A C 1
ATOM 5385 O O . PHE A 1 707 ? 22.827 5.338 -21.394 1.00 91.00 707 PHE A O 1
ATOM 5392 N N . THR A 1 708 ? 21.798 3.890 -22.775 1.00 92.00 708 THR A N 1
ATOM 5393 C CA . THR A 1 708 ? 21.117 4.870 -23.618 1.00 92.00 708 THR A CA 1
ATOM 5394 C C . THR A 1 708 ? 19.619 4.790 -23.345 1.00 92.00 708 THR A C 1
ATOM 5396 O O . THR A 1 708 ? 19.001 3.734 -23.496 1.00 92.00 708 THR A O 1
ATOM 5399 N N . CYS A 1 709 ? 19.039 5.901 -22.894 1.00 91.62 709 CYS A N 1
ATOM 5400 C CA . CYS A 1 709 ? 17.628 5.985 -22.536 1.00 91.62 709 CYS A CA 1
ATOM 5401 C C . CYS A 1 709 ? 16.805 6.516 -23.706 1.00 91.62 709 CYS A C 1
ATOM 5403 O O . CYS A 1 709 ? 17.190 7.468 -24.386 1.00 91.62 709 CYS A O 1
ATOM 5405 N N . ARG A 1 710 ? 15.630 5.928 -23.902 1.00 91.56 710 ARG A N 1
ATOM 5406 C CA . ARG A 1 710 ? 14.585 6.466 -24.770 1.00 91.56 710 ARG A CA 1
ATOM 5407 C C . ARG A 1 710 ? 13.304 6.579 -23.965 1.00 91.56 710 ARG A C 1
ATOM 5409 O O . ARG A 1 710 ? 12.897 5.598 -23.347 1.00 91.56 710 ARG A O 1
ATOM 5416 N N . ALA A 1 711 ? 12.680 7.752 -23.989 1.00 86.88 711 ALA A N 1
ATOM 5417 C CA . ALA A 1 711 ? 11.390 7.960 -23.344 1.00 86.88 711 ALA A CA 1
ATOM 5418 C C . ALA A 1 711 ? 10.352 6.975 -23.895 1.00 86.88 711 ALA A C 1
ATOM 5420 O O . ALA A 1 711 ? 10.304 6.700 -25.099 1.00 86.88 711 ALA A O 1
ATOM 5421 N N . VAL A 1 712 ? 9.542 6.427 -22.996 1.00 80.31 712 VAL A N 1
ATOM 5422 C CA . VAL A 1 712 ? 8.382 5.632 -23.370 1.00 80.31 712 VAL A CA 1
ATOM 5423 C C . VAL A 1 712 ? 7.207 6.581 -23.449 1.00 80.31 712 VAL A C 1
ATOM 5425 O O . VAL A 1 712 ? 6.686 7.024 -22.426 1.00 80.31 712 VAL A O 1
ATOM 5428 N N . ASP A 1 713 ? 6.763 6.840 -24.674 1.00 61.31 713 ASP A N 1
ATOM 5429 C CA . ASP A 1 713 ? 5.449 7.414 -24.921 1.00 61.31 713 ASP A CA 1
ATOM 5430 C C . ASP A 1 713 ? 4.411 6.321 -24.671 1.00 61.31 713 ASP A C 1
ATOM 5432 O O . ASP A 1 713 ? 3.769 5.792 -25.579 1.00 61.31 713 ASP A O 1
ATOM 5436 N N . LEU A 1 714 ? 4.254 5.945 -23.401 1.00 52.78 714 LEU A N 1
ATOM 5437 C CA . LEU A 1 714 ? 2.990 5.376 -22.998 1.00 52.78 714 LEU A CA 1
ATOM 5438 C C . LEU A 1 714 ? 1.987 6.481 -23.284 1.00 52.78 714 LEU A C 1
ATOM 5440 O O . LEU A 1 714 ? 2.136 7.598 -22.784 1.00 52.78 714 LEU A O 1
ATOM 5444 N N . VAL A 1 715 ? 0.962 6.187 -24.077 1.00 38.78 715 VAL A N 1
ATOM 5445 C CA . VAL A 1 715 ? -0.266 6.962 -23.977 1.00 38.78 715 VAL A CA 1
ATOM 5446 C C . VAL A 1 715 ? -0.749 6.729 -22.550 1.00 38.78 715 VAL A C 1
ATOM 5448 O O . VAL A 1 715 ? -1.498 5.794 -22.278 1.00 38.78 715 VAL A O 1
ATOM 5451 N N . VAL A 1 716 ? -0.244 7.540 -21.618 1.00 32.41 716 VAL A N 1
ATOM 5452 C CA . VAL A 1 716 ? -0.809 7.700 -20.296 1.00 32.41 716 VAL A CA 1
ATOM 5453 C C . VAL A 1 716 ? -2.241 8.073 -20.597 1.00 32.41 716 VAL A C 1
ATOM 5455 O O . VAL A 1 716 ? -2.515 9.139 -21.149 1.00 32.41 716 VAL A O 1
ATOM 5458 N N . MET A 1 717 ? -3.159 7.155 -20.324 1.00 27.23 717 MET A N 1
ATOM 5459 C CA . MET A 1 717 ? -4.530 7.557 -20.111 1.00 27.23 717 MET A CA 1
ATOM 5460 C C . MET A 1 717 ? -4.445 8.588 -18.988 1.00 27.23 717 MET A C 1
ATOM 5462 O O . MET A 1 717 ? -4.059 8.200 -17.885 1.00 27.23 717 MET A O 1
ATOM 5466 N N . PRO A 1 718 ? -4.706 9.888 -19.235 1.00 23.72 718 PRO A N 1
ATOM 5467 C CA . PRO A 1 718 ? -4.799 10.847 -18.142 1.00 23.72 718 PRO A CA 1
ATOM 5468 C C . PRO A 1 718 ? -5.725 10.256 -17.078 1.00 23.72 718 PRO A C 1
ATOM 5470 O O . PRO A 1 718 ? -6.636 9.518 -17.429 1.00 23.72 718 PRO A O 1
ATOM 5473 N N . ALA A 1 719 ? -5.528 10.551 -15.796 1.00 28.28 719 ALA A N 1
ATOM 5474 C CA . ALA A 1 719 ? -6.301 9.939 -14.704 1.00 28.28 719 ALA A CA 1
ATOM 5475 C C . ALA A 1 719 ? -7.844 10.035 -14.870 1.00 28.28 719 ALA A C 1
ATOM 5477 O O . ALA A 1 719 ? -8.584 9.277 -14.256 1.00 28.28 719 ALA A O 1
ATOM 5478 N N . ASN A 1 720 ? -8.335 10.881 -15.785 1.00 24.91 720 ASN A N 1
ATOM 5479 C CA . ASN A 1 720 ? -9.734 10.960 -16.227 1.00 24.91 720 ASN A CA 1
ATOM 5480 C C . ASN A 1 720 ? -10.120 10.002 -17.385 1.00 24.91 720 ASN A C 1
ATOM 5482 O O . ASN A 1 720 ? -11.188 10.142 -17.970 1.00 24.91 720 ASN A O 1
ATOM 5486 N N . ASN A 1 721 ? -9.257 9.061 -17.770 1.00 25.03 721 ASN A N 1
ATOM 5487 C CA . ASN A 1 721 ? -9.396 8.194 -18.944 1.00 25.03 721 ASN A CA 1
ATOM 5488 C C . ASN A 1 721 ? -9.320 6.691 -18.601 1.00 25.03 721 ASN A C 1
ATOM 5490 O O . ASN A 1 721 ? -9.093 5.875 -19.496 1.00 25.03 721 ASN A O 1
ATOM 5494 N N . ALA A 1 722 ? -9.630 6.283 -17.366 1.00 24.67 722 ALA A N 1
ATOM 5495 C CA . ALA A 1 722 ? -9.880 4.868 -17.043 1.00 24.67 722 ALA A CA 1
ATOM 5496 C C . ALA A 1 722 ? -11.022 4.234 -17.883 1.00 24.67 722 ALA A C 1
ATOM 5498 O O . ALA A 1 722 ? -11.229 3.028 -17.843 1.00 24.67 722 ALA A O 1
ATOM 5499 N N . VAL A 1 723 ? -11.725 5.028 -18.702 1.00 26.64 723 VAL A N 1
ATOM 5500 C CA . VAL A 1 723 ? -12.779 4.579 -19.625 1.00 26.64 723 VAL A CA 1
ATOM 5501 C C . VAL A 1 723 ? -12.398 4.741 -21.116 1.00 26.64 723 VAL A C 1
ATOM 5503 O O . VAL A 1 723 ? -13.179 4.375 -21.987 1.00 26.64 723 VAL A O 1
ATOM 5506 N N . ARG A 1 724 ? -11.209 5.256 -21.488 1.00 24.91 724 ARG A N 1
ATOM 5507 C CA . ARG A 1 724 ? -10.961 5.743 -22.873 1.00 24.91 724 ARG A CA 1
ATOM 5508 C C . ARG A 1 724 ? -9.876 5.074 -23.730 1.00 24.91 724 ARG A C 1
ATOM 5510 O O . ARG A 1 724 ? -9.644 5.549 -24.840 1.00 24.91 724 ARG A O 1
ATOM 5517 N N . VAL A 1 725 ? -9.296 3.936 -23.342 1.00 25.25 725 VAL A N 1
ATOM 5518 C CA . VAL A 1 725 ? -8.479 3.116 -24.281 1.00 25.25 725 VAL A CA 1
ATOM 5519 C C . VAL A 1 725 ? -8.755 1.618 -24.225 1.00 25.25 725 VAL A C 1
ATOM 5521 O O . VAL A 1 725 ? -7.931 0.800 -24.613 1.00 25.25 725 VAL A O 1
ATOM 5524 N N . LEU A 1 726 ? -9.989 1.249 -23.892 1.00 26.66 726 LEU A N 1
ATOM 5525 C CA . LEU A 1 726 ? -10.510 -0.058 -24.298 1.00 26.66 726 LEU A CA 1
ATOM 5526 C C . LEU A 1 726 ? -10.865 -0.124 -25.800 1.00 26.66 726 LEU A C 1
ATOM 5528 O O . LEU A 1 726 ? -11.185 -1.200 -26.286 1.00 26.66 726 LEU A O 1
ATOM 5532 N N . ASP A 1 727 ? -10.750 0.977 -26.560 1.00 29.33 727 ASP A N 1
ATOM 5533 C CA . ASP A 1 727 ? -11.442 1.095 -27.858 1.00 29.33 727 ASP A CA 1
ATOM 5534 C C . ASP A 1 727 ? -10.566 1.293 -29.116 1.00 29.33 727 ASP A C 1
ATOM 5536 O O . ASP A 1 727 ? -11.101 1.366 -30.221 1.00 29.33 727 ASP A O 1
ATOM 5540 N N . ARG A 1 728 ? -9.226 1.384 -29.023 1.00 25.94 728 ARG A N 1
ATOM 5541 C CA . ARG A 1 728 ? -8.378 1.582 -30.232 1.00 25.94 728 ARG A CA 1
ATOM 5542 C C . ARG A 1 728 ? -7.275 0.556 -30.482 1.00 25.94 728 ARG A C 1
ATOM 5544 O O . ARG A 1 728 ? -6.998 0.287 -31.647 1.00 25.94 728 ARG A O 1
ATOM 5551 N N . GLU A 1 729 ? -6.688 -0.046 -29.452 1.00 26.94 729 GLU A N 1
ATOM 5552 C CA . GLU A 1 729 ? -5.575 -1.004 -29.621 1.00 26.94 729 GLU A CA 1
ATOM 5553 C C . GLU A 1 729 ? -6.052 -2.471 -29.588 1.00 26.94 729 GLU A C 1
ATOM 5555 O O . GLU A 1 729 ? -5.600 -3.284 -30.394 1.00 26.94 729 GLU A O 1
ATOM 5560 N N . LEU A 1 730 ? -7.077 -2.797 -28.784 1.00 27.83 730 LEU A N 1
ATOM 5561 C CA . LEU A 1 730 ? -7.743 -4.116 -28.792 1.00 27.83 730 LEU A CA 1
ATOM 5562 C C . LEU A 1 730 ? -8.481 -4.421 -30.109 1.00 27.83 730 LEU A C 1
ATOM 5564 O O . LEU A 1 730 ? -8.717 -5.581 -30.441 1.00 27.83 730 LEU A O 1
ATOM 5568 N N . ALA A 1 731 ? -8.763 -3.395 -30.914 1.00 27.53 731 ALA A N 1
ATOM 5569 C CA . ALA A 1 731 ? -9.342 -3.532 -32.248 1.00 27.53 731 ALA A CA 1
ATOM 5570 C C . ALA A 1 731 ? -8.394 -4.177 -33.282 1.00 27.53 731 ALA A C 1
ATOM 5572 O O . ALA A 1 731 ? -8.843 -4.528 -34.373 1.00 27.53 731 ALA A O 1
ATOM 5573 N N . ARG A 1 732 ? -7.092 -4.324 -32.979 1.00 27.17 732 ARG A N 1
ATOM 5574 C CA . ARG A 1 732 ? -6.118 -4.957 -33.888 1.00 27.17 732 ARG A CA 1
ATOM 5575 C C . ARG A 1 732 ? -5.771 -6.406 -33.543 1.00 27.17 732 ARG A C 1
ATOM 5577 O O . ARG A 1 732 ? -5.283 -7.099 -34.429 1.00 27.17 732 ARG A O 1
ATOM 5584 N N . TYR A 1 733 ? -6.049 -6.877 -32.325 1.00 27.28 733 TYR A N 1
ATOM 5585 C CA . TYR A 1 733 ? -5.572 -8.189 -31.857 1.00 27.28 733 TYR A CA 1
ATOM 5586 C C . TYR A 1 733 ? -6.653 -9.196 -31.443 1.00 27.28 733 TYR A C 1
ATOM 5588 O O . TYR A 1 733 ? -6.323 -10.286 -30.983 1.00 27.28 733 TYR A O 1
ATOM 5596 N N . ALA A 1 734 ? -7.931 -8.924 -31.707 1.00 24.91 734 ALA A N 1
ATOM 5597 C CA . ALA A 1 734 ? -8.976 -9.938 -31.595 1.00 24.91 734 ALA A CA 1
ATOM 5598 C C . ALA A 1 734 ? -9.551 -10.294 -32.978 1.00 24.91 734 ALA A C 1
ATOM 5600 O O . ALA A 1 734 ? -10.274 -9.513 -33.590 1.00 24.91 734 ALA A O 1
ATOM 5601 N N . PHE A 1 735 ? -9.260 -11.530 -33.396 1.00 22.47 735 PHE A N 1
ATOM 5602 C CA . PHE A 1 735 ? -9.833 -12.289 -34.515 1.00 22.47 735 PHE A CA 1
ATOM 5603 C C . PHE A 1 735 ? -9.325 -11.970 -35.929 1.00 22.47 735 PHE A C 1
ATOM 5605 O O . PHE A 1 735 ? -9.517 -10.896 -36.492 1.00 22.47 735 PHE A O 1
ATOM 5612 N N . ALA A 1 736 ? -8.737 -13.001 -36.545 1.00 23.16 736 ALA A N 1
ATOM 5613 C CA . ALA A 1 736 ? -8.534 -13.080 -37.985 1.00 23.16 736 ALA A CA 1
ATOM 5614 C C . ALA A 1 736 ? -9.839 -12.725 -38.735 1.00 23.16 736 ALA A C 1
ATOM 5616 O O . ALA A 1 736 ? -10.911 -13.197 -38.344 1.00 23.16 736 ALA A O 1
ATOM 5617 N N . PRO A 1 737 ? -9.777 -11.921 -39.811 1.00 23.25 737 PRO A N 1
ATOM 5618 C CA . PRO A 1 737 ? -10.974 -11.452 -40.494 1.00 23.25 737 PRO A CA 1
ATOM 5619 C C . PRO A 1 737 ? -11.692 -12.617 -41.200 1.00 23.25 737 PRO A C 1
ATOM 5621 O O . PRO A 1 737 ? -11.047 -13.388 -41.920 1.00 23.25 737 PRO A O 1
ATOM 5624 N N . PRO A 1 738 ? -13.026 -12.750 -41.079 1.00 24.14 738 PRO A N 1
ATOM 5625 C CA . PRO A 1 738 ? -13.789 -13.527 -42.039 1.00 24.14 738 PRO A CA 1
ATOM 5626 C C . PRO A 1 738 ? -13.778 -12.795 -43.391 1.00 24.14 738 PRO A C 1
ATOM 5628 O O . PRO A 1 738 ? -13.865 -11.570 -43.458 1.00 24.14 738 PRO A O 1
ATOM 5631 N N . ARG A 1 739 ? -13.633 -13.569 -44.472 1.00 24.94 739 ARG A N 1
ATOM 5632 C CA . ARG A 1 739 ? -13.583 -13.113 -45.873 1.00 24.94 739 ARG A CA 1
ATOM 5633 C C . ARG A 1 739 ? -14.697 -12.107 -46.214 1.00 24.94 739 ARG A C 1
ATOM 5635 O O . ARG A 1 739 ? -15.848 -12.316 -45.840 1.00 24.94 739 ARG A O 1
ATOM 5642 N N . GLU A 1 740 ? -14.351 -11.077 -46.991 1.00 29.19 740 GLU A N 1
ATOM 5643 C CA . GLU A 1 740 ? -15.279 -10.066 -47.522 1.00 29.19 740 GLU A CA 1
ATOM 5644 C C . GLU A 1 740 ? -16.428 -10.665 -48.354 1.00 29.19 740 GLU A C 1
ATOM 5646 O O . GLU A 1 740 ? -16.204 -11.553 -49.184 1.00 29.19 740 GLU A O 1
ATOM 5651 N N . PRO A 1 741 ? -17.628 -10.065 -48.252 1.00 25.36 741 PRO A N 1
ATOM 5652 C CA . PRO A 1 741 ? -18.474 -9.880 -49.423 1.00 25.36 741 PRO A CA 1
ATOM 5653 C C . PRO A 1 741 ? -18.934 -8.418 -49.596 1.00 25.36 741 PRO A C 1
ATOM 5655 O O . PRO A 1 741 ? -19.695 -7.892 -48.790 1.00 25.36 741 PRO A O 1
ATOM 5658 N N . GLY A 1 742 ? -18.537 -7.819 -50.725 1.00 25.27 742 GLY A N 1
ATOM 5659 C CA . GLY A 1 742 ? -19.383 -6.945 -51.551 1.00 25.27 742 GLY A CA 1
ATOM 5660 C C . GLY A 1 742 ? -19.603 -5.492 -51.112 1.00 25.27 742 GLY A C 1
ATOM 5661 O O . GLY A 1 742 ? -20.475 -5.192 -50.302 1.00 25.27 742 GLY A O 1
ATOM 5662 N N . LEU A 1 743 ? -18.917 -4.560 -51.786 1.00 34.31 743 LEU A N 1
ATOM 5663 C CA . LEU A 1 743 ? -19.313 -3.150 -51.867 1.00 34.31 743 LEU A CA 1
ATOM 5664 C C . LEU A 1 743 ? -20.727 -3.002 -52.459 1.00 34.31 743 LEU A C 1
ATOM 5666 O O . LEU A 1 743 ? -20.944 -3.348 -53.622 1.00 34.31 743 LEU A O 1
ATOM 5670 N N . HIS A 1 744 ? -21.626 -2.325 -51.741 1.00 28.69 744 HIS A N 1
ATOM 5671 C CA . HIS A 1 744 ? -22.717 -1.571 -52.360 1.00 28.69 744 HIS A CA 1
ATOM 5672 C C . HIS A 1 744 ? -22.740 -0.121 -51.871 1.00 28.69 744 HIS A C 1
ATOM 5674 O O . HIS A 1 744 ? -22.886 0.187 -50.691 1.00 28.69 744 HIS A O 1
ATOM 5680 N N . SER A 1 745 ? -22.592 0.763 -52.851 1.00 36.78 745 SER A N 1
ATOM 5681 C CA . SER A 1 745 ? -22.782 2.204 -52.822 1.00 36.78 745 SER A CA 1
ATOM 5682 C C . SER A 1 745 ? -24.240 2.578 -52.536 1.00 36.78 745 SER A C 1
ATOM 5684 O O . SER A 1 745 ? -25.121 2.299 -53.351 1.00 36.78 745 SER A O 1
ATOM 5686 N N . ARG A 1 746 ? -24.495 3.300 -51.444 1.00 34.81 746 ARG A N 1
ATOM 5687 C CA . ARG A 1 746 ? -25.656 4.195 -51.315 1.00 34.81 746 ARG A CA 1
ATOM 5688 C C . ARG A 1 746 ? -25.168 5.512 -50.715 1.00 34.81 746 ARG A C 1
ATOM 5690 O O . ARG A 1 746 ? -24.389 5.484 -49.764 1.00 34.81 746 ARG A O 1
ATOM 5697 N N . ARG A 1 747 ? -25.578 6.649 -51.298 1.00 40.50 747 ARG A N 1
ATOM 5698 C CA . ARG A 1 747 ? -25.479 7.965 -50.637 1.00 40.50 747 ARG A CA 1
ATOM 5699 C C . ARG A 1 747 ? -26.102 7.799 -49.245 1.00 40.50 747 ARG A C 1
ATOM 5701 O O . ARG A 1 747 ? -27.208 7.281 -49.157 1.00 40.50 747 ARG A O 1
ATOM 5708 N N . GLN A 1 748 ? -25.340 8.094 -48.195 1.00 49.50 748 GLN A N 1
ATOM 5709 C CA . GLN A 1 748 ? -25.762 7.884 -46.809 1.00 49.50 748 GLN A CA 1
ATOM 5710 C C . GLN A 1 748 ? -26.529 9.110 -46.336 1.00 49.50 748 GLN A C 1
ATOM 5712 O O . GLN A 1 748 ? -25.939 10.181 -46.210 1.00 49.50 748 GLN A O 1
ATOM 5717 N N . ASP A 1 749 ? -27.827 8.936 -46.111 1.00 53.88 749 ASP A N 1
ATOM 5718 C CA . ASP A 1 749 ? -28.677 9.933 -45.468 1.00 53.88 749 ASP A CA 1
ATOM 5719 C C . ASP A 1 749 ? -28.309 10.022 -43.981 1.00 53.88 749 ASP A C 1
ATOM 5721 O O . ASP A 1 749 ? -27.923 9.029 -43.355 1.00 53.88 749 ASP A O 1
ATOM 5725 N N . TYR A 1 750 ? -28.393 11.220 -43.409 1.00 58.53 750 TYR A N 1
ATOM 5726 C CA . TYR A 1 750 ? -28.121 11.431 -41.991 1.00 58.53 750 TYR A CA 1
ATOM 5727 C C . TYR A 1 750 ? -29.401 11.189 -41.187 1.00 58.53 750 TYR A C 1
ATOM 5729 O O . TYR A 1 750 ? -30.283 12.041 -41.134 1.00 58.53 750 TYR A O 1
ATOM 5737 N N . ASN A 1 751 ? -29.516 10.010 -40.578 1.00 63.59 751 ASN A N 1
ATOM 5738 C CA . ASN A 1 751 ? -30.704 9.609 -39.825 1.00 63.59 751 ASN A CA 1
ATOM 5739 C C . ASN A 1 751 ? -30.658 10.144 -38.385 1.00 63.59 751 ASN A C 1
ATOM 5741 O O . ASN A 1 751 ? -29.650 9.990 -37.694 1.00 63.59 751 ASN A O 1
ATOM 5745 N N . VAL A 1 752 ? -31.748 10.750 -37.915 1.00 62.75 752 VAL A N 1
ATOM 5746 C CA . VAL A 1 752 ? -31.892 11.259 -36.541 1.00 62.75 752 VAL A CA 1
ATOM 5747 C C . VAL A 1 752 ? -33.173 10.691 -35.940 1.00 62.75 752 VAL A C 1
ATOM 5749 O O . VAL A 1 752 ? -34.249 10.841 -36.514 1.00 62.75 752 VAL A O 1
ATOM 5752 N N . GLY A 1 753 ? -33.062 10.026 -34.792 1.00 69.56 753 GLY A N 1
ATOM 5753 C CA . GLY A 1 753 ? -34.219 9.494 -34.071 1.00 69.56 753 GLY A CA 1
ATOM 5754 C C . GLY A 1 753 ? -34.882 10.577 -33.226 1.00 69.56 753 GLY A C 1
ATOM 5755 O O . GLY A 1 753 ? -34.185 11.343 -32.576 1.00 69.56 753 GLY A O 1
ATOM 5756 N N . CYS A 1 754 ? -36.209 10.645 -33.192 1.00 66.38 754 CYS A N 1
ATOM 5757 C CA . CYS A 1 754 ? -36.951 11.666 -32.453 1.00 66.38 754 CYS A CA 1
ATOM 5758 C C . CYS A 1 754 ? -38.029 11.020 -31.581 1.00 66.38 754 CYS A C 1
ATOM 5760 O O . CYS A 1 754 ? -39.034 10.547 -32.095 1.00 66.38 754 CYS A O 1
ATOM 5762 N N . PHE A 1 755 ? -37.873 11.035 -30.264 1.00 67.19 755 PHE A N 1
ATOM 5763 C CA . PHE A 1 755 ? -38.889 10.601 -29.313 1.00 67.19 755 PHE A CA 1
ATOM 5764 C C . PHE A 1 755 ? -39.700 11.805 -28.854 1.00 67.19 755 PHE A C 1
ATOM 5766 O O . PHE A 1 755 ? -39.163 12.690 -28.205 1.00 67.19 755 PHE A O 1
ATOM 5773 N N . TRP A 1 756 ? -40.995 11.863 -29.148 1.00 65.88 756 TRP A N 1
ATOM 5774 C CA . TRP A 1 756 ? -41.845 12.966 -28.690 1.00 65.88 756 TRP A CA 1
ATOM 5775 C C . TRP A 1 756 ? -43.271 12.497 -28.426 1.00 65.88 756 TRP A C 1
ATOM 5777 O O . TRP A 1 756 ? -43.715 11.567 -29.099 1.00 65.88 756 TRP A O 1
ATOM 5787 N N . PRO A 1 757 ? -44.032 13.109 -27.497 1.00 57.62 757 PRO A N 1
ATOM 5788 C CA . PRO A 1 757 ? -45.460 12.837 -27.424 1.00 57.62 757 PRO A CA 1
ATOM 5789 C C . PRO A 1 757 ? -46.129 13.174 -28.758 1.00 57.62 757 PRO A C 1
ATOM 5791 O O . PRO A 1 757 ? -46.101 14.326 -29.179 1.00 57.62 757 PRO A O 1
ATOM 5794 N N . LEU A 1 758 ? -46.746 12.211 -29.445 1.00 60.91 758 LEU A N 1
ATOM 5795 C CA . LEU A 1 758 ? -47.341 12.457 -30.773 1.00 60.91 758 LEU A CA 1
ATOM 5796 C C . LEU A 1 758 ? -48.710 13.171 -30.717 1.00 60.91 758 LEU A C 1
ATOM 5798 O O . LEU A 1 758 ? -49.542 13.031 -31.623 1.00 60.91 758 LEU A O 1
ATOM 5802 N N . ASP A 1 759 ? -48.941 13.969 -29.673 1.00 52.03 759 ASP A N 1
ATOM 5803 C CA . ASP A 1 759 ? -50.103 14.833 -29.492 1.00 52.03 759 ASP A CA 1
ATOM 5804 C C . ASP A 1 759 ? -49.820 16.286 -29.931 1.00 52.03 759 ASP A C 1
ATOM 5806 O O . ASP A 1 759 ? -48.775 16.602 -30.502 1.00 52.03 759 ASP A O 1
ATOM 5810 N N . GLY A 1 760 ? -50.799 17.179 -29.753 1.00 50.25 760 GLY A N 1
ATOM 5811 C CA . GLY A 1 760 ? -50.859 18.482 -30.428 1.00 50.25 760 GLY A CA 1
ATOM 5812 C C . GLY A 1 760 ? -49.617 19.380 -30.320 1.00 50.25 760 GLY A C 1
ATOM 5813 O O . GLY A 1 760 ? -49.386 20.161 -31.244 1.00 50.25 760 GLY A O 1
ATOM 5814 N N . TRP A 1 761 ? -48.824 19.291 -29.247 1.00 52.31 761 TRP A N 1
ATOM 5815 C CA . TRP A 1 761 ? -47.566 20.040 -29.111 1.00 52.31 761 TRP A CA 1
ATOM 5816 C C . TRP A 1 761 ? -46.400 19.331 -29.806 1.00 52.31 761 TRP A C 1
ATOM 5818 O O . TRP A 1 761 ? -45.653 19.961 -30.553 1.00 52.31 761 TRP A O 1
ATOM 5828 N N . GLY A 1 762 ? -46.283 18.014 -29.648 1.00 52.56 762 GLY A N 1
ATOM 5829 C CA . GLY A 1 762 ? -45.194 17.263 -30.254 1.00 52.56 762 GLY A CA 1
ATOM 5830 C C . GLY A 1 762 ? -45.254 17.107 -31.753 1.00 52.56 762 GLY A C 1
ATOM 5831 O O . GLY A 1 762 ? -44.224 17.179 -32.417 1.00 52.56 762 GLY A O 1
ATOM 5832 N N . ARG A 1 763 ? -46.462 17.024 -32.317 1.00 54.97 763 ARG A N 1
ATOM 5833 C CA . ARG A 1 763 ? -46.623 17.102 -33.773 1.00 54.97 763 ARG A CA 1
ATOM 5834 C C . ARG A 1 763 ? -46.159 18.445 -34.331 1.00 54.97 763 ARG A C 1
ATOM 5836 O O . ARG A 1 763 ? -45.600 18.460 -35.416 1.00 54.97 763 ARG A O 1
ATOM 5843 N N . ARG A 1 764 ? -46.346 19.556 -33.602 1.00 52.12 764 ARG A N 1
ATOM 5844 C CA . ARG A 1 764 ? -45.841 20.881 -34.018 1.00 52.12 764 ARG A CA 1
ATOM 5845 C C . ARG A 1 764 ? -44.323 20.984 -33.894 1.00 52.12 764 ARG A C 1
ATOM 5847 O O . ARG A 1 764 ? -43.707 21.606 -34.749 1.00 52.12 764 ARG A O 1
ATOM 5854 N N . ALA A 1 765 ? -43.735 20.379 -32.860 1.00 52.88 765 ALA A N 1
ATOM 5855 C CA . ALA A 1 765 ? -42.284 20.324 -32.692 1.00 52.88 765 ALA A CA 1
ATOM 5856 C C . ALA A 1 765 ? -41.618 19.504 -33.811 1.00 52.88 765 ALA A C 1
ATOM 5858 O O . ALA A 1 765 ? -40.654 19.973 -34.410 1.00 52.88 765 ALA A O 1
ATOM 5859 N N . LEU A 1 766 ? -42.186 18.340 -34.151 1.00 55.97 766 LEU A N 1
ATOM 5860 C CA . LEU A 1 766 ? -41.713 17.513 -35.260 1.00 55.97 766 LEU A CA 1
ATOM 5861 C C . LEU A 1 766 ? -41.866 18.231 -36.610 1.00 55.97 766 LEU A C 1
ATOM 5863 O O . LEU A 1 766 ? -40.901 18.294 -37.361 1.00 55.97 766 LEU A O 1
ATOM 5867 N N . LEU A 1 767 ? -43.019 18.865 -36.875 1.00 53.06 767 LEU A N 1
ATOM 5868 C CA . LEU A 1 767 ? -43.216 19.661 -38.096 1.00 53.06 767 LEU A CA 1
ATOM 5869 C C . LEU A 1 767 ? -42.216 20.825 -38.197 1.00 53.06 767 LEU A C 1
ATOM 5871 O O . LEU A 1 767 ? -41.741 21.138 -39.281 1.00 53.06 767 LEU A O 1
ATOM 5875 N N . GLY A 1 768 ? -41.906 21.478 -37.071 1.00 53.16 768 GLY A N 1
ATOM 5876 C CA . GLY A 1 768 ? -40.918 22.556 -37.011 1.00 53.16 768 GLY A CA 1
ATOM 5877 C C . GLY A 1 768 ? -39.495 22.072 -37.294 1.00 53.16 768 GLY A C 1
ATOM 5878 O O . GLY A 1 768 ? -38.747 22.764 -37.979 1.00 53.16 768 GLY A O 1
ATOM 5879 N N . ALA A 1 769 ? -39.136 20.876 -36.820 1.00 53.53 769 ALA A N 1
ATOM 5880 C CA . ALA A 1 769 ? -37.856 20.243 -37.130 1.00 53.53 769 ALA A CA 1
ATOM 5881 C C . ALA A 1 769 ? -37.771 19.815 -38.606 1.00 53.53 769 ALA A C 1
ATOM 5883 O O . ALA A 1 769 ? -36.754 20.056 -39.250 1.00 53.53 769 ALA A O 1
ATOM 5884 N N . GLU A 1 770 ? -38.845 19.251 -39.169 1.00 55.16 770 GLU A N 1
ATOM 5885 C CA . GLU A 1 770 ? -38.928 18.910 -40.597 1.00 55.16 770 GLU A CA 1
ATOM 5886 C C . GLU A 1 770 ? -38.831 20.156 -41.493 1.00 55.16 770 GLU A C 1
ATOM 5888 O O . GLU A 1 770 ? -38.112 20.142 -42.491 1.00 55.16 770 GLU A O 1
ATOM 5893 N N . LEU A 1 771 ? -39.492 21.259 -41.114 1.00 49.97 771 LEU A N 1
ATOM 5894 C CA . LEU A 1 771 ? -39.404 22.545 -41.815 1.00 49.97 771 LEU A CA 1
ATOM 5895 C C . LEU A 1 771 ? -37.982 23.119 -41.778 1.00 49.97 771 LEU A C 1
ATOM 5897 O O . LEU A 1 771 ? -37.468 23.493 -42.830 1.00 49.97 771 LEU A O 1
ATOM 5901 N N . ALA A 1 772 ? -37.322 23.115 -40.616 1.00 52.59 772 ALA A N 1
ATOM 5902 C CA . ALA A 1 772 ? -35.943 23.588 -40.475 1.00 52.59 772 ALA A CA 1
ATOM 5903 C C . ALA A 1 772 ? -34.950 22.755 -41.308 1.00 52.59 772 ALA A C 1
ATOM 5905 O O . ALA A 1 772 ? -34.094 23.313 -41.990 1.00 52.59 772 ALA A O 1
ATOM 5906 N N . VAL A 1 773 ? -35.108 21.425 -41.322 1.00 53.94 773 VAL A N 1
ATOM 5907 C CA . VAL A 1 773 ? -34.313 20.528 -42.180 1.00 53.94 773 VAL A CA 1
ATOM 5908 C C . VAL A 1 773 ? -34.573 20.804 -43.667 1.00 53.94 773 VAL A C 1
ATOM 5910 O O . VAL A 1 773 ? -33.646 20.752 -44.476 1.00 53.94 773 VAL A O 1
ATOM 5913 N N . SER A 1 774 ? -35.815 21.128 -44.042 1.00 47.47 774 SER A N 1
ATOM 5914 C CA . SER A 1 774 ? -36.163 21.457 -45.428 1.00 47.47 774 SER A CA 1
ATOM 5915 C C . SER A 1 774 ? -35.598 22.807 -45.891 1.00 47.47 774 SER A C 1
ATOM 5917 O O . SER A 1 774 ? -35.137 22.906 -47.026 1.00 47.47 774 SER A O 1
ATOM 5919 N N . GLU A 1 775 ? -35.574 23.824 -45.022 1.00 48.44 775 GLU A N 1
ATOM 5920 C CA . GLU A 1 775 ? -34.979 25.135 -45.318 1.00 48.44 775 GLU A CA 1
ATOM 5921 C C . GLU A 1 775 ? -33.448 25.044 -45.435 1.00 48.44 775 GLU A C 1
ATOM 5923 O O . GLU A 1 775 ? -32.866 25.622 -46.356 1.00 48.44 775 GLU A O 1
ATOM 5928 N N . ASP A 1 776 ? -32.796 24.244 -44.583 1.00 46.44 776 ASP A N 1
ATOM 5929 C CA . ASP A 1 776 ? -31.347 24.001 -44.638 1.00 46.44 776 ASP A CA 1
ATOM 5930 C C . ASP A 1 776 ? -30.925 23.241 -45.911 1.00 46.44 776 ASP A C 1
ATOM 5932 O O . ASP A 1 776 ? -29.934 23.579 -46.562 1.00 46.44 776 ASP A O 1
ATOM 5936 N N . ALA A 1 777 ? -31.733 22.270 -46.355 1.00 49.00 777 ALA A N 1
ATOM 5937 C CA . ALA A 1 777 ? -31.505 21.552 -47.612 1.00 49.00 777 ALA A CA 1
ATOM 5938 C C . ALA A 1 777 ? -31.576 22.468 -48.854 1.00 49.00 777 ALA A C 1
ATOM 5940 O O . ALA A 1 777 ? -30.920 22.192 -49.864 1.00 49.00 777 ALA A O 1
ATOM 5941 N N . VAL A 1 778 ? -32.339 23.567 -48.784 1.00 45.91 778 VAL A N 1
ATOM 5942 C CA . VAL A 1 778 ? -32.409 24.594 -49.839 1.00 45.91 778 VAL A CA 1
ATOM 5943 C C . VAL A 1 778 ? -31.176 25.506 -49.813 1.00 45.91 778 VAL A C 1
ATOM 5945 O O . VAL A 1 778 ? -30.676 25.885 -50.874 1.00 45.91 778 VAL A O 1
ATOM 5948 N N . LEU A 1 779 ? -30.657 25.830 -48.626 1.00 40.88 779 LEU A N 1
ATOM 5949 C CA . LEU A 1 779 ? -29.467 26.672 -48.445 1.00 40.88 779 LEU A CA 1
ATOM 5950 C C . LEU A 1 779 ? -28.154 25.924 -48.745 1.00 40.88 779 LEU A C 1
ATOM 5952 O O . LEU A 1 779 ? -27.185 26.533 -49.210 1.00 40.88 779 LEU A O 1
ATOM 5956 N N . HIS A 1 780 ? -28.128 24.601 -48.550 1.00 46.88 780 HIS A N 1
ATOM 5957 C CA . HIS A 1 780 ? -26.938 23.759 -48.702 1.00 46.88 780 HIS A CA 1
ATOM 5958 C C . HIS A 1 780 ? -27.197 22.481 -49.535 1.00 46.88 780 HIS A C 1
ATOM 5960 O O . HIS A 1 780 ? -27.072 21.362 -49.032 1.00 46.88 780 HIS A O 1
ATOM 5966 N N . PRO A 1 781 ? -27.447 22.602 -50.856 1.00 48.59 781 PRO A N 1
ATOM 5967 C CA . PRO A 1 781 ? -27.873 21.491 -51.723 1.00 48.59 781 PRO A CA 1
ATOM 5968 C C . PRO A 1 781 ? -26.814 20.394 -51.963 1.00 48.59 781 PRO A C 1
ATOM 5970 O O . PRO A 1 781 ? -27.101 19.381 -52.601 1.00 48.59 781 PRO A O 1
ATOM 5973 N N . ALA A 1 782 ? -25.577 20.589 -51.491 1.00 44.56 782 ALA A N 1
ATOM 5974 C CA . ALA A 1 782 ? -24.483 19.621 -51.601 1.00 44.56 782 ALA A CA 1
ATOM 5975 C C . ALA A 1 782 ? -24.332 18.709 -50.365 1.00 44.56 782 ALA A C 1
ATOM 5977 O O . ALA A 1 782 ? -23.545 17.760 -50.410 1.00 44.56 782 ALA A O 1
ATOM 5978 N N . ALA A 1 783 ? -25.047 18.986 -49.270 1.00 47.78 783 ALA A N 1
ATOM 5979 C CA . ALA A 1 783 ? -24.981 18.188 -48.050 1.00 47.78 783 ALA A CA 1
ATOM 5980 C C . ALA A 1 783 ? -25.905 16.950 -48.125 1.00 47.78 783 ALA A C 1
ATOM 5982 O O . ALA A 1 783 ? -26.942 17.005 -48.788 1.00 47.78 783 ALA A O 1
ATOM 5983 N N . PRO A 1 784 ? -25.564 15.823 -47.463 1.00 53.91 784 PRO A N 1
ATOM 5984 C CA . PRO A 1 784 ? -26.455 14.664 -47.389 1.00 53.91 784 PRO A CA 1
ATOM 5985 C C . PRO A 1 784 ? -27.770 15.032 -46.681 1.00 53.91 784 PRO A C 1
ATOM 5987 O O . PRO A 1 784 ? -27.714 15.738 -45.666 1.00 53.91 784 PRO A O 1
ATOM 5990 N N . PRO A 1 785 ? -28.933 14.581 -47.188 1.00 55.25 785 PRO A N 1
ATOM 5991 C CA . PRO A 1 785 ? -30.224 14.933 -46.608 1.00 55.25 785 PRO A CA 1
ATOM 5992 C C . PRO A 1 785 ? -30.387 14.292 -45.222 1.00 55.25 785 PRO A C 1
ATOM 5994 O O . PRO A 1 785 ? -29.958 13.159 -44.988 1.00 55.25 785 PRO A O 1
ATOM 5997 N N . ILE A 1 786 ? -30.987 15.041 -44.294 1.00 58.56 786 ILE A N 1
ATOM 5998 C CA . ILE A 1 786 ? -31.276 14.581 -42.932 1.00 58.56 786 ILE A CA 1
ATOM 5999 C C . ILE A 1 786 ? -32.674 13.959 -42.923 1.00 58.56 786 ILE A C 1
ATOM 6001 O O . ILE A 1 786 ? -33.630 14.592 -43.367 1.00 58.56 786 ILE A O 1
ATOM 6005 N N . SER A 1 787 ? -32.795 12.737 -42.407 1.00 62.53 787 SER A N 1
ATOM 6006 C CA . SER A 1 787 ? -34.075 12.032 -42.263 1.00 62.53 787 SER A CA 1
ATOM 6007 C C . SER A 1 787 ? -34.427 11.882 -40.785 1.00 62.53 787 SER A C 1
ATOM 6009 O O . SER A 1 787 ? -33.623 11.372 -40.003 1.00 62.53 787 SER A O 1
ATOM 6011 N N . LEU A 1 788 ? -35.622 12.334 -40.398 1.00 62.69 788 LEU A N 1
ATOM 6012 C CA . LEU A 1 788 ? -36.109 12.262 -39.020 1.00 62.69 788 LEU A CA 1
ATOM 6013 C C . LEU A 1 788 ? -36.988 11.020 -38.827 1.00 62.69 788 LEU A C 1
ATOM 6015 O O . LEU A 1 788 ? -37.947 10.810 -39.567 1.00 62.69 788 LEU A O 1
ATOM 6019 N N . HIS A 1 789 ? -36.684 10.223 -37.805 1.00 68.56 789 HIS A N 1
ATOM 6020 C CA . HIS A 1 789 ? -37.389 8.982 -37.479 1.00 68.56 789 HIS A CA 1
ATOM 6021 C C . HIS A 1 789 ? -38.134 9.151 -36.157 1.00 68.56 789 HIS A C 1
ATOM 6023 O O . HIS A 1 789 ? -37.542 9.080 -35.081 1.00 68.56 789 HIS A O 1
ATOM 6029 N N . ALA A 1 790 ? -39.430 9.458 -36.234 1.00 67.31 790 ALA A N 1
ATOM 6030 C CA . ALA A 1 790 ? -40.231 9.836 -35.073 1.00 67.31 790 ALA A CA 1
ATOM 6031 C C . ALA A 1 790 ? -40.871 8.637 -34.350 1.00 67.31 790 ALA A C 1
ATOM 6033 O O . ALA A 1 790 ? -41.517 7.790 -34.966 1.00 67.31 790 ALA A O 1
ATOM 6034 N N . HIS A 1 791 ? -40.773 8.626 -33.022 1.00 71.75 791 HIS A N 1
ATOM 6035 C CA . HIS A 1 791 ? -41.329 7.618 -32.122 1.00 71.75 791 HIS A CA 1
ATOM 6036 C C . HIS A 1 791 ? -42.072 8.276 -30.955 1.00 71.75 791 HIS A C 1
ATOM 6038 O O . HIS A 1 791 ? -41.710 9.358 -30.492 1.00 71.75 791 HIS A O 1
ATOM 6044 N N . ASP A 1 792 ? -43.124 7.623 -30.455 1.00 68.25 792 ASP A N 1
ATOM 6045 C CA . ASP A 1 792 ? -43.937 8.192 -29.379 1.00 68.25 792 ASP A CA 1
ATOM 6046 C C . ASP A 1 792 ? -43.245 8.074 -28.009 1.00 68.25 792 ASP A C 1
ATOM 6048 O O . ASP A 1 792 ? -43.060 6.981 -27.461 1.00 68.25 792 ASP A O 1
ATOM 6052 N N . ALA A 1 793 ? -42.908 9.219 -27.415 1.00 64.75 793 ALA A N 1
ATOM 6053 C CA . ALA A 1 793 ? -42.297 9.298 -26.087 1.00 64.75 793 ALA A CA 1
ATOM 6054 C C . ALA A 1 793 ? -43.250 8.933 -24.929 1.00 64.75 793 ALA A C 1
ATOM 6056 O O . ALA A 1 793 ? -42.805 8.874 -23.780 1.00 64.75 793 ALA A O 1
ATOM 6057 N N . ARG A 1 794 ? -44.533 8.648 -25.198 1.00 61.25 794 ARG A N 1
ATOM 6058 C CA . ARG A 1 794 ? -45.490 8.121 -24.204 1.00 61.25 794 ARG A CA 1
ATOM 6059 C C . ARG A 1 794 ? -45.762 6.621 -24.317 1.00 61.25 794 ARG A C 1
ATOM 6061 O O . ARG A 1 794 ? -46.544 6.099 -23.523 1.00 61.25 794 ARG A O 1
ATOM 6068 N N . ALA A 1 795 ? -45.169 5.937 -25.296 1.00 63.78 795 ALA A N 1
ATOM 6069 C CA . ALA A 1 795 ? -45.289 4.487 -25.407 1.00 63.78 795 ALA A CA 1
ATOM 6070 C C . ALA A 1 795 ? -44.744 3.780 -24.151 1.00 63.78 795 ALA A C 1
ATOM 6072 O O . ALA A 1 795 ? -43.942 4.337 -23.402 1.00 63.78 795 ALA A O 1
ATOM 6073 N N . ASP A 1 796 ? -45.192 2.547 -23.906 1.00 57.69 796 ASP A N 1
ATOM 6074 C CA . ASP A 1 796 ? -44.700 1.776 -22.770 1.00 57.69 796 ASP A CA 1
ATOM 6075 C C . ASP A 1 796 ? -43.196 1.490 -22.901 1.00 57.69 796 ASP A C 1
ATOM 6077 O O . ASP A 1 796 ? -42.634 1.443 -24.000 1.00 57.69 796 ASP A O 1
ATOM 6081 N N . TRP A 1 797 ? -42.557 1.259 -21.757 1.00 50.09 797 TRP A N 1
ATOM 6082 C CA . TRP A 1 797 ? -41.112 1.066 -21.640 1.00 50.09 797 TRP A CA 1
ATOM 6083 C C . TRP A 1 797 ? -40.548 0.035 -22.629 1.00 50.09 797 TRP A C 1
ATOM 6085 O O . TRP A 1 797 ? -39.506 0.259 -23.241 1.00 50.09 797 TRP A O 1
ATOM 6095 N N . GLY A 1 798 ? -41.248 -1.087 -22.827 1.00 49.81 798 GLY A N 1
ATOM 6096 C CA . GLY A 1 798 ? -40.794 -2.146 -23.727 1.00 49.81 798 GLY A CA 1
ATOM 6097 C C . GLY A 1 798 ? -40.793 -1.700 -25.187 1.00 49.81 798 GLY A C 1
ATOM 6098 O O . GLY A 1 798 ? -39.827 -1.954 -25.909 1.00 49.81 798 GLY A O 1
ATOM 6099 N N . THR A 1 799 ? -41.844 -0.996 -25.602 1.00 61.94 799 THR A N 1
ATOM 6100 C CA . THR A 1 799 ? -41.979 -0.450 -26.958 1.00 61.94 799 THR A CA 1
ATOM 6101 C C . THR A 1 799 ? -40.940 0.637 -27.237 1.00 61.94 799 THR A C 1
ATOM 6103 O O . THR A 1 799 ? -40.356 0.668 -28.320 1.00 61.94 799 THR A O 1
ATOM 6106 N N . GLN A 1 800 ? -40.638 1.485 -26.252 1.00 61.59 800 GLN A N 1
ATOM 6107 C CA . GLN A 1 800 ? -39.617 2.528 -26.382 1.00 61.59 800 GLN A CA 1
ATOM 6108 C C . GLN A 1 800 ? -38.200 1.960 -26.475 1.00 61.59 800 GLN A C 1
ATOM 6110 O O . GLN A 1 800 ? -37.424 2.393 -27.325 1.00 61.59 800 GLN A O 1
ATOM 6115 N N . CYS A 1 801 ? -37.871 0.949 -25.666 1.00 56.09 801 CYS A N 1
ATOM 6116 C CA . CYS A 1 801 ? -36.589 0.256 -25.775 1.00 56.09 801 CYS A CA 1
ATOM 6117 C C . CYS A 1 801 ? -36.440 -0.468 -27.120 1.00 56.09 801 CYS A C 1
ATOM 6119 O O . CYS A 1 801 ? -35.356 -0.446 -27.698 1.00 56.09 801 CYS A O 1
ATOM 6121 N N . ALA A 1 802 ? -37.507 -1.089 -27.634 1.00 59.91 802 ALA A N 1
ATOM 6122 C CA . ALA A 1 802 ? -37.478 -1.743 -28.941 1.00 59.91 802 ALA A CA 1
ATOM 6123 C C . ALA A 1 802 ? -37.236 -0.733 -30.074 1.00 59.91 802 ALA A C 1
ATOM 6125 O O . ALA A 1 802 ? -36.328 -0.932 -30.875 1.00 59.91 802 ALA A O 1
ATOM 6126 N N . ALA A 1 803 ? -37.969 0.384 -30.077 1.00 64.38 803 ALA A N 1
ATOM 6127 C CA . ALA A 1 803 ? -37.772 1.472 -31.033 1.00 64.38 803 ALA A CA 1
ATOM 6128 C C . ALA A 1 803 ? -36.344 2.039 -30.989 1.00 64.38 803 ALA A C 1
ATOM 6130 O O . ALA A 1 803 ? -35.738 2.289 -32.023 1.00 64.38 803 ALA A O 1
ATOM 6131 N N . LEU A 1 804 ? -35.776 2.194 -29.792 1.00 63.91 804 LEU A N 1
ATOM 6132 C CA . LEU A 1 804 ? -34.409 2.678 -29.618 1.00 63.91 804 LEU A CA 1
ATOM 6133 C C . LEU A 1 804 ? -33.368 1.698 -30.180 1.00 63.91 804 LEU A C 1
ATOM 6135 O O . LEU A 1 804 ? -32.407 2.110 -30.826 1.00 63.91 804 LEU A O 1
ATOM 6139 N N . VAL A 1 805 ? -33.565 0.398 -29.951 1.00 60.22 805 VAL A N 1
ATOM 6140 C CA . VAL A 1 805 ? -32.714 -0.651 -30.527 1.00 60.22 805 VAL A CA 1
ATOM 6141 C C . VAL A 1 805 ? -32.802 -0.634 -32.050 1.00 60.22 805 VAL A C 1
ATOM 6143 O O . VAL A 1 805 ? -31.776 -0.791 -32.709 1.00 60.22 805 VAL A O 1
ATOM 6146 N N . ASP A 1 806 ? -33.989 -0.409 -32.606 1.00 62.47 806 ASP A N 1
ATOM 6147 C CA . ASP A 1 806 ? -34.201 -0.367 -34.052 1.00 62.47 806 ASP A CA 1
ATOM 6148 C C . ASP A 1 806 ? -33.519 0.858 -34.679 1.00 62.47 806 ASP A C 1
ATOM 6150 O O . ASP A 1 806 ? -32.753 0.701 -35.630 1.00 62.47 806 ASP A O 1
ATOM 6154 N N . LEU A 1 807 ? -33.638 2.034 -34.055 1.00 64.31 807 LEU A N 1
ATOM 6155 C CA . LEU A 1 807 ? -32.951 3.253 -34.495 1.00 64.31 807 LEU A CA 1
ATOM 6156 C C . LEU A 1 807 ? -31.422 3.103 -34.509 1.00 64.31 807 LEU A C 1
ATOM 6158 O O . LEU A 1 807 ? -30.751 3.495 -35.464 1.00 64.31 807 LEU A O 1
ATOM 6162 N N . VAL A 1 808 ? -30.849 2.528 -33.447 1.00 59.94 808 VAL A N 1
ATOM 6163 C CA . VAL A 1 808 ? -29.389 2.382 -33.308 1.00 59.94 808 VAL A CA 1
ATOM 6164 C C . VAL A 1 808 ? -28.850 1.265 -34.204 1.00 59.94 808 VAL A C 1
ATOM 6166 O O . VAL A 1 808 ? -27.737 1.363 -34.726 1.00 59.94 808 VAL A O 1
ATOM 6169 N N . ARG A 1 809 ? -29.612 0.179 -34.380 1.00 56.28 809 ARG A N 1
ATOM 6170 C CA . ARG A 1 809 ? -29.125 -1.039 -35.038 1.00 56.28 809 ARG A CA 1
ATOM 6171 C C . ARG A 1 809 ? -29.495 -1.131 -36.511 1.00 56.28 809 ARG A C 1
ATOM 6173 O O . ARG A 1 809 ? -28.707 -1.704 -37.267 1.00 56.28 809 ARG A O 1
ATOM 6180 N N . GLU A 1 810 ? -30.673 -0.661 -36.904 1.00 57.62 810 GLU A N 1
ATOM 6181 C CA . GLU A 1 810 ? -31.206 -0.805 -38.265 1.00 57.62 810 GLU A CA 1
ATOM 6182 C C . GLU A 1 810 ? -31.191 0.522 -39.026 1.00 57.62 810 GLU A C 1
ATOM 6184 O O . GLU A 1 810 ? -30.690 0.540 -40.150 1.00 57.62 810 GLU A O 1
ATOM 6189 N N . ASP A 1 811 ? -31.598 1.627 -38.395 1.00 56.44 811 ASP A N 1
ATOM 6190 C CA . ASP A 1 811 ? -31.659 2.940 -39.059 1.00 56.44 811 ASP A CA 1
ATOM 6191 C C . ASP A 1 811 ? -30.350 3.750 -38.969 1.00 56.44 811 ASP A C 1
ATOM 6193 O O . ASP A 1 811 ? -30.259 4.842 -39.526 1.00 56.44 811 ASP A O 1
ATOM 6197 N N . GLU A 1 812 ? -29.311 3.214 -38.315 1.00 61.34 812 GLU A N 1
ATOM 6198 C CA . GLU A 1 812 ? -27.971 3.821 -38.173 1.00 61.34 812 GLU A CA 1
ATOM 6199 C C . GLU A 1 812 ? -28.024 5.311 -37.762 1.00 61.34 812 GLU A C 1
ATOM 6201 O O . GLU A 1 812 ? -27.339 6.156 -38.347 1.00 61.34 812 GLU A O 1
ATOM 6206 N N . VAL A 1 813 ? -28.862 5.649 -36.769 1.00 60.47 813 VAL A N 1
ATOM 6207 C CA . VAL A 1 813 ? -29.048 7.050 -36.361 1.00 60.47 813 VAL A CA 1
ATOM 6208 C C . VAL A 1 813 ? -27.781 7.678 -35.783 1.00 60.47 813 VAL A C 1
ATOM 6210 O O . VAL A 1 813 ? -27.034 7.071 -35.018 1.00 60.47 813 VAL A O 1
ATOM 6213 N N . LEU A 1 814 ? -27.572 8.944 -36.130 1.00 58.16 814 LEU A N 1
ATOM 6214 C CA . LEU A 1 814 ? -26.409 9.741 -35.740 1.00 58.16 814 LEU A CA 1
ATOM 6215 C C . LEU A 1 814 ? -26.652 10.595 -34.507 1.00 58.16 814 LEU A C 1
ATOM 6217 O O . LEU A 1 814 ? -25.696 11.067 -33.902 1.00 58.16 814 LEU A O 1
ATOM 6221 N N . ALA A 1 815 ? -27.914 10.825 -34.168 1.00 60.84 815 ALA A N 1
ATOM 6222 C CA . ALA A 1 815 ? -28.322 11.509 -32.958 1.00 60.84 815 ALA A CA 1
ATOM 6223 C C . ALA A 1 815 ? -29.751 11.108 -32.590 1.00 60.84 815 ALA A C 1
ATOM 6225 O O . ALA A 1 815 ? -30.521 10.660 -33.448 1.00 60.84 815 ALA A O 1
ATOM 6226 N N . ILE A 1 816 ? -30.100 11.285 -31.316 1.00 68.25 816 ILE A N 1
ATOM 6227 C CA . ILE A 1 816 ? -31.454 11.051 -30.814 1.00 68.25 816 ILE A CA 1
ATOM 6228 C C . ILE A 1 816 ? -31.959 12.298 -30.083 1.00 68.25 816 ILE A C 1
ATOM 6230 O O . ILE A 1 816 ? -31.315 12.817 -29.174 1.00 68.25 816 ILE A O 1
ATOM 6234 N N . LEU A 1 817 ? -33.132 12.770 -30.488 1.00 64.88 817 LEU A N 1
ATOM 6235 C CA . LEU A 1 817 ? -33.888 13.852 -29.876 1.00 64.88 817 LEU A CA 1
ATOM 6236 C C . LEU A 1 817 ? -34.961 13.260 -28.966 1.00 64.88 817 LEU A C 1
ATOM 6238 O O . LEU A 1 817 ? -35.640 12.321 -29.367 1.00 64.88 817 LEU A O 1
ATOM 6242 N N . GLY A 1 818 ? -35.148 13.793 -27.762 1.00 64.75 818 GLY A N 1
ATOM 6243 C CA . GLY A 1 818 ? -36.181 13.291 -26.848 1.00 64.75 818 GLY A CA 1
ATOM 6244 C C . GLY A 1 818 ? -36.581 14.281 -25.758 1.00 64.75 818 GLY A C 1
ATOM 6245 O O . GLY A 1 818 ? -35.867 15.258 -25.556 1.00 64.75 818 GLY A O 1
ATOM 6246 N N . PRO A 1 819 ? -37.695 14.081 -25.034 1.00 60.09 819 PRO A N 1
ATOM 6247 C CA . PRO A 1 819 ? -38.008 14.893 -23.864 1.00 60.09 819 PRO A CA 1
ATOM 6248 C C . PRO A 1 819 ? -37.015 14.628 -22.724 1.00 60.09 819 PRO A C 1
ATOM 6250 O O . PRO A 1 819 ? -36.486 13.522 -22.596 1.00 60.09 819 PRO A O 1
ATOM 6253 N N . SER A 1 820 ? -36.755 15.639 -21.889 1.00 53.31 820 SER A N 1
ATOM 6254 C CA . SER A 1 820 ? -35.913 15.485 -20.688 1.00 53.31 820 SER A CA 1
ATOM 6255 C C . SER A 1 820 ? -36.648 14.836 -19.509 1.00 53.31 820 SER A C 1
ATOM 6257 O O . SER A 1 820 ? -36.020 14.456 -18.523 1.00 53.31 820 SER A O 1
ATOM 6259 N N . ASP A 1 821 ? -37.965 14.684 -19.615 1.00 49.09 821 ASP A N 1
ATOM 6260 C CA . ASP A 1 821 ? -38.865 14.144 -18.607 1.00 49.09 821 ASP A CA 1
ATOM 6261 C C . ASP A 1 821 ? -39.617 12.890 -19.096 1.00 49.09 821 ASP A C 1
ATOM 6263 O O . ASP A 1 821 ? -39.721 12.594 -20.288 1.00 49.09 821 ASP A O 1
ATOM 6267 N N . GLY A 1 822 ? -40.127 12.106 -18.142 1.00 56.41 822 GLY A N 1
ATOM 6268 C CA . GLY A 1 822 ? -40.826 10.848 -18.413 1.00 56.41 822 GLY A CA 1
ATOM 6269 C C . GLY A 1 822 ? -39.904 9.630 -18.593 1.00 56.41 822 GLY A C 1
ATOM 6270 O O . GLY A 1 822 ? -38.691 9.723 -18.393 1.00 56.41 822 GLY A O 1
ATOM 6271 N N . PRO A 1 823 ? -40.470 8.458 -18.943 1.00 54.16 823 PRO A N 1
ATOM 6272 C CA . PRO A 1 823 ? -39.741 7.188 -18.948 1.00 54.16 823 PRO A CA 1
ATOM 6273 C C . PRO A 1 823 ? -38.550 7.172 -19.918 1.00 54.16 823 PRO A C 1
ATOM 6275 O O . PRO A 1 823 ? -37.490 6.642 -19.595 1.00 54.16 823 PRO A O 1
ATOM 6278 N N . ILE A 1 824 ? -38.687 7.813 -21.083 1.00 57.59 824 ILE A N 1
ATOM 6279 C CA . ILE A 1 824 ? -37.598 7.913 -22.061 1.00 57.59 824 ILE A CA 1
ATOM 6280 C C . ILE A 1 824 ? -36.522 8.926 -21.630 1.00 57.59 824 ILE A C 1
ATOM 6282 O O . ILE A 1 824 ? -35.341 8.705 -21.884 1.00 57.59 824 ILE A O 1
ATOM 6286 N N . GLY A 1 825 ? -36.899 9.996 -20.919 1.00 57.34 825 GLY A N 1
ATOM 6287 C CA . GLY A 1 825 ? -35.987 11.057 -20.478 1.00 57.34 825 GLY A CA 1
ATOM 6288 C C . GLY A 1 825 ? -34.967 10.610 -19.425 1.00 57.34 825 GLY A C 1
ATOM 6289 O O . GLY A 1 825 ? -33.854 11.127 -19.399 1.00 57.34 825 GLY A O 1
ATOM 6290 N N . SER A 1 826 ? -35.291 9.604 -18.604 1.00 56.62 826 SER A N 1
ATOM 6291 C CA . SER A 1 826 ? -34.339 8.969 -17.675 1.00 56.62 826 SER A CA 1
ATOM 6292 C C . SER A 1 826 ? -33.497 7.867 -18.332 1.00 56.62 826 SER A C 1
ATOM 6294 O O . SER A 1 826 ? -32.366 7.619 -17.911 1.00 56.62 826 SER A O 1
ATOM 6296 N N . LEU A 1 827 ? -34.020 7.229 -19.384 1.00 58.16 827 LEU A N 1
ATOM 6297 C CA . LEU A 1 827 ? -33.326 6.195 -20.153 1.00 58.16 827 LEU A CA 1
ATOM 6298 C C . LEU A 1 827 ? -32.223 6.790 -21.046 1.00 58.16 827 LEU A C 1
ATOM 6300 O O . LEU A 1 827 ? -31.125 6.239 -21.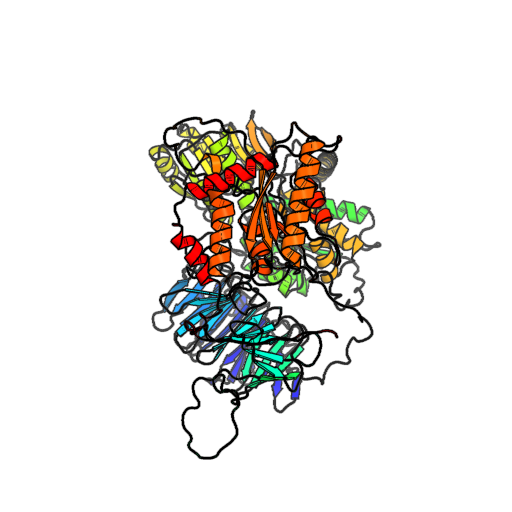144 1.00 58.16 827 LEU A O 1
ATOM 6304 N N . LEU A 1 828 ? -32.517 7.919 -21.692 1.00 55.53 828 LEU A N 1
ATOM 6305 C CA . LEU A 1 828 ? -31.654 8.565 -22.678 1.00 55.53 828 LEU A CA 1
ATOM 6306 C C . LEU A 1 828 ? -30.249 8.929 -22.130 1.00 55.53 828 LEU A C 1
ATOM 6308 O O . LEU A 1 828 ? -29.272 8.564 -22.783 1.00 55.53 828 LEU A O 1
ATOM 6312 N N . PRO A 1 829 ? -30.075 9.528 -20.933 1.00 51.41 829 PRO A N 1
ATOM 6313 C CA . PRO A 1 829 ? -28.751 9.788 -20.351 1.00 51.41 829 PRO A CA 1
ATOM 6314 C C . PRO A 1 829 ? -27.950 8.514 -20.039 1.00 51.41 829 PRO A C 1
ATOM 6316 O O . PRO A 1 829 ? -26.750 8.446 -20.309 1.00 51.41 829 PRO A O 1
ATOM 6319 N N . ALA A 1 830 ? -28.614 7.482 -19.502 1.00 50.03 830 ALA A N 1
ATOM 6320 C CA . ALA A 1 830 ? -27.979 6.206 -19.167 1.00 50.03 830 ALA A CA 1
ATOM 6321 C C . ALA A 1 830 ? -27.505 5.452 -20.421 1.00 50.03 830 ALA A C 1
ATOM 6323 O O . ALA A 1 830 ? -26.485 4.760 -20.389 1.00 50.03 830 ALA A O 1
ATOM 6324 N N . LEU A 1 831 ? -28.221 5.612 -21.539 1.00 51.09 831 LEU A N 1
ATOM 6325 C CA . LEU A 1 831 ? -27.805 5.096 -22.839 1.00 51.09 831 LEU A CA 1
ATOM 6326 C C . LEU A 1 831 ? -26.738 5.967 -23.511 1.00 51.09 831 LEU A C 1
ATOM 6328 O O . LEU A 1 831 ? -25.793 5.392 -24.044 1.00 51.09 831 LEU A O 1
ATOM 6332 N N . ALA A 1 832 ? -26.805 7.303 -23.438 1.00 49.31 832 ALA A N 1
ATOM 6333 C CA . ALA A 1 832 ? -25.769 8.203 -23.974 1.00 49.31 832 ALA A CA 1
ATOM 6334 C C . ALA A 1 832 ? -24.369 7.815 -23.468 1.00 49.31 832 ALA A C 1
ATOM 6336 O O . ALA A 1 832 ? -23.413 7.751 -24.240 1.00 49.31 832 ALA A O 1
ATOM 6337 N N . ALA A 1 833 ? -24.279 7.472 -22.177 1.00 44.19 833 ALA A N 1
ATOM 6338 C CA . ALA A 1 833 ? -23.052 7.019 -21.528 1.00 44.19 833 ALA A CA 1
ATOM 6339 C C . ALA A 1 833 ? -22.551 5.643 -22.013 1.00 44.19 833 ALA A C 1
ATOM 6341 O O . ALA A 1 833 ? -21.376 5.333 -21.840 1.00 44.19 833 ALA A O 1
ATOM 6342 N N . ARG A 1 834 ? -23.422 4.811 -22.602 1.00 42.22 834 ARG A N 1
ATOM 6343 C CA . ARG A 1 834 ? -23.131 3.412 -22.966 1.00 42.22 834 ARG A CA 1
ATOM 6344 C C . ARG A 1 834 ? -22.992 3.159 -24.466 1.00 42.22 834 ARG A C 1
ATOM 6346 O O . ARG A 1 834 ? -22.209 2.296 -24.842 1.00 42.22 834 ARG A O 1
ATOM 6353 N N . ILE A 1 835 ? -23.739 3.869 -25.318 1.00 47.62 835 ILE A N 1
ATOM 6354 C CA . ILE A 1 835 ? -23.749 3.633 -26.778 1.00 47.62 835 ILE A CA 1
ATOM 6355 C C . ILE A 1 835 ? -23.077 4.742 -27.598 1.00 47.62 835 ILE A C 1
ATOM 6357 O O . ILE A 1 835 ? -22.948 4.597 -28.809 1.00 47.62 835 ILE A O 1
ATOM 6361 N N . SER A 1 836 ? -22.614 5.824 -26.960 1.00 47.25 836 SER A N 1
ATOM 6362 C CA . SER A 1 836 ? -21.884 6.932 -27.606 1.00 47.25 836 SER A CA 1
ATOM 6363 C C . SER A 1 836 ? -22.611 7.585 -28.797 1.00 47.25 836 SER A C 1
ATOM 6365 O O . SER A 1 836 ? -21.971 8.126 -29.699 1.00 47.25 836 SER A O 1
ATOM 6367 N N . VAL A 1 837 ? -23.948 7.550 -28.805 1.00 54.12 837 VAL A N 1
ATOM 6368 C CA . VAL A 1 837 ? -24.786 8.306 -29.748 1.00 54.12 837 VAL A CA 1
ATOM 6369 C C . VAL A 1 837 ? -25.141 9.648 -29.091 1.00 54.12 837 VAL A C 1
ATOM 6371 O O . VAL A 1 837 ? -25.613 9.635 -27.953 1.00 54.12 837 VAL A O 1
ATOM 6374 N N . PRO A 1 838 ? -24.922 10.800 -29.755 1.00 51.09 838 PRO A N 1
ATOM 6375 C CA . PRO A 1 838 ? -25.315 12.105 -29.236 1.00 51.09 838 PRO A CA 1
ATOM 6376 C C . PRO A 1 838 ? -26.819 12.186 -28.967 1.00 51.09 838 PRO A C 1
ATOM 6378 O O . PRO A 1 838 ? -27.637 11.856 -29.828 1.00 51.09 838 PRO A O 1
ATOM 6381 N N . ILE A 1 839 ? -27.180 12.671 -27.783 1.00 58.94 839 ILE A N 1
ATOM 6382 C CA . ILE A 1 839 ? -28.564 12.843 -27.353 1.00 58.94 839 ILE A CA 1
ATOM 6383 C C . ILE A 1 839 ? -28.817 14.316 -27.037 1.00 58.94 839 ILE A C 1
ATOM 6385 O O . ILE A 1 839 ? -28.089 14.937 -26.260 1.00 58.94 839 ILE A O 1
ATOM 6389 N N . VAL A 1 840 ? -29.882 14.876 -27.608 1.00 55.69 840 VAL A N 1
ATOM 6390 C CA . VAL A 1 840 ? -30.353 16.219 -27.250 1.00 55.69 840 VAL A CA 1
ATOM 6391 C C . VAL A 1 840 ? -31.734 16.098 -26.624 1.00 55.69 840 VAL A C 1
ATOM 6393 O O . VAL A 1 840 ? -32.701 15.700 -27.277 1.00 55.69 840 VAL A O 1
ATOM 6396 N N . ALA A 1 841 ? -31.808 16.419 -25.335 1.00 55.72 841 ALA A N 1
ATOM 6397 C CA . ALA A 1 841 ? -33.038 16.356 -24.568 1.00 55.72 841 ALA A CA 1
ATOM 6398 C C . ALA A 1 841 ? -33.695 17.733 -24.478 1.00 55.72 841 ALA A C 1
ATOM 6400 O O . ALA A 1 841 ? -33.042 18.730 -24.180 1.00 55.72 841 ALA A O 1
ATOM 6401 N N . LEU A 1 842 ? -35.000 17.794 -24.716 1.00 51.66 842 LEU A N 1
ATOM 6402 C CA . LEU A 1 842 ? -35.757 19.033 -24.831 1.00 51.66 842 LEU A CA 1
ATOM 6403 C C . LEU A 1 842 ? -36.966 18.981 -23.896 1.00 51.66 842 LEU A C 1
ATOM 6405 O O . LEU A 1 842 ? -37.944 18.292 -24.167 1.00 51.66 842 LEU A O 1
ATOM 6409 N N . GLY A 1 843 ? -36.914 19.714 -22.786 1.00 47.75 843 GLY A N 1
ATOM 6410 C CA . GLY A 1 843 ? -38.018 19.760 -21.830 1.00 47.75 843 GLY A CA 1
ATOM 6411 C C . GLY A 1 843 ? -37.812 20.795 -20.727 1.00 47.75 843 GLY A C 1
ATOM 6412 O O . GLY A 1 843 ? -36.713 21.303 -20.524 1.00 47.75 843 GLY A O 1
ATOM 6413 N N . GLN A 1 844 ? -38.896 21.126 -20.023 1.00 40.38 844 GLN A N 1
ATOM 6414 C CA . GLN A 1 844 ? -38.950 22.157 -18.971 1.00 40.38 844 GLN A CA 1
ATOM 6415 C C . GLN A 1 844 ? -38.370 21.687 -17.615 1.00 40.38 844 GLN A C 1
ATOM 6417 O O . GLN A 1 844 ? -38.345 22.461 -16.661 1.00 40.38 844 GLN A O 1
ATOM 6422 N N . GLY A 1 845 ? -37.929 20.428 -17.508 1.00 41.84 845 GLY A N 1
ATOM 6423 C CA . GLY A 1 845 ? -37.407 19.830 -16.274 1.00 41.84 845 GLY A CA 1
ATOM 6424 C C . GLY A 1 845 ? -35.898 20.010 -16.082 1.00 41.84 845 GLY A C 1
ATOM 6425 O O . GLY A 1 845 ? -35.128 19.982 -17.042 1.00 41.84 845 GLY A O 1
ATOM 6426 N N . THR A 1 846 ? -35.468 20.163 -14.826 1.00 39.94 846 THR A N 1
ATOM 6427 C CA . THR A 1 846 ? -34.054 20.194 -14.420 1.00 39.94 846 THR A CA 1
ATOM 6428 C C . THR A 1 846 ? -33.335 18.911 -14.836 1.00 39.94 846 THR A C 1
ATOM 6430 O O . THR A 1 846 ? -33.752 17.821 -14.448 1.00 39.94 846 THR A O 1
ATOM 6433 N N . VAL A 1 847 ? -32.242 19.058 -15.591 1.00 39.81 847 VAL A N 1
ATOM 6434 C CA . VAL A 1 847 ? -31.314 17.974 -15.955 1.00 39.81 847 VAL A CA 1
ATOM 6435 C C . VAL A 1 847 ? -30.928 17.187 -14.692 1.00 39.81 847 VAL A C 1
ATOM 6437 O O . VAL A 1 847 ? -30.563 17.822 -13.697 1.00 39.81 847 VAL A O 1
ATOM 6440 N N . PRO A 1 848 ? -30.978 15.840 -14.683 1.00 37.25 848 PRO A N 1
ATOM 6441 C CA . PRO A 1 848 ? -30.467 15.075 -13.556 1.00 37.25 848 PRO A CA 1
ATOM 6442 C C . PRO A 1 848 ? -28.973 15.361 -13.428 1.00 37.25 848 PRO A C 1
ATOM 6444 O O . PRO A 1 848 ? -28.217 15.169 -14.378 1.00 37.25 848 PRO A O 1
ATOM 6447 N N . SER A 1 849 ? -28.529 15.827 -12.264 1.00 36.16 849 SER A N 1
ATOM 6448 C CA . SER A 1 849 ? -27.109 15.990 -11.960 1.00 36.16 849 SER A CA 1
ATOM 6449 C C . SER A 1 849 ? -26.468 14.615 -11.735 1.00 36.16 849 SER A C 1
ATOM 6451 O O . SER A 1 849 ? -26.100 14.268 -10.614 1.00 36.16 849 SER A O 1
ATOM 6453 N N . SER A 1 850 ? -26.379 13.791 -12.779 1.00 31.97 850 SER A N 1
ATOM 6454 C CA . SER A 1 850 ? -25.503 12.625 -12.776 1.00 31.97 850 SER A CA 1
ATOM 6455 C C . SER A 1 850 ? -24.069 13.132 -12.905 1.00 31.97 850 SER A C 1
ATOM 6457 O O . SER A 1 850 ? -23.703 13.758 -13.899 1.00 31.97 850 SER A O 1
ATOM 6459 N N . GLY A 1 851 ? -23.275 12.933 -11.853 1.00 30.50 851 GLY A N 1
ATOM 6460 C CA . GLY A 1 851 ? -21.866 13.309 -11.829 1.00 30.50 851 GLY A CA 1
ATOM 6461 C C . GLY A 1 851 ? -21.063 12.649 -12.953 1.00 30.50 851 GLY A C 1
ATOM 6462 O O . GLY A 1 851 ? -21.462 11.607 -13.458 1.00 30.50 851 GLY A O 1
ATOM 6463 N N . GLY A 1 852 ? -19.940 13.281 -13.314 1.00 38.00 852 GLY A N 1
ATOM 6464 C CA . GLY A 1 852 ? -18.826 12.695 -14.073 1.00 38.00 852 GLY A CA 1
ATOM 6465 C C . GLY A 1 852 ? -19.157 12.142 -15.468 1.00 38.00 852 GLY A C 1
ATOM 6466 O O . GLY A 1 852 ? -19.860 11.155 -15.620 1.00 38.00 852 GLY A O 1
ATOM 6467 N N . ASP A 1 853 ? -18.596 12.752 -16.511 1.00 34.97 853 ASP A N 1
ATOM 6468 C CA . ASP A 1 853 ? -18.539 12.280 -17.912 1.00 34.97 853 ASP A CA 1
ATOM 6469 C C . ASP A 1 853 ? -19.828 12.151 -18.751 1.00 34.97 853 ASP A C 1
ATOM 6471 O O . ASP A 1 853 ? -19.766 12.361 -19.966 1.00 34.97 853 ASP A O 1
ATOM 6475 N N . SER A 1 854 ? -21.005 11.921 -18.165 1.00 35.25 854 SER A N 1
ATOM 6476 C CA . SER A 1 854 ? -22.277 11.807 -18.917 1.00 35.25 854 SER A CA 1
ATOM 6477 C C . SER A 1 854 ? -22.729 13.107 -19.618 1.00 35.25 854 SER A C 1
ATOM 6479 O O . SER A 1 854 ? -23.442 13.066 -20.621 1.00 35.25 854 SER A O 1
ATOM 6481 N N . ALA A 1 855 ? -22.248 14.269 -19.165 1.00 39.12 855 ALA A N 1
ATOM 6482 C CA . ALA A 1 855 ? -22.649 15.587 -19.668 1.00 39.12 855 ALA A CA 1
ATOM 6483 C C . ALA A 1 855 ? -22.121 15.951 -21.077 1.00 39.12 855 ALA A C 1
ATOM 6485 O O . ALA A 1 855 ? -22.549 16.951 -21.644 1.00 39.12 855 ALA A O 1
ATOM 6486 N N . ARG A 1 856 ? -21.184 15.186 -21.663 1.00 38.91 856 ARG A N 1
ATOM 6487 C CA . ARG A 1 856 ? -20.568 15.536 -22.967 1.00 38.91 856 ARG A CA 1
ATOM 6488 C C . ARG A 1 856 ? -21.379 15.110 -24.194 1.00 38.91 856 ARG A C 1
ATOM 6490 O O . ARG A 1 856 ? -21.200 15.696 -25.256 1.00 38.91 856 ARG A O 1
ATOM 6497 N N . TRP A 1 857 ? -22.251 14.113 -24.053 1.00 41.06 857 TRP A N 1
ATOM 6498 C CA . TRP A 1 857 ? -23.087 13.570 -25.139 1.00 41.06 857 TRP A CA 1
ATOM 6499 C C . TRP A 1 857 ? -24.573 13.857 -24.939 1.00 41.06 857 TRP A C 1
ATOM 6501 O O . TRP A 1 857 ? -25.395 13.397 -25.723 1.00 41.06 857 TRP A O 1
ATOM 6511 N N . PHE A 1 858 ? -24.903 14.611 -23.891 1.00 44.88 858 PHE A N 1
ATOM 6512 C CA . PHE A 1 858 ? -26.252 14.989 -23.516 1.00 44.88 858 PHE A CA 1
ATOM 6513 C C . PHE A 1 858 ? -26.334 16.512 -23.471 1.00 44.88 858 PHE A C 1
ATOM 6515 O O . PHE A 1 858 ? -25.656 17.147 -22.666 1.00 44.88 858 PHE A O 1
ATOM 6522 N N . SER A 1 859 ? -27.123 17.114 -24.357 1.00 49.47 859 SER A N 1
ATOM 6523 C CA . SER A 1 859 ? -27.319 18.567 -24.386 1.00 49.47 859 SER A CA 1
ATOM 6524 C C . SER A 1 859 ? -28.787 18.918 -24.176 1.00 49.47 859 SER A C 1
ATOM 6526 O O . SER A 1 859 ? -29.659 18.276 -24.754 1.00 49.47 859 SER A O 1
ATOM 6528 N N . ALA A 1 860 ? -29.057 19.941 -23.365 1.00 51.00 860 ALA A N 1
ATOM 6529 C CA . ALA A 1 860 ? -30.396 20.483 -23.159 1.00 51.00 860 ALA A CA 1
ATOM 6530 C C . ALA A 1 860 ? -30.366 22.016 -23.306 1.00 51.00 860 ALA A C 1
ATOM 6532 O O . ALA A 1 860 ? -29.447 22.649 -22.777 1.00 51.00 860 ALA A O 1
ATOM 6533 N N . PRO A 1 861 ? -31.320 22.637 -24.023 1.00 47.84 861 PRO A N 1
ATOM 6534 C CA . PRO A 1 861 ? -31.460 24.084 -24.048 1.00 47.84 861 PRO A CA 1
ATOM 6535 C C . PRO A 1 861 ? -31.923 24.598 -22.675 1.00 47.84 861 PRO A C 1
ATOM 6537 O O . PRO A 1 861 ? -32.472 23.835 -21.874 1.00 47.84 861 PRO A O 1
ATOM 6540 N N . PRO A 1 862 ? -31.715 25.892 -22.382 1.00 43.47 862 PRO A N 1
ATOM 6541 C CA . PRO A 1 862 ? -32.198 26.497 -21.147 1.00 43.47 862 PRO A CA 1
ATOM 6542 C C . PRO A 1 862 ? -33.729 26.352 -20.998 1.00 43.47 862 PRO A C 1
ATOM 6544 O O . PRO A 1 862 ? -34.440 26.259 -22.007 1.00 43.47 862 PRO A O 1
ATOM 6547 N N . PRO A 1 863 ? -34.259 26.353 -19.757 1.00 42.03 863 PRO A N 1
ATOM 6548 C CA . PRO A 1 863 ? -35.692 26.192 -19.509 1.00 42.03 863 PRO A CA 1
ATOM 6549 C C . PRO A 1 863 ? -36.498 27.247 -20.284 1.00 42.03 863 PRO A C 1
ATOM 6551 O O . PRO A 1 863 ? -36.334 28.441 -20.041 1.00 42.03 863 PRO A O 1
ATOM 6554 N N . GLY A 1 864 ? -37.344 26.820 -21.230 1.00 43.16 864 GLY A N 1
ATOM 6555 C CA . GLY A 1 864 ? -38.131 27.723 -22.089 1.00 43.16 864 GLY A CA 1
ATOM 6556 C C . GLY A 1 864 ? -37.732 27.800 -23.567 1.00 43.16 864 GLY A C 1
ATOM 6557 O O . GLY A 1 864 ? -38.458 28.443 -24.322 1.00 43.16 864 GLY A O 1
ATOM 6558 N N . GLY A 1 865 ? -36.640 27.154 -23.993 1.00 44.66 865 GLY A N 1
ATOM 6559 C CA . GLY A 1 865 ? -36.180 27.177 -25.392 1.00 44.66 865 GLY A CA 1
ATOM 6560 C C . GLY A 1 865 ? -37.172 26.575 -26.400 1.00 44.66 865 GLY A C 1
ATOM 6561 O O . GLY A 1 865 ? -37.915 25.636 -26.088 1.00 44.66 865 GLY A O 1
ATOM 6562 N N . LEU A 1 866 ? -37.196 27.118 -27.621 1.00 45.09 866 LEU A N 1
ATOM 6563 C CA . LEU A 1 866 ? -38.099 26.683 -28.696 1.00 45.09 866 LEU A CA 1
ATOM 6564 C C . LEU A 1 866 ? -37.473 25.529 -29.514 1.00 45.09 866 LEU A C 1
ATOM 6566 O O . LEU A 1 866 ? -36.263 25.520 -29.721 1.00 45.09 866 LEU A O 1
ATOM 6570 N N . PRO A 1 867 ? -38.260 24.577 -30.062 1.00 42.25 867 PRO A N 1
ATOM 6571 C CA . PRO A 1 867 ? -37.734 23.390 -30.759 1.00 42.25 867 PRO A CA 1
ATOM 6572 C C . PRO A 1 867 ? -36.764 23.654 -31.926 1.00 42.25 867 PRO A C 1
ATOM 6574 O O . PRO A 1 867 ? -35.910 22.817 -32.200 1.00 42.25 867 PRO A O 1
ATOM 6577 N N . HIS A 1 868 ? -36.843 24.809 -32.596 1.00 45.47 868 HIS A N 1
ATOM 6578 C CA . HIS A 1 868 ? -35.910 25.168 -33.674 1.00 45.47 868 HIS A CA 1
ATOM 6579 C C . HIS A 1 868 ? -34.485 25.464 -33.161 1.00 45.47 868 HIS A C 1
ATOM 6581 O O . HIS A 1 868 ? -33.517 25.277 -33.892 1.00 45.47 868 HIS A O 1
ATOM 6587 N N . GLU A 1 869 ? -34.326 25.846 -31.889 1.00 48.41 869 GLU A N 1
ATOM 6588 C CA . GLU A 1 869 ? -33.013 26.052 -31.258 1.00 48.41 869 GLU A CA 1
ATOM 6589 C C . GLU A 1 869 ? -32.281 24.721 -31.020 1.00 48.41 869 GLU A C 1
ATOM 6591 O O . GLU A 1 869 ? -31.050 24.674 -30.990 1.00 48.41 869 GLU A O 1
ATOM 6596 N N . ALA A 1 870 ? -33.025 23.614 -30.923 1.00 47.34 870 ALA A N 1
ATOM 6597 C CA . ALA A 1 870 ? -32.456 22.278 -30.807 1.00 47.34 870 ALA A CA 1
ATOM 6598 C C . ALA A 1 870 ? -31.769 21.806 -32.090 1.00 47.34 870 ALA A C 1
ATOM 6600 O O . ALA A 1 870 ? -30.769 21.097 -32.012 1.00 47.34 870 ALA A O 1
ATOM 6601 N N . ALA A 1 871 ? -32.270 22.224 -33.257 1.00 45.53 871 ALA A N 1
ATOM 6602 C CA . ALA A 1 871 ? -31.658 21.913 -34.545 1.00 45.53 871 ALA A CA 1
ATOM 6603 C C . ALA A 1 871 ? -30.277 22.579 -34.678 1.00 45.53 871 ALA A C 1
ATOM 6605 O O . ALA A 1 871 ? -29.312 21.910 -35.035 1.00 45.53 871 ALA A O 1
ATOM 6606 N N . GLY A 1 872 ? -30.142 23.847 -34.267 1.00 45.31 872 GLY A N 1
ATOM 6607 C CA . GLY A 1 872 ? -28.844 24.540 -34.236 1.00 45.31 872 GLY A CA 1
ATOM 6608 C C . GLY A 1 872 ? -27.855 23.960 -33.212 1.00 45.31 872 GLY A C 1
ATOM 6609 O O . GLY A 1 872 ? -26.638 24.021 -33.402 1.00 45.31 872 GLY A O 1
ATOM 6610 N N . LEU A 1 873 ? -28.358 23.350 -32.132 1.00 48.38 873 LEU A N 1
ATOM 6611 C CA . LEU A 1 873 ? -27.536 22.580 -31.195 1.00 48.38 873 LEU A CA 1
ATOM 6612 C C . LEU A 1 873 ? -27.081 21.255 -31.823 1.00 48.38 873 LEU A C 1
ATOM 6614 O O . LEU A 1 873 ? -25.908 20.907 -31.722 1.00 48.38 873 LEU A O 1
ATOM 6618 N N . LEU A 1 874 ? -27.983 20.571 -32.534 1.00 45.81 874 LEU A N 1
ATOM 6619 C CA . LEU A 1 874 ? -27.698 19.340 -33.269 1.00 45.81 874 LEU A CA 1
ATOM 6620 C C . LEU A 1 874 ? -26.622 19.560 -34.342 1.00 45.81 874 LEU A C 1
ATOM 6622 O O . LEU A 1 874 ? -25.734 18.727 -34.477 1.00 45.81 874 LEU A O 1
ATOM 6626 N N . GLU A 1 875 ? -26.635 20.689 -35.056 1.00 47.56 875 GLU A N 1
ATOM 6627 C CA . GLU A 1 875 ? -25.593 21.038 -36.035 1.00 47.56 875 GLU A CA 1
ATOM 6628 C C . GLU A 1 875 ? -24.211 21.237 -35.400 1.00 47.56 875 GLU A C 1
ATOM 6630 O O . GLU A 1 875 ? -23.204 20.764 -35.940 1.00 47.56 875 GLU A O 1
ATOM 6635 N N . LYS A 1 876 ? -24.158 21.875 -34.222 1.00 46.38 876 LYS A N 1
ATOM 6636 C CA . LYS A 1 876 ? -22.929 21.996 -33.423 1.00 46.38 876 LYS A CA 1
ATOM 6637 C C . LYS A 1 876 ? -22.434 20.641 -32.920 1.00 46.38 876 LYS A C 1
ATOM 6639 O O . LYS A 1 876 ? -21.228 20.404 -32.921 1.00 46.38 876 LYS A O 1
ATOM 6644 N N . THR A 1 877 ? -23.341 19.757 -32.505 1.00 46.09 877 THR A N 1
ATOM 6645 C CA . THR A 1 877 ? -23.006 18.427 -31.974 1.00 46.09 877 THR A CA 1
ATOM 6646 C C . THR A 1 877 ? -22.630 17.427 -33.078 1.00 46.09 877 THR A C 1
ATOM 6648 O O . THR A 1 877 ? -21.764 16.583 -32.861 1.00 46.09 877 THR A O 1
ATOM 6651 N N . LEU A 1 878 ? -23.224 17.537 -34.272 1.00 42.06 878 LEU A N 1
ATOM 6652 C CA . LEU A 1 878 ? -22.949 16.685 -35.440 1.00 42.06 878 LEU A CA 1
ATOM 6653 C C . LEU A 1 878 ? -21.741 17.151 -36.277 1.00 42.06 878 LEU A C 1
ATOM 6655 O O . LEU A 1 878 ? -21.326 16.439 -37.192 1.00 42.06 878 LEU A O 1
ATOM 6659 N N . GLY A 1 879 ? -21.140 18.304 -35.960 1.00 48.16 879 GLY A N 1
ATOM 6660 C CA . GLY A 1 879 ? -19.830 18.707 -36.479 1.00 48.16 879 GLY A CA 1
ATOM 6661 C C . GLY A 1 879 ? -19.806 19.198 -37.931 1.00 48.16 879 GLY A C 1
ATOM 6662 O O . GLY A 1 879 ? -18.862 18.881 -38.657 1.00 48.16 879 GLY A O 1
ATOM 6663 N N . ARG A 1 880 ? -20.789 19.996 -38.379 1.00 43.78 880 ARG A N 1
ATOM 6664 C CA . ARG A 1 880 ? -20.626 20.756 -39.636 1.00 43.78 880 ARG A CA 1
ATOM 6665 C C . ARG A 1 880 ? -19.721 21.980 -39.392 1.00 43.78 880 ARG A C 1
ATOM 6667 O O . ARG A 1 880 ? -19.936 22.710 -38.427 1.00 43.78 880 ARG A O 1
ATOM 6674 N N . PRO A 1 881 ? -18.683 22.204 -40.218 1.00 35.12 881 PRO A N 1
ATOM 6675 C CA . PRO A 1 881 ? -17.646 23.186 -39.923 1.00 35.12 881 PRO A CA 1
ATOM 6676 C C . PRO A 1 881 ? -18.150 24.618 -40.136 1.00 35.12 881 PRO A C 1
ATOM 6678 O O . PRO A 1 881 ? -18.552 24.980 -41.240 1.00 35.12 881 PRO A O 1
ATOM 6681 N N . THR A 1 882 ? -18.020 25.479 -39.127 1.00 37.16 882 THR A N 1
ATOM 6682 C CA . THR A 1 882 ? -17.733 26.896 -39.392 1.00 37.16 882 THR A CA 1
ATOM 6683 C C . THR A 1 882 ? -16.256 27.026 -39.765 1.00 37.16 882 THR A C 1
ATOM 6685 O O . THR A 1 882 ? -15.446 26.193 -39.365 1.00 37.16 882 THR A O 1
ATOM 6688 N N . ALA A 1 883 ? -15.903 28.041 -40.555 1.00 33.91 883 ALA A N 1
ATOM 6689 C CA . ALA A 1 883 ? -14.644 28.164 -41.303 1.00 33.91 883 ALA A CA 1
ATOM 6690 C C . ALA A 1 883 ? -13.323 28.259 -40.488 1.00 33.91 883 ALA A C 1
ATOM 6692 O O . ALA A 1 883 ? -12.357 28.836 -40.980 1.00 33.91 883 ALA A O 1
ATOM 6693 N N . SER A 1 884 ? -13.233 27.712 -39.273 1.00 35.97 884 SER A N 1
ATOM 6694 C CA . SER A 1 884 ? -12.069 27.880 -38.398 1.00 35.97 884 SER A CA 1
ATOM 6695 C C . SER A 1 884 ? -11.577 26.658 -37.615 1.00 35.97 884 SER A C 1
ATOM 6697 O O . SER A 1 884 ? -10.754 26.886 -36.747 1.00 35.97 884 SER A O 1
ATOM 6699 N N . ASP A 1 885 ? -11.967 25.401 -37.884 1.00 32.44 885 ASP A N 1
ATOM 6700 C CA . ASP A 1 885 ? -11.344 24.258 -37.173 1.00 32.44 885 ASP A CA 1
ATOM 6701 C C . ASP A 1 885 ? -11.279 22.947 -37.986 1.00 32.44 885 ASP A C 1
ATOM 6703 O O . ASP A 1 885 ? -12.295 22.369 -38.370 1.00 32.44 885 ASP A O 1
ATOM 6707 N N . GLN A 1 886 ? -10.060 22.435 -38.217 1.00 31.45 886 GLN A N 1
ATOM 6708 C CA . GLN A 1 886 ? -9.756 21.212 -38.991 1.00 31.45 886 GLN A CA 1
ATOM 6709 C C . GLN A 1 886 ? -9.646 19.915 -38.150 1.00 31.45 886 GLN A C 1
ATOM 6711 O O . GLN A 1 886 ? -9.207 18.886 -38.660 1.00 31.45 886 GLN A O 1
ATOM 6716 N N . ALA A 1 887 ? -10.064 19.900 -36.880 1.00 32.59 887 ALA A N 1
ATOM 6717 C CA . ALA A 1 887 ? -9.823 18.761 -35.976 1.00 32.59 887 ALA A CA 1
ATOM 6718 C C . ALA A 1 887 ? -10.960 17.712 -35.869 1.00 32.59 887 ALA A C 1
ATOM 6720 O O . ALA A 1 887 ? -10.793 16.694 -35.198 1.00 32.59 887 ALA A O 1
ATOM 6721 N N . LEU A 1 888 ? -12.117 17.905 -36.511 1.00 33.41 888 LEU A N 1
ATOM 6722 C CA . LEU A 1 888 ? -13.345 17.159 -36.164 1.00 33.41 888 LEU A CA 1
ATOM 6723 C C . LEU A 1 888 ? -13.694 15.944 -37.051 1.00 33.41 888 LEU A C 1
ATOM 6725 O O . LEU A 1 888 ? -14.595 15.180 -36.713 1.00 33.41 888 LEU A O 1
ATOM 6729 N N . GLY A 1 889 ? -12.937 15.668 -38.119 1.00 34.19 889 GLY A N 1
ATOM 6730 C CA . GLY A 1 889 ? -13.190 14.521 -39.013 1.00 34.19 889 GLY A CA 1
ATOM 6731 C C . GLY A 1 889 ? -12.935 13.128 -38.403 1.00 34.19 889 GLY A C 1
ATOM 6732 O O . GLY A 1 889 ? -13.411 12.125 -38.930 1.00 34.19 889 GLY A O 1
ATOM 6733 N N . ALA A 1 890 ? -12.217 13.039 -37.279 1.00 32.53 890 ALA A N 1
ATOM 6734 C CA . ALA A 1 890 ? -11.809 11.764 -36.675 1.00 32.53 890 ALA A CA 1
ATOM 6735 C C . ALA A 1 890 ? -12.855 11.140 -35.728 1.00 32.53 890 ALA A C 1
ATOM 6737 O O . ALA A 1 890 ? -12.823 9.929 -35.500 1.00 32.53 890 ALA A O 1
ATOM 6738 N N . GLY A 1 891 ? -13.789 11.936 -35.188 1.00 31.66 891 GLY A N 1
ATOM 6739 C CA . GLY A 1 891 ? -14.842 11.442 -34.286 1.00 31.66 891 GLY A CA 1
ATOM 6740 C C . GLY A 1 891 ? -15.905 10.613 -35.011 1.00 31.66 891 GLY A C 1
ATOM 6741 O O . GLY A 1 891 ? -16.397 9.614 -34.490 1.00 31.66 891 GLY A O 1
ATOM 6742 N N . TYR A 1 892 ? -16.183 10.968 -36.265 1.00 34.09 892 TYR A N 1
ATOM 6743 C CA . TYR A 1 892 ? -17.243 10.364 -37.071 1.00 34.09 892 TYR A CA 1
ATOM 6744 C C . TYR A 1 892 ? -16.904 8.940 -37.557 1.00 34.09 892 TYR A C 1
ATOM 6746 O O . TYR A 1 892 ? -17.770 8.072 -37.659 1.00 34.09 892 TYR A O 1
ATOM 6754 N N . ALA A 1 893 ? -15.619 8.657 -37.793 1.00 33.97 893 ALA A N 1
ATOM 6755 C CA . ALA A 1 893 ? -15.148 7.319 -38.155 1.00 33.97 893 ALA A CA 1
ATOM 6756 C C . ALA A 1 893 ? -15.170 6.335 -36.966 1.00 33.97 893 ALA A C 1
ATOM 6758 O O . ALA A 1 893 ? -15.340 5.134 -37.170 1.00 33.97 893 ALA A O 1
ATOM 6759 N N . ALA A 1 894 ? -15.043 6.840 -35.732 1.00 31.58 894 ALA A N 1
ATOM 6760 C CA . ALA A 1 894 ? -15.042 6.029 -34.515 1.00 31.58 894 ALA A CA 1
ATOM 6761 C C . ALA A 1 894 ? -16.450 5.522 -34.151 1.00 31.58 894 ALA A C 1
ATOM 6763 O O . ALA A 1 894 ? -16.614 4.339 -33.862 1.00 31.58 894 ALA A O 1
ATOM 6764 N N . ALA A 1 895 ? -17.481 6.366 -34.274 1.00 33.84 895 ALA A N 1
ATOM 6765 C CA . ALA A 1 895 ? -18.867 5.974 -33.992 1.00 33.84 895 ALA A CA 1
ATOM 6766 C C . ALA A 1 895 ? -19.357 4.833 -34.911 1.00 33.84 895 ALA A C 1
ATOM 6768 O O . ALA A 1 895 ? -19.987 3.876 -34.457 1.00 33.84 895 ALA A O 1
ATOM 6769 N N . ARG A 1 896 ? -18.978 4.859 -36.199 1.00 34.62 896 ARG A N 1
ATOM 6770 C CA . ARG A 1 896 ? -19.291 3.776 -37.154 1.00 34.62 896 ARG A CA 1
ATOM 6771 C C . ARG A 1 896 ? -18.541 2.471 -36.880 1.00 34.62 896 ARG A C 1
ATOM 6773 O O . ARG A 1 896 ? -19.010 1.408 -37.288 1.00 34.62 896 ARG A O 1
ATOM 6780 N N . PHE A 1 897 ? -17.382 2.543 -36.227 1.00 31.72 897 PHE A N 1
ATOM 6781 C CA . PHE A 1 897 ? -16.580 1.375 -35.870 1.00 31.72 897 PHE A CA 1
ATOM 6782 C C . PHE A 1 897 ? -17.189 0.629 -34.673 1.00 31.72 897 PHE A C 1
ATOM 6784 O O . PHE A 1 897 ? -17.363 -0.587 -34.737 1.00 31.72 897 PHE A O 1
ATOM 6791 N N . VAL A 1 898 ? -17.636 1.365 -33.649 1.00 33.00 898 VAL A N 1
ATOM 6792 C CA . VAL A 1 898 ? -18.288 0.811 -32.447 1.00 33.00 898 VAL A CA 1
ATOM 6793 C C . VAL A 1 898 ? -19.623 0.130 -32.786 1.00 33.00 898 VAL A C 1
ATOM 6795 O O . VAL A 1 898 ? -19.867 -0.999 -32.362 1.00 33.00 898 VAL A O 1
ATOM 6798 N N . ILE A 1 899 ? -20.450 0.729 -33.653 1.00 35.75 899 ILE A N 1
ATOM 6799 C CA . ILE A 1 899 ? -21.719 0.118 -34.105 1.00 35.75 899 ILE A CA 1
ATOM 6800 C C . ILE A 1 899 ? -21.481 -1.196 -34.882 1.00 35.75 899 ILE A C 1
ATOM 6802 O O . ILE A 1 899 ? -22.272 -2.138 -34.786 1.00 35.75 899 ILE A O 1
ATOM 6806 N N . ARG A 1 900 ? -20.365 -1.310 -35.620 1.00 34.72 900 ARG A N 1
ATOM 6807 C CA . ARG A 1 900 ? -19.979 -2.556 -36.308 1.00 34.72 900 ARG A CA 1
ATOM 6808 C C . ARG A 1 900 ? -19.405 -3.609 -35.359 1.00 34.72 900 ARG A C 1
ATOM 6810 O O . ARG A 1 900 ? -19.684 -4.787 -35.570 1.00 34.72 900 ARG A O 1
ATOM 6817 N N . ALA A 1 901 ? -18.684 -3.209 -34.311 1.00 31.94 901 ALA A N 1
ATOM 6818 C CA . ALA A 1 901 ? -18.180 -4.117 -33.277 1.00 31.94 901 ALA A CA 1
ATOM 6819 C C . ALA A 1 901 ? -19.325 -4.784 -32.487 1.00 31.94 901 ALA A C 1
ATOM 6821 O O . ALA A 1 901 ? -19.291 -5.990 -32.241 1.00 31.94 901 ALA A O 1
ATOM 6822 N N . ILE A 1 902 ? -20.407 -4.044 -32.215 1.00 34.94 902 ILE A N 1
ATOM 6823 C CA . ILE A 1 902 ? -21.618 -4.560 -31.550 1.00 34.94 902 ILE A CA 1
ATOM 6824 C C . ILE A 1 902 ? -22.345 -5.627 -32.400 1.00 34.94 902 ILE A C 1
ATOM 6826 O O . ILE A 1 902 ? -22.989 -6.520 -31.854 1.00 34.94 902 ILE A O 1
ATOM 6830 N N . ARG A 1 903 ? -22.209 -5.614 -33.737 1.00 34.16 903 ARG A N 1
ATOM 6831 C CA . ARG A 1 903 ? -22.782 -6.650 -34.625 1.00 34.16 903 ARG A CA 1
ATOM 6832 C C . ARG A 1 903 ? -21.992 -7.974 -34.635 1.00 34.16 903 ARG A C 1
ATOM 6834 O O . ARG A 1 903 ? -22.537 -8.972 -35.104 1.00 34.16 903 ARG A O 1
ATOM 6841 N N . GLY A 1 904 ? -20.745 -8.000 -34.146 1.00 35.47 904 GLY A N 1
ATOM 6842 C CA . GLY A 1 904 ? -19.856 -9.175 -34.193 1.00 35.47 904 GLY A CA 1
ATOM 6843 C C . GLY A 1 904 ? -19.940 -10.118 -32.984 1.00 35.47 904 GLY A C 1
ATOM 6844 O O . GLY A 1 904 ? -19.605 -11.294 -33.103 1.00 35.47 904 GLY A O 1
ATOM 6845 N N . GLY A 1 905 ? -20.421 -9.632 -31.838 1.00 34.19 905 GLY A N 1
ATOM 6846 C CA . GLY A 1 905 ? -20.653 -10.429 -30.632 1.00 34.19 905 GLY A CA 1
ATOM 6847 C C . GLY A 1 905 ? -22.145 -10.651 -30.427 1.00 34.19 905 GLY A C 1
ATOM 6848 O O . GLY A 1 905 ? -22.838 -9.788 -29.896 1.00 34.19 905 GLY A O 1
ATOM 6849 N N . ALA A 1 906 ? -22.660 -11.794 -30.873 1.00 30.50 906 ALA A N 1
ATOM 6850 C CA . ALA A 1 906 ? -24.073 -12.130 -30.763 1.00 30.50 906 ALA A CA 1
ATOM 6851 C C . ALA A 1 906 ? -24.548 -12.187 -29.294 1.00 30.50 906 ALA A C 1
ATOM 6853 O O . ALA A 1 906 ? -24.487 -13.231 -28.652 1.00 30.50 906 ALA A O 1
ATOM 6854 N N . THR A 1 907 ? -25.126 -11.097 -28.788 1.00 38.22 907 THR A N 1
ATOM 6855 C CA . THR A 1 907 ? -26.276 -11.189 -27.882 1.00 38.22 907 THR A CA 1
ATOM 6856 C C . THR A 1 907 ? -27.517 -10.994 -28.743 1.00 38.22 907 THR A C 1
ATOM 6858 O O . THR A 1 907 ? -27.644 -10.033 -29.500 1.00 38.22 907 THR A O 1
ATOM 6861 N N . SER A 1 908 ? -28.405 -11.984 -28.745 1.00 43.06 908 SER A N 1
ATOM 6862 C CA . SER A 1 908 ? -29.622 -11.941 -29.553 1.00 43.06 908 SER A CA 1
ATOM 6863 C C . SER A 1 908 ? -30.450 -10.685 -29.230 1.00 43.06 908 SER A C 1
ATOM 6865 O O . SER A 1 908 ? -30.367 -10.136 -28.132 1.00 43.06 908 SER A O 1
ATOM 6867 N N . ARG A 1 909 ? -31.323 -10.262 -30.160 1.00 35.75 909 ARG A N 1
ATOM 6868 C CA . ARG A 1 909 ? -32.316 -9.180 -29.946 1.00 35.75 909 ARG A CA 1
ATOM 6869 C C . ARG A 1 909 ? -33.148 -9.411 -28.663 1.00 35.75 909 ARG A C 1
ATOM 6871 O O . ARG A 1 909 ? -33.652 -8.459 -28.080 1.00 35.75 909 ARG A O 1
ATOM 6878 N N . ALA A 1 910 ? -33.242 -10.667 -28.207 1.00 39.19 910 ALA A N 1
ATOM 6879 C CA . ALA A 1 910 ? -33.836 -11.054 -26.933 1.00 39.19 910 ALA A CA 1
ATOM 6880 C C . ALA A 1 910 ? -32.928 -10.756 -25.724 1.00 39.19 910 ALA A C 1
ATOM 6882 O O . ALA A 1 910 ? -33.415 -10.174 -24.766 1.00 39.19 910 ALA A O 1
ATOM 6883 N N . GLY A 1 911 ? -31.624 -11.052 -25.782 1.00 37.34 911 GLY A N 1
ATOM 6884 C CA . GLY A 1 911 ? -30.695 -10.893 -24.654 1.00 37.34 911 GLY A CA 1
ATOM 6885 C C . GLY A 1 911 ? -30.472 -9.445 -24.203 1.00 37.34 911 GLY A C 1
ATOM 6886 O O . GLY A 1 911 ? -30.451 -9.177 -23.005 1.00 37.34 911 GLY A O 1
ATOM 6887 N N . LEU A 1 912 ? -30.389 -8.485 -25.132 1.00 36.69 912 LEU A N 1
ATOM 6888 C CA . LEU A 1 912 ? -30.277 -7.064 -24.766 1.00 36.69 912 LEU A CA 1
ATOM 6889 C C . LEU A 1 912 ? -31.612 -6.510 -24.237 1.00 36.69 912 LEU A C 1
ATOM 6891 O O . LEU A 1 912 ? -31.635 -5.782 -23.248 1.00 36.69 912 LEU A O 1
ATOM 6895 N N . ALA A 1 913 ? -32.737 -6.907 -24.842 1.00 39.53 913 ALA A N 1
ATOM 6896 C CA . ALA A 1 913 ? -34.071 -6.533 -24.371 1.00 39.53 913 ALA A CA 1
ATOM 6897 C C . ALA A 1 913 ? -34.432 -7.195 -23.027 1.00 39.53 913 ALA A C 1
ATOM 6899 O O . ALA A 1 913 ? -35.297 -6.702 -22.313 1.00 39.53 913 ALA A O 1
ATOM 6900 N N . GLU A 1 914 ? -33.813 -8.323 -22.685 1.00 37.44 914 GLU A N 1
ATOM 6901 C CA . GLU A 1 914 ? -33.973 -9.034 -21.413 1.00 37.44 914 GLU A CA 1
ATOM 6902 C C . GLU A 1 914 ? -33.043 -8.462 -20.335 1.00 37.44 914 GLU A C 1
ATOM 6904 O O . GLU A 1 914 ? -33.495 -8.216 -19.221 1.00 37.44 914 GLU A O 1
ATOM 6909 N N . SER A 1 915 ? -31.810 -8.085 -20.696 1.00 36.88 915 SER A N 1
ATOM 6910 C CA . SER A 1 915 ? -30.896 -7.315 -19.840 1.00 36.88 915 SER A CA 1
ATOM 6911 C C . SER A 1 915 ? -31.487 -5.947 -19.459 1.00 36.88 915 SER A C 1
ATOM 6913 O O . SER A 1 915 ? -31.539 -5.609 -18.278 1.00 36.88 915 SER A O 1
ATOM 6915 N N . LEU A 1 916 ? -32.072 -5.217 -20.419 1.00 37.25 916 LEU A N 1
ATOM 6916 C CA . LEU A 1 916 ? -32.755 -3.935 -20.175 1.00 37.25 916 LEU A CA 1
ATOM 6917 C C . LEU A 1 916 ? -34.124 -4.081 -19.483 1.00 37.25 916 LEU A C 1
ATOM 6919 O O . LEU A 1 916 ? -34.602 -3.132 -18.866 1.00 37.25 916 LEU A O 1
ATOM 6923 N N . ARG A 1 917 ? -34.763 -5.259 -19.561 1.00 38.88 917 ARG A N 1
ATOM 6924 C CA . ARG A 1 917 ? -35.958 -5.586 -18.757 1.00 38.88 917 ARG A CA 1
ATOM 6925 C C . ARG A 1 917 ? -35.599 -5.967 -17.322 1.00 38.88 917 ARG A C 1
ATOM 6927 O O . ARG A 1 917 ? -36.383 -5.703 -16.417 1.00 38.88 917 ARG A O 1
ATOM 6934 N N . SER A 1 918 ? -34.426 -6.560 -17.107 1.00 37.62 918 SER A N 1
ATOM 6935 C CA . SER A 1 918 ? -33.967 -7.010 -15.789 1.00 37.62 918 SER A CA 1
ATOM 6936 C C . SER A 1 918 ? -33.532 -5.867 -14.861 1.00 37.62 918 SER A C 1
ATOM 6938 O O . SER A 1 918 ? -33.480 -6.055 -13.648 1.00 37.62 918 SER A O 1
ATOM 6940 N N . THR A 1 919 ? -33.297 -4.669 -15.408 1.00 35.03 919 THR A N 1
ATOM 6941 C CA . THR A 1 919 ? -32.910 -3.460 -14.663 1.00 35.03 919 THR A CA 1
ATOM 6942 C C . THR A 1 919 ? -34.090 -2.590 -14.202 1.00 35.03 919 THR A C 1
ATOM 6944 O O . THR A 1 919 ? -33.861 -1.550 -13.590 1.00 35.03 919 THR A O 1
ATOM 6947 N N . GLY A 1 920 ? -35.349 -2.990 -14.438 1.00 33.12 920 GLY A N 1
ATOM 6948 C CA . GLY A 1 920 ? -36.535 -2.231 -14.019 1.00 33.12 920 GLY A CA 1
ATOM 6949 C C . GLY A 1 920 ? -37.480 -3.023 -13.115 1.00 33.12 920 GLY A C 1
ATOM 6950 O O . GLY A 1 920 ? -38.246 -3.862 -13.587 1.00 33.12 920 GLY A O 1
ATOM 6951 N N . ARG A 1 921 ? -37.523 -2.702 -11.815 1.00 30.94 921 ARG A N 1
ATOM 6952 C CA . ARG A 1 921 ? -38.735 -2.927 -11.012 1.00 30.94 921 ARG A CA 1
ATOM 6953 C C . ARG A 1 921 ? -39.725 -1.810 -11.335 1.00 30.94 921 ARG A C 1
ATOM 6955 O O . ARG A 1 921 ? -39.698 -0.780 -10.694 1.00 30.94 921 ARG A O 1
ATOM 6962 N N . TYR A 1 922 ? -40.596 -2.048 -12.307 1.00 27.28 922 TYR A N 1
ATOM 6963 C CA . TYR A 1 922 ? -41.969 -1.541 -12.318 1.00 27.28 922 TYR A CA 1
ATOM 6964 C C . TYR A 1 922 ? -42.821 -2.652 -12.927 1.00 27.28 922 TYR A C 1
ATOM 6966 O O . TYR A 1 922 ? -42.587 -3.104 -14.047 1.00 27.28 922 TYR A O 1
ATOM 6974 N N . GLY A 1 923 ? -43.738 -3.186 -12.123 1.00 29.14 923 GLY A N 1
ATOM 6975 C CA . GLY A 1 923 ? -44.539 -4.348 -12.480 1.00 29.14 923 GLY A CA 1
ATOM 6976 C C . GLY A 1 923 ? -45.419 -4.110 -13.706 1.00 29.14 923 GLY A C 1
ATOM 6977 O O . GLY A 1 923 ? -45.896 -3.009 -13.966 1.00 29.14 923 GLY A O 1
ATOM 6978 N N . THR A 1 924 ? -45.694 -5.196 -14.420 1.00 27.11 924 THR A N 1
ATOM 6979 C CA . THR A 1 924 ? -46.794 -5.298 -15.383 1.00 27.11 924 THR A CA 1
ATOM 6980 C C . THR A 1 924 ? -48.095 -4.721 -14.803 1.00 27.11 924 THR A C 1
ATOM 6982 O O . THR A 1 924 ? -48.538 -5.212 -13.757 1.00 27.11 924 THR A O 1
ATOM 6985 N N . PRO A 1 925 ? -48.789 -3.793 -15.485 1.00 28.02 925 PRO A N 1
ATOM 6986 C CA . PRO A 1 925 ? -50.183 -3.517 -15.183 1.00 28.02 925 PRO A CA 1
ATOM 6987 C C . PRO A 1 925 ? -51.008 -4.723 -15.644 1.00 28.02 925 PRO A C 1
ATOM 6989 O O . PRO A 1 925 ? -51.174 -4.973 -16.839 1.00 28.02 925 PRO A O 1
ATOM 6992 N N . LYS A 1 926 ? -51.540 -5.504 -14.699 1.00 29.95 926 LYS A N 1
ATOM 6993 C CA . LYS A 1 926 ? -52.676 -6.380 -14.997 1.00 29.95 926 LYS A CA 1
ATOM 6994 C C . LYS A 1 926 ? -53.906 -5.497 -15.209 1.00 29.95 926 LYS A C 1
ATOM 6996 O O . LYS A 1 926 ? -54.472 -4.997 -14.247 1.00 29.95 926 LYS A O 1
ATOM 7001 N N . GLY A 1 927 ? -54.340 -5.401 -16.464 1.00 27.19 927 GLY A N 1
ATOM 7002 C CA . GLY A 1 927 ? -55.737 -5.157 -16.821 1.00 27.19 927 GLY A CA 1
ATOM 7003 C C . GLY A 1 927 ? -56.054 -3.776 -17.391 1.00 27.19 927 GLY A C 1
ATOM 7004 O O . GLY A 1 927 ? -56.428 -2.872 -16.658 1.00 27.19 927 GLY A O 1
ATOM 7005 N N . ALA A 1 928 ? -56.072 -3.676 -18.720 1.00 25.39 928 ALA A N 1
ATOM 7006 C CA . ALA A 1 928 ? -57.060 -2.861 -19.419 1.00 25.39 928 ALA A CA 1
ATOM 7007 C C . ALA A 1 928 ? -57.760 -3.770 -20.436 1.00 25.39 928 ALA A C 1
ATOM 7009 O O . ALA A 1 928 ? -57.145 -4.292 -21.367 1.00 25.39 928 ALA A O 1
ATOM 7010 N N . GLY A 1 929 ? -59.031 -4.055 -20.159 1.00 27.22 929 GLY A N 1
ATOM 7011 C CA . GLY A 1 929 ? -59.870 -4.944 -20.946 1.00 27.22 929 GLY A CA 1
ATOM 7012 C C . GLY A 1 929 ? -60.200 -4.383 -22.327 1.00 27.22 929 GLY A C 1
ATOM 7013 O O . GLY A 1 929 ? -60.238 -3.176 -22.558 1.00 27.22 929 GLY A O 1
ATOM 7014 N N . ARG A 1 930 ? -60.505 -5.305 -23.241 1.00 27.12 930 ARG A N 1
ATOM 7015 C CA . ARG A 1 930 ? -61.254 -5.009 -24.460 1.00 27.12 930 ARG A CA 1
ATOM 7016 C C . ARG A 1 930 ? -62.629 -4.436 -24.096 1.00 27.12 930 ARG A C 1
ATOM 7018 O O . ARG A 1 930 ? -63.419 -5.112 -23.452 1.00 27.12 930 ARG A O 1
ATOM 7025 N N . SER A 1 931 ? -62.856 -3.212 -24.574 1.00 25.27 931 SER A N 1
ATOM 7026 C CA . SER A 1 931 ? -64.087 -2.653 -25.157 1.00 25.27 931 SER A CA 1
ATOM 7027 C C . SER A 1 931 ? -65.436 -2.922 -24.473 1.00 25.27 931 SER A C 1
ATOM 7029 O O . SER A 1 931 ? -65.939 -4.035 -24.549 1.00 25.27 931 SER A O 1
ATOM 7031 N N . THR A 1 932 ? -66.104 -1.850 -24.034 1.00 24.58 932 THR A N 1
ATOM 7032 C CA . THR A 1 932 ? -67.300 -1.285 -24.706 1.00 24.58 932 THR A CA 1
ATOM 7033 C C . THR A 1 932 ? -67.711 0.035 -24.043 1.00 24.58 932 THR A C 1
ATOM 7035 O O . THR A 1 932 ? -67.846 0.044 -22.830 1.00 24.58 932 THR A O 1
ATOM 7038 N N . GLY A 1 933 ? -67.938 1.071 -24.872 1.00 23.33 933 GLY A N 1
ATOM 7039 C CA . GLY A 1 933 ? -68.763 2.289 -24.688 1.00 23.33 933 GLY A CA 1
ATOM 7040 C C . GLY A 1 933 ? -68.631 3.111 -23.395 1.00 23.33 933 GLY A C 1
ATOM 7041 O O . GLY A 1 933 ? -68.701 2.584 -22.303 1.00 23.33 933 GLY A O 1
ATOM 7042 N N . GLY A 1 934 ? -68.535 4.434 -23.402 1.00 24.64 934 GLY A N 1
ATOM 7043 C CA . GLY A 1 934 ? -68.707 5.449 -24.435 1.00 24.64 934 GLY A CA 1
ATOM 7044 C C . GLY A 1 934 ? -69.156 6.742 -23.746 1.00 24.64 934 GLY A C 1
ATOM 7045 O O . GLY A 1 934 ? -69.728 6.644 -22.665 1.00 24.64 934 GLY A O 1
ATOM 7046 N N . ARG A 1 935 ? -68.950 7.888 -24.421 1.00 24.27 935 ARG A N 1
ATOM 7047 C CA . ARG A 1 935 ? -69.507 9.225 -24.098 1.00 24.27 935 ARG A CA 1
ATOM 7048 C C . ARG A 1 935 ? -69.032 9.812 -22.756 1.00 24.27 935 ARG A C 1
ATOM 7050 O O . ARG A 1 935 ? -68.830 9.090 -21.797 1.00 24.27 935 ARG A O 1
ATOM 7057 N N . ASP A 1 936 ? -68.801 11.097 -22.548 1.00 26.30 936 ASP A N 1
ATOM 7058 C CA . ASP A 1 936 ? -68.984 12.364 -23.259 1.00 26.30 936 ASP A CA 1
ATOM 7059 C C . ASP A 1 936 ? -68.110 13.353 -22.433 1.00 26.30 936 ASP A C 1
ATOM 7061 O O . ASP A 1 936 ? -68.014 13.213 -21.218 1.00 26.30 936 ASP A O 1
ATOM 7065 N N . GLU A 1 937 ? -67.244 14.149 -23.062 1.00 25.47 937 GLU A N 1
ATOM 7066 C CA . GLU A 1 937 ? -67.387 15.612 -23.190 1.00 25.47 937 GLU A CA 1
ATOM 7067 C C . GLU A 1 937 ? -66.867 16.501 -22.031 1.00 25.47 937 GLU A C 1
ATOM 7069 O O . GLU A 1 937 ? -66.987 16.187 -20.854 1.00 25.47 937 GLU A O 1
ATOM 7074 N N . HIS A 1 938 ? -66.395 17.685 -22.457 1.00 26.45 938 HIS A N 1
ATOM 7075 C CA . HIS A 1 938 ? -66.140 18.945 -21.735 1.00 26.45 938 HIS A CA 1
ATOM 7076 C C . HIS A 1 938 ? -64.878 19.023 -20.849 1.00 26.45 938 HIS A C 1
ATOM 7078 O O . HIS A 1 938 ? -64.737 18.353 -19.839 1.00 26.45 938 HIS A O 1
ATOM 7084 N N . GLU A 1 939 ? -63.819 19.711 -21.293 1.00 26.94 939 GLU A N 1
ATOM 7085 C CA . GLU A 1 939 ? -63.612 21.177 -21.366 1.00 26.94 939 GLU A CA 1
ATOM 7086 C C . GLU A 1 939 ? -62.984 21.771 -20.084 1.00 26.94 939 GLU A C 1
ATOM 7088 O O . GLU A 1 939 ? -63.549 21.696 -19.002 1.00 26.94 939 GLU A O 1
ATOM 7093 N N . ARG A 1 940 ? -61.883 22.507 -20.314 1.00 26.67 940 ARG A N 1
ATOM 7094 C CA . ARG A 1 940 ? -61.465 23.764 -19.656 1.00 26.67 940 ARG A CA 1
ATOM 7095 C C . ARG A 1 940 ? -60.645 23.763 -18.346 1.00 26.67 940 ARG A C 1
ATOM 7097 O O . ARG A 1 940 ? -61.157 23.578 -17.256 1.00 26.67 940 ARG A O 1
ATOM 7104 N N . THR A 1 941 ? -59.394 24.211 -18.531 1.00 25.77 941 THR A N 1
ATOM 7105 C CA . THR A 1 941 ? -58.846 25.503 -18.039 1.00 25.77 941 THR A CA 1
ATOM 7106 C C . THR A 1 941 ? -58.390 25.642 -16.572 1.00 25.77 941 THR A C 1
ATOM 7108 O O . THR A 1 941 ? -59.194 25.579 -15.658 1.00 25.77 941 THR A O 1
ATOM 7111 N N . GLN A 1 942 ? -57.104 26.021 -16.439 1.00 25.38 942 GLN A N 1
ATOM 7112 C CA . GLN A 1 942 ? -56.443 26.841 -15.395 1.00 25.38 942 GLN A CA 1
ATOM 7113 C C . GLN A 1 942 ? -56.491 26.384 -13.924 1.00 25.38 942 GLN A C 1
ATOM 7115 O O . GLN A 1 942 ? -57.501 26.559 -13.252 1.00 25.38 942 GLN A O 1
ATOM 7120 N N . GLN A 1 943 ? -55.328 26.029 -13.367 1.00 29.19 943 GLN A N 1
ATOM 7121 C CA . GLN A 1 943 ? -54.466 26.938 -12.589 1.00 29.19 943 GLN A CA 1
ATOM 7122 C C . GLN A 1 943 ? -53.089 26.317 -12.362 1.00 29.19 943 GLN A C 1
ATOM 7124 O O . GLN A 1 943 ? -53.036 25.078 -12.197 1.00 29.19 943 GLN A O 1
#

Radius of gyration: 32.27 Å; chains: 1; bounding box: 102×60×92 Å

pLDDT: mean 70.13, std 23.3, range [22.38, 98.62]

Secondary structure (DSSP, 8-state):
-EEEETTEEEEEETTEEEE-TTTTSSS-S-EEEEEEETTTTEEEEEETTEEEEEETTEEEEE-TTTT--S-S-EEEEEE-SSEEEEEETTEEEEEETTTTEEEEE-TTTS--S-S-EEEEEE-SSEEEEEETTTEEEEEETTTTEEEEE--SS--SSPPSSTTSS-S-S-EEEEEE-TT--EEEEESS-EEEE-SS-EEEE-TTTSS-S---EEEEEEETTEEEEEESS-EEEESSS-EEEEEE-SSSSEEEEE--SSGGG-EEEE-SSPPPPS-EEEEEEETTEEEEEETTEEEEEEE-----TT----------------S--PPEEEEE--SS----TTS--S---SS------PPP---SSEEEEEEEEPTT-TTHHHHHHHHHHHHHHHHHHHHTTTBTTBPEEEEEEEE-SGGGHHHHHHHHHHHHTS--S-EEPPSSHHHHHHHHHHHHHHT--EEESS---GGGTTT--TTEEE-S--HHHHHHHHHHIIIIIS----EEEEEESSHHHHHHHHHHHHHHHHTT---SEEEEE-TT----HHHHHHHHHTT-SEEEEES-HHHHHHHHHHHHHTT---EEEE-GGGSSHHHHHHHGGGGTT-EEEES--TT---HHHHHHHHHHHHHHSS---HHHHHHHHHHHHHHHHHHHH-S-HHHHHHHHHT--EEEETTEEEEE-TTSBEE---EEEEEETTEEEEEE-------TT-TTSSSSSSGGGTS-PPPPP---------EEEEEEE--SHHHHHHHHHHHHHHHHHHHH-TTSPPEEEEEEETTS-HHHHHHHHHHHHHTS--SEEEE-SSHHHHHHHHHHHHHH---EEE-SSSPPP---SSGGGSEE-PPTT--HHHHHHHHHHHHTPPPTT---THHHHHHHHHHHHHHTTS---HHHHHHHHHHT------------------------